Protein AF-0000000075194832 (afdb_homodimer)

Structure (mmCIF, N/CA/C/O backbone):
data_AF-0000000075194832-model_v1
#
loop_
_entity.id
_entity.type
_entity.pdbx_description
1 polymer 'DUF1446-domain-containing protein'
#
loop_
_atom_site.group_PDB
_atom_site.id
_atom_site.type_symbol
_atom_site.label_atom_id
_atom_site.label_alt_id
_atom_site.label_comp_id
_atom_site.label_asym_id
_atom_site.label_entity_id
_atom_site.label_seq_id
_atom_site.pdbx_PDB_ins_code
_atom_site.Cartn_x
_atom_site.Cartn_y
_atom_site.Cartn_z
_atom_site.occupancy
_atom_site.B_iso_or_equiv
_atom_site.auth_seq_id
_atom_site.auth_comp_id
_atom_site.auth_asym_id
_atom_site.auth_atom_id
_atom_site.pdbx_PDB_model_num
ATOM 1 N N . MET A 1 1 ? 3.236 49.812 32.594 1 40.84 1 MET A N 1
ATOM 2 C CA . MET A 1 1 ? 4.535 49.406 32.062 1 40.84 1 MET A CA 1
ATOM 3 C C . MET A 1 1 ? 4.387 48.219 31.109 1 40.84 1 MET A C 1
ATOM 5 O O . MET A 1 1 ? 3.73 47.219 31.453 1 40.84 1 MET A O 1
ATOM 9 N N . THR A 1 2 ? 4.609 48.469 29.812 1 63.66 2 THR A N 1
ATOM 10 C CA . THR A 1 2 ? 4.375 47.5 28.75 1 63.66 2 THR A CA 1
ATOM 11 C C . THR A 1 2 ? 5.211 46.25 28.969 1 63.66 2 THR A C 1
ATOM 13 O O . THR A 1 2 ? 6.414 46.344 29.219 1 63.66 2 THR A O 1
ATOM 16 N N . ARG A 1 3 ? 4.594 45.125 29.297 1 85.94 3 ARG A N 1
ATOM 17 C CA . ARG A 1 3 ? 5.258 43.844 29.531 1 85.94 3 ARG A CA 1
ATOM 18 C C . ARG A 1 3 ? 6.059 43.406 28.312 1 85.94 3 ARG A C 1
ATOM 20 O O . ARG A 1 3 ? 5.719 43.75 27.188 1 85.94 3 ARG A O 1
ATOM 27 N N . ARG A 1 4 ? 7.207 42.906 28.547 1 95.75 4 ARG A N 1
ATOM 28 C CA . ARG A 1 4 ? 7.973 42.312 27.469 1 95.75 4 ARG A CA 1
ATOM 29 C C . ARG A 1 4 ? 7.145 41.281 26.703 1 95.75 4 ARG A C 1
ATOM 31 O O . ARG A 1 4 ? 6.125 40.812 27.219 1 95.75 4 ARG A O 1
ATOM 38 N N . PRO A 1 5 ? 7.512 40.969 25.5 1 98.31 5 PRO A N 1
ATOM 39 C CA . PRO A 1 5 ? 6.785 39.938 24.766 1 98.31 5 PRO A CA 1
ATOM 40 C C . PRO A 1 5 ? 6.746 38.594 25.5 1 98.31 5 PRO A C 1
ATOM 42 O O . PRO A 1 5 ? 7.719 38.25 26.172 1 98.31 5 PRO A O 1
ATOM 45 N N . ILE A 1 6 ? 5.672 37.938 25.422 1 98.75 6 ILE A N 1
ATOM 46 C CA . ILE A 1 6 ? 5.57 36.594 25.938 1 98.75 6 ILE A CA 1
ATOM 47 C C . ILE A 1 6 ? 6.195 35.594 24.953 1 98.75 6 ILE A C 1
ATOM 49 O O . ILE A 1 6 ? 6.016 35.75 23.734 1 98.75 6 ILE A O 1
ATOM 53 N N . ARG A 1 7 ? 6.973 34.656 25.438 1 98.81 7 ARG A N 1
ATOM 54 C CA . ARG A 1 7 ? 7.566 33.594 24.641 1 98.81 7 ARG A CA 1
ATOM 55 C C . ARG A 1 7 ? 6.77 32.312 24.75 1 98.81 7 ARG A C 1
ATOM 57 O O . ARG A 1 7 ? 6.773 31.672 25.812 1 98.81 7 ARG A O 1
ATOM 64 N N . ILE A 1 8 ? 6.156 31.891 23.656 1 98.94 8 ILE A N 1
ATOM 65 C CA . ILE A 1 8 ? 5.312 30.703 23.641 1 98.94 8 ILE A CA 1
ATOM 66 C C . ILE A 1 8 ? 5.887 29.672 22.688 1 98.94 8 ILE A C 1
ATOM 68 O O . ILE A 1 8 ? 6.012 29.938 21.484 1 98.94 8 ILE A O 1
ATOM 72 N N . GLY A 1 9 ? 6.242 28.484 23.172 1 98.81 9 GLY A N 1
ATOM 73 C CA . GLY A 1 9 ? 6.75 27.406 22.344 1 98.81 9 GLY A CA 1
ATOM 74 C C . GLY A 1 9 ? 5.691 26.391 21.969 1 98.81 9 GLY A C 1
ATOM 75 O O . GLY A 1 9 ? 4.832 26.047 22.797 1 98.81 9 GLY A O 1
ATOM 76 N N . ASN A 1 10 ? 5.746 25.859 20.766 1 98.81 10 ASN A N 1
ATOM 77 C CA . ASN A 1 10 ? 4.883 24.766 20.344 1 98.81 10 ASN A CA 1
ATOM 78 C C . ASN A 1 10 ? 5.559 23.406 20.547 1 98.81 10 ASN A C 1
ATOM 80 O O . ASN A 1 10 ? 6.707 23.219 20.141 1 98.81 10 ASN A O 1
ATOM 84 N N . CYS A 1 11 ? 4.848 22.469 21.125 1 98.38 11 CYS A N 1
ATOM 85 C CA . CYS A 1 11 ? 5.484 21.188 21.375 1 98.38 11 CYS A CA 1
ATOM 86 C C . CYS A 1 11 ? 4.898 20.094 20.5 1 98.38 11 CYS A C 1
ATOM 88 O O . CYS A 1 11 ? 5.398 18.969 20.484 1 98.38 11 CYS A O 1
ATOM 90 N N . SER A 1 12 ? 3.816 20.391 19.734 1 97.94 12 SER A N 1
ATOM 91 C CA . SER A 1 12 ? 3.195 19.359 18.891 1 97.94 12 SER A CA 1
ATOM 92 C C . SER A 1 12 ? 2.379 19.984 17.766 1 97.94 12 SER A C 1
ATOM 94 O O . SER A 1 12 ? 1.72 21.016 17.969 1 97.94 12 SER A O 1
ATOM 96 N N . GLY A 1 13 ? 2.467 19.375 16.578 1 97 13 GLY A N 1
ATOM 97 C CA . GLY A 1 13 ? 1.646 19.781 15.445 1 97 13 GLY A CA 1
ATOM 98 C C . GLY A 1 13 ? 0.729 18.672 14.961 1 97 13 GLY A C 1
ATOM 99 O O . GLY A 1 13 ? -0.134 18.906 14.109 1 97 13 GLY A O 1
ATOM 100 N N . ALA A 1 14 ? 0.911 17.516 15.469 1 96.38 14 ALA A N 1
ATOM 101 C CA . ALA A 1 14 ? 0.113 16.344 15.156 1 96.38 14 ALA A CA 1
ATOM 102 C C . ALA A 1 14 ? 0.182 15.312 16.281 1 96.38 14 ALA A C 1
ATOM 104 O O . ALA A 1 14 ? 1.118 15.32 17.078 1 96.38 14 ALA A O 1
ATOM 105 N N . THR A 1 15 ? -0.739 14.461 16.344 1 95.06 15 THR A N 1
ATOM 106 C CA . THR A 1 15 ? -0.734 13.414 17.359 1 95.06 15 THR A CA 1
ATOM 107 C C . THR A 1 15 ? 0.509 12.539 17.219 1 95.06 15 THR A C 1
ATOM 109 O O . THR A 1 15 ? 0.795 12.016 16.141 1 95.06 15 THR A O 1
ATOM 112 N N . GLY A 1 16 ? 1.32 12.5 18.25 1 93.81 16 GLY A N 1
ATOM 113 C CA . GLY A 1 16 ? 2.441 11.578 18.312 1 93.81 16 GLY A CA 1
ATOM 114 C C . GLY A 1 16 ? 3.754 12.203 17.891 1 93.81 16 GLY A C 1
ATOM 115 O O . GLY A 1 16 ? 4.824 11.641 18.125 1 93.81 16 GLY A O 1
ATOM 116 N N . ASP A 1 17 ? 3.699 13.398 17.344 1 95.94 17 ASP A N 1
ATOM 117 C CA . ASP A 1 17 ? 4.945 14 16.875 1 95.94 17 ASP A CA 1
ATOM 118 C C . ASP A 1 17 ? 5.75 14.57 18.031 1 95.94 17 ASP A C 1
ATOM 120 O O . ASP A 1 17 ? 5.195 14.859 19.094 1 95.94 17 ASP A O 1
ATOM 124 N N . GLY A 1 18 ? 7.02 14.641 17.922 1 95.94 18 GLY A N 1
ATOM 125 C CA . GLY A 1 18 ? 7.914 15.32 18.844 1 95.94 18 GLY A CA 1
ATOM 126 C C . GLY A 1 18 ? 7.734 14.883 20.281 1 95.94 18 GLY A C 1
ATOM 127 O O . GLY A 1 18 ? 7.438 15.703 21.156 1 95.94 18 GLY A O 1
ATOM 128 N N . PRO A 1 19 ? 7.926 13.656 20.531 1 96.38 19 PRO A N 1
ATOM 129 C CA . PRO A 1 19 ? 7.699 13.18 21.906 1 96.38 19 PRO A CA 1
ATOM 130 C C . PRO A 1 19 ? 8.594 13.875 22.922 1 96.38 19 PRO A C 1
ATOM 132 O O . PRO A 1 19 ? 8.25 13.945 24.109 1 96.38 19 PRO A O 1
ATOM 135 N N . ASP A 1 20 ? 9.672 14.445 22.531 1 96.81 20 ASP A N 1
ATOM 136 C CA . ASP A 1 20 ? 10.633 15.047 23.453 1 96.81 20 ASP A CA 1
ATOM 137 C C . ASP A 1 20 ? 10.5 16.562 23.469 1 96.81 20 ASP A C 1
ATOM 139 O O . ASP A 1 20 ? 11.258 17.25 24.156 1 96.81 20 ASP A O 1
ATOM 143 N N . GLN A 1 21 ? 9.578 17.078 22.766 1 97.81 21 GLN A N 1
ATOM 144 C CA . GLN A 1 21 ? 9.625 18.5 22.469 1 97.81 21 GLN A CA 1
ATOM 145 C C . GLN A 1 21 ? 9.195 19.328 23.672 1 97.81 21 GLN A C 1
ATOM 147 O O . GLN A 1 21 ? 9.672 20.453 23.859 1 97.81 21 GLN A O 1
ATOM 152 N N . MET A 1 22 ? 8.273 18.875 24.531 1 98.5 22 MET A N 1
ATOM 153 C CA . MET A 1 22 ? 7.945 19.578 25.766 1 98.5 22 MET A CA 1
ATOM 154 C C . MET A 1 22 ? 9.172 19.719 26.656 1 98.5 22 MET A C 1
ATOM 156 O O . MET A 1 22 ? 9.43 20.797 27.219 1 98.5 22 MET A O 1
ATOM 160 N N . TYR A 1 23 ? 9.914 18.641 26.781 1 98.56 23 TYR A N 1
ATOM 161 C CA . TYR A 1 23 ? 11.156 18.625 27.547 1 98.56 23 TYR A CA 1
ATOM 162 C C . TYR A 1 23 ? 12.172 19.594 26.953 1 98.56 23 TYR A C 1
ATOM 164 O O . TYR A 1 23 ? 12.789 20.375 27.688 1 98.56 23 TYR A O 1
ATOM 172 N N . ARG A 1 24 ? 12.328 19.531 25.672 1 98.31 24 ARG A N 1
ATOM 173 C CA . ARG A 1 24 ? 13.328 20.359 25 1 98.31 24 ARG A CA 1
ATOM 174 C C . ARG A 1 24 ? 13 21.844 25.141 1 98.31 24 ARG A C 1
ATOM 176 O O . ARG A 1 24 ? 13.883 22.656 25.422 1 98.31 24 ARG A O 1
ATOM 183 N N . LEU A 1 25 ? 11.75 22.188 24.953 1 98.62 25 LEU A N 1
ATOM 184 C CA . LEU A 1 25 ? 11.336 23.578 25.125 1 98.62 25 LEU A CA 1
ATOM 185 C C . LEU A 1 25 ? 11.586 24.062 26.547 1 98.62 25 LEU A C 1
ATOM 187 O O . LEU A 1 25 ? 11.984 25.203 26.766 1 98.62 25 LEU A O 1
ATOM 191 N N . ALA A 1 26 ? 11.383 23.25 27.516 1 98.44 26 ALA A N 1
ATOM 192 C CA . ALA A 1 26 ? 11.508 23.625 28.922 1 98.44 26 ALA A CA 1
ATOM 193 C C . ALA A 1 26 ? 12.977 23.75 29.328 1 98.44 26 ALA A C 1
ATOM 195 O O . ALA A 1 26 ? 13.289 24.406 30.312 1 98.44 26 ALA A O 1
ATOM 196 N N . THR A 1 27 ? 13.883 23.141 28.5 1 98.06 27 THR A N 1
ATOM 197 C CA . THR A 1 27 ? 15.234 23 29.047 1 98.06 27 THR A CA 1
ATOM 198 C C . THR A 1 27 ? 16.25 23.688 28.141 1 98.06 27 THR A C 1
ATOM 200 O O . THR A 1 27 ? 17.359 24.016 28.578 1 98.06 27 THR A O 1
ATOM 203 N N . GLU A 1 28 ? 15.922 23.953 26.906 1 97.5 28 GLU A N 1
ATOM 204 C CA . GLU A 1 28 ? 16.969 24.312 25.969 1 97.5 28 GLU A CA 1
ATOM 205 C C . GLU A 1 28 ? 17.062 25.828 25.781 1 97.5 28 GLU A C 1
ATOM 207 O O . GLU A 1 28 ? 17.984 26.328 25.141 1 97.5 28 GLU A O 1
ATOM 212 N N . GLY A 1 29 ? 16.172 26.578 26.312 1 96.56 29 GLY A N 1
ATOM 213 C CA . GLY A 1 29 ? 16.172 28.016 26.219 1 96.56 29 GLY A CA 1
ATOM 214 C C . GLY A 1 29 ? 15.023 28.672 26.969 1 96.56 29 GLY A C 1
ATOM 215 O O . GLY A 1 29 ? 14.211 27.969 27.578 1 96.56 29 GLY A O 1
ATOM 216 N N . PRO A 1 30 ? 14.953 29.938 26.953 1 95.62 30 PRO A N 1
ATOM 217 C CA . PRO A 1 30 ? 13.906 30.625 27.703 1 95.62 30 PRO A CA 1
ATOM 218 C C . PRO A 1 30 ? 12.523 30.469 27.078 1 95.62 30 PRO A C 1
ATOM 220 O O . PRO A 1 30 ? 12.375 30.641 25.859 1 95.62 30 PRO A O 1
ATOM 223 N N . ILE A 1 31 ? 11.508 30.203 27.906 1 97.56 31 ILE A N 1
ATOM 224 C CA . ILE A 1 31 ? 10.109 30.109 27.516 1 97.56 31 ILE A CA 1
ATOM 225 C C . ILE A 1 31 ? 9.211 30.516 28.672 1 97.56 31 ILE A C 1
ATOM 227 O O . ILE A 1 31 ? 9.57 30.312 29.844 1 97.56 31 ILE A O 1
ATOM 231 N N . ASP A 1 32 ? 8.164 31.156 28.297 1 98.62 32 ASP A N 1
ATOM 232 C CA . ASP A 1 32 ? 7.172 31.516 29.312 1 98.62 32 ASP A CA 1
ATOM 233 C C . ASP A 1 32 ? 6.023 30.5 29.344 1 98.62 32 ASP A C 1
ATOM 235 O O . ASP A 1 32 ? 5.438 30.25 30.391 1 98.62 32 ASP A O 1
ATOM 239 N N . ALA A 1 33 ? 5.73 29.969 28.203 1 98.94 33 ALA A N 1
ATOM 240 C CA . ALA A 1 33 ? 4.609 29.047 28.062 1 98.94 33 ALA A CA 1
ATOM 241 C C . ALA A 1 33 ? 4.859 28.047 26.922 1 98.94 33 ALA A C 1
ATOM 243 O O . ALA A 1 33 ? 5.645 28.328 26.016 1 98.94 33 ALA A O 1
ATOM 244 N N . ILE A 1 34 ? 4.238 26.875 27.016 1 98.88 34 ILE A N 1
ATOM 245 C CA . ILE A 1 34 ? 4.246 25.844 25.984 1 98.88 34 ILE A CA 1
ATOM 246 C C . ILE A 1 34 ? 2.812 25.5 25.594 1 98.88 34 ILE A C 1
ATOM 248 O O . ILE A 1 34 ? 1.924 25.438 26.453 1 98.88 34 ILE A O 1
ATOM 252 N N . TYR A 1 35 ? 2.547 25.328 24.359 1 98.81 35 TYR A N 1
ATOM 253 C CA . TYR A 1 35 ? 1.244 24.844 23.922 1 98.81 35 TYR A CA 1
ATOM 254 C C . TYR A 1 35 ? 1.394 23.703 22.922 1 98.81 35 TYR A C 1
ATOM 256 O O . TYR A 1 35 ? 2.471 23.516 22.344 1 98.81 35 TYR A O 1
ATOM 264 N N . GLY A 1 36 ? 0.385 22.859 22.734 1 98.19 36 GLY A N 1
ATOM 265 C CA . GLY A 1 36 ? 0.379 21.766 21.797 1 98.19 36 GLY A CA 1
ATOM 266 C C . GLY A 1 36 ? -0.92 21.641 21.016 1 98.19 36 GLY A C 1
ATOM 267 O O . GLY A 1 36 ? -1.999 21.875 21.562 1 98.19 36 GLY A O 1
ATOM 268 N N . ASP A 1 37 ? -0.797 21.375 19.781 1 97.62 37 ASP A N 1
ATOM 269 C CA . ASP A 1 37 ? -1.92 21.031 18.922 1 97.62 37 ASP A CA 1
ATOM 270 C C . ASP A 1 37 ? -1.829 19.578 18.453 1 97.62 37 ASP A C 1
ATOM 272 O O . ASP A 1 37 ? -1.057 19.25 17.547 1 97.62 37 ASP A O 1
ATOM 276 N N . TYR A 1 38 ? -2.664 18.75 19 1 97.25 38 TYR A N 1
ATOM 277 C CA . TYR A 1 38 ? -2.604 17.328 18.734 1 97.25 38 TYR A CA 1
ATOM 278 C C . TYR A 1 38 ? -3.691 16.891 17.766 1 97.25 38 TYR A C 1
ATOM 280 O O . TYR A 1 38 ? -3.771 15.727 17.375 1 97.25 38 TYR A O 1
ATOM 288 N N . LEU A 1 39 ? -4.492 17.875 17.281 1 95.62 39 LEU A N 1
ATOM 289 C CA . LEU A 1 39 ? -5.746 17.438 16.688 1 95.62 39 LEU A CA 1
ATOM 290 C C . LEU A 1 39 ? -5.809 17.812 15.203 1 95.62 39 LEU A C 1
ATOM 292 O O . LEU A 1 39 ? -5.273 18.844 14.797 1 95.62 39 LEU A O 1
ATOM 296 N N . ALA A 1 40 ? -6.375 16.953 14.477 1 92.62 40 ALA A N 1
ATOM 297 C CA . ALA A 1 40 ? -6.828 17.109 13.094 1 92.62 40 ALA A CA 1
ATOM 298 C C . ALA A 1 40 ? -8.188 16.453 12.875 1 92.62 40 ALA A C 1
ATOM 300 O O . ALA A 1 40 ? -8.688 15.758 13.758 1 92.62 40 ALA A O 1
ATOM 301 N N . GLU A 1 41 ? -8.781 16.75 11.781 1 91.75 41 GLU A N 1
ATOM 302 C CA . GLU A 1 41 ? -10.016 16.062 11.422 1 91.75 41 GLU A CA 1
ATOM 303 C C . GLU A 1 41 ? -9.805 14.555 11.32 1 91.75 41 GLU A C 1
ATOM 305 O O . GLU A 1 41 ? -10.719 13.773 11.578 1 91.75 41 GLU A O 1
ATOM 310 N N . MET A 1 42 ? -8.609 14.195 11.094 1 91.12 42 MET A N 1
ATOM 311 C CA . MET A 1 42 ? -8.219 12.805 10.922 1 91.12 42 MET A CA 1
ATOM 312 C C . MET A 1 42 ? -8.32 12.047 12.242 1 91.12 42 MET A C 1
ATOM 314 O O . MET A 1 42 ? -9.07 11.078 12.352 1 91.12 42 MET A O 1
ATOM 318 N N . ASN A 1 43 ? -7.637 12.516 13.281 1 91.62 43 ASN A N 1
ATOM 319 C CA . ASN A 1 43 ? -7.523 11.703 14.492 1 91.62 43 ASN A CA 1
ATOM 320 C C . ASN A 1 43 ? -8.711 11.93 15.43 1 91.62 43 ASN A C 1
ATOM 322 O O . ASN A 1 43 ? -8.984 11.094 16.297 1 91.62 43 ASN A O 1
ATOM 326 N N . ILE A 1 44 ? -9.43 13.055 15.281 1 93 44 ILE A N 1
ATOM 327 C CA . ILE A 1 44 ? -10.664 13.18 16.047 1 93 44 ILE A CA 1
ATOM 328 C C . ILE A 1 44 ? -11.633 12.078 15.641 1 93 44 ILE A C 1
ATOM 330 O O . ILE A 1 44 ? -12.414 11.594 16.453 1 93 44 ILE A O 1
ATOM 334 N N . ALA A 1 45 ? -11.625 11.75 14.359 1 93.06 45 ALA A N 1
ATOM 335 C CA . ALA A 1 45 ? -12.422 10.633 13.852 1 93.06 45 ALA A CA 1
ATOM 336 C C . ALA A 1 45 ? -11.977 9.312 14.477 1 93.06 45 ALA A C 1
ATOM 338 O O . ALA A 1 45 ? -12.812 8.477 14.82 1 93.06 45 ALA A O 1
ATOM 339 N N . TRP A 1 46 ? -10.688 9.141 14.633 1 93.75 46 TRP A N 1
ATOM 340 C CA . TRP A 1 46 ? -10.164 7.941 15.273 1 93.75 46 TRP A CA 1
ATOM 341 C C . TRP A 1 46 ? -10.648 7.832 16.719 1 93.75 46 TRP A C 1
ATOM 343 O O . TRP A 1 46 ? -11.008 6.746 17.172 1 93.75 46 TRP A O 1
ATOM 353 N N . ARG A 1 47 ? -10.633 8.945 17.406 1 95.94 47 ARG A N 1
ATOM 354 C CA . ARG A 1 47 ? -11.062 8.961 18.797 1 95.94 47 ARG A CA 1
ATOM 355 C C . ARG A 1 47 ? -12.555 8.656 18.906 1 95.94 47 ARG A C 1
ATOM 357 O O . ARG A 1 47 ? -12.977 7.984 19.859 1 95.94 47 ARG A O 1
ATOM 364 N N . ALA A 1 48 ? -13.273 9.195 17.969 1 95.94 48 ALA A N 1
ATOM 365 C CA . ALA A 1 48 ? -14.711 8.922 17.969 1 95.94 48 ALA A CA 1
ATOM 366 C C . ALA A 1 48 ? -14.984 7.426 17.859 1 95.94 48 ALA A C 1
ATOM 368 O O . ALA A 1 48 ? -15.828 6.887 18.562 1 95.94 48 ALA A O 1
ATOM 369 N N . LEU A 1 49 ? -14.289 6.715 17.016 1 96.06 49 LEU A N 1
ATOM 370 C CA . LEU A 1 49 ? -14.438 5.273 16.844 1 96.06 49 LEU A CA 1
ATOM 371 C C . LEU A 1 49 ? -13.953 4.523 18.078 1 96.06 49 LEU A C 1
ATOM 373 O O . LEU A 1 49 ? -14.594 3.576 18.531 1 96.06 49 LEU A O 1
ATOM 377 N N . GLU A 1 50 ? -12.805 4.941 18.609 1 95.69 50 GLU A N 1
ATOM 378 C CA . GLU A 1 50 ? -12.211 4.32 19.781 1 95.69 50 GLU A CA 1
ATOM 379 C C . GLU A 1 50 ? -13.172 4.324 20.969 1 95.69 50 GLU A C 1
ATOM 381 O O . GLU A 1 50 ? -13.25 3.348 21.719 1 95.69 50 GLU A O 1
ATOM 386 N N . MET A 1 51 ? -13.914 5.359 21.125 1 95.88 51 MET A N 1
ATOM 387 C CA . MET A 1 51 ? -14.766 5.559 22.297 1 95.88 51 MET A CA 1
ATOM 388 C C . MET A 1 51 ? -15.984 4.645 22.25 1 95.88 51 MET A C 1
ATOM 390 O O . MET A 1 51 ? -16.656 4.445 23.25 1 95.88 51 MET A O 1
ATOM 394 N N . ILE A 1 52 ? -16.266 4.082 21.031 1 93.56 52 ILE A N 1
ATOM 395 C CA . ILE A 1 52 ? -17.359 3.123 20.938 1 93.56 52 ILE A CA 1
ATOM 396 C C . ILE A 1 52 ? -17.094 1.948 21.875 1 93.56 52 ILE A C 1
ATOM 398 O O . ILE A 1 52 ? -17.984 1.543 22.625 1 93.56 52 ILE A O 1
ATOM 402 N N . ASP A 1 53 ? -15.836 1.512 21.906 1 94.31 53 ASP A N 1
ATOM 403 C CA . ASP A 1 53 ? -15.477 0.346 22.703 1 94.31 53 ASP A CA 1
ATOM 404 C C . ASP A 1 53 ? -14.836 0.764 24.031 1 94.31 53 ASP A C 1
ATOM 406 O O . ASP A 1 53 ? -14.914 0.039 25.016 1 94.31 53 ASP A O 1
ATOM 410 N N . HIS A 1 54 ? -14.18 1.974 24 1 95.75 54 HIS A N 1
ATOM 411 C CA . HIS A 1 54 ? -13.445 2.467 25.156 1 95.75 54 HIS A CA 1
ATOM 412 C C . HIS A 1 54 ? -13.836 3.904 25.484 1 95.75 54 HIS A C 1
ATOM 414 O O . HIS A 1 54 ? -13.031 4.824 25.312 1 95.75 54 HIS A O 1
ATOM 420 N N . PRO A 1 55 ? -14.953 4.062 26.062 1 94.06 55 PRO A N 1
ATOM 421 C CA . PRO A 1 55 ? -15.461 5.41 26.328 1 94.06 55 PRO A CA 1
ATOM 422 C C . PRO A 1 55 ? -14.586 6.195 27.297 1 94.06 55 PRO A C 1
ATOM 424 O O . PRO A 1 55 ? -14.688 7.422 27.391 1 94.06 55 PRO A O 1
ATOM 427 N N . GLU A 1 56 ? -13.727 5.484 28.078 1 94.44 56 GLU A N 1
ATOM 428 C CA . GLU A 1 56 ? -12.859 6.141 29.047 1 94.44 56 GLU A CA 1
ATOM 429 C C . GLU A 1 56 ? -11.672 6.809 28.375 1 94.44 56 GLU A C 1
ATOM 431 O O . GLU A 1 56 ? -10.984 7.637 28.969 1 94.44 56 GLU A O 1
ATOM 436 N N . LEU A 1 57 ? -11.422 6.477 27.156 1 96.62 57 LEU A N 1
ATOM 437 C CA . LEU A 1 57 ? -10.344 7.082 26.375 1 96.62 57 LEU A CA 1
ATOM 438 C C . LEU A 1 57 ? -10.844 8.297 25.609 1 96.62 57 LEU A C 1
ATOM 440 O O . LEU A 1 57 ? -11.609 9.109 26.141 1 96.62 57 LEU A O 1
ATOM 444 N N . GLY A 1 58 ? -10.461 8.562 24.5 1 96.5 58 GLY A N 1
ATOM 445 C CA . GLY A 1 58 ? -10.961 9.664 23.688 1 96.5 58 GLY A CA 1
ATOM 446 C C . GLY A 1 58 ? -10.094 10.898 23.766 1 96.5 58 GLY A C 1
ATOM 447 O O . GLY A 1 58 ? -10.398 11.922 23.141 1 96.5 58 GLY A O 1
ATOM 448 N N . TYR A 1 59 ? -9.055 10.828 24.578 1 98 59 TYR A N 1
ATOM 449 C CA . TYR A 1 59 ? -8.07 11.906 24.625 1 98 59 TYR A CA 1
ATOM 450 C C . TYR A 1 59 ? -6.773 11.492 23.953 1 98 59 TYR A C 1
ATOM 452 O O . TYR A 1 59 ? -6.617 10.344 23.547 1 98 59 TYR A O 1
ATOM 460 N N . GLU A 1 60 ? -5.863 12.391 23.734 1 97.75 60 GLU A N 1
ATOM 461 C CA . GLU A 1 60 ? -4.598 12.133 23.047 1 97.75 60 GLU A CA 1
ATOM 462 C C . GLU A 1 60 ? -3.521 11.688 24.031 1 97.75 60 GLU A C 1
ATOM 464 O O . GLU A 1 60 ? -2.889 12.516 24.688 1 97.75 60 GLU A O 1
ATOM 469 N N . VAL A 1 61 ? -3.197 10.469 24 1 96.69 61 VAL A N 1
ATOM 470 C CA . VAL A 1 61 ? -2.207 9.836 24.859 1 96.69 61 VAL A CA 1
ATOM 471 C C . VAL A 1 61 ? -0.843 10.492 24.656 1 96.69 61 VAL A C 1
ATOM 473 O O . VAL A 1 61 ? -0.062 10.633 25.594 1 96.69 61 VAL A O 1
ATOM 476 N N . PRO A 1 62 ? -0.526 10.977 23.484 1 96.5 62 PRO A N 1
ATOM 477 C CA . PRO A 1 62 ? 0.778 11.602 23.25 1 96.5 62 PRO A CA 1
ATOM 478 C C . PRO A 1 62 ? 1.025 12.82 24.125 1 96.5 62 PRO A C 1
ATOM 480 O O . PRO A 1 62 ? 2.176 13.141 24.438 1 96.5 62 PRO A O 1
ATOM 483 N N . ALA A 1 63 ? 0.008 13.516 24.578 1 98 63 ALA A N 1
ATOM 484 C CA . ALA A 1 63 ? 0.202 14.625 25.5 1 98 63 ALA A CA 1
ATOM 485 C C . ALA A 1 63 ? 0.821 14.141 26.812 1 98 63 ALA A C 1
ATOM 487 O O . ALA A 1 63 ? 1.685 14.812 27.375 1 98 63 ALA A O 1
ATOM 488 N N . LEU A 1 64 ? 0.375 13.008 27.281 1 97.81 64 LEU A N 1
ATOM 489 C CA . LEU A 1 64 ? 0.941 12.398 28.484 1 97.81 64 LEU A CA 1
ATOM 490 C C . LEU A 1 64 ? 2.373 11.938 28.234 1 97.81 64 LEU A C 1
ATOM 492 O O . LEU A 1 64 ? 3.236 12.078 29.094 1 97.81 64 LEU A O 1
ATOM 496 N N . THR A 1 65 ? 2.568 11.398 27.047 1 97.38 65 THR A N 1
ATOM 497 C CA . THR A 1 65 ? 3.902 10.938 26.672 1 97.38 65 THR A CA 1
ATOM 498 C C . THR A 1 65 ? 4.91 12.086 26.766 1 97.38 65 THR A C 1
ATOM 500 O O . THR A 1 65 ? 6.016 11.906 27.266 1 97.38 65 THR A O 1
ATOM 503 N N . GLN A 1 66 ? 4.547 13.219 26.281 1 98.19 66 GLN A N 1
ATOM 504 C CA . GLN A 1 66 ? 5.43 14.375 26.312 1 98.19 66 GLN A CA 1
ATOM 505 C C . GLN A 1 66 ? 5.676 14.844 27.734 1 98.19 66 GLN A C 1
ATOM 507 O O . GLN A 1 66 ? 6.809 15.164 28.109 1 98.19 66 GLN A O 1
ATOM 512 N N . LEU A 1 67 ? 4.637 14.852 28.516 1 98.56 67 LEU A N 1
ATOM 513 C CA . LEU A 1 67 ? 4.746 15.305 29.906 1 98.56 67 LEU A CA 1
ATOM 514 C C . LEU A 1 67 ? 5.656 14.375 30.703 1 98.56 67 LEU A C 1
ATOM 516 O O . LEU A 1 67 ? 6.383 14.828 31.594 1 98.56 67 LEU A O 1
ATOM 520 N N . LYS A 1 68 ? 5.652 13.109 30.359 1 98.31 68 LYS A N 1
ATOM 521 C CA . LYS A 1 68 ? 6.395 12.086 31.094 1 98.31 68 LYS A CA 1
ATOM 522 C C . LYS A 1 68 ? 7.816 11.953 30.547 1 98.31 68 LYS A C 1
ATOM 524 O O . LYS A 1 68 ? 8.633 11.227 31.125 1 98.31 68 LYS A O 1
ATOM 529 N N . TRP A 1 69 ? 8.102 12.641 29.516 1 98.12 69 TRP A N 1
ATOM 530 C CA . TRP A 1 69 ? 9.406 12.477 28.875 1 98.12 69 TRP A CA 1
ATOM 531 C C . TRP A 1 69 ? 10.508 13.055 29.75 1 98.12 69 TRP A C 1
ATOM 533 O O . TRP A 1 69 ? 10.523 14.25 30.031 1 98.12 69 TRP A O 1
ATOM 543 N N . LYS A 1 70 ? 11.43 12.164 30.188 1 98 70 LYS A N 1
ATOM 544 C CA . LYS A 1 70 ? 12.531 12.547 31.062 1 98 70 LYS A CA 1
ATOM 545 C C . LYS A 1 70 ? 12.031 13.352 32.25 1 98 70 LYS A C 1
ATOM 547 O O . LYS A 1 70 ? 11.188 12.875 33.031 1 98 70 LYS A O 1
ATOM 552 N N . THR A 1 71 ? 12.438 14.703 32.375 1 98.31 71 THR A N 1
ATOM 553 C CA . THR A 1 71 ? 12.062 15.5 33.531 1 98.31 71 THR A CA 1
ATOM 554 C C . THR A 1 71 ? 11.148 16.656 33.125 1 98.31 71 THR A C 1
ATOM 556 O O . THR A 1 71 ? 11.164 17.719 33.75 1 98.31 71 THR A O 1
ATOM 559 N N . ALA A 1 72 ? 10.383 16.5 32.062 1 98.62 72 ALA A N 1
ATOM 560 C CA . ALA A 1 72 ? 9.555 17.594 31.547 1 98.62 72 ALA A CA 1
ATOM 561 C C . ALA A 1 72 ? 8.602 18.109 32.625 1 98.62 72 ALA A C 1
ATOM 563 O O . ALA A 1 72 ? 8.508 19.328 32.844 1 98.62 72 ALA A O 1
ATOM 564 N N . ALA A 1 73 ? 7.93 17.219 33.281 1 98.62 73 ALA A N 1
ATOM 565 C CA . ALA A 1 73 ? 6.953 17.609 34.281 1 98.62 73 ALA A CA 1
ATOM 566 C C . ALA A 1 73 ? 7.621 18.391 35.406 1 98.62 73 ALA A C 1
ATOM 568 O O . ALA A 1 73 ? 7.09 19.406 35.875 1 98.62 73 ALA A O 1
ATOM 569 N N . GLN A 1 74 ? 8.734 17.953 35.844 1 98.38 74 GLN A N 1
ATOM 570 C CA . GLN A 1 74 ? 9.469 18.594 36.938 1 98.38 74 GLN A CA 1
ATOM 571 C C . GLN A 1 74 ? 9.953 19.984 36.5 1 98.38 74 GLN A C 1
ATOM 573 O O . GLN A 1 74 ? 9.883 20.938 37.281 1 98.38 74 GLN A O 1
ATOM 578 N N . GLU A 1 75 ? 10.453 20.031 35.25 1 98.31 75 GLU A N 1
ATOM 579 C CA . GLU A 1 75 ? 10.93 21.328 34.75 1 98.31 75 GLU A CA 1
ATOM 580 C C . GLU A 1 75 ? 9.789 22.344 34.656 1 98.31 75 GLU A C 1
ATOM 582 O O . GLU A 1 75 ? 9.953 23.484 35.062 1 98.31 75 GLU A O 1
ATOM 587 N N . ILE A 1 76 ? 8.68 21.922 34.125 1 98.12 76 ILE A N 1
ATOM 588 C CA . ILE A 1 76 ? 7.508 22.781 33.969 1 98.12 76 ILE A CA 1
ATOM 589 C C . ILE A 1 76 ? 7.031 23.281 35.312 1 98.12 76 ILE A C 1
ATOM 591 O O . ILE A 1 76 ? 6.77 24.469 35.5 1 98.12 76 ILE A O 1
ATOM 595 N N . ALA A 1 77 ? 6.922 22.438 36.25 1 98.06 77 ALA A N 1
ATOM 596 C CA . ALA A 1 77 ? 6.441 22.766 37.594 1 98.06 77 ALA A CA 1
ATOM 597 C C . ALA A 1 77 ? 7.375 23.75 38.281 1 98.06 77 ALA A C 1
ATOM 599 O O . ALA A 1 77 ? 6.926 24.766 38.812 1 98.06 77 ALA A O 1
ATOM 600 N N . SER A 1 78 ? 8.617 23.484 38.312 1 97.38 78 SER A N 1
ATOM 601 C CA . SER A 1 78 ? 9.586 24.266 39.062 1 97.38 78 SER A CA 1
ATOM 602 C C . SER A 1 78 ? 9.781 25.656 38.438 1 97.38 78 SER A C 1
ATOM 604 O O . SER A 1 78 ? 9.984 26.625 39.188 1 97.38 78 SER A O 1
ATOM 606 N N . LYS A 1 79 ? 9.68 25.766 37.156 1 97.69 79 LYS A N 1
ATOM 607 C CA . LYS A 1 79 ? 9.945 27.016 36.469 1 97.69 79 LYS A CA 1
ATOM 608 C C . LYS A 1 79 ? 8.664 27.844 36.312 1 97.69 79 LYS A C 1
ATOM 610 O O . LYS A 1 79 ? 8.711 29 35.875 1 97.69 79 LYS A O 1
ATOM 615 N N . GLY A 1 80 ? 7.586 27.234 36.625 1 97.62 80 GLY A N 1
ATOM 616 C CA . GLY A 1 80 ? 6.312 27.938 36.531 1 97.62 80 GLY A CA 1
ATOM 617 C C . GLY A 1 80 ? 5.852 28.156 35.094 1 97.62 80 GLY A C 1
ATOM 618 O O . GLY A 1 80 ? 5.184 29.156 34.812 1 97.62 80 GLY A O 1
ATOM 619 N N . ILE A 1 81 ? 6.281 27.328 34.156 1 98.56 81 ILE A N 1
ATOM 620 C CA . ILE A 1 81 ? 5.902 27.422 32.75 1 98.56 81 ILE A CA 1
ATOM 621 C C . ILE A 1 81 ? 4.426 27.078 32.594 1 98.56 81 ILE A C 1
ATOM 623 O O . ILE A 1 81 ? 3.965 26.062 33.125 1 98.56 81 ILE A O 1
ATOM 627 N N . ARG A 1 82 ? 3.674 27.906 31.922 1 98.81 82 ARG A N 1
ATOM 628 C CA . ARG A 1 82 ? 2.283 27.578 31.625 1 98.81 82 ARG A CA 1
ATOM 629 C C . ARG A 1 82 ? 2.188 26.609 30.453 1 98.81 82 ARG A C 1
ATOM 631 O O . ARG A 1 82 ? 2.951 26.719 29.5 1 98.81 82 ARG A O 1
ATOM 638 N N . VAL A 1 83 ? 1.286 25.625 30.531 1 98.88 83 VAL A N 1
ATOM 639 C CA . VAL A 1 83 ? 1.063 24.688 29.438 1 98.88 83 VAL A CA 1
ATOM 640 C C . VAL A 1 83 ? -0.416 24.672 29.047 1 98.88 83 VAL A C 1
ATOM 642 O O . VAL A 1 83 ? -1.28 24.469 29.906 1 98.88 83 VAL A O 1
ATOM 645 N N . VAL A 1 84 ? -0.761 24.938 27.812 1 98.88 84 VAL A N 1
ATOM 646 C CA . VAL A 1 84 ? -2.125 24.891 27.297 1 98.88 84 VAL A CA 1
ATOM 647 C C . VAL A 1 84 ? -2.176 24.031 26.031 1 98.88 84 VAL A C 1
ATOM 649 O O . VAL A 1 84 ? -1.397 24.234 25.094 1 98.88 84 VAL A O 1
ATOM 652 N N . HIS A 1 85 ? -3.047 23.031 25.953 1 98.5 85 HIS A N 1
ATOM 653 C CA . HIS A 1 85 ? -3.102 22.219 24.75 1 98.5 85 HIS A CA 1
ATOM 654 C C . HIS A 1 85 ? -4.488 21.609 24.547 1 98.5 85 HIS A C 1
ATOM 656 O O . HIS A 1 85 ? -5.309 21.625 25.469 1 98.5 85 HIS A O 1
ATOM 662 N N . ASP A 1 86 ? -4.707 21.094 23.375 1 98.31 86 ASP A N 1
ATOM 663 C CA . ASP A 1 86 ? -6.008 20.531 23.031 1 98.31 86 ASP A CA 1
ATOM 664 C C . ASP A 1 86 ? -5.988 19.016 23.078 1 98.31 86 ASP A C 1
ATOM 666 O O . ASP A 1 86 ? -6.824 18.344 22.469 1 98.31 86 ASP A O 1
ATOM 670 N N . GLY A 1 87 ? -5.082 18.406 23.844 1 98.25 87 GLY A N 1
ATOM 671 C CA . GLY A 1 87 ? -4.918 16.953 23.953 1 98.25 87 GLY A CA 1
ATOM 672 C C . GLY A 1 87 ? -6.121 16.266 24.562 1 98.25 87 GLY A C 1
ATOM 673 O O . GLY A 1 87 ? -6.246 15.039 24.484 1 98.25 87 GLY A O 1
ATOM 674 N N . GLY A 1 88 ? -7.062 17.062 25.109 1 98.25 88 GLY A N 1
ATOM 675 C CA . GLY A 1 88 ? -8.281 16.484 25.641 1 98.25 88 GLY A CA 1
ATOM 676 C C . GLY A 1 88 ? -9.164 15.852 24.578 1 98.25 88 GLY A C 1
ATOM 677 O O . GLY A 1 88 ? -9.93 14.93 24.859 1 98.25 88 GLY A O 1
ATOM 678 N N . ALA A 1 89 ? -9.086 16.453 23.406 1 97.94 89 ALA A N 1
ATOM 679 C CA . ALA A 1 89 ? -9.828 15.93 22.266 1 97.94 89 ALA A CA 1
ATOM 680 C C . ALA A 1 89 ? -11.305 15.75 22.594 1 97.94 89 ALA A C 1
ATOM 682 O O . ALA A 1 89 ? -11.992 16.719 22.922 1 97.94 89 ALA A O 1
ATOM 683 N N . LEU A 1 90 ? -11.789 14.5 22.719 1 98 90 LEU A N 1
ATOM 684 C CA . LEU A 1 90 ? -13.195 14.25 22.984 1 98 90 LEU A CA 1
ATOM 685 C C . LEU A 1 90 ? -13.438 13.984 24.469 1 98 90 LEU A C 1
ATOM 687 O O . LEU A 1 90 ? -14.586 13.891 24.906 1 98 90 LEU A O 1
ATOM 691 N N . ASN A 1 91 ? -12.383 13.922 25.25 1 97.94 91 ASN A N 1
ATOM 692 C CA . ASN A 1 91 ? -12.469 13.617 26.672 1 97.94 91 ASN A CA 1
ATOM 693 C C . ASN A 1 91 ? -11.461 14.422 27.484 1 97.94 91 ASN A C 1
ATOM 695 O O . ASN A 1 91 ? -10.586 13.852 28.125 1 97.94 91 ASN A O 1
ATOM 699 N N . PRO A 1 92 ? -11.672 15.711 27.578 1 98 92 PRO A N 1
ATOM 700 C CA . PRO A 1 92 ? -10.719 16.547 28.312 1 98 92 PRO A CA 1
ATOM 701 C C . PRO A 1 92 ? -10.664 16.219 29.797 1 98 92 PRO A C 1
ATOM 703 O O . PRO A 1 92 ? -9.586 16.281 30.406 1 98 92 PRO A O 1
ATOM 706 N N . ARG A 1 93 ? -11.75 15.836 30.391 1 97.69 93 ARG A N 1
ATOM 707 C CA . ARG A 1 93 ? -11.758 15.461 31.797 1 97.69 93 ARG A CA 1
ATOM 708 C C . ARG A 1 93 ? -10.883 14.234 32.031 1 97.69 93 ARG A C 1
ATOM 710 O O . ARG A 1 93 ? -10.156 14.172 33.031 1 97.69 93 ARG A O 1
ATOM 717 N N . GLY A 1 94 ? -11.078 13.266 31.125 1 97.69 94 GLY A N 1
ATOM 718 C CA . GLY A 1 94 ? -10.266 12.07 31.266 1 97.69 94 GLY A CA 1
ATOM 719 C C . GLY A 1 94 ? -8.773 12.359 31.297 1 97.69 94 GLY A C 1
ATOM 720 O O . GLY A 1 94 ? -8.047 11.812 32.125 1 97.69 94 GLY A O 1
ATOM 721 N N . LEU A 1 95 ? -8.281 13.172 30.406 1 98.06 95 LEU A N 1
ATOM 722 C CA . LEU A 1 95 ? -6.863 13.508 30.359 1 98.06 95 LEU A CA 1
ATOM 723 C C . LEU A 1 95 ? -6.457 14.32 31.594 1 98.06 95 LEU A C 1
ATOM 725 O O . LEU A 1 95 ? -5.371 14.125 32.125 1 98.06 95 LEU A O 1
ATOM 729 N N . TYR A 1 96 ? -7.332 15.219 31.984 1 98 96 TYR A N 1
ATOM 730 C CA . TYR A 1 96 ? -7.113 16.016 33.188 1 98 96 TYR A CA 1
ATOM 731 C C . TYR A 1 96 ? -6.84 15.109 34.375 1 98 96 TYR A C 1
ATOM 733 O O . TYR A 1 96 ? -5.879 15.32 35.125 1 98 96 TYR A O 1
ATOM 741 N N . LEU A 1 97 ? -7.645 14.102 34.562 1 97.75 97 LEU A N 1
ATOM 742 C CA . LEU A 1 97 ? -7.512 13.188 35.688 1 97.75 97 LEU A CA 1
ATOM 743 C C . LEU A 1 97 ? -6.195 12.422 35.594 1 97.75 97 LEU A C 1
ATOM 745 O O . LEU A 1 97 ? -5.539 12.211 36.625 1 97.75 97 LEU A O 1
ATOM 749 N N . GLU A 1 98 ? -5.789 12.055 34.406 1 98.12 98 GLU A N 1
ATOM 750 C CA . GLU A 1 98 ? -4.527 11.336 34.25 1 98.12 98 GLU A CA 1
ATOM 751 C C . GLU A 1 98 ? -3.334 12.234 34.562 1 98.12 98 GLU A C 1
ATOM 753 O O . GLU A 1 98 ? -2.344 11.773 35.125 1 98.12 98 GLU A O 1
ATOM 758 N N . ILE A 1 99 ? -3.412 13.453 34.188 1 98.19 99 ILE A N 1
ATOM 759 C CA . ILE A 1 99 ? -2.34 14.406 34.438 1 98.19 99 ILE A CA 1
ATOM 760 C C . ILE A 1 99 ? -2.238 14.664 35.938 1 98.19 99 ILE A C 1
ATOM 762 O O . ILE A 1 99 ? -1.14 14.664 36.5 1 98.19 99 ILE A O 1
ATOM 766 N N . LYS A 1 100 ? -3.357 14.844 36.594 1 97.38 100 LYS A N 1
ATOM 767 C CA . LYS A 1 100 ? -3.381 15.047 38.031 1 97.38 100 LYS A CA 1
ATOM 768 C C . LYS A 1 100 ? -2.773 13.859 38.75 1 97.38 100 LYS A C 1
ATOM 770 O O . LYS A 1 100 ? -1.993 14.031 39.688 1 97.38 100 LYS A O 1
ATOM 775 N N . LYS A 1 101 ? -3.209 12.727 38.312 1 97.75 101 LYS A N 1
ATOM 776 C CA . LYS A 1 101 ? -2.684 11.492 38.906 1 97.75 101 LYS A CA 1
ATOM 777 C C . LYS A 1 101 ? -1.164 11.43 38.781 1 97.75 101 LYS A C 1
ATOM 779 O O . LYS A 1 101 ? -0.469 11.055 39.719 1 97.75 101 LYS A O 1
ATOM 784 N N . TYR A 1 102 ? -0.663 11.766 37.656 1 98.19 102 TYR A N 1
ATOM 785 C CA . TYR A 1 102 ? 0.772 11.695 37.406 1 98.19 102 TYR A CA 1
ATOM 786 C C . TYR A 1 102 ? 1.53 12.672 38.312 1 98.19 102 TYR A C 1
ATOM 788 O O . TYR A 1 102 ? 2.562 12.328 38.875 1 98.19 102 TYR A O 1
ATOM 796 N N . PHE A 1 103 ? 1.09 13.891 38.438 1 97.81 103 PHE A N 1
ATOM 797 C CA . PHE A 1 103 ? 1.753 14.875 39.281 1 97.81 103 PHE A CA 1
ATOM 798 C C . PHE A 1 103 ? 1.714 14.445 40.75 1 97.81 103 PHE A C 1
ATOM 800 O O . PHE A 1 103 ? 2.656 14.695 41.5 1 97.81 103 PHE A O 1
ATOM 807 N N . ALA A 1 104 ? 0.625 13.836 41.156 1 97.5 104 ALA A N 1
ATOM 808 C CA . ALA A 1 104 ? 0.539 13.305 42.5 1 97.5 104 ALA A CA 1
ATOM 809 C C . ALA A 1 104 ? 1.6 12.234 42.75 1 97.5 104 ALA A C 1
ATOM 811 O O . ALA A 1 104 ? 2.209 12.18 43.812 1 97.5 104 ALA A O 1
ATOM 812 N N . GLU A 1 105 ? 1.728 11.438 41.781 1 97.94 105 GLU A N 1
ATOM 813 C CA . GLU A 1 105 ? 2.748 10.398 41.875 1 97.94 105 GLU A CA 1
ATOM 814 C C . GLU A 1 105 ? 4.141 11 42.031 1 97.94 105 GLU A C 1
ATOM 816 O O . GLU A 1 105 ? 5.008 10.406 42.688 1 97.94 105 GLU A O 1
ATOM 821 N N . LEU A 1 106 ? 4.359 12.172 41.469 1 97.88 106 LEU A N 1
ATOM 822 C CA . LEU A 1 106 ? 5.648 12.852 41.531 1 97.88 106 LEU A CA 1
ATOM 823 C C . LEU A 1 106 ? 5.746 13.711 42.781 1 97.88 106 LEU A C 1
ATOM 825 O O . LEU A 1 106 ? 6.781 14.336 43.031 1 97.88 106 LEU A O 1
ATOM 829 N N . ASP A 1 107 ? 4.688 13.828 43.531 1 97.38 107 ASP A N 1
ATOM 830 C CA . ASP A 1 107 ? 4.594 14.68 44.719 1 97.38 107 ASP A CA 1
ATOM 831 C C . ASP A 1 107 ? 4.797 16.141 44.344 1 97.38 107 ASP A C 1
ATOM 833 O O . ASP A 1 107 ? 5.57 16.844 45 1 97.38 107 ASP A O 1
ATOM 837 N N . LEU A 1 108 ? 4.258 16.484 43.25 1 97.5 108 LEU A N 1
ATOM 838 C CA . LEU A 1 108 ? 4.277 17.875 42.781 1 97.5 108 LEU A CA 1
ATOM 839 C C . LEU A 1 108 ? 2.879 18.469 42.844 1 97.5 108 LEU A C 1
ATOM 841 O O . LEU A 1 108 ? 1.909 17.828 42.438 1 97.5 108 LEU A O 1
ATOM 845 N N . ASN A 1 109 ? 2.82 19.641 43.375 1 94.25 109 ASN A N 1
ATOM 846 C CA . ASN A 1 109 ? 1.547 20.344 43.438 1 94.25 109 ASN A CA 1
ATOM 847 C C . ASN A 1 109 ? 1.418 21.344 42.281 1 94.25 109 ASN A C 1
ATOM 849 O O . ASN A 1 109 ? 1.921 22.469 42.375 1 94.25 109 ASN A O 1
ATOM 853 N N . VAL A 1 110 ? 0.79 21 41.281 1 97.19 110 VAL A N 1
ATOM 854 C CA . VAL A 1 110 ? 0.552 21.812 40.094 1 97.19 110 VAL A CA 1
ATOM 855 C C . VAL A 1 110 ? -0.95 22 39.875 1 97.19 110 VAL A C 1
ATOM 857 O O . VAL A 1 110 ? -1.715 21.031 39.938 1 97.19 110 VAL A O 1
ATOM 860 N N . LYS A 1 111 ? -1.422 23.234 39.688 1 98.12 111 LYS A N 1
ATOM 861 C CA . LYS A 1 111 ? -2.83 23.531 39.438 1 98.12 111 LYS A CA 1
ATOM 862 C C . LYS A 1 111 ? -3.199 23.234 37.969 1 98.12 111 LYS A C 1
ATOM 864 O O . LYS A 1 111 ? -2.82 23.969 37.062 1 98.12 111 LYS A O 1
ATOM 869 N N . VAL A 1 112 ? -4.023 22.188 37.812 1 98.19 112 VAL A N 1
ATOM 870 C CA . VAL A 1 112 ? -4.434 21.75 36.5 1 98.19 112 VAL A CA 1
ATOM 871 C C . VAL A 1 112 ? -5.91 22.062 36.281 1 98.19 112 VAL A C 1
ATOM 873 O O . VAL A 1 112 ? -6.723 21.922 37.188 1 98.19 112 VAL A O 1
ATOM 876 N N . ALA A 1 113 ? -6.25 22.531 35.094 1 98.75 113 ALA A N 1
ATOM 877 C CA . ALA A 1 113 ? -7.625 22.828 34.719 1 98.75 113 ALA A CA 1
ATOM 878 C C . ALA A 1 113 ? -8.016 22.109 33.438 1 98.75 113 ALA A C 1
ATOM 880 O O . ALA A 1 113 ? -7.145 21.641 32.688 1 98.75 113 ALA A O 1
ATOM 881 N N . TRP A 1 114 ? -9.273 21.984 33.156 1 98.56 114 TRP A N 1
ATOM 882 C CA . TRP A 1 114 ? -9.781 21.562 31.859 1 98.56 114 TRP A CA 1
ATOM 883 C C . TRP A 1 114 ? -10.992 22.391 31.438 1 98.56 114 TRP A C 1
ATOM 885 O O . TRP A 1 114 ? -11.664 22.984 32.281 1 98.56 114 TRP A O 1
ATOM 895 N N . VAL A 1 115 ? -11.18 22.5 30.188 1 98.62 115 VAL A N 1
ATOM 896 C CA . VAL A 1 115 ? -12.242 23.328 29.625 1 98.62 115 VAL A CA 1
ATOM 897 C C . VAL A 1 115 ? -13.266 22.438 28.922 1 98.62 115 VAL A C 1
ATOM 899 O O . VAL A 1 115 ? -12.898 21.531 28.188 1 98.62 115 VAL A O 1
ATOM 902 N N . GLU A 1 116 ? -14.508 22.578 29.156 1 96.56 116 GLU A N 1
ATOM 903 C CA . GLU A 1 116 ? -15.586 21.891 28.469 1 96.56 116 GLU A CA 1
ATOM 904 C C . GLU A 1 116 ? -16.484 22.859 27.703 1 96.56 116 GLU A C 1
ATOM 906 O O . GLU A 1 116 ? -16.281 24.078 27.781 1 96.56 116 GLU A O 1
ATOM 911 N N . GLY A 1 117 ? -17.391 22.344 26.938 1 97.12 117 GLY A N 1
ATOM 912 C CA . GLY A 1 117 ? -18.375 23.141 26.219 1 97.12 117 GLY A CA 1
ATOM 913 C C . GLY A 1 117 ? -18.375 22.891 24.719 1 97.12 117 GLY A C 1
ATOM 914 O O . GLY A 1 117 ? -19.328 23.25 24.031 1 97.12 117 GLY A O 1
ATOM 915 N N . ASP A 1 118 ? -17.359 22.25 24.281 1 97.69 118 ASP A N 1
ATOM 916 C CA . ASP A 1 118 ? -17.266 21.969 22.859 1 97.69 118 ASP A CA 1
ATOM 917 C C . ASP A 1 118 ? -18.188 20.812 22.453 1 97.69 118 ASP A C 1
ATOM 919 O O . ASP A 1 118 ? -18.641 20.75 21.312 1 97.69 118 ASP A O 1
ATOM 923 N N . ASN A 1 119 ? -18.438 19.859 23.359 1 97.94 119 ASN A N 1
ATOM 924 C CA . ASN A 1 119 ? -19.219 18.672 23.062 1 97.94 119 ASN A CA 1
ATOM 925 C C . ASN A 1 119 ? -20.719 18.953 23.109 1 97.94 119 ASN A C 1
ATOM 927 O O . ASN A 1 119 ? -21.281 19.172 24.188 1 97.94 119 ASN A O 1
ATOM 931 N N . ILE A 1 120 ? -21.375 18.875 22 1 97.94 120 ILE A N 1
ATOM 932 C CA . ILE A 1 120 ? -22.812 19.094 21.953 1 97.94 120 ILE A CA 1
ATOM 933 C C . ILE A 1 120 ? -23.484 17.938 21.234 1 97.94 120 ILE A C 1
ATOM 935 O O . ILE A 1 120 ? -24.453 18.141 20.484 1 97.94 120 ILE A O 1
ATOM 939 N N . THR A 1 121 ? -22.969 16.828 21.312 1 96.88 121 THR A N 1
ATOM 940 C CA . THR A 1 121 ? -23.422 15.625 20.641 1 96.88 121 THR A CA 1
ATOM 941 C C . THR A 1 121 ? -24.906 15.375 20.906 1 96.88 121 THR A C 1
ATOM 943 O O . THR A 1 121 ? -25.672 15.102 19.984 1 96.88 121 THR A O 1
ATOM 946 N N . ASP A 1 122 ? -25.328 15.477 22.172 1 96.31 122 ASP A N 1
ATOM 947 C CA . ASP A 1 122 ? -26.719 15.203 22.531 1 96.31 122 ASP A CA 1
ATOM 948 C C . ASP A 1 122 ? -27.672 16.203 21.875 1 96.31 122 ASP A C 1
ATOM 950 O O . ASP A 1 122 ? -28.75 15.844 21.422 1 96.31 122 ASP A O 1
ATOM 954 N N . ARG A 1 123 ? -27.219 17.375 21.828 1 96.06 123 ARG A N 1
ATOM 955 C CA . ARG A 1 123 ? -28.031 18.422 21.203 1 96.06 123 ARG A CA 1
ATOM 956 C C . ARG A 1 123 ? -28.188 18.141 19.703 1 96.06 123 ARG A C 1
ATOM 958 O O . ARG A 1 123 ? -29.281 18.312 19.156 1 96.06 123 ARG A O 1
ATOM 965 N N . VAL A 1 124 ? -27.141 17.812 19.047 1 96.19 124 VAL A N 1
ATOM 966 C CA . VAL A 1 124 ? -27.141 17.547 17.609 1 96.19 124 VAL A CA 1
ATOM 967 C C . VAL A 1 124 ? -28.031 16.328 17.328 1 96.19 124 VAL A C 1
ATOM 969 O O . VAL A 1 124 ? -28.797 16.344 16.359 1 96.19 124 VAL A O 1
ATOM 972 N N . LYS A 1 125 ? -27.906 15.312 18.156 1 94.31 125 LYS A N 1
ATOM 973 C CA . LYS A 1 125 ? -28.719 14.109 17.969 1 94.31 125 LYS A CA 1
ATOM 974 C C . LYS A 1 125 ? -30.203 14.422 18.141 1 94.31 125 LYS A C 1
ATOM 976 O O . LYS A 1 125 ? -31.047 13.797 17.484 1 94.31 125 LYS A O 1
ATOM 981 N N . ALA A 1 126 ? -30.484 15.328 18.953 1 94.38 126 ALA A N 1
ATOM 982 C CA . ALA A 1 126 ? -31.875 15.688 19.234 1 94.38 126 ALA A CA 1
ATOM 983 C C . ALA A 1 126 ? -32.531 16.328 18.031 1 94.38 126 ALA A C 1
ATOM 985 O O . ALA A 1 126 ? -33.719 16.125 17.766 1 94.38 126 ALA A O 1
ATOM 986 N N . ASP A 1 127 ? -31.781 17.172 17.25 1 93.56 127 ASP A N 1
ATOM 987 C CA . ASP A 1 127 ? -32.312 17.812 16.062 1 93.56 127 ASP A CA 1
ATOM 988 C C . ASP A 1 127 ? -31.219 18.109 15.047 1 93.56 127 ASP A C 1
ATOM 990 O O . ASP A 1 127 ? -30.641 19.203 15.047 1 93.56 127 ASP A O 1
ATOM 994 N N . THR A 1 128 ? -31.094 17.281 14.133 1 89.75 128 THR A N 1
ATOM 995 C CA . THR A 1 128 ? -30.016 17.375 13.148 1 89.75 128 THR A CA 1
ATOM 996 C C . THR A 1 128 ? -30.312 18.453 12.117 1 89.75 128 THR A C 1
ATOM 998 O O . THR A 1 128 ? -29.422 18.859 11.359 1 89.75 128 THR A O 1
ATOM 1001 N N . THR A 1 129 ? -31.469 19 12.016 1 88.06 129 THR A N 1
ATOM 1002 C CA . THR A 1 129 ? -31.875 19.938 10.977 1 88.06 129 THR A CA 1
ATOM 1003 C C . THR A 1 129 ? -31.375 21.344 11.289 1 88.06 129 THR A C 1
ATOM 1005 O O . THR A 1 129 ? -31.375 22.219 10.414 1 88.06 129 THR A O 1
ATOM 1008 N N . LEU A 1 130 ? -30.906 21.578 12.414 1 88.75 130 LEU A N 1
ATOM 1009 C CA . LEU A 1 130 ? -30.562 22.906 12.906 1 88.75 130 LEU A CA 1
ATOM 1010 C C . LEU A 1 130 ? -29.141 23.281 12.492 1 88.75 130 LEU A C 1
ATOM 1012 O O . LEU A 1 130 ? -28.719 24.422 12.695 1 88.75 130 LEU A O 1
ATOM 1016 N N . PHE A 1 131 ? -28.438 22.469 11.781 1 93.75 131 PHE A N 1
ATOM 1017 C CA . PHE A 1 131 ? -27.016 22.672 11.586 1 93.75 131 PHE A CA 1
ATOM 1018 C C . PHE A 1 131 ? -26.656 22.672 10.102 1 93.75 131 PHE A C 1
ATOM 1020 O O . PHE A 1 131 ? -26.516 21.609 9.492 1 93.75 131 PHE A O 1
ATOM 1027 N N . PRO A 1 132 ? -26.438 23.812 9.562 1 93.69 132 PRO A N 1
ATOM 1028 C CA . PRO A 1 132 ? -26.078 23.906 8.148 1 93.69 132 PRO A CA 1
ATOM 1029 C C . PRO A 1 132 ? -24.625 23.531 7.891 1 93.69 132 PRO A C 1
ATOM 1031 O O . PRO A 1 132 ? -23.781 23.672 8.781 1 93.69 132 PRO A O 1
ATOM 1034 N N . HIS A 1 133 ? -24.375 23.094 6.68 1 93.56 133 HIS A N 1
ATOM 1035 C CA . HIS A 1 133 ? -23 22.812 6.273 1 93.56 133 HIS A CA 1
ATOM 1036 C C . HIS A 1 133 ? -22.172 24.094 6.207 1 93.56 133 HIS A C 1
ATOM 1038 O O . HIS A 1 133 ? -22.688 25.141 5.797 1 93.56 133 HIS A O 1
ATOM 1044 N N . LEU A 1 134 ? -20.922 24.031 6.484 1 92.44 134 LEU A N 1
ATOM 1045 C CA . LEU A 1 134 ? -20 25.156 6.562 1 92.44 134 LEU A CA 1
ATOM 1046 C C . LEU A 1 134 ? -19.781 25.781 5.184 1 92.44 134 LEU A C 1
ATOM 1048 O O . LEU A 1 134 ? -19.734 27 5.047 1 92.44 134 LEU A O 1
ATOM 1052 N N . ASP A 1 135 ? -19.625 24.953 4.082 1 87.69 135 ASP A N 1
ATOM 1053 C CA . ASP A 1 135 ? -19.172 25.422 2.779 1 87.69 135 ASP A CA 1
ATOM 1054 C C . ASP A 1 135 ? -20.297 25.344 1.748 1 87.69 135 ASP A C 1
ATOM 1056 O O . ASP A 1 135 ? -20.25 26.031 0.721 1 87.69 135 ASP A O 1
ATOM 1060 N N . ILE A 1 136 ? -21.172 24.438 1.92 1 85.88 136 ILE A N 1
ATOM 1061 C CA . ILE A 1 136 ? -22.172 24.141 0.898 1 85.88 136 ILE A CA 1
ATOM 1062 C C . ILE A 1 136 ? -23.516 24.734 1.306 1 85.88 136 ILE A C 1
ATOM 1064 O O . ILE A 1 136 ? -24.172 24.219 2.211 1 85.88 136 ILE A O 1
ATOM 1068 N N . PRO A 1 137 ? -23.922 25.625 0.496 1 83.06 137 PRO A N 1
ATOM 1069 C CA . PRO A 1 137 ? -25.203 26.25 0.832 1 83.06 137 PRO A CA 1
ATOM 1070 C C . PRO A 1 137 ? -26.375 25.266 0.792 1 83.06 137 PRO A C 1
ATOM 1072 O O . PRO A 1 137 ? -26.391 24.359 -0.042 1 83.06 137 PRO A O 1
ATOM 1075 N N . ASP A 1 138 ? -27.297 25.281 1.623 1 84.19 138 ASP A N 1
ATOM 1076 C CA . ASP A 1 138 ? -28.562 24.562 1.652 1 84.19 138 ASP A CA 1
ATOM 1077 C C . ASP A 1 138 ? -28.359 23.109 2.115 1 84.19 138 ASP A C 1
ATOM 1079 O O . ASP A 1 138 ? -29.328 22.375 2.26 1 84.19 138 ASP A O 1
ATOM 1083 N N . LYS A 1 139 ? -27.078 22.688 2.148 1 86.81 139 LYS A N 1
ATOM 1084 C CA . LYS A 1 139 ? -26.828 21.359 2.705 1 86.81 139 LYS A CA 1
ATOM 1085 C C . LYS A 1 139 ? -26.906 21.375 4.23 1 86.81 139 LYS A C 1
ATOM 1087 O O . LYS A 1 139 ? -26.359 22.281 4.867 1 86.81 139 LYS A O 1
ATOM 1092 N N . ARG A 1 140 ? -27.625 20.266 4.758 1 88.5 140 ARG A N 1
ATOM 1093 C CA . ARG A 1 140 ? -27.797 20.172 6.207 1 88.5 140 ARG A CA 1
ATOM 1094 C C . ARG A 1 140 ? -27.453 18.781 6.707 1 88.5 140 ARG A C 1
ATOM 1096 O O . ARG A 1 140 ? -27.5 17.812 5.945 1 88.5 140 ARG A O 1
ATOM 1103 N N . LEU A 1 141 ? -27.094 18.719 7.961 1 85.75 141 LEU A N 1
ATOM 1104 C CA . LEU A 1 141 ? -26.75 17.438 8.594 1 85.75 141 LEU A CA 1
ATOM 1105 C C . LEU A 1 141 ? -27.906 16.453 8.508 1 85.75 141 LEU A C 1
ATOM 1107 O O . LEU A 1 141 ? -27.688 15.25 8.352 1 85.75 141 LEU A O 1
ATOM 1111 N N . GLY A 1 142 ? -29.078 16.875 8.625 1 79.88 142 GLY A N 1
ATOM 1112 C CA . GLY A 1 142 ? -30.266 16.031 8.586 1 79.88 142 GLY A CA 1
ATOM 1113 C C . GLY A 1 142 ? -30.438 15.312 7.262 1 79.88 142 GLY A C 1
ATOM 1114 O O . GLY A 1 142 ? -31.188 14.336 7.172 1 79.88 142 GLY A O 1
ATOM 1115 N N . ASP A 1 143 ? -29.766 15.633 6.34 1 75.69 143 ASP A N 1
ATOM 1116 C CA . ASP A 1 143 ? -29.844 15.039 5.012 1 75.69 143 ASP A CA 1
ATOM 1117 C C . ASP A 1 143 ? -29.078 13.727 4.945 1 75.69 143 ASP A C 1
ATOM 1119 O O . ASP A 1 143 ? -29.219 12.961 3.986 1 75.69 143 ASP A O 1
ATOM 1123 N N . VAL A 1 144 ? -28.391 13.5 6.113 1 70.75 144 VAL A N 1
ATOM 1124 C CA . VAL A 1 144 ? -27.547 12.305 6.09 1 70.75 144 VAL A CA 1
ATOM 1125 C C . VAL A 1 144 ? -28.016 11.32 7.156 1 70.75 144 VAL A C 1
ATOM 1127 O O . VAL A 1 144 ? -28.344 11.711 8.273 1 70.75 144 VAL A O 1
ATOM 1130 N N . LYS A 1 145 ? -28.031 10.133 6.984 1 77.88 145 LYS A N 1
ATOM 1131 C CA . LYS A 1 145 ? -28.703 9.109 7.785 1 77.88 145 LYS A CA 1
ATOM 1132 C C . LYS A 1 145 ? -27.703 8.336 8.641 1 77.88 145 LYS A C 1
ATOM 1134 O O . LYS A 1 145 ? -28.094 7.539 9.492 1 77.88 145 LYS A O 1
ATOM 1139 N N . ASN A 1 146 ? -26.578 8.641 8.688 1 86.56 146 ASN A N 1
ATOM 1140 C CA . ASN A 1 146 ? -25.578 7.867 9.43 1 86.56 146 ASN A CA 1
ATOM 1141 C C . ASN A 1 146 ? -25.656 8.148 10.93 1 86.56 146 ASN A C 1
ATOM 1143 O O . ASN A 1 146 ? -26.109 9.219 11.344 1 86.56 146 ASN A O 1
ATOM 1147 N N . GLU A 1 147 ? -25.297 7.184 11.68 1 91.88 147 GLU A N 1
ATOM 1148 C CA . GLU A 1 147 ? -25.234 7.352 13.125 1 91.88 147 GLU A CA 1
ATOM 1149 C C . GLU A 1 147 ? -24.219 8.43 13.516 1 91.88 147 GLU A C 1
ATOM 1151 O O . GLU A 1 147 ? -23.078 8.406 13.047 1 91.88 147 GLU A O 1
ATOM 1156 N N . ILE A 1 148 ? -24.656 9.375 14.359 1 95.69 148 ILE A N 1
ATOM 1157 C CA . ILE A 1 148 ? -23.766 10.414 14.867 1 95.69 148 ILE A CA 1
ATOM 1158 C C . ILE A 1 148 ? -22.938 9.867 16.031 1 95.69 148 ILE A C 1
ATOM 1160 O O . ILE A 1 148 ? -23.5 9.406 17.031 1 95.69 148 ILE A O 1
ATOM 1164 N N . LEU A 1 149 ? -21.641 9.953 15.883 1 96.31 149 LEU A N 1
ATOM 1165 C CA . LEU A 1 149 ? -20.75 9.484 16.938 1 96.31 149 LEU A CA 1
ATOM 1166 C C . LEU A 1 149 ? -20.406 10.617 17.906 1 96.31 149 LEU A C 1
ATOM 1168 O O . LEU A 1 149 ? -20.547 10.461 19.125 1 96.31 149 LEU A O 1
ATOM 1172 N N . THR A 1 150 ? -19.984 11.719 17.391 1 96.88 150 THR A N 1
ATOM 1173 C CA . THR A 1 150 ? -19.641 12.883 18.203 1 96.88 150 THR A CA 1
ATOM 1174 C C . THR A 1 150 ? -19.938 14.18 17.438 1 96.88 150 THR A C 1
ATOM 1176 O O . THR A 1 150 ? -20.047 14.172 16.219 1 96.88 150 THR A O 1
ATOM 1179 N N . ALA A 1 151 ? -20.109 15.219 18.109 1 97.44 151 ALA A N 1
ATOM 1180 C CA . ALA A 1 151 ? -20.266 16.578 17.594 1 97.44 151 ALA A CA 1
ATOM 1181 C C . ALA A 1 151 ? -19.594 17.594 18.516 1 97.44 151 ALA A C 1
ATOM 1183 O O . ALA A 1 151 ? -20 17.75 19.672 1 97.44 151 ALA A O 1
ATOM 1184 N N . ASN A 1 152 ? -18.578 18.219 18 1 98.06 152 ASN A N 1
ATOM 1185 C CA . ASN A 1 152 ? -17.781 19.109 18.844 1 98.06 152 ASN A CA 1
ATOM 1186 C C . ASN A 1 152 ? -17.547 20.453 18.156 1 98.06 152 ASN A C 1
ATOM 1188 O O . ASN A 1 152 ? -17 20.516 17.062 1 98.06 152 ASN A O 1
ATOM 1192 N N . ALA A 1 153 ? -17.906 21.5 18.797 1 97.94 153 ALA A N 1
ATOM 1193 C CA . ALA A 1 153 ? -17.719 22.859 18.297 1 97.94 153 ALA A CA 1
ATOM 1194 C C . ALA A 1 153 ? -16.281 23.328 18.516 1 97.94 153 ALA A C 1
ATOM 1196 O O . ALA A 1 153 ? -15.672 23.016 19.547 1 97.94 153 ALA A O 1
ATOM 1197 N N . TYR A 1 154 ? -15.781 24.031 17.578 1 97.69 154 TYR A N 1
ATOM 1198 C CA . TYR A 1 154 ? -14.508 24.719 17.781 1 97.69 154 TYR A CA 1
ATOM 1199 C C . TYR A 1 154 ? -14.664 25.922 18.703 1 97.69 154 TYR A C 1
ATOM 1201 O O . TYR A 1 154 ? -15.117 26.984 18.266 1 97.69 154 TYR A O 1
ATOM 1209 N N . ILE A 1 155 ? -14.203 25.766 19.906 1 97.12 155 ILE A N 1
ATOM 1210 C CA . ILE A 1 155 ? -14.414 26.859 20.859 1 97.12 155 ILE A CA 1
ATOM 1211 C C . ILE A 1 155 ? -13.195 27.766 20.891 1 97.12 155 ILE A C 1
ATOM 1213 O O . ILE A 1 155 ? -12.109 27.391 20.438 1 97.12 155 ILE A O 1
ATOM 1217 N N . GLY A 1 156 ? -13.336 28.984 21.359 1 97.62 156 GLY A N 1
ATOM 1218 C CA . GLY A 1 156 ? -12.305 30 21.359 1 97.62 156 GLY A CA 1
ATOM 1219 C C . GLY A 1 156 ? -11.469 30 22.625 1 97.62 156 GLY A C 1
ATOM 1220 O O . GLY A 1 156 ? -11.305 28.969 23.281 1 97.62 156 GLY A O 1
ATOM 1221 N N . MET A 1 157 ? -10.938 31.188 22.953 1 98.06 157 MET A N 1
ATOM 1222 C CA . MET A 1 157 ? -9.875 31.312 23.953 1 98.06 157 MET A CA 1
ATOM 1223 C C . MET A 1 157 ? -10.453 31.609 25.328 1 98.06 157 MET A C 1
ATOM 1225 O O . MET A 1 157 ? -9.75 31.516 26.344 1 98.06 157 MET A O 1
ATOM 1229 N N . LYS A 1 158 ? -11.703 31.875 25.5 1 97.56 158 LYS A N 1
ATOM 1230 C CA . LYS A 1 158 ? -12.234 32.469 26.719 1 97.56 158 LYS A CA 1
ATOM 1231 C C . LYS A 1 158 ? -12.172 31.5 27.891 1 97.56 158 LYS A C 1
ATOM 1233 O O . LYS A 1 158 ? -11.906 31.891 29.031 1 97.56 158 LYS A O 1
ATOM 1238 N N . GLY A 1 159 ? -12.531 30.234 27.609 1 98.25 159 GLY A N 1
ATOM 1239 C CA . GLY A 1 159 ? -12.391 29.234 28.672 1 98.25 159 GLY A CA 1
ATOM 1240 C C . GLY A 1 159 ? -10.969 29.094 29.172 1 98.25 159 GLY A C 1
ATOM 1241 O O . GLY A 1 159 ? -10.75 28.891 30.375 1 98.25 159 GLY A O 1
ATOM 1242 N N . ILE A 1 160 ? -10.031 29.219 28.344 1 98.75 160 ILE A N 1
ATOM 1243 C CA . ILE A 1 160 ? -8.617 29.141 28.703 1 98.75 160 ILE A CA 1
ATOM 1244 C C . ILE A 1 160 ? -8.227 30.344 29.562 1 98.75 160 ILE A C 1
ATOM 1246 O O . ILE A 1 160 ? -7.551 30.188 30.578 1 98.75 160 ILE A O 1
ATOM 1250 N N . ILE A 1 161 ? -8.648 31.516 29.156 1 98.44 161 ILE A N 1
ATOM 1251 C CA . ILE A 1 161 ? -8.352 32.719 29.906 1 98.44 161 ILE A CA 1
ATOM 1252 C C . ILE A 1 161 ? -8.922 32.625 31.312 1 98.44 161 ILE A C 1
ATOM 1254 O O . ILE A 1 161 ? -8.273 33 32.281 1 98.44 161 ILE A O 1
ATOM 1258 N N . ALA A 1 162 ? -10.164 32.125 31.422 1 98.31 162 ALA A N 1
ATOM 1259 C CA . ALA A 1 162 ? -10.781 31.938 32.719 1 98.31 162 ALA A CA 1
ATOM 1260 C C . ALA A 1 162 ? -9.914 31.047 33.625 1 98.31 162 ALA A C 1
ATOM 1262 O O . ALA A 1 162 ? -9.734 31.344 34.812 1 98.31 162 ALA A O 1
ATOM 1263 N N . ALA A 1 163 ? -9.414 29.969 33.062 1 98.75 163 ALA A N 1
ATOM 1264 C CA . ALA A 1 163 ? -8.555 29.062 33.812 1 98.75 163 ALA A CA 1
ATOM 1265 C C . ALA A 1 163 ? -7.254 29.734 34.219 1 98.75 163 ALA A C 1
ATOM 1267 O O . ALA A 1 163 ? -6.801 29.594 35.375 1 98.75 163 ALA A O 1
ATOM 1268 N N . LEU A 1 164 ? -6.602 30.453 33.312 1 98.69 164 LEU A N 1
ATOM 1269 C CA . LEU A 1 164 ? -5.344 31.141 33.562 1 98.69 164 LEU A CA 1
ATOM 1270 C C . LEU A 1 164 ? -5.535 32.219 34.625 1 98.69 164 LEU A C 1
ATOM 1272 O O . LEU A 1 164 ? -4.676 32.406 35.5 1 98.69 164 LEU A O 1
ATOM 1276 N N . ASN A 1 165 ? -6.617 32.938 34.562 1 98.06 165 ASN A N 1
ATOM 1277 C CA . ASN A 1 165 ? -6.914 33.969 35.562 1 98.06 165 ASN A CA 1
ATOM 1278 C C . ASN A 1 165 ? -7.074 33.375 36.969 1 98.06 165 ASN A C 1
ATOM 1280 O O . ASN A 1 165 ? -6.879 34.094 37.938 1 98.06 165 ASN A O 1
ATOM 1284 N N . ASP A 1 166 ? -7.488 32.219 36.969 1 98.19 166 ASP A N 1
ATOM 1285 C CA . ASP A 1 166 ? -7.598 31.516 38.25 1 98.19 166 ASP A CA 1
ATOM 1286 C C . ASP A 1 166 ? -6.312 30.766 38.594 1 98.19 166 ASP A C 1
ATOM 1288 O O . ASP A 1 166 ? -6.336 29.781 39.344 1 98.19 166 ASP A O 1
ATOM 1292 N N . ASP A 1 167 ? -5.254 31.031 37.938 1 97.62 167 ASP A N 1
ATOM 1293 C CA . ASP A 1 167 ? -3.871 30.656 38.219 1 97.62 167 ASP A CA 1
ATOM 1294 C C . ASP A 1 167 ? -3.588 29.219 37.844 1 97.62 167 ASP A C 1
ATOM 1296 O O . ASP A 1 167 ? -2.729 28.562 38.438 1 97.62 167 ASP A O 1
ATOM 1300 N N . ALA A 1 168 ? -4.359 28.656 36.969 1 98.5 168 ALA A N 1
ATOM 1301 C CA . ALA A 1 168 ? -4.02 27.344 36.438 1 98.5 168 ALA A CA 1
ATOM 1302 C C . ALA A 1 168 ? -2.664 27.359 35.75 1 98.5 168 ALA A C 1
ATOM 1304 O O . ALA A 1 168 ? -2.355 28.312 35 1 98.5 168 ALA A O 1
ATOM 1305 N N . GLN A 1 169 ? -1.851 26.375 35.969 1 98.44 169 GLN A N 1
ATOM 1306 C CA . GLN A 1 169 ? -0.566 26.25 35.281 1 98.44 169 GLN A CA 1
ATOM 1307 C C . GLN A 1 169 ? -0.693 25.391 34.031 1 98.44 169 GLN A C 1
ATOM 1309 O O . GLN A 1 169 ? 0.01 25.609 33.062 1 98.44 169 GLN A O 1
ATOM 1314 N N . ILE A 1 170 ? -1.519 24.375 34.125 1 98.69 170 ILE A N 1
ATOM 1315 C CA . ILE A 1 170 ? -1.797 23.516 32.969 1 98.69 170 ILE A CA 1
ATOM 1316 C C . ILE A 1 170 ? -3.287 23.562 32.625 1 98.69 170 ILE A C 1
ATOM 1318 O O . ILE A 1 170 ? -4.129 23.375 33.531 1 98.69 170 ILE A O 1
ATOM 1322 N N . VAL A 1 171 ? -3.607 23.797 31.391 1 98.88 171 VAL A N 1
ATOM 1323 C CA . VAL A 1 171 ? -4.992 23.844 30.938 1 98.88 171 VAL A CA 1
ATOM 1324 C C . VAL A 1 171 ? -5.199 22.828 29.812 1 98.88 171 VAL A C 1
ATOM 1326 O O . VAL A 1 171 ? -4.559 22.906 28.766 1 98.88 171 VAL A O 1
ATOM 1329 N N . VAL A 1 172 ? -6.113 21.844 30 1 98.75 172 VAL A N 1
ATOM 1330 C CA . VAL A 1 172 ? -6.453 20.797 29.031 1 98.75 172 VAL A CA 1
ATOM 1331 C C . VAL A 1 172 ? -7.766 21.172 28.328 1 98.75 172 VAL A C 1
ATOM 1333 O O . VAL A 1 172 ? -8.805 21.297 28.984 1 98.75 172 VAL A O 1
ATOM 1336 N N . CYS A 1 173 ? -7.699 21.328 27.047 1 98.5 173 CYS A N 1
ATOM 1337 C CA . CYS A 1 173 ? -8.898 21.641 26.266 1 98.5 173 CYS A CA 1
ATOM 1338 C C . CYS A 1 173 ? -9.336 20.438 25.438 1 98.5 173 CYS A C 1
ATOM 1340 O O . CYS A 1 173 ? -8.562 19.5 25.234 1 98.5 173 CYS A O 1
ATOM 1342 N N . GLY A 1 174 ? -10.602 20.359 25.109 1 97.31 174 GLY A N 1
ATOM 1343 C CA . GLY A 1 174 ? -11.086 19.5 24.047 1 97.31 174 GLY A CA 1
ATOM 1344 C C . GLY A 1 174 ? -10.867 20.078 22.656 1 97.31 174 GLY A C 1
ATOM 1345 O O . GLY A 1 174 ? -9.75 20.469 22.312 1 97.31 174 GLY A O 1
ATOM 1346 N N . ARG A 1 175 ? -12.039 20.109 21.969 1 95.62 175 ARG A N 1
ATOM 1347 C CA . ARG A 1 175 ? -11.938 20.75 20.656 1 95.62 175 ARG A CA 1
ATOM 1348 C C . ARG A 1 175 ? -11.961 22.266 20.781 1 95.62 175 ARG A C 1
ATOM 1350 O O . ARG A 1 175 ? -12.984 22.859 21.141 1 95.62 175 ARG A O 1
ATOM 1357 N N . CYS A 1 176 ? -10.844 22.875 20.688 1 95.81 176 CYS A N 1
ATOM 1358 C CA . CYS A 1 176 ? -10.703 24.312 20.5 1 95.81 176 CYS A CA 1
ATOM 1359 C C . CYS A 1 176 ? -9.953 24.625 19.219 1 95.81 176 CYS A C 1
ATOM 1361 O O . CYS A 1 176 ? -9.438 23.734 18.562 1 95.81 176 CYS A O 1
ATOM 1363 N N . CYS A 1 177 ? -10.062 25.812 18.828 1 97.19 177 CYS A N 1
ATOM 1364 C CA . CYS A 1 177 ? -9.297 26.188 17.641 1 97.19 177 CYS A CA 1
ATOM 1365 C C . CYS A 1 177 ? -7.801 26.062 17.891 1 97.19 177 CYS A C 1
ATOM 1367 O O . CYS A 1 177 ? -7.336 26.328 19 1 97.19 177 CYS A O 1
ATOM 1369 N N . ASP A 1 178 ? -7.082 25.719 16.953 1 96.44 178 ASP A N 1
ATOM 1370 C CA . ASP A 1 178 ? -5.672 25.344 17.062 1 96.44 178 ASP A CA 1
ATOM 1371 C C . ASP A 1 178 ? -4.848 26.516 17.625 1 96.44 178 ASP A C 1
ATOM 1373 O O . ASP A 1 178 ? -3.93 26.297 18.406 1 96.44 178 ASP A O 1
ATOM 1377 N N . ALA A 1 179 ? -5.203 27.672 17.25 1 97.94 179 ALA A N 1
ATOM 1378 C CA . ALA A 1 179 ? -4.422 28.844 17.625 1 97.94 179 ALA A CA 1
ATOM 1379 C C . ALA A 1 179 ? -4.934 29.438 18.938 1 97.94 179 ALA A C 1
ATOM 1381 O O . ALA A 1 179 ? -4.281 30.297 19.547 1 97.94 179 ALA A O 1
ATOM 1382 N N . SER A 1 180 ? -6.066 29.016 19.469 1 98.5 180 SER A N 1
ATOM 1383 C CA . SER A 1 180 ? -6.715 29.625 20.625 1 98.5 180 SER A CA 1
ATOM 1384 C C . SER A 1 180 ? -5.828 29.547 21.859 1 98.5 180 SER A C 1
ATOM 1386 O O . SER A 1 180 ? -5.809 30.484 22.672 1 98.5 180 SER A O 1
ATOM 1388 N N . PRO A 1 181 ? -5.09 28.453 22.047 1 98.81 181 PRO A N 1
ATOM 1389 C CA . PRO A 1 181 ? -4.164 28.438 23.188 1 98.81 181 PRO A CA 1
ATOM 1390 C C . PRO A 1 181 ? -3.176 29.609 23.156 1 98.81 181 PRO A C 1
ATOM 1392 O O . PRO A 1 181 ? -2.938 30.25 24.172 1 98.81 181 PRO A O 1
ATOM 1395 N N . VAL A 1 182 ? -2.623 29.922 22 1 98.88 182 VAL A N 1
ATOM 1396 C CA . VAL A 1 182 ? -1.666 31 21.844 1 98.88 182 VAL A CA 1
ATOM 1397 C C . VAL A 1 182 ? -2.363 32.344 22.094 1 98.88 182 VAL A C 1
ATOM 1399 O O . VAL A 1 182 ? -1.835 33.219 22.781 1 98.88 182 VAL A O 1
ATOM 1402 N N . MET A 1 183 ? -3.521 32.5 21.516 1 98.88 183 MET A N 1
ATOM 1403 C CA . MET A 1 183 ? -4.301 33.75 21.703 1 98.88 183 MET A CA 1
ATOM 1404 C C . MET A 1 183 ? -4.598 34 23.172 1 98.88 183 MET A C 1
ATOM 1406 O O . MET A 1 183 ? -4.445 35.125 23.656 1 98.88 183 MET A O 1
ATOM 1410 N N . ALA A 1 184 ? -5.02 32.969 23.859 1 98.88 184 ALA A N 1
ATOM 1411 C CA . ALA A 1 184 ? -5.367 33.094 25.281 1 98.88 184 ALA A CA 1
ATOM 1412 C C . ALA A 1 184 ? -4.156 33.5 26.109 1 98.88 184 ALA A C 1
ATOM 1414 O O . ALA A 1 184 ? -4.254 34.375 26.969 1 98.88 184 ALA A O 1
ATOM 1415 N N . LEU A 1 185 ? -3.043 32.844 25.875 1 98.88 185 LEU A N 1
ATOM 1416 C CA . LEU A 1 185 ? -1.819 33.125 26.609 1 98.88 185 LEU A CA 1
ATOM 1417 C C . LEU A 1 185 ? -1.373 34.562 26.406 1 98.88 185 LEU A C 1
ATOM 1419 O O . LEU A 1 185 ? -0.989 35.25 27.344 1 98.88 185 LEU A O 1
ATOM 1423 N N . ALA A 1 186 ? -1.41 35 25.188 1 98.81 186 ALA A N 1
ATOM 1424 C CA . ALA A 1 186 ? -1.014 36.344 24.875 1 98.81 186 ALA A CA 1
ATOM 1425 C C . ALA A 1 186 ? -1.964 37.375 25.516 1 98.81 186 ALA A C 1
ATOM 1427 O O . ALA A 1 186 ? -1.522 38.344 26.125 1 98.81 186 ALA A O 1
ATOM 1428 N N . ALA A 1 187 ? -3.234 37.156 25.328 1 98.56 187 ALA A N 1
ATOM 1429 C CA . ALA A 1 187 ? -4.23 38.062 25.891 1 98.56 187 ALA A CA 1
ATOM 1430 C C . ALA A 1 187 ? -4.117 38.125 27.406 1 98.56 187 ALA A C 1
ATOM 1432 O O . ALA A 1 187 ? -4.238 39.188 28.016 1 98.56 187 ALA A O 1
ATOM 1433 N N . TRP A 1 188 ? -3.992 37 28.062 1 98.44 188 TRP A N 1
ATOM 1434 C CA . TRP A 1 188 ? -3.812 36.906 29.5 1 98.44 188 TRP A CA 1
ATOM 1435 C C . TRP A 1 188 ? -2.561 37.656 29.938 1 98.44 188 TRP A C 1
ATOM 1437 O O . TRP A 1 188 ? -2.596 38.438 30.906 1 98.44 188 TRP A O 1
ATOM 1447 N N . TRP A 1 189 ? -1.432 37.438 29.266 1 98.44 189 TRP A N 1
ATOM 1448 C CA . TRP A 1 189 ? -0.134 38.031 29.594 1 98.44 189 TRP A CA 1
ATOM 1449 C C . TRP A 1 189 ? -0.176 39.562 29.484 1 98.44 189 TRP A C 1
ATOM 1451 O O . TRP A 1 189 ? 0.349 40.25 30.344 1 98.44 189 TRP A O 1
ATOM 1461 N N . HIS A 1 190 ? -0.838 40.094 28.422 1 98.38 190 HIS A N 1
ATOM 1462 C CA . HIS A 1 190 ? -0.8 41.531 28.125 1 98.38 190 HIS A CA 1
ATOM 1463 C C . HIS A 1 190 ? -2.049 42.25 28.641 1 98.38 190 HIS A C 1
ATOM 1465 O O . HIS A 1 190 ? -2.119 43.469 28.641 1 98.38 190 HIS A O 1
ATOM 1471 N N . GLY A 1 191 ? -3.021 41.469 29.047 1 97.75 191 GLY A N 1
ATOM 1472 C CA . GLY A 1 191 ? -4.246 42.062 29.562 1 97.75 191 GLY A CA 1
ATOM 1473 C C . GLY A 1 191 ? -5.125 42.656 28.484 1 97.75 191 GLY A C 1
ATOM 1474 O O . GLY A 1 191 ? -5.656 43.781 28.641 1 97.75 191 GLY A O 1
ATOM 1475 N N . TRP A 1 192 ? -5.285 42 27.375 1 97.75 192 TRP A N 1
ATOM 1476 C CA . TRP A 1 192 ? -6.066 42.5 26.25 1 97.75 192 TRP A CA 1
ATOM 1477 C C . TRP A 1 192 ? -7.562 42.375 26.516 1 97.75 192 TRP A C 1
ATOM 1479 O O . TRP A 1 192 ? -7.988 41.469 27.25 1 97.75 192 TRP A O 1
ATOM 1489 N N . SER A 1 193 ? -8.273 43.25 25.922 1 95.75 193 SER A N 1
ATOM 1490 C CA . SER A 1 193 ? -9.727 43.125 25.891 1 95.75 193 SER A CA 1
ATOM 1491 C C . SER A 1 193 ? -10.18 42.219 24.75 1 95.75 193 SER A C 1
ATOM 1493 O O . SER A 1 193 ? -9.438 41.969 23.797 1 95.75 193 SER A O 1
ATOM 1495 N N . ASP A 1 194 ? -11.453 41.844 24.781 1 94.44 194 ASP A N 1
ATOM 1496 C CA . ASP A 1 194 ? -12.031 40.969 23.781 1 94.44 194 ASP A CA 1
ATOM 1497 C C . ASP A 1 194 ? -12.312 41.719 22.484 1 94.44 194 ASP A C 1
ATOM 1499 O O . ASP A 1 194 ? -12.688 41.125 21.469 1 94.44 194 ASP A O 1
ATOM 1503 N N . THR A 1 195 ? -12.023 43.031 22.484 1 96.56 195 THR A N 1
ATOM 1504 C CA . THR A 1 195 ? -12.297 43.812 21.266 1 96.56 195 THR A CA 1
ATOM 1505 C C . THR A 1 195 ? -11.016 44.406 20.719 1 96.56 195 THR A C 1
ATOM 1507 O O . THR A 1 195 ? -11.062 45.281 19.844 1 96.56 195 THR A O 1
ATOM 1510 N N . ASP A 1 196 ? -9.914 44.094 21.328 1 97.75 196 ASP A N 1
ATOM 1511 C CA . ASP A 1 196 ? -8.641 44.5 20.75 1 97.75 196 ASP A CA 1
ATOM 1512 C C . ASP A 1 196 ? -8.32 43.688 19.5 1 97.75 196 ASP A C 1
ATOM 1514 O O . ASP A 1 196 ? -7.32 42.969 19.453 1 97.75 196 ASP A O 1
ATOM 1518 N N . TYR A 1 197 ? -9.078 43.906 18.516 1 98.38 197 TYR A N 1
ATOM 1519 C CA . TYR A 1 197 ? -9.148 43 17.375 1 98.38 197 TYR A CA 1
ATOM 1520 C C . TYR A 1 197 ? -7.812 42.938 16.641 1 98.38 197 TYR A C 1
ATOM 1522 O O . TYR A 1 197 ? -7.406 41.844 16.188 1 98.38 197 TYR A O 1
ATOM 1530 N N . ASP A 1 198 ? -7.074 44 16.469 1 98.44 198 ASP A N 1
ATOM 1531 C CA . ASP A 1 198 ? -5.781 43.969 15.781 1 98.44 198 ASP A CA 1
ATOM 1532 C C . ASP A 1 198 ? -4.781 43.125 16.562 1 98.44 198 ASP A C 1
ATOM 1534 O O . ASP A 1 198 ? -4.031 42.344 15.969 1 98.44 198 ASP A O 1
ATOM 1538 N N . LYS A 1 199 ? -4.781 43.312 17.922 1 98.5 199 LYS A N 1
ATOM 1539 C CA . LYS A 1 199 ? -3.891 42.531 18.781 1 98.5 199 LYS A CA 1
ATOM 1540 C C . LYS A 1 199 ? -4.246 41.062 18.75 1 98.5 199 LYS A C 1
ATOM 1542 O O . LYS A 1 199 ? -3.363 40.188 18.609 1 98.5 199 LYS A O 1
ATOM 1547 N N . LEU A 1 200 ? -5.531 40.75 18.797 1 98.69 200 LEU A N 1
ATOM 1548 C CA . LEU A 1 200 ? -6.012 39.375 18.766 1 98.69 200 LEU A CA 1
ATOM 1549 C C . LEU A 1 200 ? -5.715 38.75 17.422 1 98.69 200 LEU A C 1
ATOM 1551 O O . LEU A 1 200 ? -5.355 37.562 17.359 1 98.69 200 LEU A O 1
ATOM 1555 N N . ALA A 1 201 ? -5.867 39.5 16.344 1 98.75 201 ALA A N 1
ATOM 1556 C CA . ALA A 1 201 ? -5.531 38.969 15.016 1 98.75 201 ALA A CA 1
ATOM 1557 C C . ALA A 1 201 ? -4.047 38.625 14.922 1 98.75 201 ALA A C 1
ATOM 1559 O O . ALA A 1 201 ? -3.678 37.625 14.281 1 98.75 201 ALA A O 1
ATOM 1560 N N . GLY A 1 202 ? -3.234 39.469 15.5 1 98.69 202 GLY A N 1
ATOM 1561 C CA . GLY A 1 202 ? -1.812 39.188 15.555 1 98.69 202 GLY A CA 1
ATOM 1562 C C . GLY A 1 202 ? -1.501 37.875 16.266 1 98.69 202 GLY A C 1
ATOM 1563 O O . GLY A 1 202 ? -0.708 37.062 15.766 1 98.69 202 GLY A O 1
ATOM 1564 N N . ALA A 1 203 ? -2.127 37.625 17.406 1 98.75 203 ALA A N 1
ATOM 1565 C CA . ALA A 1 203 ? -1.916 36.406 18.156 1 98.75 203 ALA A CA 1
ATOM 1566 C C . ALA A 1 203 ? -2.469 35.188 17.422 1 98.75 203 ALA A C 1
ATOM 1568 O O . ALA A 1 203 ? -1.896 34.125 17.484 1 98.75 203 ALA A O 1
ATOM 1569 N N . LEU A 1 204 ? -3.611 35.375 16.734 1 98.75 204 LEU A N 1
ATOM 1570 C CA . LEU A 1 204 ? -4.188 34.312 15.906 1 98.75 204 LEU A CA 1
ATOM 1571 C C . LEU A 1 204 ? -3.199 33.875 14.836 1 98.75 204 LEU A C 1
ATOM 1573 O O . LEU A 1 204 ? -2.977 32.656 14.656 1 98.75 204 LEU A O 1
ATOM 1577 N N . MET A 1 205 ? -2.586 34.781 14.172 1 98.75 205 MET A N 1
ATOM 1578 C CA . MET A 1 205 ? -1.679 34.406 13.086 1 98.75 205 MET A CA 1
ATOM 1579 C C . MET A 1 205 ? -0.36 33.875 13.625 1 98.75 205 MET A C 1
ATOM 1581 O O . MET A 1 205 ? 0.255 33 13.016 1 98.75 205 MET A O 1
ATOM 1585 N N . ALA A 1 206 ? 0.091 34.406 14.828 1 98.88 206 ALA A N 1
ATOM 1586 C CA . ALA A 1 206 ? 1.253 33.781 15.477 1 98.88 206 ALA A CA 1
ATOM 1587 C C . ALA A 1 206 ? 0.995 32.312 15.812 1 98.88 206 ALA A C 1
ATOM 1589 O O . ALA A 1 206 ? 1.86 31.469 15.602 1 98.88 206 ALA A O 1
ATOM 1590 N N . GLY A 1 207 ? -0.199 32.062 16.344 1 98.75 207 GLY A N 1
ATOM 1591 C CA . GLY A 1 207 ? -0.594 30.672 16.578 1 98.75 207 GLY A CA 1
ATOM 1592 C C . GLY A 1 207 ? -0.669 29.844 15.32 1 98.75 207 GLY A C 1
ATOM 1593 O O . GLY A 1 207 ? -0.179 28.703 15.289 1 98.75 207 GLY A O 1
ATOM 1594 N N . HIS A 1 208 ? -1.222 30.406 14.266 1 98.56 208 HIS A N 1
ATOM 1595 C CA . HIS A 1 208 ? -1.371 29.719 12.992 1 98.56 208 HIS A CA 1
ATOM 1596 C C . HIS A 1 208 ? -0.014 29.344 12.406 1 98.56 208 HIS A C 1
ATOM 1598 O O . HIS A 1 208 ? 0.168 28.219 11.93 1 98.56 208 HIS A O 1
ATOM 1604 N N . VAL A 1 209 ? 0.948 30.188 12.516 1 98.5 209 VAL A N 1
ATOM 1605 C CA . VAL A 1 209 ? 2.229 29.953 11.859 1 98.5 209 VAL A CA 1
ATOM 1606 C C . VAL A 1 209 ? 3.082 29.016 12.711 1 98.5 209 VAL A C 1
ATOM 1608 O O . VAL A 1 209 ? 4.074 28.469 12.227 1 98.5 209 VAL A O 1
ATOM 1611 N N . THR A 1 210 ? 2.65 28.719 13.953 1 98.69 210 THR A N 1
ATOM 1612 C CA . THR A 1 210 ? 3.5 27.875 14.789 1 98.69 210 THR A CA 1
ATOM 1613 C C . THR A 1 210 ? 2.762 26.609 15.211 1 98.69 210 THR A C 1
ATOM 1615 O O . THR A 1 210 ? 3.357 25.703 15.789 1 98.69 210 THR A O 1
ATOM 1618 N N . GLU A 1 211 ? 1.547 26.453 14.898 1 97.94 211 GLU A N 1
ATOM 1619 C CA . GLU A 1 211 ? 0.7 25.406 15.477 1 97.94 211 GLU A CA 1
ATOM 1620 C C . GLU A 1 211 ? 1.041 24.031 14.891 1 97.94 211 GLU A C 1
ATOM 1622 O O . GLU A 1 211 ? 0.758 23.016 15.508 1 97.94 211 GLU A O 1
ATOM 1627 N N . CYS A 1 212 ? 1.653 23.922 13.742 1 97.56 212 CYS A N 1
ATOM 1628 C CA . CYS A 1 212 ? 1.972 22.656 13.109 1 97.56 212 CYS A CA 1
ATOM 1629 C C . CYS A 1 212 ? 3.418 22.25 13.383 1 97.56 212 CYS A C 1
ATOM 1631 O O . CYS A 1 212 ? 4.062 21.625 12.539 1 97.56 212 CYS A O 1
ATOM 1633 N N . GLY A 1 213 ? 3.91 22.672 14.453 1 97 213 GLY A N 1
ATOM 1634 C CA . GLY A 1 213 ? 5.219 22.234 14.898 1 97 213 GLY A CA 1
ATOM 1635 C C . GLY A 1 213 ? 6.344 22.641 13.961 1 97 213 GLY A C 1
ATOM 1636 O O . GLY A 1 213 ? 6.48 23.812 13.625 1 97 213 GLY A O 1
ATOM 1637 N N . PRO A 1 214 ? 7.078 21.625 13.492 1 97.88 214 PRO A N 1
ATOM 1638 C CA . PRO A 1 214 ? 8.297 21.938 12.742 1 97.88 214 PRO A CA 1
ATOM 1639 C C . PRO A 1 214 ? 8.016 22.406 11.32 1 97.88 214 PRO A C 1
ATOM 1641 O O . PRO A 1 214 ? 8.945 22.641 10.547 1 97.88 214 PRO A O 1
ATOM 1644 N N . TYR A 1 215 ? 6.789 22.578 10.898 1 98.19 215 TYR A N 1
ATOM 1645 C CA . TYR A 1 215 ? 6.5 23.094 9.562 1 98.19 215 TYR A CA 1
ATOM 1646 C C . TYR A 1 215 ? 7.133 24.469 9.359 1 98.19 215 TYR A C 1
ATOM 1648 O O . TYR A 1 215 ? 7.57 24.797 8.25 1 98.19 215 TYR A O 1
ATOM 1656 N N . THR A 1 216 ? 7.203 25.234 10.414 1 98.12 216 THR A N 1
ATOM 1657 C CA . THR A 1 216 ? 7.75 26.578 10.344 1 98.12 216 THR A CA 1
ATOM 1658 C C . THR A 1 216 ? 9.266 26.562 10.5 1 98.12 216 THR A C 1
ATOM 1660 O O . THR A 1 216 ? 9.945 27.547 10.195 1 98.12 216 THR A O 1
ATOM 1663 N N . THR A 1 217 ? 9.836 25.406 10.883 1 98.38 217 THR A N 1
ATOM 1664 C CA . THR A 1 217 ? 11.281 25.297 11.039 1 98.38 217 THR A CA 1
ATOM 1665 C C . THR A 1 217 ? 11.875 24.391 9.961 1 98.38 217 THR A C 1
ATOM 1667 O O . THR A 1 217 ? 13.016 23.938 10.086 1 98.38 217 THR A O 1
ATOM 1670 N N . GLY A 1 218 ? 11.086 24.078 8.977 1 98 218 GLY A N 1
ATOM 1671 C CA . GLY A 1 218 ? 11.672 23.422 7.816 1 98 218 GLY A CA 1
ATOM 1672 C C . GLY A 1 218 ? 10.945 22.156 7.422 1 98 218 GLY A C 1
ATOM 1673 O O . GLY A 1 218 ? 11.156 21.625 6.328 1 98 218 GLY A O 1
ATOM 1674 N N . GLY A 1 219 ? 10.086 21.594 8.242 1 98.19 219 GLY A N 1
ATOM 1675 C CA . GLY A 1 219 ? 9.312 20.406 7.91 1 98.19 219 GLY A CA 1
ATOM 1676 C C . GLY A 1 219 ? 8.266 20.656 6.844 1 98.19 219 GLY A C 1
ATOM 1677 O O . GLY A 1 219 ? 7.68 21.75 6.785 1 98.19 219 GLY A O 1
ATOM 1678 N N . ASN A 1 220 ? 8.023 19.641 5.941 1 98.06 220 ASN A N 1
ATOM 1679 C CA . ASN A 1 220 ? 7.027 19.703 4.879 1 98.06 220 ASN A CA 1
ATOM 1680 C C . ASN A 1 220 ? 7.23 20.922 3.992 1 98.06 220 ASN A C 1
ATOM 1682 O O . ASN A 1 220 ? 6.262 21.531 3.523 1 98.06 220 ASN A O 1
ATOM 1686 N N . PHE A 1 221 ? 8.469 21.375 3.838 1 98.38 221 PHE A N 1
ATOM 1687 C CA . PHE A 1 221 ? 8.828 22.562 3.078 1 98.38 221 PHE A CA 1
ATOM 1688 C C . PHE A 1 221 ? 9.359 22.188 1.699 1 98.38 221 PHE A C 1
ATOM 1690 O O . PHE A 1 221 ? 10.266 21.359 1.58 1 98.38 221 PHE A O 1
ATOM 1697 N N . CYS A 1 222 ? 8.82 22.781 0.663 1 98 222 CYS A N 1
ATOM 1698 C CA . CYS A 1 222 ? 9.195 22.406 -0.696 1 98 222 CYS A CA 1
ATOM 1699 C C . CYS A 1 222 ? 10.641 22.797 -0.989 1 98 222 CYS A C 1
ATOM 1701 O O . CYS A 1 222 ? 11.234 22.297 -1.95 1 98 222 CYS A O 1
ATOM 1703 N N . GLY A 1 223 ? 11.266 23.688 -0.198 1 97.88 223 GLY A N 1
ATOM 1704 C CA . GLY A 1 223 ? 12.68 24.016 -0.305 1 97.88 223 GLY A CA 1
ATOM 1705 C C . GLY A 1 223 ? 13.547 23.234 0.657 1 97.88 223 GLY A C 1
ATOM 1706 O O . GLY A 1 223 ? 14.625 23.688 1.052 1 97.88 223 GLY A O 1
ATOM 1707 N N . PHE A 1 224 ? 13.18 22.078 1.027 1 97.88 224 PHE A N 1
ATOM 1708 C CA . PHE A 1 224 ? 13.773 21.297 2.104 1 97.88 224 PHE A CA 1
ATOM 1709 C C . PHE A 1 224 ? 15.242 21.016 1.815 1 97.88 224 PHE A C 1
ATOM 1711 O O . PHE A 1 224 ? 16.031 20.812 2.738 1 97.88 224 PHE A O 1
ATOM 1718 N N . LYS A 1 225 ? 15.672 21.016 0.539 1 96.75 225 LYS A N 1
ATOM 1719 C CA . LYS A 1 225 ? 17.047 20.703 0.162 1 96.75 225 LYS A CA 1
ATOM 1720 C C . LYS A 1 225 ? 18.016 21.75 0.702 1 96.75 225 LYS A C 1
ATOM 1722 O O . LYS A 1 225 ? 19.188 21.453 0.935 1 96.75 225 LYS A O 1
ATOM 1727 N N . ALA A 1 226 ? 17.422 22.922 0.965 1 96.81 226 ALA A N 1
ATOM 1728 C CA . ALA A 1 226 ? 18.266 24.031 1.404 1 96.81 226 ALA A CA 1
ATOM 1729 C C . ALA A 1 226 ? 18.344 24.094 2.928 1 96.81 226 ALA A C 1
ATOM 1731 O O . ALA A 1 226 ? 19.188 24.797 3.486 1 96.81 226 ALA A O 1
ATOM 1732 N N . ILE A 1 227 ? 17.469 23.406 3.654 1 97.81 227 ILE A N 1
ATOM 1733 C CA . ILE A 1 227 ? 17.484 23.406 5.113 1 97.81 227 ILE A CA 1
ATOM 1734 C C . ILE A 1 227 ? 18.734 22.688 5.613 1 97.81 227 ILE A C 1
ATOM 1736 O O . ILE A 1 227 ? 19 21.547 5.211 1 97.81 227 ILE A O 1
ATOM 1740 N N . PRO A 1 228 ? 19.516 23.234 6.492 1 96.12 228 PRO A N 1
ATOM 1741 C CA . PRO A 1 228 ? 20.781 22.641 6.902 1 96.12 228 PRO A CA 1
ATOM 1742 C C . PRO A 1 228 ? 20.625 21.219 7.43 1 96.12 228 PRO A C 1
ATOM 1744 O O . PRO A 1 228 ? 21.469 20.359 7.148 1 96.12 228 PRO A O 1
ATOM 1747 N N . SER A 1 229 ? 19.609 21 8.242 1 96.81 229 SER A N 1
ATOM 1748 C CA . SER A 1 229 ? 19.344 19.672 8.75 1 96.81 229 SER A CA 1
ATOM 1749 C C . SER A 1 229 ? 17.875 19.516 9.148 1 96.81 229 SER A C 1
ATOM 1751 O O . SER A 1 229 ? 17.281 20.438 9.711 1 96.81 229 SER A O 1
ATOM 1753 N N . LEU A 1 230 ? 17.344 18.438 8.812 1 97.62 230 LEU A N 1
ATOM 1754 C CA . LEU A 1 230 ? 15.984 18.109 9.234 1 97.62 230 LEU A CA 1
ATOM 1755 C C . LEU A 1 230 ? 15.977 16.875 10.133 1 97.62 230 LEU A C 1
ATOM 1757 O O . LEU A 1 230 ? 15 16.125 10.156 1 97.62 230 LEU A O 1
ATOM 1761 N N . ILE A 1 231 ? 17.078 16.672 10.812 1 96.12 231 ILE A N 1
ATOM 1762 C CA . ILE A 1 231 ? 17.234 15.672 11.859 1 96.12 231 ILE A CA 1
ATOM 1763 C C . ILE A 1 231 ? 17.188 16.344 13.227 1 96.12 231 ILE A C 1
ATOM 1765 O O . ILE A 1 231 ? 17.922 17.312 13.477 1 96.12 231 ILE A O 1
ATOM 1769 N N . ASN A 1 232 ? 16.312 15.906 14.102 1 93.31 232 ASN A N 1
ATOM 1770 C CA . ASN A 1 232 ? 16.156 16.453 15.445 1 93.31 232 ASN A CA 1
ATOM 1771 C C . ASN A 1 232 ? 15.836 17.938 15.414 1 93.31 232 ASN A C 1
ATOM 1773 O O . ASN A 1 232 ? 16.531 18.75 16.047 1 93.31 232 ASN A O 1
ATOM 1777 N N . VAL A 1 233 ? 14.867 18.281 14.688 1 96.69 233 VAL A N 1
ATOM 1778 C CA . VAL A 1 233 ? 14.5 19.672 14.383 1 96.69 233 VAL A CA 1
ATOM 1779 C C . VAL A 1 233 ? 13.961 20.344 15.633 1 96.69 233 VAL A C 1
ATOM 1781 O O . VAL A 1 233 ? 13.234 19.734 16.422 1 96.69 233 VAL A O 1
ATOM 1784 N N . GLY A 1 234 ? 14.328 21.594 15.875 1 97.31 234 GLY A N 1
ATOM 1785 C CA . GLY A 1 234 ? 13.703 22.406 16.906 1 97.31 234 GLY A CA 1
ATOM 1786 C C . GLY A 1 234 ? 12.328 22.891 16.531 1 97.31 234 GLY A C 1
ATOM 1787 O O . GLY A 1 234 ? 12.086 23.25 15.367 1 97.31 234 GLY A O 1
ATOM 1788 N N . TYR A 1 235 ? 11.445 22.875 17.5 1 98.38 235 TYR A N 1
ATOM 1789 C CA . TYR A 1 235 ? 10.086 23.359 17.234 1 98.38 235 TYR A CA 1
ATOM 1790 C C . TYR A 1 235 ? 9.992 24.859 17.422 1 98.38 235 TYR A C 1
ATOM 1792 O O . TYR A 1 235 ? 10.867 25.484 18.031 1 98.38 235 TYR A O 1
ATOM 1800 N N . PRO A 1 236 ? 9.016 25.5 16.891 1 98.75 236 PRO A N 1
ATOM 1801 C CA . PRO A 1 236 ? 8.992 26.953 16.797 1 98.75 236 PRO A CA 1
ATOM 1802 C C . PRO A 1 236 ? 8.562 27.625 18.094 1 98.75 236 PRO A C 1
ATOM 1804 O O . PRO A 1 236 ? 7.902 27 18.922 1 98.75 236 PRO A O 1
ATOM 1807 N N . ILE A 1 237 ? 8.953 28.906 18.234 1 98.88 237 ILE A N 1
ATOM 1808 C CA . ILE A 1 237 ? 8.602 29.812 19.312 1 98.88 237 ILE A CA 1
ATOM 1809 C C . ILE A 1 237 ? 8.086 31.141 18.734 1 98.88 237 ILE A C 1
ATOM 1811 O O . ILE A 1 237 ? 8.641 31.656 17.766 1 98.88 237 ILE A O 1
ATOM 1815 N N . CYS A 1 238 ? 7.012 31.625 19.234 1 98.81 238 CYS A N 1
ATOM 1816 C CA . CYS A 1 238 ? 6.574 32.969 18.906 1 98.81 238 CYS A CA 1
ATOM 1817 C C . CYS A 1 238 ? 6.719 33.906 20.109 1 98.81 238 CYS A C 1
ATOM 1819 O O . CYS A 1 238 ? 6.344 33.531 21.219 1 98.81 238 CYS A O 1
ATOM 1821 N N . GLU A 1 239 ? 7.34 35 19.922 1 98.81 239 GLU A N 1
ATOM 1822 C CA . GLU A 1 239 ? 7.434 36.094 20.891 1 98.81 239 GLU A CA 1
ATOM 1823 C C . GLU A 1 239 ? 6.434 37.188 20.578 1 98.81 239 GLU A C 1
ATOM 1825 O O . GLU A 1 239 ? 6.684 38.031 19.703 1 98.81 239 GLU A O 1
ATOM 1830 N N . ILE A 1 240 ? 5.383 37.219 21.312 1 98.81 240 ILE A N 1
ATOM 1831 C CA . ILE A 1 240 ? 4.27 38.094 20.953 1 98.81 240 ILE A CA 1
ATOM 1832 C C . ILE A 1 240 ? 4.324 39.375 21.797 1 98.81 240 ILE A C 1
ATOM 1834 O O . ILE A 1 240 ? 4.297 39.312 23.031 1 98.81 240 ILE A O 1
ATOM 1838 N N . SER A 1 241 ? 4.312 40.5 21.172 1 98.44 241 SER A N 1
ATOM 1839 C CA . SER A 1 241 ? 4.34 41.812 21.812 1 98.44 241 SER A CA 1
ATOM 1840 C C . SER A 1 241 ? 2.932 42.312 22.125 1 98.44 241 SER A C 1
ATOM 1842 O O . SER A 1 241 ? 1.946 41.719 21.672 1 98.44 241 SER A O 1
ATOM 1844 N N . ASP A 1 242 ? 2.885 43.344 22.859 1 98.06 242 ASP A N 1
ATOM 1845 C CA . ASP A 1 242 ? 1.613 43.906 23.328 1 98.06 242 ASP A CA 1
ATOM 1846 C C . ASP A 1 242 ? 0.762 44.375 22.156 1 98.06 242 ASP A C 1
ATOM 1848 O O . ASP A 1 242 ? -0.468 44.375 22.234 1 98.06 242 ASP A O 1
ATOM 1852 N N . ASP A 1 243 ? 1.386 44.781 21.094 1 97.06 243 ASP A N 1
ATOM 1853 C CA . ASP A 1 243 ? 0.631 45.312 19.969 1 97.06 243 ASP A CA 1
ATOM 1854 C C . ASP A 1 243 ? 0.168 44.156 19.047 1 97.06 243 ASP A C 1
ATOM 1856 O O . ASP A 1 243 ? -0.4 44.438 17.984 1 97.06 243 ASP A O 1
ATOM 1860 N N . GLY A 1 244 ? 0.509 42.938 19.391 1 97.25 244 GLY A N 1
ATOM 1861 C CA . GLY A 1 244 ? 0.06 41.812 18.609 1 97.25 244 GLY A CA 1
ATOM 1862 C C . GLY A 1 244 ? 1.084 41.312 17.609 1 97.25 244 GLY A C 1
ATOM 1863 O O . GLY A 1 244 ? 0.973 40.219 17.078 1 97.25 244 GLY A O 1
ATOM 1864 N N . SER A 1 245 ? 2.125 42.094 17.297 1 97.75 245 SER A N 1
ATOM 1865 C CA . SER A 1 245 ? 3.207 41.625 16.438 1 97.75 245 SER A CA 1
ATOM 1866 C C . SER A 1 245 ? 4.043 40.531 17.125 1 97.75 245 SER A C 1
ATOM 1868 O O . SER A 1 245 ? 3.977 40.375 18.344 1 97.75 245 SER A O 1
ATOM 1870 N N . SER A 1 246 ? 4.73 39.844 16.281 1 98.44 246 SER A N 1
ATOM 1871 C CA . SER A 1 246 ? 5.484 38.75 16.891 1 98.44 246 SER A CA 1
ATOM 1872 C C . SER A 1 246 ? 6.781 38.469 16.141 1 98.44 246 SER A C 1
ATOM 1874 O O . SER A 1 246 ? 6.898 38.781 14.961 1 98.44 246 SER A O 1
ATOM 1876 N N . ILE A 1 247 ? 7.77 37.969 16.844 1 98.75 247 ILE A N 1
ATOM 1877 C CA . ILE A 1 247 ? 8.961 37.344 16.281 1 98.75 247 ILE A CA 1
ATOM 1878 C C . ILE A 1 247 ? 8.805 35.844 16.328 1 98.75 247 ILE A C 1
ATOM 1880 O O . ILE A 1 247 ? 8.562 35.25 17.391 1 98.75 247 ILE A O 1
ATOM 1884 N N . ILE A 1 248 ? 8.867 35.219 15.164 1 98.88 248 ILE A N 1
ATOM 1885 C CA . ILE A 1 248 ? 8.875 33.781 15.062 1 98.88 248 ILE A CA 1
ATOM 1886 C C . ILE A 1 248 ? 10.32 33.281 15.07 1 98.88 248 ILE A C 1
ATOM 1888 O O . ILE A 1 248 ? 11.156 33.75 14.297 1 98.88 248 ILE A O 1
ATOM 1892 N N . THR A 1 249 ? 10.602 32.312 15.906 1 98.75 249 THR A N 1
ATOM 1893 C CA . THR A 1 249 ? 11.977 31.844 16.078 1 98.75 249 THR A CA 1
ATOM 1894 C C . THR A 1 249 ? 12 30.406 16.562 1 98.75 249 THR A C 1
ATOM 1896 O O . THR A 1 249 ? 11.008 29.672 16.438 1 98.75 249 THR A O 1
ATOM 1899 N N . LYS A 1 250 ? 13.141 29.891 16.906 1 98.56 250 LYS A N 1
ATOM 1900 C CA . LYS A 1 250 ? 13.438 28.625 17.562 1 98.56 250 LYS A CA 1
ATOM 1901 C C . LYS A 1 250 ? 14.57 28.781 18.578 1 98.56 250 LYS A C 1
ATOM 1903 O O . LYS A 1 250 ? 15.258 29.797 18.594 1 98.56 250 LYS A O 1
ATOM 1908 N N . HIS A 1 251 ? 14.758 27.828 19.469 1 98.06 251 HIS A N 1
ATOM 1909 C CA . HIS A 1 251 ? 15.891 27.906 20.375 1 98.06 251 HIS A CA 1
ATOM 1910 C C . HIS A 1 251 ? 17.219 27.859 19.625 1 98.06 251 HIS A C 1
ATOM 1912 O O . HIS A 1 251 ? 17.359 27.109 18.656 1 98.06 251 HIS A O 1
ATOM 1918 N N . ASP A 1 252 ? 18.156 28.578 20.141 1 95.75 252 ASP A N 1
ATOM 1919 C CA . ASP A 1 252 ? 19.5 28.547 19.578 1 95.75 252 ASP A CA 1
ATOM 1920 C C . ASP A 1 252 ? 20.109 27.156 19.688 1 95.75 252 ASP A C 1
ATOM 1922 O O . ASP A 1 252 ? 19.906 26.453 20.672 1 95.75 252 ASP A O 1
ATOM 1926 N N . GLY A 1 253 ? 20.766 26.766 18.625 1 94.56 253 GLY A N 1
ATOM 1927 C CA . GLY A 1 253 ? 21.484 25.5 18.672 1 94.56 253 GLY A CA 1
ATOM 1928 C C . GLY A 1 253 ? 20.656 24.344 18.125 1 94.56 253 GLY A C 1
ATOM 1929 O O . GLY A 1 253 ? 21.203 23.266 17.844 1 94.56 253 GLY A O 1
ATOM 1930 N N . THR A 1 254 ? 19.391 24.484 18.031 1 96.56 254 THR A N 1
ATOM 1931 C CA . THR A 1 254 ? 18.562 23.406 17.484 1 96.56 254 THR A CA 1
ATOM 1932 C C . THR A 1 254 ? 18.641 23.422 15.953 1 96.56 254 THR A C 1
ATOM 1934 O O . THR A 1 254 ? 18.953 24.438 15.344 1 96.56 254 THR A O 1
ATOM 1937 N N . THR A 1 255 ? 18.422 22.266 15.32 1 97.06 255 THR A N 1
ATOM 1938 C CA . THR A 1 255 ? 18.484 22.156 13.867 1 97.06 255 THR A CA 1
ATOM 1939 C C . THR A 1 255 ? 17.219 22.688 13.219 1 97.06 255 THR A C 1
ATOM 1941 O O . THR A 1 255 ? 16.297 23.141 13.906 1 97.06 255 THR A O 1
ATOM 1944 N N . GLY A 1 256 ? 17.156 22.75 11.883 1 97.69 256 GLY A N 1
ATOM 1945 C CA . GLY A 1 256 ? 16.094 23.406 11.117 1 97.69 256 GLY A CA 1
ATOM 1946 C C . GLY A 1 256 ? 16.438 24.844 10.742 1 97.69 256 GLY A C 1
ATOM 1947 O O . GLY A 1 256 ? 17.609 25.219 10.734 1 97.69 256 GLY A O 1
ATOM 1948 N N . ALA A 1 257 ? 15.391 25.547 10.383 1 98.19 257 ALA A N 1
ATOM 1949 C CA . ALA A 1 257 ? 15.57 26.953 10.016 1 98.19 257 ALA A CA 1
ATOM 1950 C C . ALA A 1 257 ? 14.234 27.688 10.047 1 98.19 257 ALA A C 1
ATOM 1952 O O . ALA A 1 257 ? 13.203 27.156 9.633 1 98.19 257 ALA A O 1
ATOM 1953 N N . VAL A 1 258 ? 14.297 28.844 10.586 1 98.44 258 VAL A N 1
ATOM 1954 C CA . VAL A 1 258 ? 13.18 29.781 10.492 1 98.44 258 VAL A CA 1
ATOM 1955 C C . VAL A 1 258 ? 13.523 30.906 9.516 1 98.44 258 VAL A C 1
ATOM 1957 O O . VAL A 1 258 ? 14.391 31.734 9.789 1 98.44 258 VAL A O 1
ATOM 1960 N N . THR A 1 259 ? 12.836 30.844 8.406 1 98 259 THR A N 1
ATOM 1961 C CA . THR A 1 259 ? 13.094 31.797 7.328 1 98 259 THR A CA 1
ATOM 1962 C C . THR A 1 259 ? 11.789 32.469 6.867 1 98 259 THR A C 1
ATOM 1964 O O . THR A 1 259 ? 10.703 32.062 7.285 1 98 259 THR A O 1
ATOM 1967 N N . VAL A 1 260 ? 11.938 33.469 6.039 1 98.06 260 VAL A N 1
ATOM 1968 C CA . VAL A 1 260 ? 10.766 34.125 5.453 1 98.06 260 VAL A CA 1
ATOM 1969 C C . VAL A 1 260 ? 9.922 33.094 4.715 1 98.06 260 VAL A C 1
ATOM 1971 O O . VAL A 1 260 ? 8.688 33.062 4.84 1 98.06 260 VAL A O 1
ATOM 1974 N N . ASP A 1 261 ? 10.57 32.156 4.023 1 98.19 261 ASP A N 1
ATOM 1975 C CA . ASP A 1 261 ? 9.859 31.156 3.211 1 98.19 261 ASP A CA 1
ATOM 1976 C C . ASP A 1 261 ? 9.172 30.125 4.09 1 98.19 261 ASP A C 1
ATOM 1978 O O . ASP A 1 261 ? 8.031 29.734 3.814 1 98.19 261 ASP A O 1
ATOM 1982 N N . THR A 1 262 ? 9.828 29.625 5.133 1 98.38 262 THR A N 1
ATOM 1983 C CA . THR A 1 262 ? 9.195 28.609 5.973 1 98.38 262 THR A CA 1
ATOM 1984 C C . THR A 1 262 ? 7.996 29.203 6.715 1 98.38 262 THR A C 1
ATOM 1986 O O . THR A 1 262 ? 6.977 28.531 6.891 1 98.38 262 THR A O 1
ATOM 1989 N N . VAL A 1 263 ? 8.07 30.453 7.145 1 98.69 263 VAL A N 1
ATOM 1990 C CA . VAL A 1 263 ? 6.957 31.125 7.812 1 98.69 263 VAL A CA 1
ATOM 1991 C C . VAL A 1 263 ? 5.84 31.391 6.805 1 98.69 263 VAL A C 1
ATOM 1993 O O . VAL A 1 263 ? 4.66 31.203 7.113 1 98.69 263 VAL A O 1
ATOM 1996 N N . THR A 1 264 ? 6.215 31.812 5.586 1 98.69 264 THR A N 1
ATOM 1997 C CA . THR A 1 264 ? 5.227 32.031 4.531 1 98.69 264 THR A CA 1
ATOM 1998 C C . THR A 1 264 ? 4.492 30.719 4.219 1 98.69 264 THR A C 1
ATOM 2000 O O . THR A 1 264 ? 3.27 30.719 4.059 1 98.69 264 THR A O 1
ATOM 2003 N N . ALA A 1 265 ? 5.258 29.641 4.113 1 98.62 265 ALA A N 1
ATOM 2004 C CA . ALA A 1 265 ? 4.668 28.344 3.818 1 98.62 265 ALA A CA 1
ATOM 2005 C C . ALA A 1 265 ? 3.568 28 4.82 1 98.62 265 ALA A C 1
ATOM 2007 O O . ALA A 1 265 ? 2.479 27.562 4.43 1 98.62 265 ALA A O 1
ATOM 2008 N N . GLN A 1 266 ? 3.834 28.203 6.062 1 98.56 266 GLN A N 1
ATOM 2009 C CA . GLN A 1 266 ? 2.828 27.859 7.062 1 98.56 266 GLN A CA 1
ATOM 2010 C C . GLN A 1 266 ? 1.683 28.875 7.055 1 98.56 266 GLN A C 1
ATOM 2012 O O . GLN A 1 266 ? 0.531 28.516 7.312 1 98.56 266 GLN A O 1
ATOM 2017 N N . LEU A 1 267 ? 1.962 30.109 6.785 1 98.69 267 LEU A N 1
ATOM 2018 C CA . LEU A 1 267 ? 0.917 31.125 6.754 1 98.69 267 LEU A CA 1
ATOM 2019 C C . LEU A 1 267 ? -0.134 30.797 5.699 1 98.69 267 LEU A C 1
ATOM 2021 O O . LEU A 1 267 ? -1.334 30.938 5.945 1 98.69 267 LEU A O 1
ATOM 2025 N N . VAL A 1 268 ? 0.288 30.344 4.543 1 98.62 268 VAL A N 1
ATOM 2026 C CA . VAL A 1 268 ? -0.646 30.141 3.439 1 98.62 268 VAL A CA 1
ATOM 2027 C C . VAL A 1 268 ? -1.287 28.766 3.555 1 98.62 268 VAL A C 1
ATOM 2029 O O . VAL A 1 268 ? -2.17 28.406 2.766 1 98.62 268 VAL A O 1
ATOM 2032 N N . TYR A 1 269 ? -0.851 27.984 4.512 1 98.25 269 TYR A N 1
ATOM 2033 C CA . TYR A 1 269 ? -1.319 26.625 4.734 1 98.25 269 TYR A CA 1
ATOM 2034 C C . TYR A 1 269 ? -2.711 26.609 5.355 1 98.25 269 TYR A C 1
ATOM 2036 O O . TYR A 1 269 ? -2.938 27.25 6.387 1 98.25 269 TYR A O 1
ATOM 2044 N N . GLU A 1 270 ? -3.666 26 4.684 1 97.06 270 GLU A N 1
ATOM 2045 C CA . GLU A 1 270 ? -4.984 25.672 5.215 1 97.06 270 GLU A CA 1
ATOM 2046 C C . GLU A 1 270 ? -5.805 26.922 5.488 1 97.06 270 GLU A C 1
ATOM 2048 O O . GLU A 1 270 ? -6.555 26.984 6.465 1 97.06 270 GLU A O 1
ATOM 2053 N N . ILE A 1 271 ? -5.566 27.938 4.82 1 97.31 271 ILE A N 1
ATOM 2054 C CA . ILE A 1 271 ? -6.457 29.094 4.816 1 97.31 271 ILE A CA 1
ATOM 2055 C C . ILE A 1 271 ? -7.441 28.969 3.652 1 97.31 271 ILE A C 1
ATOM 2057 O O . ILE A 1 271 ? -7.164 28.297 2.662 1 97.31 271 ILE A O 1
ATOM 2061 N N . GLN A 1 272 ? -8.594 29.609 3.771 1 93.88 272 GLN A N 1
ATOM 2062 C CA . GLN A 1 272 ? -9.672 29.375 2.814 1 93.88 272 GLN A CA 1
ATOM 2063 C C . GLN A 1 272 ? -10.047 30.672 2.088 1 93.88 272 GLN A C 1
ATOM 2065 O O . GLN A 1 272 ? -11 30.688 1.306 1 93.88 272 GLN A O 1
ATOM 2070 N N . GLY A 1 273 ? -9.391 31.766 2.27 1 96.62 273 GLY A N 1
ATOM 2071 C CA . GLY A 1 273 ? -9.641 33.062 1.691 1 96.62 273 GLY A CA 1
ATOM 2072 C C . GLY A 1 273 ? -8.945 34.188 2.434 1 96.62 273 GLY A C 1
ATOM 2073 O O . GLY A 1 273 ? -8.117 33.938 3.318 1 96.62 273 GLY A O 1
ATOM 2074 N N . PRO A 1 274 ? -9.266 35.406 2.049 1 97.88 274 PRO A N 1
ATOM 2075 C CA . PRO A 1 274 ? -8.555 36.531 2.646 1 97.88 274 PRO A CA 1
ATOM 2076 C C . PRO A 1 274 ? -8.945 36.781 4.102 1 97.88 274 PRO A C 1
ATOM 2078 O O . PRO A 1 274 ? -8.281 37.531 4.809 1 97.88 274 PRO A O 1
ATOM 2081 N N . LYS A 1 275 ? -10.031 36.156 4.562 1 97.81 275 LYS A N 1
ATOM 2082 C CA . LYS A 1 275 ? -10.453 36.25 5.957 1 97.81 275 LYS A CA 1
ATOM 2083 C C . LYS A 1 275 ? -10.203 34.938 6.691 1 97.81 275 LYS A C 1
ATOM 2085 O O . LYS A 1 275 ? -10.75 33.906 6.312 1 97.81 275 LYS A O 1
ATOM 2090 N N . TYR A 1 276 ? -9.383 35 7.641 1 97.94 276 TYR A N 1
ATOM 2091 C CA . TYR A 1 276 ? -9.148 33.844 8.492 1 97.94 276 TYR A CA 1
ATOM 2092 C C . TYR A 1 276 ? -9.992 33.906 9.758 1 97.94 276 TYR A C 1
ATOM 2094 O O . TYR A 1 276 ? -9.781 34.781 10.609 1 97.94 276 TYR A O 1
ATOM 2102 N N . LEU A 1 277 ? -10.898 33.031 9.906 1 97.44 277 LEU A N 1
ATOM 2103 C CA . LEU A 1 277 ? -11.93 33.125 10.938 1 97.44 277 LEU A CA 1
ATOM 2104 C C . LEU A 1 277 ? -11.5 32.375 12.203 1 97.44 277 LEU A C 1
ATOM 2106 O O . LEU A 1 277 ? -10.82 31.359 12.133 1 97.44 277 LEU A O 1
ATOM 2110 N N . ASN A 1 278 ? -11.859 32.875 13.273 1 98 278 ASN A N 1
ATOM 2111 C CA . ASN A 1 278 ? -11.75 32.344 14.625 1 98 278 ASN A CA 1
ATOM 2112 C C . ASN A 1 278 ? -12.922 32.781 15.5 1 98 278 ASN A C 1
ATOM 2114 O O . ASN A 1 278 ? -13.547 33.812 15.242 1 98 278 ASN A O 1
ATOM 2118 N N . PRO A 1 279 ? -13.25 32 16.516 1 97.69 279 PRO A N 1
ATOM 2119 C CA . PRO A 1 279 ? -14.391 32.375 17.375 1 97.69 279 PRO A CA 1
ATOM 2120 C C . PRO A 1 279 ? -14.195 33.719 18.078 1 97.69 279 PRO A C 1
ATOM 2122 O O . PRO A 1 279 ? -15.156 34.312 18.562 1 97.69 279 PRO A O 1
ATOM 2125 N N . ASP A 1 280 ? -13.023 34.219 18.125 1 98.25 280 ASP A N 1
ATOM 2126 C CA . ASP A 1 280 ? -12.75 35.406 18.938 1 98.25 280 ASP A CA 1
ATOM 2127 C C . ASP A 1 280 ? -12.352 36.594 18.062 1 98.25 280 ASP A C 1
ATOM 2129 O O . ASP A 1 280 ? -12.344 37.719 18.516 1 98.25 280 ASP A O 1
ATOM 2133 N N . VAL A 1 281 ? -12.016 36.375 16.828 1 98.56 281 VAL A N 1
ATOM 2134 C CA . VAL A 1 281 ? -11.578 37.469 15.945 1 98.56 281 VAL A CA 1
ATOM 2135 C C . VAL A 1 281 ? -11.508 36.969 14.508 1 98.56 281 VAL A C 1
ATOM 2137 O O . VAL A 1 281 ? -11.406 35.75 14.273 1 98.56 281 VAL A O 1
ATOM 2140 N N . VAL A 1 282 ? -11.656 37.781 13.516 1 98.31 282 VAL A N 1
ATOM 2141 C CA . VAL A 1 282 ? -11.312 37.531 12.125 1 98.31 282 VAL A CA 1
ATOM 2142 C C . VAL A 1 282 ? -10.008 38.219 11.773 1 98.31 282 VAL A C 1
ATOM 2144 O O . VAL A 1 282 ? -9.859 39.438 12.023 1 98.31 282 VAL A O 1
ATOM 2147 N N . ALA A 1 283 ? -9.062 37.562 11.266 1 98.62 283 ALA A N 1
ATOM 2148 C CA . ALA A 1 283 ? -7.824 38.156 10.789 1 98.62 283 ALA A CA 1
ATOM 2149 C C . ALA A 1 283 ? -7.883 38.406 9.281 1 98.62 283 ALA A C 1
ATOM 2151 O O . ALA A 1 283 ? -8.266 37.531 8.516 1 98.62 283 ALA A O 1
ATOM 2152 N N . HIS A 1 284 ? -7.523 39.594 8.836 1 98.31 284 HIS A N 1
ATOM 2153 C CA . HIS A 1 284 ? -7.426 39.938 7.422 1 98.31 284 HIS A CA 1
ATOM 2154 C C . HIS A 1 284 ? -6.023 39.656 6.887 1 98.31 284 HIS A C 1
ATOM 2156 O O . HIS A 1 284 ? -5.043 40.219 7.359 1 98.31 284 HIS A O 1
ATOM 2162 N N . LEU A 1 285 ? -5.914 38.875 5.836 1 98.44 285 LEU A N 1
ATOM 2163 C CA . LEU A 1 285 ? -4.645 38.25 5.5 1 98.44 285 LEU A CA 1
ATOM 2164 C C . LEU A 1 285 ? -3.895 39.062 4.445 1 98.44 285 LEU A C 1
ATOM 2166 O O . LEU A 1 285 ? -2.678 38.938 4.301 1 98.44 285 LEU A O 1
ATOM 2170 N N . GLU A 1 286 ? -4.477 39.875 3.697 1 97.5 286 GLU A N 1
ATOM 2171 C CA . GLU A 1 286 ? -3.936 40.469 2.475 1 97.5 286 GLU A CA 1
ATOM 2172 C C . GLU A 1 286 ? -2.775 41.406 2.781 1 97.5 286 GLU A C 1
ATOM 2174 O O . GLU A 1 286 ? -1.866 41.562 1.965 1 97.5 286 GLU A O 1
ATOM 2179 N N . ASP A 1 287 ? -2.732 41.969 3.998 1 96.31 287 ASP A N 1
ATOM 2180 C CA . ASP A 1 287 ? -1.745 43.031 4.281 1 96.31 287 ASP A CA 1
ATOM 2181 C C . ASP A 1 287 ? -0.651 42.5 5.211 1 96.31 287 ASP A C 1
ATOM 2183 O O . ASP A 1 287 ? 0.196 43.25 5.672 1 96.31 287 ASP A O 1
ATOM 2187 N N . ILE A 1 288 ? -0.648 41.312 5.535 1 98.06 288 ILE A N 1
ATOM 2188 C CA . ILE A 1 288 ? 0.322 40.719 6.441 1 98.06 288 ILE A CA 1
ATOM 2189 C C . ILE A 1 288 ? 1.72 40.781 5.836 1 98.06 288 ILE A C 1
ATOM 2191 O O . ILE A 1 288 ? 1.891 40.625 4.625 1 98.06 288 ILE A O 1
ATOM 2195 N N . LYS A 1 289 ? 2.713 41.062 6.672 1 98.44 289 LYS A N 1
ATOM 2196 C CA . LYS A 1 289 ? 4.117 41.125 6.281 1 98.44 289 LYS A CA 1
ATOM 2197 C C . LYS A 1 289 ? 4.961 40.094 7.027 1 98.44 289 LYS A C 1
ATOM 2199 O O . LYS A 1 289 ? 4.738 39.844 8.219 1 98.44 289 LYS A O 1
ATOM 2204 N N . ILE A 1 290 ? 5.871 39.5 6.359 1 98.62 290 ILE A N 1
ATOM 2205 C CA . ILE A 1 290 ? 6.855 38.562 6.891 1 98.62 290 ILE A CA 1
ATOM 2206 C C . ILE A 1 290 ? 8.258 39 6.504 1 98.62 290 ILE A C 1
ATOM 2208 O O . ILE A 1 290 ? 8.641 38.938 5.332 1 98.62 290 ILE A O 1
ATOM 2212 N N . GLU A 1 291 ? 9.047 39.438 7.52 1 98.06 291 GLU A N 1
ATOM 2213 C CA . GLU A 1 291 ? 10.328 40.062 7.215 1 98.06 291 GLU A CA 1
ATOM 2214 C C . GLU A 1 291 ? 11.438 39.531 8.117 1 98.06 291 GLU A C 1
ATOM 2216 O O . GLU A 1 291 ? 11.203 39.219 9.289 1 98.06 291 GLU A O 1
ATOM 2221 N N . LYS A 1 292 ? 12.602 39.469 7.547 1 97.38 292 LYS A N 1
ATOM 2222 C CA . LYS A 1 292 ? 13.758 39.031 8.32 1 97.38 292 LYS A CA 1
ATOM 2223 C C . LYS A 1 292 ? 14.133 40.062 9.383 1 97.38 292 LYS A C 1
ATOM 2225 O O . LYS A 1 292 ? 14.25 41.25 9.094 1 97.38 292 LYS A O 1
ATOM 2230 N N . ALA A 1 293 ? 14.273 39.594 10.594 1 98 293 ALA A N 1
ATOM 2231 C CA . ALA A 1 293 ? 14.703 40.438 11.719 1 98 293 ALA A CA 1
ATOM 2232 C C . ALA A 1 293 ? 16.094 40 12.203 1 98 293 ALA A C 1
ATOM 2234 O O . ALA A 1 293 ? 16.766 40.781 12.891 1 98 293 ALA A O 1
ATOM 2235 N N . GLY A 1 294 ? 16.547 38.844 11.898 1 96.94 294 GLY A N 1
ATOM 2236 C CA . GLY A 1 294 ? 17.812 38.219 12.242 1 96.94 294 GLY A CA 1
ATOM 2237 C C . GLY A 1 294 ? 17.906 36.781 11.828 1 96.94 294 GLY A C 1
ATOM 2238 O O . GLY A 1 294 ? 17.016 36.25 11.148 1 96.94 294 GLY A O 1
ATOM 2239 N N . ASP A 1 295 ? 19 36.156 12.195 1 95.69 295 ASP A N 1
ATOM 2240 C CA . ASP A 1 295 ? 19.125 34.75 11.891 1 95.69 295 ASP A CA 1
ATOM 2241 C C . ASP A 1 295 ? 18.094 33.906 12.664 1 95.69 295 ASP A C 1
ATOM 2243 O O . ASP A 1 295 ? 18.078 33.938 13.898 1 95.69 295 ASP A O 1
ATOM 2247 N N . ASN A 1 296 ? 17.25 33.219 11.938 1 97.81 296 ASN A N 1
ATOM 2248 C CA . ASN A 1 296 ? 16.172 32.406 12.523 1 97.81 296 ASN A CA 1
ATOM 2249 C C . ASN A 1 296 ? 15.211 33.281 13.312 1 97.81 296 ASN A C 1
ATOM 2251 O O . ASN A 1 296 ? 14.664 32.844 14.328 1 97.81 296 ASN A O 1
ATOM 2255 N N . ARG A 1 297 ? 15.109 34.5 12.977 1 98.38 297 ARG A N 1
ATOM 2256 C CA . ARG A 1 297 ? 14.18 35.438 13.594 1 98.38 297 ARG A CA 1
ATOM 2257 C C . ARG A 1 297 ? 13.398 36.219 12.539 1 98.38 297 ARG A C 1
ATOM 2259 O O . ARG A 1 297 ? 13.977 37 11.781 1 98.38 297 ARG A O 1
ATOM 2266 N N . ILE A 1 298 ? 12.172 35.938 12.492 1 98.69 298 ILE A N 1
ATOM 2267 C CA . ILE A 1 298 ? 11.312 36.531 11.469 1 98.69 298 ILE A CA 1
ATOM 2268 C C . ILE A 1 298 ? 10.234 37.375 12.125 1 98.69 298 ILE A C 1
ATOM 2270 O O . ILE A 1 298 ? 9.539 36.906 13.031 1 98.69 298 ILE A O 1
ATOM 2274 N N . ASN A 1 299 ? 10.094 38.562 11.625 1 98.75 299 ASN A N 1
ATOM 2275 C CA . ASN A 1 299 ? 9.055 39.469 12.102 1 98.75 299 ASN A CA 1
ATOM 2276 C C . ASN A 1 299 ? 7.734 39.25 11.367 1 98.75 299 ASN A C 1
ATOM 2278 O O . ASN A 1 299 ? 7.691 39.281 10.141 1 98.75 299 ASN A O 1
ATOM 2282 N N . LEU A 1 300 ? 6.73 39 12.031 1 98.69 300 LEU A N 1
ATOM 2283 C CA . LEU A 1 300 ? 5.359 38.906 11.547 1 98.69 300 LEU A CA 1
ATOM 2284 C C . LEU A 1 300 ? 4.539 40.125 11.969 1 98.69 300 LEU A C 1
ATOM 2286 O O . LEU A 1 300 ? 4.352 40.344 13.164 1 98.69 300 LEU A O 1
ATOM 2290 N N . SER A 1 301 ? 4.047 40.844 10.992 1 98 301 SER A N 1
ATOM 2291 C CA . SER A 1 301 ? 3.377 42.094 11.312 1 98 301 SER A CA 1
ATOM 2292 C C . SER A 1 301 ? 2.332 42.469 10.258 1 98 301 SER A C 1
ATOM 2294 O O . SER A 1 301 ? 2.127 41.688 9.305 1 98 301 SER A O 1
ATOM 2296 N N . GLY A 1 302 ? 1.562 43.562 10.516 1 96.81 302 GLY A N 1
ATOM 2297 C CA . GLY A 1 302 ? 0.598 44.062 9.562 1 96.81 302 GLY A CA 1
ATOM 2298 C C . GLY A 1 302 ? -0.795 43.5 9.742 1 96.81 302 GLY A C 1
ATOM 2299 O O . GLY A 1 302 ? -1.666 43.688 8.891 1 96.81 302 GLY A O 1
ATOM 2300 N N . MET A 1 303 ? -1.08 42.938 10.852 1 94.88 303 MET A N 1
ATOM 2301 C CA . MET A 1 303 ? -2.355 42.25 11.062 1 94.88 303 MET A CA 1
ATOM 2302 C C . MET A 1 303 ? -3.461 43.25 11.383 1 94.88 303 MET A C 1
ATOM 2304 O O . MET A 1 303 ? -3.242 44.219 12.125 1 94.88 303 MET A O 1
ATOM 2308 N N . LYS A 1 304 ? -4.484 43.062 10.766 1 97.88 304 LYS A N 1
ATOM 2309 C CA . LYS A 1 304 ? -5.738 43.75 11.086 1 97.88 304 LYS A CA 1
ATOM 2310 C C . LYS A 1 304 ? -6.832 42.719 11.43 1 97.88 304 LYS A C 1
ATOM 2312 O O . LYS A 1 304 ? -6.879 41.656 10.852 1 97.88 304 LYS A O 1
ATOM 2317 N N . GLY A 1 305 ? -7.645 43.125 12.461 1 98.25 305 GLY A N 1
ATOM 2318 C CA . GLY A 1 305 ? -8.711 42.219 12.898 1 98.25 305 GLY A CA 1
ATOM 2319 C C . GLY A 1 305 ? -10.078 42.875 12.891 1 98.25 305 GLY A C 1
ATOM 2320 O O . GLY A 1 305 ? -10.18 44.125 12.859 1 98.25 305 GLY A O 1
ATOM 2321 N N . SER A 1 306 ? -11.094 42.188 12.836 1 98.31 306 SER A N 1
ATOM 2322 C CA . SER A 1 306 ? -12.484 42.594 12.977 1 98.31 306 SER A CA 1
ATOM 2323 C C . SER A 1 306 ? -13.258 41.625 13.867 1 98.31 306 SER A C 1
ATOM 2325 O O . SER A 1 306 ? -12.727 40.594 14.273 1 98.31 306 SER A O 1
ATOM 2327 N N . PRO A 1 307 ? -14.484 42 14.289 1 98.31 307 PRO A N 1
ATOM 2328 C CA . PRO A 1 307 ? -15.273 41.125 15.133 1 98.31 307 PRO A CA 1
ATOM 2329 C C . PRO A 1 307 ? -15.484 39.75 14.508 1 98.31 307 PRO A C 1
ATOM 2331 O O . PRO A 1 307 ? -15.617 39.625 13.281 1 98.31 307 PRO A O 1
ATOM 2334 N N . PRO A 1 308 ? -15.5 38.688 15.312 1 98.31 308 PRO A N 1
ATOM 2335 C CA . PRO A 1 308 ? -15.727 37.344 14.805 1 98.31 308 PRO A CA 1
ATOM 2336 C C . PRO A 1 308 ? -17.156 37.125 14.305 1 98.31 308 PRO A C 1
ATOM 2338 O O . PRO A 1 308 ? -18.031 37.938 14.57 1 98.31 308 PRO A O 1
ATOM 2341 N N . PRO A 1 309 ? -17.375 36.094 13.531 1 97.31 309 PRO A N 1
ATOM 2342 C CA . PRO A 1 309 ? -18.75 35.75 13.156 1 97.31 309 PRO A CA 1
ATOM 2343 C C . PRO A 1 309 ? -19.578 35.25 14.344 1 97.31 309 PRO A C 1
ATOM 2345 O O . PRO A 1 309 ? -19.016 34.812 15.352 1 97.31 309 PRO A O 1
ATOM 2348 N N . PRO A 1 310 ? -20.922 35.281 14.242 1 97.25 310 PRO A N 1
ATOM 2349 C CA . PRO A 1 310 ? -21.766 34.781 15.328 1 97.25 310 PRO A CA 1
ATOM 2350 C C . PRO A 1 310 ? -21.766 33.281 15.414 1 97.25 310 PRO A C 1
ATOM 2352 O O . PRO A 1 310 ? -22.266 32.688 16.391 1 97.25 310 PRO A O 1
ATOM 2355 N N . THR A 1 311 ? -21.25 32.594 14.406 1 96.56 311 THR A N 1
ATOM 2356 C CA . THR A 1 311 ? -21.203 31.125 14.375 1 96.56 311 THR A CA 1
ATOM 2357 C C . THR A 1 311 ? -19.766 30.625 14.453 1 96.56 311 THR A C 1
ATOM 2359 O O . THR A 1 311 ? -18.828 31.391 14.258 1 96.56 311 THR A O 1
ATOM 2362 N N . THR A 1 312 ? -19.609 29.406 14.812 1 97.19 312 THR A N 1
ATOM 2363 C CA . THR A 1 312 ? -18.328 28.719 14.766 1 97.19 312 THR A CA 1
ATOM 2364 C C . THR A 1 312 ? -18.469 27.359 14.094 1 97.19 312 THR A C 1
ATOM 2366 O O . THR A 1 312 ? -19.578 26.891 13.844 1 97.19 312 THR A O 1
ATOM 2369 N N . LYS A 1 313 ? -17.375 26.766 13.68 1 96.75 313 LYS A N 1
ATOM 2370 C CA . LYS A 1 313 ? -17.328 25.453 13.047 1 96.75 313 LYS A CA 1
ATOM 2371 C C . LYS A 1 313 ? -17.719 24.359 14.023 1 96.75 313 LYS A C 1
ATOM 2373 O O . LYS A 1 313 ? -17.312 24.391 15.195 1 96.75 313 LYS A O 1
ATOM 2378 N N . LEU A 1 314 ? -18.562 23.484 13.594 1 97.06 314 LEU A N 1
ATOM 2379 C CA . LEU A 1 314 ? -18.969 22.281 14.32 1 97.06 314 LEU A CA 1
ATOM 2380 C C . LEU A 1 314 ? -18.516 21.031 13.594 1 97.06 314 LEU A C 1
ATOM 2382 O O . LEU A 1 314 ? -18.922 20.797 12.453 1 97.06 314 LEU A O 1
ATOM 2386 N N . ALA A 1 315 ? -17.625 20.281 14.203 1 96.56 315 ALA A N 1
ATOM 2387 C CA . ALA A 1 315 ? -17.156 19.016 13.641 1 96.56 315 ALA A CA 1
ATOM 2388 C C . ALA A 1 315 ? -18.094 17.875 14.008 1 96.56 315 ALA A C 1
ATOM 2390 O O . ALA A 1 315 ? -18.172 17.469 15.172 1 96.56 315 ALA A O 1
ATOM 2391 N N . VAL A 1 316 ? -18.781 17.297 13.07 1 96.31 316 VAL A N 1
ATOM 2392 C CA . VAL A 1 316 ? -19.672 16.172 13.32 1 96.31 316 VAL A CA 1
ATOM 2393 C C . VAL A 1 316 ? -19.078 14.906 12.711 1 96.31 316 VAL A C 1
ATOM 2395 O O . VAL A 1 316 ? -18.828 14.844 11.5 1 96.31 316 VAL A O 1
ATOM 2398 N N . CYS A 1 317 ? -18.812 13.945 13.547 1 96.06 317 CYS A N 1
ATOM 2399 C CA . CYS A 1 317 ? -18.312 12.641 13.125 1 96.06 317 CYS A CA 1
ATOM 2400 C C . CYS A 1 317 ? -19.453 11.617 13.062 1 96.06 317 CYS A C 1
ATOM 2402 O O . CYS A 1 317 ? -20.125 11.375 14.055 1 96.06 317 CYS A O 1
ATOM 2404 N N . ARG A 1 318 ? -19.641 11.039 11.953 1 95.75 318 ARG A N 1
ATOM 2405 C CA . ARG A 1 318 ? -20.672 10.023 11.758 1 95.75 318 ARG A CA 1
ATOM 2406 C C . ARG A 1 318 ? -20.062 8.695 11.32 1 95.75 318 ARG A C 1
ATOM 2408 O O . ARG A 1 318 ? -19.016 8.68 10.664 1 95.75 318 ARG A O 1
ATOM 2415 N N . LEU A 1 319 ? -20.672 7.648 11.719 1 96.12 319 LEU A N 1
ATOM 2416 C CA . LEU A 1 319 ? -20.234 6.359 11.211 1 96.12 319 LEU A CA 1
ATOM 2417 C C . LEU A 1 319 ? -20.516 6.23 9.719 1 96.12 319 LEU A C 1
ATOM 2419 O O . LEU A 1 319 ? -21.688 6.203 9.312 1 96.12 319 LEU A O 1
ATOM 2423 N N . GLY A 1 320 ? -19.516 6.121 8.938 1 95.31 320 GLY A N 1
ATOM 2424 C CA . GLY A 1 320 ? -19.672 6.098 7.492 1 95.31 320 GLY A CA 1
ATOM 2425 C C . GLY A 1 320 ? -19.969 4.711 6.949 1 95.31 320 GLY A C 1
ATOM 2426 O O . GLY A 1 320 ? -20.625 4.566 5.918 1 95.31 320 GLY A O 1
ATOM 2427 N N . GLY A 1 321 ? -19.562 3.713 7.621 1 96.94 321 GLY A N 1
ATOM 2428 C CA . GLY A 1 321 ? -19.578 2.324 7.191 1 96.94 321 GLY A CA 1
ATOM 2429 C C . GLY A 1 321 ? -18.25 1.625 7.375 1 96.94 321 GLY A C 1
ATOM 2430 O O . GLY A 1 321 ? -17.625 1.718 8.438 1 96.94 321 GLY A O 1
ATOM 2431 N N . TYR A 1 322 ? -17.938 0.896 6.32 1 98.12 322 TYR A N 1
ATOM 2432 C CA . TYR A 1 322 ? -16.703 0.121 6.375 1 98.12 322 TYR A CA 1
ATOM 2433 C C . TYR A 1 322 ? -15.906 0.282 5.09 1 98.12 322 TYR A C 1
ATOM 2435 O O . TYR A 1 322 ? -16.469 0.597 4.035 1 98.12 322 TYR A O 1
ATOM 2443 N N . GLN A 1 323 ? -14.602 0.122 5.203 1 98.44 323 GLN A N 1
ATOM 2444 C CA . GLN A 1 323 ? -13.758 0.294 4.023 1 98.44 323 GLN A CA 1
ATOM 2445 C C . GLN A 1 323 ? -12.617 -0.72 4.008 1 98.44 323 GLN A C 1
ATOM 2447 O O . GLN A 1 323 ? -12.312 -1.331 5.035 1 98.44 323 GLN A O 1
ATOM 2452 N N . ALA A 1 324 ? -11.992 -0.949 2.875 1 98.44 324 ALA A N 1
ATOM 2453 C CA . ALA A 1 324 ? -10.836 -1.811 2.646 1 98.44 324 ALA A CA 1
ATOM 2454 C C . ALA A 1 324 ? -10.055 -1.362 1.414 1 98.44 324 ALA A C 1
ATOM 2456 O O . ALA A 1 324 ? -10.578 -0.626 0.574 1 98.44 324 ALA A O 1
ATOM 2457 N N . GLU A 1 325 ? -8.781 -1.753 1.379 1 97.69 325 GLU A N 1
ATOM 2458 C CA . GLU A 1 325 ? -7.977 -1.43 0.205 1 97.69 325 GLU A CA 1
ATOM 2459 C C . GLU A 1 325 ? -6.914 -2.496 -0.046 1 97.69 325 GLU A C 1
ATOM 2461 O O . GLU A 1 325 ? -6.582 -3.271 0.852 1 97.69 325 GLU A O 1
ATOM 2466 N N . LEU A 1 326 ? -6.457 -2.543 -1.215 1 95 326 LEU A N 1
ATOM 2467 C CA . LEU A 1 326 ? -5.383 -3.434 -1.643 1 95 326 LEU A CA 1
ATOM 2468 C C . LEU A 1 326 ? -4.602 -2.824 -2.803 1 95 326 LEU A C 1
ATOM 2470 O O . LEU A 1 326 ? -5.176 -2.146 -3.656 1 95 326 LEU A O 1
ATOM 2474 N N . TYR A 1 327 ? -3.324 -3.111 -2.83 1 97.19 327 TYR A N 1
ATOM 2475 C CA . TYR A 1 327 ? -2.492 -2.656 -3.939 1 97.19 327 TYR A CA 1
ATOM 2476 C C . TYR A 1 327 ? -2.191 -3.799 -4.902 1 97.19 327 TYR A C 1
ATOM 2478 O O . TYR A 1 327 ? -1.657 -4.832 -4.496 1 97.19 327 TYR A O 1
ATOM 2486 N N . PHE A 1 328 ? -2.531 -3.59 -6.125 1 97.94 328 PHE A N 1
ATOM 2487 C CA . PHE A 1 328 ? -2.043 -4.398 -7.238 1 97.94 328 PHE A CA 1
ATOM 2488 C C . PHE A 1 328 ? -0.802 -3.77 -7.859 1 97.94 328 PHE A C 1
ATOM 2490 O O . PHE A 1 328 ? -0.601 -2.557 -7.77 1 97.94 328 PHE A O 1
ATOM 2497 N N . LEU A 1 329 ? 0.011 -4.613 -8.438 1 98.44 329 LEU A N 1
ATOM 2498 C CA . LEU A 1 329 ? 1.263 -4.137 -9.016 1 98.44 329 LEU A CA 1
ATOM 2499 C C . LEU A 1 329 ? 1.353 -4.5 -10.492 1 98.44 329 LEU A C 1
ATOM 2501 O O . LEU A 1 329 ? 1.139 -5.656 -10.867 1 98.44 329 LEU A O 1
ATOM 2505 N N . ALA A 1 330 ? 1.58 -3.535 -11.312 1 98.44 330 ALA A N 1
ATOM 2506 C CA . ALA A 1 330 ? 1.816 -3.713 -12.742 1 98.44 330 ALA A CA 1
ATOM 2507 C C . ALA A 1 330 ? 3.217 -3.248 -13.133 1 98.44 330 ALA A C 1
ATOM 2509 O O . ALA A 1 330 ? 3.658 -2.174 -12.711 1 98.44 330 ALA A O 1
ATOM 2510 N N . VAL A 1 331 ? 3.92 -3.994 -13.891 1 98.56 331 VAL A N 1
ATOM 2511 C CA . VAL A 1 331 ? 5.312 -3.697 -14.211 1 98.56 331 VAL A CA 1
ATOM 2512 C C . VAL A 1 331 ? 5.492 -3.629 -15.719 1 98.56 331 VAL A C 1
ATOM 2514 O O . VAL A 1 331 ? 4.965 -4.469 -16.453 1 98.56 331 VAL A O 1
ATOM 2517 N N . GLY A 1 332 ? 6.16 -2.592 -16.156 1 97.56 332 GLY A N 1
ATOM 2518 C CA . GLY A 1 332 ? 6.699 -2.602 -17.516 1 97.56 332 GLY A CA 1
ATOM 2519 C C . GLY A 1 332 ? 5.703 -2.123 -18.547 1 97.56 332 GLY A C 1
ATOM 2520 O O . GLY A 1 332 ? 5.168 -1.017 -18.438 1 97.56 332 GLY A O 1
ATOM 2521 N N . LEU A 1 333 ? 5.352 -2.961 -19.438 1 97.56 333 LEU A N 1
ATOM 2522 C CA . LEU A 1 333 ? 4.594 -2.607 -20.641 1 97.56 333 LEU A CA 1
ATOM 2523 C C . LEU A 1 333 ? 3.096 -2.656 -20.375 1 97.56 333 LEU A C 1
ATOM 2525 O O . LEU A 1 333 ? 2.65 -3.338 -19.438 1 97.56 333 LEU A O 1
ATOM 2529 N N . ASP A 1 334 ? 2.279 -1.873 -21.078 1 97.75 334 ASP A N 1
ATOM 2530 C CA . ASP A 1 334 ? 0.83 -1.966 -21.219 1 97.75 334 ASP A CA 1
ATOM 2531 C C . ASP A 1 334 ? 0.135 -1.688 -19.891 1 97.75 334 ASP A C 1
ATOM 2533 O O . ASP A 1 334 ? -0.829 -2.369 -19.531 1 97.75 334 ASP A O 1
ATOM 2537 N N . ILE A 1 335 ? 0.65 -0.769 -19.141 1 97.81 335 ILE A N 1
ATOM 2538 C CA . ILE A 1 335 ? 0.107 -0.462 -17.812 1 97.81 335 ILE A CA 1
ATOM 2539 C C . ILE A 1 335 ? -1.364 -0.071 -17.938 1 97.81 335 ILE A C 1
ATOM 2541 O O . ILE A 1 335 ? -2.199 -0.511 -17.156 1 97.81 335 ILE A O 1
ATOM 2545 N N . LYS A 1 336 ? -1.706 0.783 -18.922 1 97.38 336 LYS A N 1
ATOM 2546 C CA . LYS A 1 336 ? -3.088 1.214 -19.109 1 97.38 336 LYS A CA 1
ATOM 2547 C C . LYS A 1 336 ? -4 0.025 -19.391 1 97.38 336 LYS A C 1
ATOM 2549 O O . LYS A 1 336 ? -5.098 -0.071 -18.828 1 97.38 336 LYS A O 1
ATOM 2554 N N . GLU A 1 337 ? -3.557 -0.892 -20.25 1 98.12 337 GLU A N 1
ATOM 2555 C CA . GLU A 1 337 ? -4.336 -2.072 -20.609 1 98.12 337 GLU A CA 1
ATOM 2556 C C . GLU A 1 337 ? -4.473 -3.027 -19.438 1 98.12 337 GLU A C 1
ATOM 2558 O O . GLU A 1 337 ? -5.52 -3.65 -19.25 1 98.12 337 GLU A O 1
ATOM 2563 N N . LYS A 1 338 ? -3.412 -3.201 -18.656 1 98.44 338 LYS A N 1
ATOM 2564 C CA . LYS A 1 338 ? -3.467 -4.004 -17.438 1 98.44 338 LYS A CA 1
ATOM 2565 C C . LYS A 1 338 ? -4.508 -3.459 -16.453 1 98.44 338 LYS A C 1
ATOM 2567 O O . LYS A 1 338 ? -5.305 -4.219 -15.906 1 98.44 338 LYS A O 1
ATOM 2572 N N . LEU A 1 339 ? -4.523 -2.141 -16.297 1 98.31 339 LEU A N 1
ATOM 2573 C CA . LEU A 1 339 ? -5.488 -1.487 -15.414 1 98.31 339 LEU A CA 1
ATOM 2574 C C . LEU A 1 339 ? -6.91 -1.71 -15.914 1 98.31 339 LEU A C 1
ATOM 2576 O O . LEU A 1 339 ? -7.812 -1.987 -15.117 1 98.31 339 LEU A O 1
ATOM 2580 N N . ASN A 1 340 ? -7.156 -1.528 -17.156 1 98.12 340 ASN A N 1
ATOM 2581 C CA . ASN A 1 340 ? -8.484 -1.706 -17.75 1 98.12 340 ASN A CA 1
ATOM 2582 C C . ASN A 1 340 ? -8.992 -3.131 -17.562 1 98.12 340 ASN A C 1
ATOM 2584 O O . ASN A 1 340 ? -10.172 -3.336 -17.25 1 98.12 340 ASN A O 1
ATOM 2588 N N . LEU A 1 341 ? -8.125 -4.102 -17.766 1 98.19 341 LEU A N 1
ATOM 2589 C CA . LEU A 1 341 ? -8.516 -5.492 -17.562 1 98.19 341 LEU A CA 1
ATOM 2590 C C . LEU A 1 341 ? -8.891 -5.742 -16.094 1 98.19 341 LEU A C 1
ATOM 2592 O O . LEU A 1 341 ? -9.906 -6.379 -15.82 1 98.19 341 LEU A O 1
ATOM 2596 N N . LEU A 1 342 ? -8.047 -5.293 -15.234 1 98 342 LEU A N 1
ATOM 2597 C CA . LEU A 1 342 ? -8.312 -5.469 -13.812 1 98 342 LEU A CA 1
ATOM 2598 C C . LEU A 1 342 ? -9.664 -4.867 -13.43 1 98 342 LEU A C 1
ATOM 2600 O O . LEU A 1 342 ? -10.438 -5.48 -12.695 1 98 342 LEU A O 1
ATOM 2604 N N . ARG A 1 343 ? -9.922 -3.676 -13.898 1 97.69 343 ARG A N 1
ATOM 2605 C CA . ARG A 1 343 ? -11.195 -3.014 -13.633 1 97.69 343 ARG A CA 1
ATOM 2606 C C . ARG A 1 343 ? -12.367 -3.861 -14.117 1 97.69 343 ARG A C 1
ATOM 2608 O O . ARG A 1 343 ? -13.336 -4.066 -13.391 1 97.69 343 ARG A O 1
ATOM 2615 N N . ALA A 1 344 ? -12.273 -4.332 -15.312 1 97.44 344 ALA A N 1
ATOM 2616 C CA . ALA A 1 344 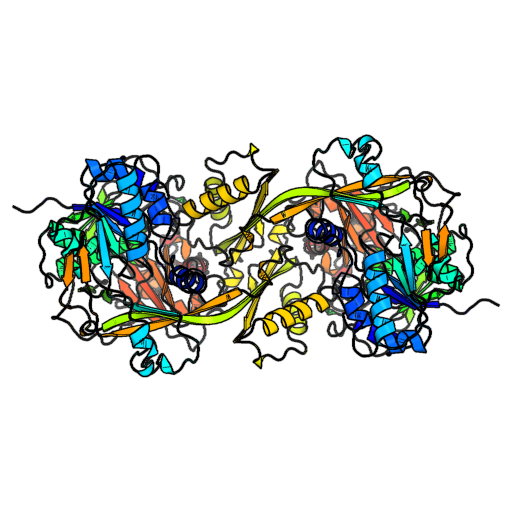? -13.344 -5.145 -15.891 1 97.44 344 ALA A CA 1
ATOM 2617 C C . ALA A 1 344 ? -13.578 -6.406 -15.062 1 97.44 344 ALA A C 1
ATOM 2619 O O . ALA A 1 344 ? -14.719 -6.805 -14.836 1 97.44 344 ALA A O 1
ATOM 2620 N N . GLN A 1 345 ? -12.523 -7.031 -14.656 1 97.44 345 GLN A N 1
ATOM 2621 C CA . GLN A 1 345 ? -12.617 -8.266 -13.891 1 97.44 345 GLN A CA 1
ATOM 2622 C C . GLN A 1 345 ? -13.234 -8.016 -12.516 1 97.44 345 GLN A C 1
ATOM 2624 O O . GLN A 1 345 ? -14.125 -8.742 -12.086 1 97.44 345 GLN A O 1
ATOM 2629 N N . LEU A 1 346 ? -12.781 -6.996 -11.844 1 96.69 346 LEU A N 1
ATOM 2630 C CA . LEU A 1 346 ? -13.25 -6.691 -10.492 1 96.69 346 LEU A CA 1
ATOM 2631 C C . LEU A 1 346 ? -14.719 -6.289 -10.508 1 96.69 346 LEU A C 1
ATOM 2633 O O . LEU A 1 346 ? -15.453 -6.566 -9.555 1 96.69 346 LEU A O 1
ATOM 2637 N N . MET A 1 347 ? -15.141 -5.633 -11.562 1 96.5 347 MET A N 1
ATOM 2638 C CA . MET A 1 347 ? -16.5 -5.094 -11.602 1 96.5 347 MET A CA 1
ATOM 2639 C C . MET A 1 347 ? -17.469 -6.129 -12.141 1 96.5 347 MET A C 1
ATOM 2641 O O . MET A 1 347 ? -18.688 -5.965 -12.023 1 96.5 347 MET A O 1
ATOM 2645 N N . ASP A 1 348 ? -16.938 -7.184 -12.695 1 95.5 348 ASP A N 1
ATOM 2646 C CA . ASP A 1 348 ? -17.812 -8.188 -13.297 1 95.5 348 ASP A CA 1
ATOM 2647 C C . ASP A 1 348 ? -18.719 -8.828 -12.242 1 95.5 348 ASP A C 1
ATOM 2649 O O . ASP A 1 348 ? -18.234 -9.398 -11.258 1 95.5 348 ASP A O 1
ATOM 2653 N N . GLY A 1 349 ? -20.062 -8.664 -12.461 1 93.06 349 GLY A N 1
ATOM 2654 C CA . GLY A 1 349 ? -21.047 -9.328 -11.617 1 93.06 349 GLY A CA 1
ATOM 2655 C C . GLY A 1 349 ? -21.266 -8.633 -10.289 1 93.06 349 GLY A C 1
ATOM 2656 O O . GLY A 1 349 ? -22.016 -9.117 -9.445 1 93.06 349 GLY A O 1
ATOM 2657 N N . ILE A 1 350 ? -20.562 -7.605 -10.023 1 94.62 350 ILE A N 1
ATOM 2658 C CA . ILE A 1 350 ? -20.703 -6.891 -8.758 1 94.62 350 ILE A CA 1
ATOM 2659 C C . ILE A 1 350 ? -21.953 -6.023 -8.781 1 94.62 350 ILE A C 1
ATOM 2661 O O . ILE A 1 350 ? -22.234 -5.348 -9.773 1 94.62 350 ILE A O 1
ATOM 2665 N N . ASP A 1 351 ? -22.781 -6.074 -7.742 1 96.69 351 ASP A N 1
ATOM 2666 C CA . ASP A 1 351 ? -23.875 -5.133 -7.52 1 96.69 351 ASP A CA 1
ATOM 2667 C C . ASP A 1 351 ? -23.344 -3.826 -6.918 1 96.69 351 ASP A C 1
ATOM 2669 O O . ASP A 1 351 ? -23.25 -3.695 -5.699 1 96.69 351 ASP A O 1
ATOM 2673 N N . GLU A 1 352 ? -23.125 -2.91 -7.688 1 95.94 352 GLU A N 1
ATOM 2674 C CA . GLU A 1 352 ? -22.484 -1.656 -7.285 1 95.94 352 GLU A CA 1
ATOM 2675 C C . GLU A 1 352 ? -23.328 -0.924 -6.246 1 95.94 352 GLU A C 1
ATOM 2677 O O . GLU A 1 352 ? -22.812 -0.109 -5.48 1 95.94 352 GLU A O 1
ATOM 2682 N N . SER A 1 353 ? -24.641 -1.157 -6.203 1 97.06 353 SER A N 1
ATOM 2683 C CA . SER A 1 353 ? -25.531 -0.46 -5.281 1 97.06 353 SER A CA 1
ATOM 2684 C C . SER A 1 353 ? -25.219 -0.817 -3.834 1 97.06 353 SER A C 1
ATOM 2686 O O . SER A 1 353 ? -25.625 -0.111 -2.912 1 97.06 353 SER A O 1
ATOM 2688 N N . ARG A 1 354 ? -24.516 -1.901 -3.656 1 97.25 354 ARG A N 1
ATOM 2689 C CA . ARG A 1 354 ? -24.172 -2.348 -2.311 1 97.25 354 ARG A CA 1
ATOM 2690 C C . ARG A 1 354 ? -22.984 -1.56 -1.762 1 97.25 354 ARG A C 1
ATOM 2692 O O . ARG A 1 354 ? -22.641 -1.687 -0.585 1 97.25 354 ARG A O 1
ATOM 2699 N N . TYR A 1 355 ? -22.406 -0.682 -2.582 1 97.81 355 TYR A N 1
ATOM 2700 C CA . TYR A 1 355 ? -21.188 0.005 -2.207 1 97.81 355 TYR A CA 1
ATOM 2701 C C . TYR A 1 355 ? -21.359 1.518 -2.256 1 97.81 355 TYR A C 1
ATOM 2703 O O . TYR A 1 355 ? -22.188 2.025 -3.023 1 97.81 355 TYR A O 1
ATOM 2711 N N . LEU A 1 356 ? -20.688 2.172 -1.36 1 96.88 356 LEU A N 1
ATOM 2712 C CA . LEU A 1 356 ? -20.656 3.629 -1.317 1 96.88 356 LEU A CA 1
ATOM 2713 C C . LEU A 1 356 ? -19.594 4.184 -2.254 1 96.88 356 LEU A C 1
ATOM 2715 O O . LEU A 1 356 ? -19.75 5.27 -2.809 1 96.88 356 LEU A O 1
ATOM 2719 N N . LYS A 1 357 ? -18.469 3.461 -2.352 1 97.56 357 LYS A N 1
ATOM 2720 C CA . LYS A 1 357 ? -17.328 3.842 -3.176 1 97.56 357 LYS A CA 1
ATOM 2721 C C . LYS A 1 357 ? -16.625 2.611 -3.738 1 97.56 357 LYS A C 1
ATOM 2723 O O . LYS A 1 357 ? -16.375 1.641 -3.016 1 97.56 357 LYS A O 1
ATOM 2728 N N . LEU A 1 358 ? -16.375 2.543 -4.953 1 97.44 358 LEU A N 1
ATOM 2729 C CA . LEU A 1 358 ? -15.5 1.609 -5.656 1 97.44 358 LEU A CA 1
ATOM 2730 C C . LEU A 1 358 ? -14.461 2.355 -6.492 1 97.44 358 LEU A C 1
ATOM 2732 O O . LEU A 1 358 ? -14.805 2.979 -7.5 1 97.44 358 LEU A O 1
ATOM 2736 N N . SER A 1 359 ? -13.234 2.316 -6.055 1 97.12 359 SER A N 1
ATOM 2737 C CA . SER A 1 359 ? -12.195 3.064 -6.75 1 97.12 359 SER A CA 1
ATOM 2738 C C . SER A 1 359 ? -11.008 2.168 -7.102 1 97.12 359 SER A C 1
ATOM 2740 O O . SER A 1 359 ? -10.602 1.328 -6.293 1 97.12 359 SER A O 1
ATOM 2742 N N . LEU A 1 360 ? -10.523 2.199 -8.312 1 97.56 360 LEU A N 1
ATOM 2743 C CA . LEU A 1 360 ? -9.297 1.58 -8.805 1 97.56 360 LEU A CA 1
ATOM 2744 C C . LEU A 1 360 ? -8.445 2.586 -9.578 1 97.56 360 LEU A C 1
ATOM 2746 O O . LEU A 1 360 ? -8.828 3.01 -10.672 1 97.56 360 LEU A O 1
ATOM 2750 N N . GLU A 1 361 ? -7.281 2.924 -9.008 1 97.12 361 GLU A N 1
ATOM 2751 C CA . GLU A 1 361 ? -6.48 3.986 -9.602 1 97.12 361 GLU A CA 1
ATOM 2752 C C . GLU A 1 361 ? -5.004 3.602 -9.656 1 97.12 361 GLU A C 1
ATOM 2754 O O . GLU A 1 361 ? -4.496 2.957 -8.734 1 97.12 361 GLU A O 1
ATOM 2759 N N . ALA A 1 362 ? -4.332 4.035 -10.711 1 98.06 362 ALA A N 1
ATOM 2760 C CA . ALA A 1 362 ? -2.895 3.811 -10.867 1 98.06 362 ALA A CA 1
ATOM 2761 C C . ALA A 1 362 ? -2.098 5.027 -10.406 1 98.06 362 ALA A C 1
ATOM 2763 O O . ALA A 1 362 ? -2.504 6.168 -10.641 1 98.06 362 ALA A O 1
ATOM 2764 N N . TYR A 1 363 ? -1.006 4.848 -9.781 1 98.12 363 TYR A N 1
ATOM 2765 C CA . TYR A 1 363 ? -0.132 5.898 -9.266 1 98.12 363 TYR A CA 1
ATOM 2766 C C . TYR A 1 363 ? 1.289 5.727 -9.797 1 98.12 363 TYR A C 1
ATOM 2768 O O . TYR A 1 363 ? 1.871 4.645 -9.688 1 98.12 363 TYR A O 1
ATOM 2776 N N . GLY A 1 364 ? 1.89 6.789 -10.266 1 97.38 364 GLY A N 1
ATOM 2777 C CA . GLY A 1 364 ? 3.205 6.746 -10.891 1 97.38 364 GLY A CA 1
ATOM 2778 C C . GLY A 1 364 ? 3.17 6.27 -12.328 1 97.38 364 GLY A C 1
ATOM 2779 O O . GLY A 1 364 ? 2.094 6.125 -12.914 1 97.38 364 GLY A O 1
ATOM 2780 N N . THR A 1 365 ? 4.387 6.129 -12.922 1 97.56 365 THR A N 1
ATOM 2781 C CA . THR A 1 365 ? 4.547 5.652 -14.297 1 97.56 365 THR A CA 1
ATOM 2782 C C . THR A 1 365 ? 5.801 4.797 -14.43 1 97.56 365 THR A C 1
ATOM 2784 O O . THR A 1 365 ? 6.609 4.723 -13.5 1 97.56 365 THR A O 1
ATOM 2787 N N . CYS A 1 366 ? 5.844 4.043 -15.43 1 97.44 366 CYS A N 1
ATOM 2788 C CA . CYS A 1 366 ? 7.047 3.316 -15.82 1 97.44 366 CYS A CA 1
ATOM 2789 C C . CYS A 1 366 ? 7.852 4.109 -16.844 1 97.44 366 CYS A C 1
ATOM 2791 O O . CYS A 1 366 ? 7.309 4.555 -17.859 1 97.44 366 CYS A O 1
ATOM 2793 N N . PRO A 1 367 ? 9.164 4.355 -16.594 1 96.56 367 PRO A N 1
ATOM 2794 C CA . PRO A 1 367 ? 9.969 5.008 -17.641 1 96.56 367 PRO A CA 1
ATOM 2795 C C . PRO A 1 367 ? 10.102 4.156 -18.891 1 96.56 367 PRO A C 1
ATOM 2797 O O . PRO A 1 367 ? 9.875 2.943 -18.859 1 96.56 367 PRO A O 1
ATOM 2800 N N . ASP A 1 368 ? 10.508 4.766 -19.953 1 96.38 368 ASP A N 1
ATOM 2801 C CA . ASP A 1 368 ? 10.547 4.117 -21.266 1 96.38 368 ASP A CA 1
ATOM 2802 C C . ASP A 1 368 ? 11.562 2.973 -21.281 1 96.38 368 ASP A C 1
ATOM 2804 O O . ASP A 1 368 ? 11.367 1.969 -21.969 1 96.38 368 ASP A O 1
ATOM 2808 N N . ASP A 1 369 ? 12.688 3.041 -20.625 1 97.94 369 ASP A N 1
ATOM 2809 C CA . ASP A 1 369 ? 13.711 2.016 -20.469 1 97.94 369 ASP A CA 1
ATOM 2810 C C . ASP A 1 369 ? 14.141 1.89 -19.016 1 97.94 369 ASP A C 1
ATOM 2812 O O . ASP A 1 369 ? 15.219 2.357 -18.625 1 97.94 369 ASP A O 1
ATOM 2816 N N . PRO A 1 370 ? 13.281 1.289 -18.234 1 98.06 370 PRO A N 1
ATOM 2817 C CA . PRO A 1 370 ? 13.602 1.189 -16.797 1 98.06 370 PRO A CA 1
ATOM 2818 C C . PRO A 1 370 ? 14.883 0.4 -16.531 1 98.06 370 PRO A C 1
ATOM 2820 O O . PRO A 1 370 ? 15.164 -0.582 -17.234 1 98.06 370 PRO A O 1
ATOM 2823 N N . LYS A 1 371 ? 15.617 0.714 -15.469 1 97.69 371 LYS A N 1
ATOM 2824 C CA . LYS A 1 371 ? 16.891 0.078 -15.164 1 97.69 371 LYS A CA 1
ATOM 2825 C C . LYS A 1 371 ? 16.766 -0.896 -14 1 97.69 371 LYS A C 1
ATOM 2827 O O . LYS A 1 371 ? 17.719 -1.588 -13.648 1 97.69 371 LYS A O 1
ATOM 2832 N N . SER A 1 372 ? 15.594 -0.968 -13.367 1 98.25 372 SER A N 1
ATOM 2833 C CA . SER A 1 372 ? 15.258 -1.914 -12.312 1 98.25 372 SER A CA 1
ATOM 2834 C C . SER A 1 372 ? 13.766 -2.256 -12.328 1 98.25 372 SER A C 1
ATOM 2836 O O . SER A 1 372 ? 12.961 -1.509 -12.883 1 98.25 372 SER A O 1
ATOM 2838 N N . GLN A 1 373 ? 13.414 -3.363 -11.766 1 98.44 373 GLN A N 1
ATOM 2839 C CA . GLN A 1 373 ? 12 -3.711 -11.648 1 98.44 373 GLN A CA 1
ATOM 2840 C C . GLN A 1 373 ? 11.25 -2.701 -10.781 1 98.44 373 GLN A C 1
ATOM 2842 O O . GLN A 1 373 ? 10.086 -2.404 -11.039 1 98.44 373 GLN A O 1
ATOM 2847 N N . ARG A 1 374 ? 11.867 -2.191 -9.727 1 97.88 374 ARG A N 1
ATOM 2848 C CA . ARG A 1 374 ? 11.242 -1.213 -8.844 1 97.88 374 ARG A CA 1
ATOM 2849 C C . ARG A 1 374 ? 10.805 0.027 -9.617 1 97.88 374 ARG A C 1
ATOM 2851 O O . ARG A 1 374 ? 9.672 0.485 -9.484 1 97.88 374 ARG A O 1
ATOM 2858 N N . GLU A 1 375 ? 11.664 0.578 -10.438 1 96.75 375 GLU A N 1
ATOM 2859 C CA . GLU A 1 375 ? 11.344 1.783 -11.195 1 96.75 375 GLU A CA 1
ATOM 2860 C C . GLU A 1 375 ? 10.273 1.507 -12.242 1 96.75 375 GLU A C 1
ATOM 2862 O O . GLU A 1 375 ? 9.531 2.412 -12.633 1 96.75 375 GLU A O 1
ATOM 2867 N N . ALA A 1 376 ? 10.172 0.2 -12.641 1 98.25 376 ALA A N 1
ATOM 2868 C CA . ALA A 1 376 ? 9.203 -0.197 -13.656 1 98.25 376 ALA A CA 1
ATOM 2869 C C . ALA A 1 376 ? 7.836 -0.474 -13.039 1 98.25 376 ALA A C 1
ATOM 2871 O O . ALA A 1 376 ? 6.863 -0.722 -13.758 1 98.25 376 ALA A O 1
ATOM 2872 N N . THR A 1 377 ? 7.676 -0.435 -11.758 1 98.62 377 THR A N 1
ATOM 2873 C CA . THR A 1 377 ? 6.484 -0.894 -11.055 1 98.62 377 THR A CA 1
ATOM 2874 C C . THR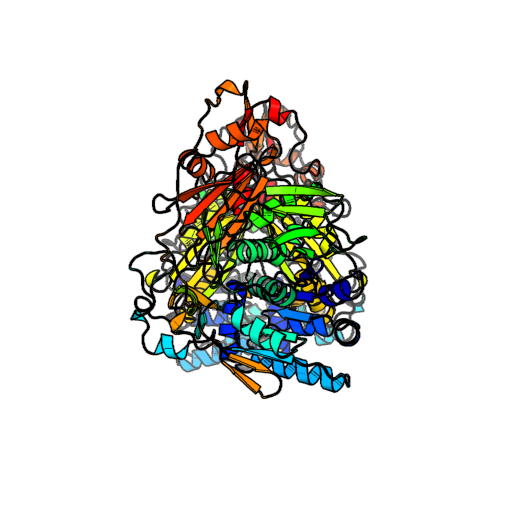 A 1 377 ? 5.512 0.26 -10.836 1 98.62 377 THR A C 1
ATOM 2876 O O . THR A 1 377 ? 5.887 1.3 -10.289 1 98.62 377 THR A O 1
ATOM 2879 N N . VAL A 1 378 ? 4.309 0.113 -11.258 1 98.5 378 VAL A N 1
ATOM 2880 C CA . VAL A 1 378 ? 3.211 1.047 -11.023 1 98.5 378 VAL A CA 1
ATOM 2881 C C . VAL A 1 378 ? 2.217 0.442 -10.039 1 98.5 378 VAL A C 1
ATOM 2883 O O . VAL A 1 378 ? 1.756 -0.687 -10.219 1 98.5 378 VAL A O 1
ATOM 2886 N N . HIS A 1 379 ? 1.896 1.164 -8.992 1 98.56 379 HIS A N 1
ATOM 2887 C CA . HIS A 1 379 ? 0.918 0.731 -8.008 1 98.56 379 HIS A CA 1
ATOM 2888 C C . HIS A 1 379 ? -0.505 1.022 -8.469 1 98.56 379 HIS A C 1
ATOM 2890 O O . HIS A 1 379 ? -0.793 2.123 -8.945 1 98.56 379 HIS A O 1
ATOM 2896 N N . MET A 1 380 ? -1.354 0.073 -8.391 1 98.38 380 MET A N 1
ATOM 2897 C CA . MET A 1 380 ? -2.789 0.241 -8.602 1 98.38 380 MET A CA 1
ATOM 2898 C C . MET A 1 380 ? -3.564 0.003 -7.312 1 98.38 380 MET A C 1
ATOM 2900 O O . MET A 1 380 ? -3.615 -1.122 -6.812 1 98.38 380 MET A O 1
ATOM 2904 N N . ARG A 1 381 ? -4.148 1.007 -6.805 1 98.31 381 ARG A N 1
ATOM 2905 C CA . ARG A 1 381 ? -4.848 0.943 -5.527 1 98.31 381 ARG A CA 1
ATOM 2906 C C . ARG A 1 381 ? -6.332 0.672 -5.727 1 98.31 381 ARG A C 1
ATOM 2908 O O . ARG A 1 381 ? -7.023 1.435 -6.406 1 98.31 381 ARG A O 1
ATOM 2915 N N . GLN A 1 382 ? -6.809 -0.417 -5.23 1 97.75 382 GLN A N 1
ATOM 2916 C CA . GLN A 1 382 ? -8.234 -0.692 -5.094 1 97.75 382 GLN A CA 1
ATOM 2917 C C . GLN A 1 382 ? -8.75 -0.25 -3.727 1 97.75 382 GLN A C 1
ATOM 2919 O O . GLN A 1 382 ? -8.242 -0.688 -2.693 1 97.75 382 GLN A O 1
ATOM 2924 N N . PHE A 1 383 ? -9.703 0.64 -3.711 1 98.19 383 PHE A N 1
ATOM 2925 C CA . PHE A 1 383 ? -10.312 1.178 -2.5 1 98.19 383 PHE A CA 1
ATOM 2926 C C . PHE A 1 383 ? -11.828 1.018 -2.541 1 98.19 383 PHE A C 1
ATOM 2928 O O . PHE A 1 383 ? -12.469 1.42 -3.51 1 98.19 383 PHE A O 1
ATOM 2935 N N . ILE A 1 384 ? -12.43 0.413 -1.458 1 98.38 384 ILE A N 1
ATOM 2936 C CA . ILE A 1 384 ? -13.867 0.182 -1.452 1 98.38 384 ILE A CA 1
ATOM 2937 C C . ILE A 1 384 ? -14.461 0.651 -0.126 1 98.38 384 ILE A C 1
ATOM 2939 O O . ILE A 1 384 ? -13.82 0.542 0.921 1 98.38 384 ILE A O 1
ATOM 2943 N N . GLN A 1 385 ? -15.609 1.153 -0.133 1 98.44 385 GLN A N 1
ATOM 2944 C CA . GLN A 1 385 ? -16.438 1.488 1.023 1 98.44 385 GLN A CA 1
ATOM 2945 C C . GLN A 1 385 ? -17.844 0.919 0.877 1 98.44 385 GLN A C 1
ATOM 2947 O O . GLN A 1 385 ? -18.391 0.884 -0.225 1 98.44 385 GLN A O 1
ATOM 2952 N N . ALA A 1 386 ? -18.391 0.504 1.956 1 98.5 386 ALA A N 1
ATOM 2953 C CA . ALA A 1 386 ? -19.75 -0.026 1.977 1 98.5 386 ALA A CA 1
ATOM 2954 C C . ALA A 1 386 ? -20.406 0.211 3.332 1 98.5 386 ALA A C 1
ATOM 2956 O O . ALA A 1 386 ? -19.719 0.406 4.34 1 98.5 386 ALA A O 1
ATOM 2957 N N . PRO A 1 387 ? -21.781 0.193 3.363 1 96.69 387 PRO A N 1
ATOM 2958 C CA . PRO A 1 387 ? -22.484 0.35 4.641 1 96.69 387 PRO A CA 1
ATOM 2959 C C . PRO A 1 387 ? -22.312 -0.856 5.559 1 96.69 387 PRO A C 1
ATOM 2961 O O . PRO A 1 387 ? -22.453 -0.73 6.781 1 96.69 387 PRO A O 1
ATOM 2964 N N . THR A 1 388 ? -22 -2.039 4.926 1 97.44 388 THR A N 1
ATOM 2965 C CA . THR A 1 388 ? -21.953 -3.254 5.734 1 97.44 388 THR A CA 1
ATOM 2966 C C . THR A 1 388 ? -20.609 -3.961 5.582 1 97.44 388 THR A C 1
ATOM 2968 O O . THR A 1 388 ? -19.969 -3.867 4.535 1 97.44 388 THR A O 1
ATOM 2971 N N . LYS A 1 389 ? -20.203 -4.703 6.621 1 97.94 389 LYS A N 1
ATOM 2972 C CA . LYS A 1 389 ? -19 -5.531 6.578 1 97.94 389 LYS A CA 1
ATOM 2973 C C . LYS A 1 389 ? -19.125 -6.625 5.523 1 97.94 389 LYS A C 1
ATOM 2975 O O . LYS A 1 389 ? -18.141 -6.945 4.844 1 97.94 389 LYS A O 1
ATOM 2980 N N . GLU A 1 390 ? -20.266 -7.207 5.348 1 97.88 390 GLU A N 1
ATOM 2981 C CA . GLU A 1 390 ? -20.531 -8.32 4.449 1 97.88 390 GLU A CA 1
ATOM 2982 C C . GLU A 1 390 ? -20.219 -7.953 3.002 1 97.88 390 GLU A C 1
ATOM 2984 O O . GLU A 1 390 ? -19.656 -8.758 2.254 1 97.88 390 GLU A O 1
ATOM 2989 N N . ALA A 1 391 ? -20.578 -6.777 2.65 1 98 391 ALA A N 1
ATOM 2990 C CA . ALA A 1 391 ? -20.297 -6.324 1.289 1 98 391 ALA A CA 1
ATOM 2991 C C . ALA A 1 391 ? -18.797 -6.293 1.012 1 98 391 ALA A C 1
ATOM 2993 O O . ALA A 1 391 ? -18.359 -6.656 -0.08 1 98 391 ALA A O 1
ATOM 2994 N N . ILE A 1 392 ? -18.016 -5.836 1.971 1 98.19 392 ILE A N 1
ATOM 2995 C CA . ILE A 1 392 ? -16.562 -5.793 1.829 1 98.19 392 ILE A CA 1
ATOM 2996 C C . ILE A 1 392 ? -16.016 -7.211 1.716 1 98.19 392 ILE A C 1
ATOM 2998 O O . ILE A 1 392 ? -15.156 -7.484 0.871 1 98.19 392 ILE A O 1
ATOM 3002 N N . GLU A 1 393 ? -16.484 -8.086 2.529 1 97.31 393 GLU A N 1
ATOM 3003 C CA . GLU A 1 393 ? -16.047 -9.477 2.525 1 97.31 393 GLU A CA 1
ATOM 3004 C C . GLU A 1 393 ? -16.391 -10.156 1.201 1 97.31 393 GLU A C 1
ATOM 3006 O O . GLU A 1 393 ? -15.578 -10.93 0.677 1 97.31 393 GLU A O 1
ATOM 3011 N N . ASP A 1 394 ? -17.547 -9.875 0.717 1 96.5 394 ASP A N 1
ATOM 3012 C CA . ASP A 1 394 ? -17.953 -10.438 -0.569 1 96.5 394 ASP A CA 1
ATOM 3013 C C . ASP A 1 394 ? -17.016 -9.961 -1.688 1 96.5 394 ASP A C 1
ATOM 3015 O O . ASP A 1 394 ? -16.656 -10.742 -2.574 1 96.5 394 ASP A O 1
ATOM 3019 N N . PHE A 1 395 ? -16.703 -8.719 -1.656 1 96.5 395 PHE A N 1
ATOM 3020 C CA . PHE A 1 395 ? -15.797 -8.18 -2.656 1 96.5 395 PHE A CA 1
ATOM 3021 C C . PHE A 1 395 ? -14.43 -8.852 -2.562 1 96.5 395 PHE A C 1
ATOM 3023 O O . PHE A 1 395 ? -13.812 -9.172 -3.582 1 96.5 395 PHE A O 1
ATOM 3030 N N . THR A 1 396 ? -13.977 -9.047 -1.352 1 95 396 THR A N 1
ATOM 3031 C CA . THR A 1 396 ? -12.695 -9.711 -1.116 1 95 396 THR A CA 1
ATOM 3032 C C . THR A 1 396 ? -12.703 -11.125 -1.677 1 95 396 THR A C 1
ATOM 3034 O O . THR A 1 396 ? -11.727 -11.57 -2.283 1 95 396 THR A O 1
ATOM 3037 N N . GLN A 1 397 ? -13.75 -11.836 -1.481 1 93.69 397 GLN A N 1
ATOM 3038 C CA . GLN A 1 397 ? -13.883 -13.18 -2.025 1 93.69 397 GLN A CA 1
ATOM 3039 C C . GLN A 1 397 ? -13.883 -13.164 -3.551 1 93.69 397 GLN A C 1
ATOM 3041 O O . GLN A 1 397 ? -13.305 -14.039 -4.191 1 93.69 397 GLN A O 1
ATOM 3046 N N . HIS A 1 398 ? -14.562 -12.18 -4.055 1 93.69 398 HIS A N 1
ATOM 3047 C CA . HIS A 1 398 ? -14.586 -11.992 -5.504 1 93.69 398 HIS A CA 1
ATOM 3048 C C . HIS A 1 398 ? -13.18 -11.773 -6.055 1 93.69 398 HIS A C 1
ATOM 3050 O O . HIS A 1 398 ? -12.797 -12.398 -7.047 1 93.69 398 HIS A O 1
ATOM 3056 N N . PHE A 1 399 ? -12.414 -11.016 -5.402 1 91.69 399 PHE A N 1
ATOM 3057 C CA . PHE A 1 399 ? -11.031 -10.742 -5.777 1 91.69 399 PHE A CA 1
ATOM 3058 C C . PHE A 1 399 ? -10.203 -12.023 -5.77 1 91.69 399 PHE A C 1
ATOM 3060 O O . PHE A 1 399 ? -9.469 -12.297 -6.723 1 91.69 399 PHE A O 1
ATOM 3067 N N . TRP A 1 400 ? -10.312 -12.797 -4.762 1 91.69 400 TRP A N 1
ATOM 3068 C CA . TRP A 1 400 ? -9.539 -14.031 -4.648 1 91.69 400 TRP A CA 1
ATOM 3069 C C . TRP A 1 400 ? -9.852 -14.977 -5.797 1 91.69 400 TRP A C 1
ATOM 3071 O O . TRP A 1 400 ? -8.961 -15.688 -6.285 1 91.69 400 TRP A O 1
ATOM 3081 N N . GLY A 1 401 ? -11.031 -14.977 -6.191 1 92.75 401 GLY A N 1
ATOM 3082 C CA . GLY A 1 401 ? -11.445 -15.836 -7.289 1 92.75 401 GLY A CA 1
ATOM 3083 C C . GLY A 1 401 ? -10.773 -15.484 -8.602 1 92.75 401 GLY A C 1
ATOM 3084 O O . GLY A 1 401 ? -10.664 -16.344 -9.492 1 92.75 401 GLY A O 1
ATOM 3085 N N . LEU A 1 402 ? -10.195 -14.242 -8.656 1 92.06 402 LEU A N 1
ATOM 3086 C CA . LEU A 1 402 ? -9.703 -13.727 -9.93 1 92.06 402 LEU A CA 1
ATOM 3087 C C . LEU A 1 402 ? -8.18 -13.742 -9.977 1 92.06 402 LEU A C 1
ATOM 3089 O O . LEU A 1 402 ? -7.586 -13.484 -11.023 1 92.06 402 LEU A O 1
ATOM 3093 N N . VAL A 1 403 ? -7.523 -14.094 -8.953 1 91.5 403 VAL A N 1
ATOM 3094 C CA . VAL A 1 403 ? -6.098 -13.82 -8.789 1 91.5 403 VAL A CA 1
ATOM 3095 C C . VAL A 1 403 ? -5.305 -14.523 -9.891 1 91.5 403 VAL A C 1
ATOM 3097 O O . VAL A 1 403 ? -4.262 -14.023 -10.328 1 91.5 403 VAL A O 1
ATOM 3100 N N . MET A 1 404 ? -5.801 -15.617 -10.375 1 96.31 404 MET A N 1
ATOM 3101 C CA . MET A 1 404 ? -5.027 -16.406 -11.328 1 96.31 404 MET A CA 1
ATOM 3102 C C . MET A 1 404 ? -5.395 -16.031 -12.766 1 96.31 404 MET A C 1
ATOM 3104 O O . MET A 1 404 ? -4.777 -16.516 -13.711 1 96.31 404 MET A O 1
ATOM 3108 N N . THR A 1 405 ? -6.375 -15.148 -13 1 97.06 405 THR A N 1
ATOM 3109 C CA . THR A 1 405 ? -6.828 -14.789 -14.336 1 97.06 405 THR A CA 1
ATOM 3110 C C . THR A 1 405 ? -6.262 -13.438 -14.75 1 97.06 405 THR A C 1
ATOM 3112 O O . THR A 1 405 ? -6.566 -12.938 -15.844 1 97.06 405 THR A O 1
ATOM 3115 N N . GLY A 1 406 ? -5.469 -12.852 -13.984 1 96.81 406 GLY A N 1
ATOM 3116 C CA . GLY A 1 406 ? -5.043 -11.469 -14.156 1 96.81 406 GLY A CA 1
ATOM 3117 C C . GLY A 1 406 ? -4.113 -11.273 -15.344 1 96.81 406 GLY A C 1
ATOM 3118 O O . GLY A 1 406 ? -3.836 -12.219 -16.078 1 96.81 406 GLY A O 1
ATOM 3119 N N . TYR A 1 407 ? -3.643 -10.023 -15.57 1 98 407 TYR A N 1
ATOM 3120 C CA . TYR A 1 407 ? -2.734 -9.625 -16.641 1 98 407 TYR A CA 1
ATOM 3121 C C . TYR A 1 407 ? -1.353 -10.234 -16.438 1 98 407 TYR A C 1
ATOM 3123 O O . TYR A 1 407 ? -1.09 -10.867 -15.414 1 98 407 TYR A O 1
ATOM 3131 N N . GLY A 1 408 ? -0.502 -10.117 -17.453 1 97.56 408 GLY A N 1
ATOM 3132 C CA . GLY A 1 408 ? 0.856 -10.625 -17.344 1 97.56 408 GLY A CA 1
ATOM 3133 C C . GLY A 1 408 ? 1.65 -9.984 -16.219 1 97.56 408 GLY A C 1
ATOM 3134 O O . GLY A 1 408 ? 1.758 -8.758 -16.156 1 97.56 408 GLY A O 1
ATOM 3135 N N . GLY A 1 409 ? 2.182 -10.828 -15.32 1 97.88 409 GLY A N 1
ATOM 3136 C CA . GLY A 1 409 ? 2.961 -10.344 -14.195 1 97.88 409 GLY A CA 1
ATOM 3137 C C . GLY A 1 409 ? 2.107 -9.945 -13 1 97.88 409 GLY A C 1
ATOM 3138 O O . GLY A 1 409 ? 2.586 -9.281 -12.078 1 97.88 409 GLY A O 1
ATOM 3139 N N . PHE A 1 410 ? 0.871 -10.352 -12.977 1 97.25 410 PHE A N 1
ATOM 3140 C CA . PHE A 1 410 ? -0.08 -9.977 -11.938 1 97.25 410 PHE A CA 1
ATOM 3141 C C . PHE A 1 410 ? 0.434 -10.391 -10.562 1 97.25 410 PHE A C 1
ATOM 3143 O O . PHE A 1 410 ? 0.767 -11.555 -10.344 1 97.25 410 PHE A O 1
ATOM 3150 N N . HIS A 1 411 ? 0.557 -9.461 -9.68 1 96.44 411 HIS A N 1
ATOM 3151 C CA . HIS A 1 411 ? 0.815 -9.734 -8.273 1 96.44 411 HIS A CA 1
ATOM 3152 C C . HIS A 1 411 ? 0.352 -8.578 -7.391 1 96.44 411 HIS A C 1
ATOM 3154 O O . HIS A 1 411 ? 0.008 -7.508 -7.895 1 96.44 411 HIS A O 1
ATOM 3160 N N . VAL A 1 412 ? 0.236 -8.812 -6.176 1 96.69 412 VAL A N 1
ATOM 3161 C CA . VAL A 1 412 ? -0.302 -7.844 -5.23 1 96.69 412 VAL A CA 1
ATOM 3162 C C . VAL A 1 412 ? 0.652 -7.688 -4.051 1 96.69 412 VAL A C 1
ATOM 3164 O O . VAL A 1 412 ? 1.593 -8.469 -3.896 1 96.69 412 VAL A O 1
ATOM 3167 N N . ASN A 1 413 ? 0.491 -6.598 -3.34 1 96.31 413 ASN A N 1
ATOM 3168 C CA . ASN A 1 413 ? 1.14 -6.543 -2.033 1 96.31 413 ASN A CA 1
ATOM 3169 C C . ASN A 1 413 ? 0.664 -7.676 -1.124 1 96.31 413 ASN A C 1
ATOM 3171 O O . ASN A 1 413 ? -0.537 -7.934 -1.026 1 96.31 413 ASN A O 1
ATOM 3175 N N . MET A 1 414 ? 1.544 -8.289 -0.437 1 94.25 414 MET A N 1
ATOM 3176 C CA . MET A 1 414 ? 1.254 -9.562 0.221 1 94.25 414 MET A CA 1
ATOM 3177 C C . MET A 1 414 ? 0.789 -9.336 1.656 1 94.25 414 MET A C 1
ATOM 3179 O O . MET A 1 414 ? 0.552 -10.297 2.393 1 94.25 414 MET A O 1
ATOM 3183 N N . ASP A 1 415 ? 0.674 -8.133 2.133 1 95.38 415 ASP A N 1
ATOM 3184 C CA . ASP A 1 415 ? 0.061 -7.867 3.432 1 95.38 415 ASP A CA 1
ATOM 3185 C C . ASP A 1 415 ? -1.44 -7.625 3.291 1 95.38 415 ASP A C 1
ATOM 3187 O O . ASP A 1 415 ? -1.864 -6.527 2.928 1 95.38 415 ASP A O 1
ATOM 3191 N N . PHE A 1 416 ? -2.254 -8.531 3.65 1 95.19 416 PHE A N 1
ATOM 3192 C CA . PHE A 1 416 ? -3.682 -8.531 3.346 1 95.19 416 PHE A CA 1
ATOM 3193 C C . PHE A 1 416 ? -4.484 -7.988 4.523 1 95.19 416 PHE A C 1
ATOM 3195 O O . PHE A 1 416 ? -5.715 -8.07 4.531 1 95.19 416 PHE A O 1
ATOM 3202 N N . ARG A 1 417 ? -3.863 -7.457 5.539 1 96.56 417 ARG A N 1
ATOM 3203 C CA . ARG A 1 417 ? -4.578 -6.961 6.711 1 96.56 417 ARG A CA 1
ATOM 3204 C C . ARG A 1 417 ? -5.5 -5.805 6.34 1 96.56 417 ARG A C 1
ATOM 3206 O O . ARG A 1 417 ? -6.547 -5.617 6.961 1 96.56 417 ARG A O 1
ATOM 3213 N N . THR A 1 418 ? -5.191 -5.07 5.293 1 97.69 418 THR A N 1
ATOM 3214 C CA . THR A 1 418 ? -5.977 -3.912 4.879 1 97.69 418 THR A CA 1
ATOM 3215 C C . THR A 1 418 ? -7.184 -4.344 4.051 1 97.69 418 THR A C 1
ATOM 3217 O O . THR A 1 418 ? -8.008 -3.51 3.662 1 97.69 418 THR A O 1
ATOM 3220 N N . LEU A 1 419 ? -7.363 -5.668 3.811 1 96.5 419 LEU A N 1
ATOM 3221 C CA . LEU A 1 419 ? -8.531 -6.191 3.107 1 96.5 419 LEU A CA 1
ATOM 3222 C C . LEU A 1 419 ? -9.688 -6.418 4.07 1 96.5 419 LEU A C 1
ATOM 3224 O O . LEU A 1 419 ? -10.836 -6.559 3.643 1 96.5 419 LEU A O 1
ATOM 3228 N N . ALA A 1 420 ? -9.398 -6.523 5.367 1 96.75 420 ALA A N 1
ATOM 3229 C CA . ALA A 1 420 ? -10.461 -6.688 6.352 1 96.75 420 ALA A CA 1
ATOM 3230 C C . ALA A 1 420 ? -11.305 -5.422 6.461 1 96.75 420 ALA A C 1
ATOM 3232 O O . ALA A 1 420 ? -10.781 -4.309 6.352 1 96.75 420 ALA A O 1
ATOM 3233 N N . PRO A 1 421 ? -12.609 -5.543 6.621 1 97.94 421 PRO A N 1
ATOM 3234 C CA . PRO A 1 421 ? -13.438 -4.348 6.789 1 97.94 421 PRO A CA 1
ATOM 3235 C C . PRO A 1 421 ? -13.031 -3.514 8 1 97.94 421 PRO A C 1
ATOM 3237 O O . PRO A 1 421 ? -12.945 -4.039 9.117 1 97.94 421 PRO A O 1
ATOM 3240 N N . LYS A 1 422 ? -12.773 -2.314 7.867 1 96.94 422 LYS A N 1
ATOM 3241 C CA . LYS A 1 422 ? -12.477 -1.365 8.938 1 96.94 422 LYS A CA 1
ATOM 3242 C C . LYS A 1 422 ? -13.5 -0.229 8.961 1 96.94 422 LYS A C 1
ATOM 3244 O O . LYS A 1 422 ? -13.836 0.332 7.914 1 96.94 422 LYS A O 1
ATOM 3249 N N . PRO A 1 423 ? -14.039 0.104 10.078 1 97.06 423 PRO A N 1
ATOM 3250 C CA . PRO A 1 423 ? -14.961 1.244 10.102 1 97.06 423 PRO A CA 1
ATOM 3251 C C . PRO A 1 423 ? -14.281 2.559 9.727 1 97.06 423 PRO A C 1
ATOM 3253 O O . PRO A 1 423 ? -13.094 2.748 10.008 1 97.06 423 PRO A O 1
ATOM 3256 N N . PHE A 1 424 ? -15.008 3.469 9.086 1 96.81 424 PHE A N 1
ATOM 3257 C CA . PHE A 1 424 ? -14.508 4.816 8.828 1 96.81 424 PHE A CA 1
ATOM 3258 C C . PHE A 1 424 ? -15.539 5.859 9.242 1 96.81 424 PHE A C 1
ATOM 3260 O O . PHE A 1 424 ? -16.703 5.531 9.477 1 96.81 424 PHE A O 1
ATOM 3267 N N . VAL A 1 425 ? -15.07 7.062 9.438 1 96.62 425 VAL A N 1
ATOM 3268 C CA . VAL A 1 425 ? -15.906 8.18 9.875 1 96.62 425 VAL A CA 1
ATOM 3269 C C . VAL A 1 425 ? -16.172 9.117 8.695 1 96.62 425 VAL A C 1
ATOM 3271 O O . VAL A 1 425 ? -15.25 9.453 7.945 1 96.62 425 VAL A O 1
ATOM 3274 N N . SER A 1 426 ? -17.406 9.438 8.516 1 94.12 426 SER A N 1
ATOM 3275 C CA . SER A 1 426 ? -17.781 10.531 7.621 1 94.12 426 SER A CA 1
ATOM 3276 C C . SER A 1 426 ? -17.891 11.852 8.375 1 94.12 426 SER A C 1
ATOM 3278 O O . SER A 1 426 ? -18.75 12.016 9.242 1 94.12 426 SER A O 1
ATOM 3280 N N . TYR A 1 427 ? -17.047 12.773 7.996 1 93.75 427 TYR A N 1
ATOM 3281 C CA . TYR A 1 427 ? -16.938 14.07 8.648 1 93.75 427 TYR A CA 1
ATOM 3282 C C . TYR A 1 427 ? -17.891 15.078 8.008 1 93.75 427 TYR A C 1
ATOM 3284 O O . TYR A 1 427 ? -18 15.141 6.777 1 93.75 427 TYR A O 1
ATOM 3292 N N . PHE A 1 428 ? -18.688 15.766 8.797 1 94.19 428 PHE A N 1
ATOM 3293 C CA . PHE A 1 428 ? -19.578 16.828 8.352 1 94.19 428 PHE A CA 1
ATOM 3294 C C . PHE A 1 428 ? -19.266 18.141 9.078 1 94.19 428 PHE A C 1
ATOM 3296 O O . PHE A 1 428 ? -19.688 18.328 10.219 1 94.19 428 PHE A O 1
ATOM 3303 N N . PRO A 1 429 ? -18.531 19.031 8.383 1 95.38 429 PRO A N 1
ATOM 3304 C CA . PRO A 1 429 ? -18.312 20.359 8.984 1 95.38 429 PRO A CA 1
ATOM 3305 C C . PRO A 1 429 ? -19.562 21.219 8.961 1 95.38 429 PRO A C 1
ATOM 3307 O O . PRO A 1 429 ? -20.047 21.594 7.887 1 95.38 429 PRO A O 1
ATOM 3310 N N . ALA A 1 430 ? -20.078 21.578 10.125 1 96.12 430 ALA A N 1
ATOM 3311 C CA . ALA A 1 430 ? -21.297 22.359 10.273 1 96.12 430 ALA A CA 1
ATOM 3312 C C . ALA A 1 430 ? -21.016 23.688 10.969 1 96.12 430 ALA A C 1
ATOM 3314 O O . ALA A 1 430 ? -19.859 24 11.281 1 96.12 430 ALA A O 1
ATOM 3315 N N . LEU A 1 431 ? -22.062 24.469 11.062 1 96.44 431 LEU A N 1
ATOM 3316 C CA . LEU A 1 431 ? -22.031 25.719 11.812 1 96.44 431 LEU A CA 1
ATOM 3317 C C . LEU A 1 431 ? -22.984 25.672 13.008 1 96.44 431 LEU A C 1
ATOM 3319 O O . LEU A 1 431 ? -24.047 25.062 12.922 1 96.44 431 LEU A O 1
ATOM 3323 N N . VAL A 1 432 ? -22.547 26.281 14.023 1 96.81 432 VAL A N 1
ATOM 3324 C CA . VAL A 1 432 ? -23.391 26.406 15.211 1 96.81 432 VAL A CA 1
ATOM 3325 C C . VAL A 1 432 ? -23.266 27.812 15.789 1 96.81 432 VAL A C 1
ATOM 3327 O O . VAL A 1 432 ? -22.188 28.406 15.781 1 96.81 432 VAL A O 1
ATOM 3330 N N . PRO A 1 433 ? -24.344 28.391 16.297 1 96.69 433 PRO A N 1
ATOM 3331 C CA . PRO A 1 433 ? -24.25 29.703 16.938 1 96.69 433 PRO A CA 1
ATOM 3332 C C . PRO A 1 433 ? -23.406 29.688 18.203 1 96.69 433 PRO A C 1
ATOM 3334 O O . PRO A 1 433 ? -23.625 28.859 19.078 1 96.69 433 PRO A O 1
ATOM 3337 N N . GLN A 1 434 ? -22.484 30.625 18.297 1 96.94 434 GLN A N 1
ATOM 3338 C CA . GLN A 1 434 ? -21.594 30.688 19.453 1 96.94 434 GLN A CA 1
ATOM 3339 C C . GLN A 1 434 ? -22.391 30.938 20.734 1 96.94 434 GLN A C 1
ATOM 3341 O O . GLN A 1 434 ? -22.016 30.438 21.797 1 96.94 434 GLN A O 1
ATOM 3346 N N . SER A 1 435 ? -23.484 31.625 20.641 1 96.25 435 SER A N 1
ATOM 3347 C CA . SER A 1 435 ? -24.281 32 21.797 1 96.25 435 SER A CA 1
ATOM 3348 C C . SER A 1 435 ? -24.922 30.797 22.469 1 96.25 435 SER A C 1
ATOM 3350 O O . SER A 1 435 ? -25.375 30.875 23.609 1 96.25 435 SER A O 1
ATOM 3352 N N . THR A 1 436 ? -24.969 29.734 21.797 1 95.88 436 THR A N 1
ATOM 3353 C CA . THR A 1 436 ? -25.641 28.547 22.328 1 95.88 436 THR A CA 1
ATOM 3354 C C . THR A 1 436 ? -24.641 27.625 23.031 1 95.88 436 THR A C 1
ATOM 3356 O O . THR A 1 436 ? -25.031 26.625 23.625 1 95.88 436 THR A O 1
ATOM 3359 N N . LEU A 1 437 ? -23.391 27.938 23.031 1 97 437 LEU A N 1
ATOM 3360 C CA . LEU A 1 437 ? -22.359 27.094 23.625 1 97 437 LEU A CA 1
ATOM 3361 C C . LEU A 1 437 ? -22.188 27.438 25.109 1 97 437 LEU A C 1
ATOM 3363 O O . LEU A 1 437 ? -22.094 28.609 25.469 1 97 437 LEU A O 1
ATOM 3367 N N . ASN A 1 438 ? -22.234 26.422 25.938 1 97.12 438 ASN A N 1
ATOM 3368 C CA . ASN A 1 438 ? -22.031 26.578 27.375 1 97.12 438 ASN A CA 1
ATOM 3369 C C . ASN A 1 438 ? -20.609 26.219 27.781 1 97.12 438 ASN A C 1
ATOM 3371 O O . ASN A 1 438 ? -20.375 25.172 28.391 1 97.12 438 ASN A O 1
ATOM 3375 N N . VAL A 1 439 ? -19.672 27.156 27.578 1 98.06 439 VAL A N 1
ATOM 3376 C CA . VAL A 1 439 ? -18.266 26.922 27.844 1 98.06 439 VAL A CA 1
ATOM 3377 C C . VAL A 1 439 ? -17.969 27.141 29.328 1 98.06 439 VAL A C 1
ATOM 3379 O O . VAL A 1 439 ? -18.453 28.109 29.922 1 98.06 439 VAL A O 1
ATOM 3382 N N . LYS A 1 440 ? -17.219 26.188 29.969 1 98.31 440 LYS A N 1
ATOM 3383 C CA . LYS A 1 440 ? -16.844 26.25 31.375 1 98.31 440 LYS A CA 1
ATOM 3384 C C . LYS A 1 440 ? -15.383 25.844 31.578 1 98.31 440 LYS A C 1
ATOM 3386 O O . LYS A 1 440 ? -14.898 24.922 30.906 1 98.31 440 LYS A O 1
ATOM 3391 N N . ALA A 1 441 ? -14.719 26.5 32.469 1 98.62 441 ALA A N 1
ATOM 3392 C CA . ALA A 1 441 ? -13.406 26.094 32.938 1 98.62 441 ALA A CA 1
ATOM 3393 C C . ALA A 1 441 ? -13.508 25.438 34.344 1 98.62 441 ALA A C 1
ATOM 3395 O O . ALA A 1 441 ? -14.164 25.984 35.219 1 98.62 441 ALA A O 1
ATOM 3396 N N . HIS A 1 442 ? -12.953 24.281 34.438 1 98.44 442 HIS A N 1
ATOM 3397 C CA . HIS A 1 442 ? -12.859 23.578 35.719 1 98.44 442 HIS A CA 1
ATOM 3398 C C . HIS A 1 442 ? -11.461 23.703 36.312 1 98.44 442 HIS A C 1
ATOM 3400 O O . HIS A 1 442 ? -10.484 23.234 35.719 1 98.44 442 HIS A O 1
ATOM 3406 N N . VAL A 1 443 ? -11.359 24.344 37.438 1 96.88 443 VAL A N 1
ATOM 3407 C CA . VAL A 1 443 ? -10.078 24.562 38.094 1 96.88 443 VAL A CA 1
ATOM 3408 C C . VAL A 1 443 ? -10.133 24.047 39.531 1 96.88 443 VAL A C 1
ATOM 3410 O O . VAL A 1 443 ? -10.727 24.688 40.406 1 96.88 443 VAL A O 1
ATOM 3413 N N . GLU A 1 444 ? -9.461 22.969 39.844 1 89.25 444 GLU A N 1
ATOM 3414 C CA . GLU A 1 444 ? -9.383 22.375 41.188 1 89.25 444 GLU A CA 1
ATOM 3415 C C . GLU A 1 444 ? -10.75 22.328 41.844 1 89.25 444 GLU A C 1
ATOM 3417 O O . GLU A 1 444 ? -10.922 22.828 42.969 1 89.25 444 GLU A O 1
ATOM 3422 N N . GLY A 1 445 ? -11.719 21.859 41.219 1 86.81 445 GLY A N 1
ATOM 3423 C CA . GLY A 1 445 ? -13.055 21.688 41.781 1 86.81 445 GLY A CA 1
ATOM 3424 C C . GLY A 1 445 ? -13.969 22.875 41.531 1 86.81 445 GLY A C 1
ATOM 3425 O O . GLY A 1 445 ? -15.188 22.766 41.688 1 86.81 445 GLY A O 1
ATOM 3426 N N . LYS A 1 446 ? -13.414 24.016 41.219 1 95.94 446 LYS A N 1
ATOM 3427 C CA . LYS A 1 446 ? -14.188 25.203 40.875 1 95.94 446 LYS A CA 1
ATOM 3428 C C . LYS A 1 446 ? -14.609 25.188 39.406 1 95.94 446 LYS A C 1
ATOM 3430 O O . LYS A 1 446 ? -13.805 24.875 38.531 1 95.94 446 LYS A O 1
ATOM 3435 N N . VAL A 1 447 ? -15.914 25.531 39.219 1 98.06 447 VAL A N 1
ATOM 3436 C CA . VAL A 1 447 ? -16.438 25.625 37.875 1 98.06 447 VAL A CA 1
ATOM 3437 C C . VAL A 1 447 ? -16.703 27.094 37.5 1 98.06 447 VAL A C 1
ATOM 3439 O O . VAL A 1 447 ? -17.453 27.781 38.188 1 98.06 447 VAL A O 1
ATOM 3442 N N . ILE A 1 448 ? -16.062 27.578 36.469 1 98.31 448 ILE A N 1
ATOM 3443 C CA . ILE A 1 448 ? -16.188 28.969 36 1 98.31 448 ILE A CA 1
ATOM 3444 C C . ILE A 1 448 ? -16.906 29.016 34.688 1 98.31 448 ILE A C 1
ATOM 3446 O O . ILE A 1 448 ? -16.375 28.562 33.656 1 98.31 448 ILE A O 1
ATOM 3450 N N . SER A 1 449 ? -18.062 29.562 34.656 1 97.5 449 SER A N 1
ATOM 3451 C CA . SER A 1 449 ? -18.812 29.75 33.438 1 97.5 449 SER A CA 1
ATOM 3452 C C . SER A 1 449 ? -18.297 30.953 32.625 1 97.5 449 SER A C 1
ATOM 3454 O O . SER A 1 449 ? -17.984 31.984 33.219 1 97.5 449 SER A O 1
ATOM 3456 N N . VAL A 1 450 ? -18.188 30.781 31.391 1 95.25 450 VAL A N 1
ATOM 3457 C CA . VAL A 1 450 ? -17.672 31.812 30.516 1 95.25 450 VAL A CA 1
ATOM 3458 C C . VAL A 1 450 ? -18.781 32.375 29.641 1 95.25 450 VAL A C 1
ATOM 3460 O O . VAL A 1 450 ? -19.562 31.609 29.047 1 95.25 450 VAL A O 1
ATOM 3463 N N . GLU A 1 451 ? -18.891 33.688 29.547 1 92.81 451 GLU A N 1
ATOM 3464 C CA . GLU A 1 451 ? -19.875 34.281 28.672 1 92.81 451 GLU A CA 1
ATOM 3465 C C . GLU A 1 451 ? -19.438 34.188 27.203 1 92.81 451 GLU A C 1
ATOM 3467 O O . GLU A 1 451 ? -18.266 34.344 26.891 1 92.81 451 GLU A O 1
ATOM 3472 N N . PRO A 1 452 ? -20.391 33.938 26.344 1 91.5 452 PRO A N 1
ATOM 3473 C CA . PRO A 1 452 ? -20.047 33.906 24.922 1 91.5 452 PRO A CA 1
ATOM 3474 C C . PRO A 1 452 ? -19.625 35.281 24.406 1 91.5 452 PRO A C 1
ATOM 3476 O O . PRO A 1 452 ? -19.844 36.312 25.062 1 91.5 452 PRO A O 1
ATOM 3479 N N . VAL A 1 453 ? -18.969 35.219 23.281 1 92.5 453 VAL A N 1
ATOM 3480 C CA . VAL A 1 453 ? -18.609 36.469 22.625 1 92.5 453 VAL A CA 1
ATOM 3481 C C . VAL A 1 453 ? -19.875 37.25 22.281 1 92.5 453 VAL A C 1
ATOM 3483 O O . VAL A 1 453 ? -20.859 36.688 21.797 1 92.5 453 VAL A O 1
ATOM 3486 N N . THR A 1 454 ? -19.875 38.531 22.484 1 90.06 454 THR A N 1
ATOM 3487 C CA . THR A 1 454 ? -21.094 39.312 22.297 1 90.06 454 THR A CA 1
ATOM 3488 C C . THR A 1 454 ? -20.953 40.25 21.094 1 90.06 454 THR A C 1
ATOM 3490 O O . THR A 1 454 ? -21.953 40.594 20.453 1 90.06 454 THR A O 1
ATOM 3493 N N . SER A 1 455 ? -19.828 40.75 20.781 1 95.81 455 SER A N 1
ATOM 3494 C CA . SER A 1 455 ? -19.594 41.594 19.609 1 95.81 455 SER A CA 1
ATOM 3495 C C . SER A 1 455 ? -19.188 40.75 18.406 1 95.81 455 SER A C 1
ATOM 3497 O O . SER A 1 455 ? -18.047 40.312 18.297 1 95.81 455 SER A O 1
ATOM 3499 N N . THR A 1 456 ? -20.125 40.531 17.484 1 97.5 456 THR A N 1
ATOM 3500 C CA . THR A 1 456 ? -19.891 39.719 16.297 1 97.5 456 THR A CA 1
ATOM 3501 C C . THR A 1 456 ? -20.297 40.469 15.031 1 97.5 456 THR A C 1
ATOM 3503 O O . THR A 1 456 ? -20.984 41.5 15.094 1 97.5 456 THR A O 1
ATOM 3506 N N . ALA A 1 457 ? -19.781 40.062 13.953 1 97.5 457 ALA A N 1
ATOM 3507 C CA . ALA A 1 457 ? -20.172 40.562 12.633 1 97.5 457 ALA A CA 1
ATOM 3508 C C . ALA A 1 457 ? -20.484 39.406 11.695 1 97.5 457 ALA A C 1
ATOM 3510 O O . ALA A 1 457 ? -19.781 38.375 11.688 1 97.5 457 ALA A O 1
ATOM 3511 N N . PRO A 1 458 ? -21.578 39.562 10.898 1 95.06 458 PRO A N 1
ATOM 3512 C CA . PRO A 1 458 ? -21.922 38.469 9.969 1 95.06 458 PRO A CA 1
ATOM 3513 C C . PRO A 1 458 ? -20.812 38.219 8.953 1 95.06 458 PRO A C 1
ATOM 3515 O O . PRO A 1 458 ? -20.156 39.156 8.484 1 95.06 458 PRO A O 1
ATOM 3518 N N . PHE A 1 459 ? -20.641 36.969 8.648 1 94 459 PHE A N 1
ATOM 3519 C CA . PHE A 1 459 ? -19.719 36.531 7.609 1 94 459 PHE A CA 1
ATOM 3520 C C . PHE A 1 459 ? -20.453 36.156 6.332 1 94 459 PHE A C 1
ATOM 3522 O O . PHE A 1 459 ? -21.219 35.188 6.305 1 94 459 PHE A O 1
ATOM 3529 N N . ASP A 1 460 ? -20.25 36.875 5.266 1 89.25 460 ASP A N 1
ATOM 3530 C CA . ASP A 1 460 ? -21.016 36.688 4.035 1 89.25 460 ASP A CA 1
ATOM 3531 C C . ASP A 1 460 ? -20.219 35.906 2.994 1 89.25 460 ASP A C 1
ATOM 3533 O O . ASP A 1 460 ? -20.516 35.969 1.799 1 89.25 460 ASP A O 1
ATOM 3537 N N . GLY A 1 461 ? -19.188 35.25 3.375 1 91.69 461 GLY A N 1
ATOM 3538 C CA . GLY A 1 461 ? -18.391 34.469 2.439 1 91.69 461 GLY A CA 1
ATOM 3539 C C . GLY A 1 461 ? -17.031 35.094 2.156 1 91.69 461 GLY A C 1
ATOM 3540 O O . GLY A 1 461 ? -16.734 36.188 2.609 1 91.69 461 GLY A O 1
ATOM 3541 N N . GLN A 1 462 ? -16.203 34.344 1.479 1 95.12 462 GLN A N 1
ATOM 3542 C CA . GLN A 1 462 ? -14.859 34.781 1.104 1 95.12 462 GLN A CA 1
ATOM 3543 C C . GLN A 1 462 ? -14.867 35.531 -0.219 1 95.12 462 GLN A C 1
ATOM 3545 O O . GLN A 1 462 ? -15.648 35.219 -1.119 1 95.12 462 GLN A O 1
ATOM 3550 N N . ASP A 1 463 ? -14.008 36.5 -0.32 1 95.31 463 ASP A N 1
ATOM 3551 C CA . ASP A 1 463 ? -13.797 37.188 -1.598 1 95.31 463 ASP A CA 1
ATOM 3552 C C . ASP A 1 463 ? -12.922 36.344 -2.527 1 95.31 463 ASP A C 1
ATOM 3554 O O . ASP A 1 463 ? -11.945 35.75 -2.086 1 95.31 463 ASP A O 1
ATOM 3558 N N . SER A 1 464 ? -13.312 36.188 -3.699 1 97.56 464 SER A N 1
ATOM 3559 C CA . SER A 1 464 ? -12.547 35.594 -4.793 1 97.56 464 SER A CA 1
ATOM 3560 C C . SER A 1 464 ? -12.453 36.562 -5.977 1 97.56 464 SER A C 1
ATOM 3562 O O . SER A 1 464 ? -13.469 37.125 -6.414 1 97.56 464 SER A O 1
ATOM 3564 N N . TYR A 1 465 ? -11.266 36.844 -6.488 1 97.62 465 TYR A N 1
ATOM 3565 C CA . TYR A 1 465 ? -11.148 37.844 -7.527 1 97.62 465 TYR A CA 1
ATOM 3566 C C . TYR A 1 465 ? -9.977 37.562 -8.453 1 97.62 465 TYR A C 1
ATOM 3568 O O . TYR A 1 465 ? -9.078 36.781 -8.102 1 97.62 465 TYR A O 1
ATOM 3576 N N . ASP A 1 466 ? -9.969 38.156 -9.602 1 97.31 466 ASP A N 1
ATOM 3577 C CA . ASP A 1 466 ? -8.898 38.094 -10.602 1 97.31 466 ASP A CA 1
ATOM 3578 C C . ASP A 1 466 ? -7.695 38.938 -10.164 1 97.31 466 ASP A C 1
ATOM 3580 O O . ASP A 1 466 ? -7.777 39.688 -9.203 1 97.31 466 ASP A O 1
ATOM 3584 N N . PRO A 1 467 ? -6.594 38.781 -10.938 1 97.81 467 PRO A N 1
ATOM 3585 C CA . PRO A 1 467 ? -5.426 39.562 -10.578 1 97.81 467 PRO A CA 1
ATOM 3586 C C . PRO A 1 467 ? -5.734 41.062 -10.508 1 97.81 467 PRO A C 1
ATOM 3588 O O . PRO A 1 467 ? -6.336 41.625 -11.438 1 97.81 467 PRO A O 1
ATOM 3591 N N . LYS A 1 468 ? -5.332 41.656 -9.406 1 96.56 468 LYS A N 1
ATOM 3592 C CA . LYS A 1 468 ? -5.586 43.062 -9.219 1 96.56 468 LYS A CA 1
ATOM 3593 C C . LYS A 1 468 ? -4.789 43.906 -10.219 1 96.56 468 LYS A C 1
ATOM 3595 O O . LYS A 1 468 ? -5.234 45 -10.633 1 96.56 468 LYS A O 1
ATOM 3600 N N . THR A 1 469 ? -3.605 43.5 -10.531 1 95.31 469 THR A N 1
ATOM 3601 C CA . THR A 1 469 ? -2.764 44.094 -11.57 1 95.31 469 THR A CA 1
ATOM 3602 C C . THR A 1 469 ? -2.354 43.062 -12.602 1 95.31 469 THR A C 1
ATOM 3604 O O . THR A 1 469 ? -1.802 42 -12.25 1 95.31 469 THR A O 1
ATOM 3607 N N . VAL A 1 470 ? -2.609 43.375 -13.828 1 95.94 470 VAL A N 1
ATOM 3608 C CA . VAL A 1 470 ? -2.301 42.438 -14.898 1 95.94 470 VAL A CA 1
ATOM 3609 C C . VAL A 1 470 ? -1.212 43.031 -15.797 1 95.94 470 VAL A C 1
ATOM 3611 O O . VAL A 1 470 ? -1.367 44.125 -16.344 1 95.94 470 VAL A O 1
ATOM 3614 N N . ALA A 1 471 ? -0.202 42.344 -15.859 1 95.94 471 ALA A N 1
ATOM 3615 C CA . ALA A 1 471 ? 0.855 42.656 -16.812 1 95.94 471 ALA A CA 1
ATOM 3616 C C . ALA A 1 471 ? 0.862 41.656 -17.984 1 95.94 471 ALA A C 1
ATOM 3618 O O . ALA A 1 471 ? 0.525 40.5 -17.812 1 95.94 471 ALA A O 1
ATOM 3619 N N . ASP A 1 472 ? 1.226 42.156 -19.172 1 96.75 472 ASP A N 1
ATOM 3620 C CA . ASP A 1 472 ? 1.451 41.281 -20.297 1 96.75 472 ASP A CA 1
ATOM 3621 C C . ASP A 1 472 ? 2.65 40.375 -20.047 1 96.75 472 ASP A C 1
ATOM 3623 O O . ASP A 1 472 ? 3.768 40.844 -19.844 1 96.75 472 ASP A O 1
ATOM 3627 N N . LEU A 1 473 ? 2.428 39.125 -20.094 1 97.12 473 LEU A N 1
ATOM 3628 C CA . LEU A 1 473 ? 3.461 38.156 -19.75 1 97.12 473 LEU A CA 1
ATOM 3629 C C . LEU A 1 473 ? 4.656 38.281 -20.688 1 97.12 473 LEU A C 1
ATOM 3631 O O . LEU A 1 473 ? 5.781 37.938 -20.312 1 97.12 473 LEU A O 1
ATOM 3635 N N . SER A 1 474 ? 4.441 38.75 -21.891 1 96.81 474 SER A N 1
ATOM 3636 C CA . SER A 1 474 ? 5.512 38.906 -22.859 1 96.81 474 SER A CA 1
ATOM 3637 C C . SER A 1 474 ? 6.523 39.969 -22.422 1 96.81 474 SER A C 1
ATOM 3639 O O . SER A 1 474 ? 7.672 39.969 -22.875 1 96.81 474 SER A O 1
ATOM 3641 N N . THR A 1 475 ? 6.145 40.844 -21.594 1 97.19 475 THR A N 1
ATOM 3642 C CA . THR A 1 475 ? 7 41.938 -21.172 1 97.19 475 THR A CA 1
ATOM 3643 C C . THR A 1 475 ? 8.125 41.438 -20.266 1 97.19 475 THR A C 1
ATOM 3645 O O . THR A 1 475 ? 9.094 42.156 -20.016 1 97.19 475 THR A O 1
ATOM 3648 N N . PHE A 1 476 ? 8.055 40.25 -19.859 1 97.88 476 PHE A N 1
ATOM 3649 C CA . PHE A 1 476 ? 9.062 39.719 -18.953 1 97.88 476 PHE A CA 1
ATOM 3650 C C . PHE A 1 476 ? 10.195 39.062 -19.719 1 97.88 476 PHE A C 1
ATOM 3652 O O . PHE A 1 476 ? 11.141 38.562 -19.125 1 97.88 476 PHE A O 1
ATOM 3659 N N . GLY A 1 477 ? 10.078 39.031 -21.062 1 97.75 477 GLY A N 1
ATOM 3660 C CA . GLY A 1 477 ? 11.172 38.562 -21.891 1 97.75 477 GLY A CA 1
ATOM 3661 C C . GLY A 1 477 ? 10.977 37.156 -22.391 1 97.75 477 GLY A C 1
ATOM 3662 O O . GLY A 1 477 ? 9.883 36.594 -22.281 1 97.75 477 GLY A O 1
ATOM 3663 N N . PRO A 1 478 ? 12.062 36.562 -22.984 1 98.19 478 PRO A N 1
ATOM 3664 C CA . PRO A 1 478 ? 11.984 35.219 -23.531 1 98.19 478 PRO A CA 1
ATOM 3665 C C . PRO A 1 478 ? 11.75 34.156 -22.438 1 98.19 478 PRO A C 1
ATOM 3667 O O . PRO A 1 478 ? 12.203 34.344 -21.297 1 98.19 478 PRO A O 1
ATOM 3670 N N . THR A 1 479 ? 11.07 33.125 -22.844 1 98.56 479 THR A N 1
ATOM 3671 C CA . THR A 1 479 ? 10.695 32.094 -21.875 1 98.56 479 THR A CA 1
ATOM 3672 C C . THR A 1 479 ? 11.25 30.75 -22.281 1 98.56 479 THR A C 1
ATOM 3674 O O . THR A 1 479 ? 11.641 30.547 -23.438 1 98.56 479 THR A O 1
ATOM 3677 N N . THR A 1 480 ? 11.422 29.875 -21.438 1 98.5 480 THR A N 1
ATOM 3678 C CA . THR A 1 480 ? 11.695 28.453 -21.594 1 98.5 480 THR A CA 1
ATOM 3679 C C . THR A 1 480 ? 10.68 27.609 -20.828 1 98.5 480 THR A C 1
ATOM 3681 O O . THR A 1 480 ? 10.312 27.953 -19.703 1 98.5 480 THR A O 1
ATOM 3684 N N . LYS A 1 481 ? 10.211 26.578 -21.484 1 98.25 481 LYS A N 1
ATOM 3685 C CA . LYS A 1 481 ? 9.328 25.641 -20.781 1 98.25 481 LYS A CA 1
ATOM 3686 C C . LYS A 1 481 ? 10.078 24.891 -19.703 1 98.25 481 LYS A C 1
ATOM 3688 O O . LYS A 1 481 ? 11.07 24.203 -19.969 1 98.25 481 LYS A O 1
ATOM 3693 N N . ALA A 1 482 ? 9.688 25.031 -18.422 1 98.62 482 ALA A N 1
ATOM 3694 C CA . ALA A 1 482 ? 10.352 24.438 -17.266 1 98.62 482 ALA A CA 1
ATOM 3695 C C . ALA A 1 482 ? 9.367 24.188 -16.125 1 98.62 482 ALA A C 1
ATOM 3697 O O . ALA A 1 482 ? 8.211 24.625 -16.188 1 98.62 482 ALA A O 1
ATOM 3698 N N . HIS A 1 483 ? 9.805 23.406 -15.227 1 98.69 483 HIS A N 1
ATOM 3699 C CA . HIS A 1 483 ? 8.961 23.156 -14.062 1 98.69 483 HIS A CA 1
ATOM 3700 C C . HIS A 1 483 ? 8.664 24.438 -13.297 1 98.69 483 HIS A C 1
ATOM 3702 O O . HIS A 1 483 ? 9.586 25.203 -12.977 1 98.69 483 HIS A O 1
ATOM 3708 N N . LEU A 1 484 ? 7.434 24.656 -12.977 1 98.88 484 LEU A N 1
ATOM 3709 C CA . LEU A 1 484 ? 7.012 25.844 -12.242 1 98.88 484 LEU A CA 1
ATOM 3710 C C . LEU A 1 484 ? 7.766 25.953 -10.922 1 98.88 484 LEU A C 1
ATOM 3712 O O . LEU A 1 484 ? 8.086 27.062 -10.477 1 98.88 484 LEU A O 1
ATOM 3716 N N . GLY A 1 485 ? 8.094 24.828 -10.312 1 98.56 485 GLY A N 1
ATOM 3717 C CA . GLY A 1 485 ? 8.68 24.734 -8.984 1 98.56 485 GLY A CA 1
ATOM 3718 C C . GLY A 1 485 ? 10.125 25.203 -8.945 1 98.56 485 GLY A C 1
ATOM 3719 O O . GLY A 1 485 ? 10.711 25.328 -7.863 1 98.56 485 GLY A O 1
ATOM 3720 N N . LYS A 1 486 ? 10.688 25.469 -10.086 1 98.06 486 LYS A N 1
ATOM 3721 C CA . LYS A 1 486 ? 12.031 26.031 -10.086 1 98.06 486 LYS A CA 1
ATOM 3722 C C . LYS A 1 486 ? 12.031 27.453 -9.523 1 98.06 486 LYS A C 1
ATOM 3724 O O . LYS A 1 486 ? 13.016 27.891 -8.914 1 98.06 486 LYS A O 1
ATOM 3729 N N . VAL A 1 487 ? 10.875 28.125 -9.688 1 98.31 487 VAL A N 1
ATOM 3730 C CA . VAL A 1 487 ? 10.82 29.531 -9.328 1 98.31 487 VAL A CA 1
ATOM 3731 C C . VAL A 1 487 ? 9.742 29.75 -8.258 1 98.31 487 VAL A C 1
ATOM 3733 O O . VAL A 1 487 ? 9.883 30.609 -7.391 1 98.31 487 VAL A O 1
ATOM 3736 N N . VAL A 1 488 ? 8.695 28.984 -8.258 1 98.81 488 VAL A N 1
ATOM 3737 C CA . VAL A 1 488 ? 7.516 29.219 -7.434 1 98.81 488 VAL A CA 1
ATOM 3738 C C . VAL A 1 488 ? 7.477 28.203 -6.281 1 98.81 488 VAL A C 1
ATOM 3740 O O . VAL A 1 488 ? 7.621 27 -6.5 1 98.81 488 VAL A O 1
ATOM 3743 N N . LEU A 1 489 ? 7.332 28.656 -5.066 1 98.69 489 LEU A N 1
ATOM 3744 C CA . LEU A 1 489 ? 7.145 27.828 -3.887 1 98.69 489 LEU A CA 1
ATOM 3745 C C . LEU A 1 489 ? 5.664 27.578 -3.633 1 98.69 489 LEU A C 1
ATOM 3747 O O . LEU A 1 489 ? 4.805 28.266 -4.176 1 98.69 489 LEU A O 1
ATOM 3751 N N . ALA A 1 490 ? 5.363 26.562 -2.83 1 98.75 490 ALA A N 1
ATOM 3752 C CA . ALA A 1 490 ? 3.969 26.234 -2.551 1 98.75 490 ALA A CA 1
ATOM 3753 C C . ALA A 1 490 ? 3.828 25.531 -1.203 1 98.75 490 ALA A C 1
ATOM 3755 O O . ALA A 1 490 ? 4.754 24.859 -0.748 1 98.75 490 ALA A O 1
ATOM 3756 N N . ARG A 1 491 ? 2.725 25.703 -0.567 1 98.62 491 ARG A N 1
ATOM 3757 C CA . ARG A 1 491 ? 2.205 24.891 0.529 1 98.62 491 ARG A CA 1
ATOM 3758 C C . ARG A 1 491 ? 0.707 24.656 0.371 1 98.62 491 ARG A C 1
ATOM 3760 O O . ARG A 1 491 ? -0.035 25.562 -0.015 1 98.62 491 ARG A O 1
ATOM 3767 N N . SER A 1 492 ? 0.323 23.375 0.559 1 98.75 492 SER A N 1
ATOM 3768 C CA . SER A 1 492 ? -1.086 23.031 0.405 1 98.75 492 SER A CA 1
ATOM 3769 C C . SER A 1 492 ? -1.571 22.156 1.564 1 98.75 492 SER A C 1
ATOM 3771 O O . SER A 1 492 ? -0.766 21.562 2.275 1 98.75 492 SER A O 1
ATOM 3773 N N . GLY A 1 493 ? -2.846 22.156 1.781 1 98.12 493 GLY A N 1
ATOM 3774 C CA . GLY A 1 493 ? -3.467 21.359 2.826 1 98.12 493 GLY A CA 1
ATOM 3775 C C . GLY A 1 493 ? -4.953 21.141 2.609 1 98.12 493 GLY A C 1
ATOM 3776 O O . GLY A 1 493 ? -5.496 21.531 1.572 1 98.12 493 GLY A O 1
ATOM 3777 N N . ASP A 1 494 ? -5.539 20.469 3.562 1 97.5 494 ASP A N 1
ATOM 3778 C CA . ASP A 1 494 ? -6.953 20.125 3.465 1 97.5 494 ASP A CA 1
ATOM 3779 C C . ASP A 1 494 ? -7.785 20.875 4.496 1 97.5 494 ASP A C 1
ATOM 3781 O O . ASP A 1 494 ? -7.273 21.266 5.551 1 97.5 494 ASP A O 1
ATOM 3785 N N . LYS A 1 495 ? -9.016 21.156 4.227 1 96.12 495 LYS A N 1
ATOM 3786 C CA . LYS A 1 495 ? -10.117 21.531 5.105 1 96.12 495 LYS A CA 1
ATOM 3787 C C . LYS A 1 495 ? -11.422 20.875 4.668 1 96.12 495 LYS A C 1
ATOM 3789 O O . LYS A 1 495 ? -12.078 21.328 3.73 1 96.12 495 LYS A O 1
ATOM 3794 N N . GLY A 1 496 ? -11.812 19.859 5.445 1 94.38 496 GLY A N 1
ATOM 3795 C CA . GLY A 1 496 ? -12.93 19.062 4.965 1 94.38 496 GLY A CA 1
ATOM 3796 C C . GLY A 1 496 ? -12.68 18.438 3.607 1 94.38 496 GLY A C 1
ATOM 3797 O O . GLY A 1 496 ? -11.656 17.781 3.404 1 94.38 496 GLY A O 1
ATOM 3798 N N . GLY A 1 497 ? -13.602 18.688 2.717 1 95.62 497 GLY A N 1
ATOM 3799 C CA . GLY A 1 497 ? -13.492 18.125 1.377 1 95.62 497 GLY A CA 1
ATOM 3800 C C . GLY A 1 497 ? -12.727 19.031 0.421 1 95.62 497 GLY A C 1
ATOM 3801 O O . GLY A 1 497 ? -12.602 18.703 -0.765 1 95.62 497 GLY A O 1
ATOM 3802 N N . ASN A 1 498 ? -12.094 20.125 0.918 1 97.44 498 ASN A N 1
ATOM 3803 C CA . ASN A 1 498 ? -11.43 21.109 0.068 1 97.44 498 ASN A CA 1
ATOM 3804 C C . ASN A 1 498 ? -9.914 20.969 0.121 1 97.44 498 ASN A C 1
ATOM 3806 O O . ASN A 1 498 ? -9.367 20.5 1.117 1 97.44 498 ASN A O 1
ATOM 3810 N N . ALA A 1 499 ? -9.266 21.328 -0.961 1 98.5 499 ALA A N 1
ATOM 3811 C CA . ALA A 1 499 ? -7.82 21.531 -0.987 1 98.5 499 ALA A CA 1
ATOM 3812 C C . ALA A 1 499 ? -7.469 23 -1.211 1 98.5 499 ALA A C 1
ATOM 3814 O O . ALA A 1 499 ? -8.125 23.688 -1.996 1 98.5 499 ALA A O 1
ATOM 3815 N N . ASN A 1 500 ? -6.523 23.5 -0.528 1 98.56 500 ASN A N 1
ATOM 3816 C CA . ASN A 1 500 ? -6.027 24.859 -0.71 1 98.56 500 ASN A CA 1
ATOM 3817 C C . ASN A 1 500 ? -4.523 24.875 -0.969 1 98.56 500 ASN A C 1
ATOM 3819 O O . ASN A 1 500 ? -3.809 23.953 -0.558 1 98.56 500 ASN A O 1
ATOM 3823 N N . VAL A 1 501 ? -4.062 25.875 -1.672 1 98.88 501 VAL A N 1
ATOM 3824 C CA . VAL A 1 501 ? -2.637 25.953 -1.971 1 98.88 501 VAL A CA 1
ATOM 3825 C C . VAL A 1 501 ? -2.23 27.422 -2.104 1 98.88 501 VAL A C 1
ATOM 3827 O O . VAL A 1 501 ? -2.92 28.219 -2.76 1 98.88 501 VAL A O 1
ATOM 3830 N N . GLY A 1 502 ? -1.249 27.812 -1.356 1 98.88 502 GLY A N 1
ATOM 3831 C CA . GLY A 1 502 ? -0.571 29.094 -1.562 1 98.88 502 GLY A CA 1
ATOM 3832 C C . GLY A 1 502 ? 0.684 28.969 -2.404 1 98.88 502 GLY A C 1
ATOM 3833 O O . GLY A 1 502 ? 1.496 28.062 -2.189 1 98.88 502 GLY A O 1
ATOM 3834 N N . LEU A 1 503 ? 0.839 29.797 -3.402 1 98.94 503 LEU A N 1
ATOM 3835 C CA . LEU A 1 503 ? 1.991 29.859 -4.293 1 98.94 503 LEU A CA 1
ATOM 3836 C C . LEU A 1 503 ? 2.67 31.219 -4.207 1 98.94 503 LEU A C 1
ATOM 3838 O O . LEU A 1 503 ? 2.002 32.25 -4.246 1 98.94 503 LEU A O 1
ATOM 3842 N N . TRP A 1 504 ? 4.008 31.234 -4.062 1 98.81 504 TRP A N 1
ATOM 3843 C CA . TRP A 1 504 ? 4.664 32.531 -3.916 1 98.81 504 TRP A CA 1
ATOM 3844 C C . TRP A 1 504 ? 6.051 32.5 -4.551 1 98.81 504 TRP A C 1
ATOM 3846 O O . TRP A 1 504 ? 6.559 31.453 -4.922 1 98.81 504 TRP A O 1
ATOM 3856 N N . VAL A 1 505 ? 6.641 33.688 -4.746 1 98.56 505 VAL A N 1
ATOM 3857 C CA . VAL A 1 505 ? 7.977 33.875 -5.316 1 98.56 505 VAL A CA 1
ATOM 3858 C C . VAL A 1 505 ? 8.875 34.594 -4.316 1 98.56 505 VAL A C 1
ATOM 3860 O O . VAL A 1 505 ? 8.391 35.125 -3.326 1 98.56 505 VAL A O 1
ATOM 3863 N N . ARG A 1 506 ? 10.133 34.562 -4.566 1 96.81 506 ARG A N 1
ATOM 3864 C CA . ARG A 1 506 ? 11.117 35 -3.586 1 96.81 506 ARG A CA 1
ATOM 3865 C C . ARG A 1 506 ? 11.562 36.438 -3.867 1 96.81 506 ARG A C 1
ATOM 3867 O O . ARG A 1 506 ? 11.984 37.156 -2.955 1 96.81 506 ARG A O 1
ATOM 3874 N N . ASN A 1 507 ? 11.398 36.906 -5.078 1 96.62 507 ASN A N 1
ATOM 3875 C CA . ASN A 1 507 ? 11.945 38.188 -5.469 1 96.62 507 ASN A CA 1
ATOM 3876 C C . ASN A 1 507 ? 10.852 39.156 -5.934 1 96.62 507 ASN A C 1
ATOM 3878 O O . ASN A 1 507 ? 9.875 38.719 -6.551 1 96.62 507 ASN A O 1
ATOM 3882 N N . ASP A 1 508 ? 11.109 40.469 -5.742 1 97 508 ASP A N 1
ATOM 3883 C CA . ASP A 1 508 ? 10.109 41.5 -6.016 1 97 508 ASP A CA 1
ATOM 3884 C C . ASP A 1 508 ? 9.758 41.531 -7.5 1 97 508 ASP A C 1
ATOM 3886 O O . ASP A 1 508 ? 8.602 41.75 -7.863 1 97 508 ASP A O 1
ATOM 3890 N N . ASP A 1 509 ? 10.719 41.375 -8.32 1 97.31 509 ASP A N 1
ATOM 3891 C CA . ASP A 1 509 ? 10.469 41.531 -9.75 1 97.31 509 ASP A CA 1
ATOM 3892 C C . ASP A 1 509 ? 9.75 40.312 -10.32 1 97.31 509 ASP A C 1
ATOM 3894 O O . ASP A 1 509 ? 9.281 40.344 -11.461 1 97.31 509 ASP A O 1
ATOM 3898 N N . GLU A 1 510 ? 9.641 39.25 -9.57 1 98.12 510 GLU A N 1
ATOM 3899 C CA . GLU A 1 510 ? 8.906 38.062 -9.977 1 98.12 510 GLU A CA 1
ATOM 3900 C C . GLU A 1 510 ? 7.414 38.219 -9.688 1 98.12 510 GLU A C 1
ATOM 3902 O O . GLU A 1 510 ? 6.59 37.531 -10.289 1 98.12 510 GLU A O 1
ATOM 3907 N N . TRP A 1 511 ? 7.027 39.062 -8.797 1 98.19 511 TRP A N 1
ATOM 3908 C CA . TRP A 1 511 ? 5.668 39.156 -8.273 1 98.19 511 TRP A CA 1
ATOM 3909 C C . TRP A 1 511 ? 4.691 39.594 -9.359 1 98.19 511 TRP A C 1
ATOM 3911 O O . TRP A 1 511 ? 3.658 38.938 -9.562 1 98.19 511 TRP A O 1
ATOM 3921 N N . PRO A 1 512 ? 4.996 40.625 -10.133 1 98.31 512 PRO A N 1
ATOM 3922 C CA . PRO A 1 512 ? 4.035 41 -11.172 1 98.31 512 PRO A CA 1
ATOM 3923 C C . PRO A 1 512 ? 3.787 39.875 -12.172 1 98.31 512 PRO A C 1
ATOM 3925 O O . PRO A 1 512 ? 2.676 39.719 -12.695 1 98.31 512 PRO A O 1
ATOM 3928 N N . TRP A 1 513 ? 4.805 39.125 -12.414 1 98.62 513 TRP A N 1
ATOM 3929 C CA . TRP A 1 513 ? 4.66 37.969 -13.297 1 98.62 513 TRP A CA 1
ATOM 3930 C C . TRP A 1 513 ? 3.738 36.938 -12.68 1 98.62 513 TRP A C 1
ATOM 3932 O O . TRP A 1 513 ? 2.771 36.5 -13.305 1 98.62 513 TRP A O 1
ATOM 3942 N N . LEU A 1 514 ? 4.027 36.5 -11.461 1 98.75 514 LEU A N 1
ATOM 3943 C CA . LEU A 1 514 ? 3.227 35.469 -10.805 1 98.75 514 LEU A CA 1
ATOM 3944 C C . LEU A 1 514 ? 1.767 35.906 -10.703 1 98.75 514 LEU A C 1
ATOM 3946 O O . LEU A 1 514 ? 0.86 35.125 -10.961 1 98.75 514 LEU A O 1
ATOM 3950 N N . GLN A 1 515 ? 1.63 37.156 -10.266 1 98.38 515 GLN A N 1
ATOM 3951 C CA . GLN A 1 515 ? 0.307 37.75 -10.094 1 98.38 515 GLN A CA 1
ATOM 3952 C C . GLN A 1 515 ? -0.503 37.688 -11.383 1 98.38 515 GLN A C 1
ATOM 3954 O O . GLN A 1 515 ? -1.68 37.312 -11.359 1 98.38 515 GLN A O 1
ATOM 3959 N N . SER A 1 516 ? 0.08 37.969 -12.461 1 98.56 516 SER A N 1
ATOM 3960 C CA . SER A 1 516 ? -0.583 37.969 -13.766 1 98.56 516 SER A CA 1
ATOM 3961 C C . SER A 1 516 ? -0.73 36.562 -14.328 1 98.56 516 SER A C 1
ATOM 3963 O O . SER A 1 516 ? -1.687 36.281 -15.055 1 98.56 516 SER A O 1
ATOM 3965 N N . PHE A 1 517 ? 0.165 35.75 -14.062 1 98.62 517 PHE A N 1
ATOM 3966 C CA . PHE A 1 517 ? 0.253 34.406 -14.602 1 98.62 517 PHE A CA 1
ATOM 3967 C C . PHE A 1 517 ? -0.795 33.5 -13.961 1 98.62 517 PHE A C 1
ATOM 3969 O O . PHE A 1 517 ? -1.462 32.75 -14.656 1 98.62 517 PHE A O 1
ATOM 3976 N N . LEU A 1 518 ? -0.985 33.562 -12.641 1 98.75 518 LEU A N 1
ATOM 3977 C CA . LEU A 1 518 ? -1.818 32.625 -11.891 1 98.75 518 LEU A CA 1
ATOM 3978 C C . LEU A 1 518 ? -3.26 33.125 -11.82 1 98.75 518 LEU A C 1
ATOM 3980 O O . LEU A 1 518 ? -3.744 33.469 -10.742 1 98.75 518 LEU A O 1
ATOM 3984 N N . THR A 1 519 ? -3.924 33 -12.867 1 98.69 519 THR A N 1
ATOM 3985 C CA . THR A 1 519 ? -5.371 33.156 -12.93 1 98.69 519 THR A CA 1
ATOM 3986 C C . THR A 1 519 ? -6.086 31.859 -12.594 1 98.69 519 THR A C 1
ATOM 3988 O O . THR A 1 519 ? -5.449 30.797 -12.477 1 98.69 519 THR A O 1
ATOM 3991 N N . ILE A 1 520 ? -7.359 31.906 -12.414 1 98.5 520 ILE A N 1
ATOM 3992 C CA . ILE A 1 520 ? -8.133 30.703 -12.18 1 98.5 520 ILE A CA 1
ATOM 3993 C C . ILE A 1 520 ? -8.016 29.781 -13.391 1 98.5 520 ILE A C 1
ATOM 3995 O O . ILE A 1 520 ? -7.855 28.562 -13.242 1 98.5 520 ILE A O 1
ATOM 3999 N N . ASP A 1 521 ? -8.078 30.312 -14.648 1 98.25 521 ASP A N 1
ATOM 4000 C CA . ASP A 1 521 ? -7.949 29.5 -15.859 1 98.25 521 ASP A CA 1
ATOM 4001 C C . ASP A 1 521 ? -6.602 28.781 -15.906 1 98.25 521 ASP A C 1
ATOM 4003 O O . ASP A 1 521 ? -6.531 27.609 -16.281 1 98.25 521 ASP A O 1
ATOM 4007 N N . MET A 1 522 ? -5.57 29.547 -15.633 1 98.56 522 MET A N 1
ATOM 4008 C CA . MET A 1 522 ? -4.25 28.922 -15.602 1 98.56 522 MET A CA 1
ATOM 4009 C C . MET A 1 522 ? -4.188 27.828 -14.539 1 98.56 522 MET A C 1
ATOM 4011 O O . MET A 1 522 ? -3.59 26.781 -14.766 1 98.56 522 MET A O 1
ATOM 4015 N N . PHE A 1 523 ? -4.75 28.094 -13.383 1 98.81 523 PHE A N 1
ATOM 4016 C CA . PHE A 1 523 ? -4.758 27.094 -12.32 1 98.81 523 PHE A CA 1
ATOM 4017 C C . PHE A 1 523 ? -5.496 25.844 -12.75 1 98.81 523 PHE A C 1
ATOM 4019 O O . PHE A 1 523 ? -5.062 24.719 -12.461 1 98.81 523 PHE A O 1
ATOM 4026 N N . ILE A 1 524 ? -6.629 25.984 -13.414 1 98.69 524 ILE A N 1
ATOM 4027 C CA . ILE A 1 524 ? -7.371 24.859 -13.969 1 98.69 524 ILE A CA 1
ATOM 4028 C C . ILE A 1 524 ? -6.477 24.078 -14.93 1 98.69 524 ILE A C 1
ATOM 4030 O O . ILE A 1 524 ? -6.449 22.844 -14.898 1 98.69 524 ILE A O 1
ATOM 4034 N N . TYR A 1 525 ? -5.742 24.781 -15.766 1 98.56 525 TYR A N 1
ATOM 4035 C CA . TYR A 1 525 ? -4.785 24.141 -16.672 1 98.56 525 TYR A CA 1
ATOM 4036 C C . TYR A 1 525 ? -3.752 23.344 -15.883 1 98.56 525 TYR A C 1
ATOM 4038 O O . TYR A 1 525 ? -3.414 22.219 -16.266 1 98.56 525 TYR A O 1
ATOM 4046 N N . LEU A 1 526 ? -3.256 23.875 -14.82 1 98.75 526 LEU A N 1
ATOM 4047 C CA . LEU A 1 526 ? -2.234 23.219 -14.008 1 98.75 526 LEU A CA 1
ATOM 4048 C C . LEU A 1 526 ? -2.797 21.984 -13.312 1 98.75 526 LEU A C 1
ATOM 4050 O O . LEU A 1 526 ? -2.074 21.016 -13.078 1 98.75 526 LEU A O 1
ATOM 4054 N N . LEU A 1 527 ? -4.094 22 -12.945 1 98.69 527 LEU A N 1
ATOM 4055 C CA . LEU A 1 527 ? -4.727 20.844 -12.32 1 98.69 527 LEU A CA 1
ATOM 4056 C C . LEU A 1 527 ? -4.797 19.672 -13.289 1 98.69 527 LEU A C 1
ATOM 4058 O O . LEU A 1 527 ? -4.883 18.516 -12.867 1 98.69 527 LEU A O 1
ATOM 4062 N N . GLY A 1 528 ? -4.812 20 -14.586 1 98.25 528 GLY A N 1
ATOM 4063 C CA . GLY A 1 528 ? -4.82 18.953 -15.602 1 98.25 528 GLY A CA 1
ATOM 4064 C C . GLY A 1 528 ? -6 18.016 -15.484 1 98.25 528 GLY A C 1
ATOM 4065 O O . GLY A 1 528 ? -7.152 18.453 -15.414 1 98.25 528 GLY A O 1
ATOM 4066 N N . ASP A 1 529 ? -5.75 16.703 -15.375 1 97.88 529 ASP A N 1
ATOM 4067 C CA . ASP A 1 529 ? -6.773 15.672 -15.383 1 97.88 529 ASP A CA 1
ATOM 4068 C C . ASP A 1 529 ? -7.5 15.602 -14.047 1 97.88 529 ASP A C 1
ATOM 4070 O O . ASP A 1 529 ? -8.539 14.945 -13.922 1 97.88 529 ASP A O 1
ATOM 4074 N N . ASP A 1 530 ? -7.031 16.328 -13.062 1 98.06 530 ASP A N 1
ATOM 4075 C CA . ASP A 1 530 ? -7.664 16.281 -11.742 1 98.06 530 ASP A CA 1
ATOM 4076 C C . ASP A 1 530 ? -8.828 17.266 -11.664 1 98.06 530 ASP A C 1
ATOM 4078 O O . ASP A 1 530 ? -9.633 17.219 -10.734 1 98.06 530 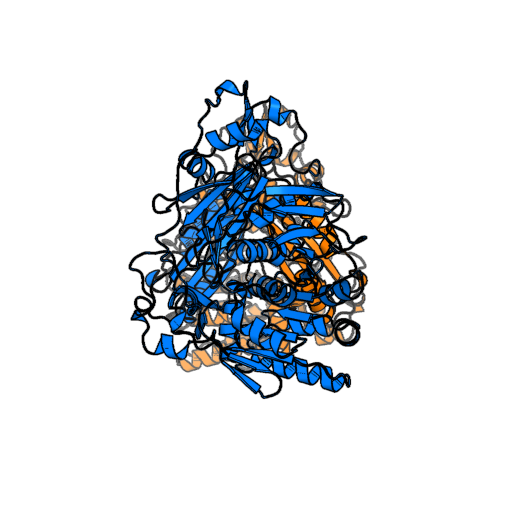ASP A O 1
ATOM 4082 N N . TYR A 1 531 ? -8.922 18.156 -12.602 1 98.19 531 TYR A N 1
ATOM 4083 C CA . TYR A 1 531 ? -9.984 19.156 -12.578 1 98.19 531 TYR A CA 1
ATOM 4084 C C . TYR A 1 531 ? -11.297 18.578 -13.062 1 98.19 531 TYR A C 1
ATOM 4086 O O . TYR A 1 531 ? -11.32 17.734 -13.969 1 98.19 531 TYR A O 1
ATOM 4094 N N . LYS A 1 532 ? -12.344 18.969 -12.43 1 97.44 532 LYS A N 1
ATOM 4095 C CA . LYS A 1 532 ? -13.711 18.734 -12.883 1 97.44 532 LYS A CA 1
ATOM 4096 C C . LYS A 1 532 ? -14.508 20.047 -12.906 1 97.44 532 LYS A C 1
ATOM 4098 O O . LYS A 1 532 ? -14.336 20.891 -12.031 1 97.44 532 LYS A O 1
ATOM 4103 N N . PRO A 1 533 ? -15.461 20.156 -13.766 1 96.69 533 PRO A N 1
ATOM 4104 C CA . PRO A 1 533 ? -16.234 21.391 -13.898 1 96.69 533 PRO A CA 1
ATOM 4105 C C . PRO A 1 533 ? -17.062 21.719 -12.656 1 96.69 533 PRO A C 1
ATOM 4107 O O . PRO A 1 533 ? -17.359 22.875 -12.391 1 96.69 533 PRO A O 1
ATOM 4110 N N . GLU A 1 534 ? -17.328 20.766 -11.914 1 95.38 534 GLU A N 1
ATOM 4111 C CA . GLU A 1 534 ? -18.172 20.969 -10.734 1 95.38 534 GLU A CA 1
ATOM 4112 C C . GLU A 1 534 ? -17.391 21.594 -9.594 1 95.38 534 GLU A C 1
ATOM 4114 O O . GLU A 1 534 ? -17.969 22.062 -8.609 1 95.38 534 GLU A O 1
ATOM 4119 N N . TYR A 1 535 ? -16.094 21.641 -9.742 1 96.94 535 TYR A N 1
ATOM 4120 C CA . TYR A 1 535 ? -15.281 22.234 -8.688 1 96.94 535 TYR A CA 1
ATOM 4121 C C . TYR A 1 535 ? -15.344 23.75 -8.734 1 96.94 535 TYR A C 1
ATOM 4123 O O . TYR A 1 535 ? -15.008 24.359 -9.758 1 96.94 535 TYR A O 1
ATOM 4131 N N . ARG A 1 536 ? -15.773 24.312 -7.668 1 96.25 536 ARG A N 1
ATOM 4132 C CA . ARG A 1 536 ? -15.594 25.75 -7.484 1 96.25 536 ARG A CA 1
ATOM 4133 C C . ARG A 1 536 ? -14.164 26.078 -7.078 1 96.25 536 ARG A C 1
ATOM 4135 O O . ARG A 1 536 ? -13.594 25.422 -6.203 1 96.25 536 ARG A O 1
ATOM 4142 N N . ILE A 1 537 ? -13.562 27.047 -7.715 1 98.19 537 ILE A N 1
ATOM 4143 C CA . ILE A 1 537 ? -12.211 27.484 -7.395 1 98.19 537 ILE A CA 1
ATOM 4144 C C . ILE A 1 537 ? -12.219 28.969 -7.016 1 98.19 537 ILE A C 1
ATOM 4146 O O . ILE A 1 537 ? -12.742 29.797 -7.762 1 98.19 537 ILE A O 1
ATOM 4150 N N . ASP A 1 538 ? -11.727 29.266 -5.844 1 98.31 538 ASP A N 1
ATOM 4151 C CA . ASP A 1 538 ? -11.547 30.641 -5.383 1 98.31 538 ASP A CA 1
ATOM 4152 C C . ASP A 1 538 ? -10.086 31.062 -5.453 1 98.31 538 ASP A C 1
ATOM 4154 O O . ASP A 1 538 ? -9.188 30.219 -5.383 1 98.31 538 ASP A O 1
ATOM 4158 N N . ARG A 1 539 ? -9.828 32.375 -5.617 1 98.69 539 ARG A N 1
ATOM 4159 C CA . ARG A 1 539 ? -8.492 32.938 -5.77 1 98.69 539 ARG A CA 1
ATOM 4160 C C . ARG A 1 539 ? -8.367 34.25 -5.008 1 98.69 539 ARG A C 1
ATOM 4162 O O . ARG A 1 539 ? -9.281 35.062 -5.039 1 98.69 539 ARG A O 1
ATOM 4169 N N . PHE A 1 540 ? -7.27 34.5 -4.359 1 98.69 540 PHE A N 1
ATOM 4170 C CA . PHE A 1 540 ? -6.973 35.812 -3.812 1 98.69 540 PHE A CA 1
ATOM 4171 C C . PHE A 1 540 ? -5.469 36.031 -3.707 1 98.69 540 PHE A C 1
ATOM 4173 O O . PHE A 1 540 ? -4.684 35.156 -4.059 1 98.69 540 PHE A O 1
ATOM 4180 N N . GLU A 1 541 ? -5.035 37.281 -3.285 1 98.69 541 GLU A N 1
ATOM 4181 C CA . GLU A 1 541 ? -3.623 37.656 -3.307 1 98.69 541 GLU A CA 1
ATOM 4182 C C . GLU A 1 541 ? -3.166 38.156 -1.946 1 98.69 541 GLU A C 1
ATOM 4184 O O . GLU A 1 541 ? -3.973 38.688 -1.173 1 98.69 541 GLU A O 1
ATOM 4189 N N . MET A 1 542 ? -1.982 37.938 -1.656 1 98.56 542 MET A N 1
ATOM 4190 C CA . MET A 1 542 ? -1.247 38.531 -0.556 1 98.56 542 MET A CA 1
ATOM 4191 C C . MET A 1 542 ? 0.017 39.219 -1.062 1 98.56 542 MET A C 1
ATOM 4193 O O . MET A 1 542 ? 1.116 38.688 -0.933 1 98.56 542 MET A O 1
ATOM 4197 N N . PRO A 1 543 ? -0.068 40.438 -1.436 1 97.88 543 PRO A N 1
ATOM 4198 C CA . PRO A 1 543 ? 0.991 41.094 -2.207 1 97.88 543 PRO A CA 1
ATOM 4199 C C . PRO A 1 543 ? 2.256 41.344 -1.387 1 97.88 543 PRO A C 1
ATOM 4201 O O . PRO A 1 543 ? 3.361 41.344 -1.935 1 97.88 543 PRO A O 1
ATOM 4204 N N . TYR A 1 544 ? 2.158 41.562 -0.08 1 97.88 544 TYR A N 1
ATOM 4205 C CA . TYR A 1 544 ? 3.32 41.906 0.725 1 97.88 544 TYR A CA 1
ATOM 4206 C C . TYR A 1 544 ? 4.199 40.719 0.995 1 97.88 544 TYR A C 1
ATOM 4208 O O . TYR A 1 544 ? 5.344 40.844 1.431 1 97.88 544 TYR A O 1
ATOM 4216 N N . ILE A 1 545 ? 3.652 39.531 0.694 1 98.12 545 ILE A N 1
ATOM 4217 C CA . ILE A 1 545 ? 4.465 38.312 0.784 1 98.12 545 ILE A CA 1
ATOM 4218 C C . ILE A 1 545 ? 4.543 37.625 -0.585 1 98.12 545 ILE A C 1
ATOM 4220 O O . ILE A 1 545 ? 4.941 36.469 -0.691 1 98.12 545 ILE A O 1
ATOM 4224 N N . ARG A 1 546 ? 4.074 38.281 -1.634 1 98.44 546 ARG A N 1
ATOM 4225 C CA . ARG A 1 546 ? 4.156 37.906 -3.037 1 98.44 546 ARG A CA 1
ATOM 4226 C C . ARG A 1 546 ? 3.502 36.531 -3.266 1 98.44 546 ARG A C 1
ATOM 4228 O O . ARG A 1 546 ? 4.102 35.656 -3.869 1 98.44 546 ARG A O 1
ATOM 4235 N N . ALA A 1 547 ? 2.25 36.344 -2.791 1 98.81 547 ALA A N 1
ATOM 4236 C CA . ALA A 1 547 ? 1.593 35.062 -2.863 1 98.81 547 ALA A CA 1
ATOM 4237 C C . ALA A 1 547 ? 0.231 35.156 -3.543 1 98.81 547 ALA A C 1
ATOM 4239 O O . ALA A 1 547 ? -0.47 36.156 -3.385 1 98.81 547 ALA A O 1
ATOM 4240 N N . VAL A 1 548 ? -0.099 34.188 -4.297 1 98.88 548 VAL A N 1
ATOM 4241 C CA . VAL A 1 548 ? -1.442 33.906 -4.801 1 98.88 548 VAL A CA 1
ATOM 4242 C C . VAL A 1 548 ? -1.974 32.625 -4.18 1 98.88 548 VAL A C 1
ATOM 4244 O O . VAL A 1 548 ? -1.231 31.641 -4.023 1 98.88 548 VAL A O 1
ATOM 4247 N N . HIS A 1 549 ? -3.221 32.625 -3.799 1 98.88 549 HIS A N 1
ATOM 4248 C CA . HIS A 1 549 ? -3.812 31.5 -3.088 1 98.88 549 HIS A CA 1
ATOM 4249 C C . HIS A 1 549 ? -5.062 31 -3.801 1 98.88 549 HIS A C 1
ATOM 4251 O O . HIS A 1 549 ? -5.844 31.797 -4.328 1 98.88 549 HIS A O 1
ATOM 4257 N N . PHE A 1 550 ? -5.227 29.672 -3.807 1 98.88 550 PHE A N 1
ATOM 4258 C CA . PHE A 1 550 ? -6.391 29.031 -4.418 1 98.88 550 PHE A CA 1
ATOM 4259 C C . PHE A 1 550 ? -7.047 28.062 -3.449 1 98.88 550 PHE A C 1
ATOM 4261 O O . PHE A 1 550 ? -6.363 27.422 -2.652 1 98.88 550 PHE A O 1
ATOM 4268 N N . VAL A 1 551 ? -8.367 27.938 -3.49 1 98.62 551 VAL A N 1
ATOM 4269 C CA . VAL A 1 551 ? -9.141 26.891 -2.828 1 98.62 551 VAL A CA 1
ATOM 4270 C C . VAL A 1 551 ? -9.969 26.125 -3.859 1 98.62 551 VAL A C 1
ATOM 4272 O O . VAL A 1 551 ? -10.703 26.734 -4.648 1 98.62 551 VAL A O 1
ATOM 4275 N N . THR A 1 552 ? -9.789 24.859 -3.908 1 98.56 552 THR A N 1
ATOM 4276 C CA . THR A 1 552 ? -10.617 23.969 -4.723 1 98.56 552 THR A CA 1
ATOM 4277 C C . THR A 1 552 ? -11.609 23.203 -3.854 1 98.56 552 THR A C 1
ATOM 4279 O O . THR A 1 552 ? -11.219 22.297 -3.109 1 98.56 552 THR A O 1
ATOM 4282 N N . TYR A 1 553 ? -12.891 23.531 -3.994 1 96.88 553 TYR A N 1
ATOM 4283 C CA . TYR A 1 553 ? -13.922 22.953 -3.141 1 96.88 553 TYR A CA 1
ATOM 4284 C C . TYR A 1 553 ? -14.352 21.578 -3.652 1 96.88 553 TYR A C 1
ATOM 4286 O O . TYR A 1 553 ? -14.625 21.406 -4.844 1 96.88 553 TYR A O 1
ATOM 4294 N N . GLY A 1 554 ? -14.305 20.578 -2.785 1 96 554 GLY A N 1
ATOM 4295 C CA . GLY A 1 554 ? -14.906 19.281 -3.059 1 96 554 GLY A CA 1
ATOM 4296 C C . GLY A 1 554 ? -13.922 18.281 -3.629 1 96 554 GLY A C 1
ATOM 4297 O O . GLY A 1 554 ? -14.25 17.094 -3.781 1 96 554 GLY A O 1
ATOM 4298 N N . ILE A 1 555 ? -12.688 18.656 -3.93 1 97.88 555 ILE A N 1
ATOM 4299 C CA . ILE A 1 555 ? -11.75 17.812 -4.656 1 97.88 555 ILE A CA 1
ATOM 4300 C C . ILE A 1 555 ? -11.328 16.641 -3.781 1 97.88 555 ILE A C 1
ATOM 4302 O O . ILE A 1 555 ? -10.906 15.594 -4.289 1 97.88 555 ILE A O 1
ATOM 4306 N N . LEU A 1 556 ? -11.477 16.766 -2.486 1 97.62 556 LEU A N 1
ATOM 4307 C CA . LEU A 1 556 ? -11.117 15.711 -1.55 1 97.62 556 LEU A CA 1
ATOM 4308 C C . LEU A 1 556 ? -12.352 14.953 -1.073 1 97.62 556 LEU A C 1
ATOM 4310 O O . LEU A 1 556 ? -12.312 14.281 -0.04 1 97.62 556 LEU A O 1
ATOM 4314 N N . GLU A 1 557 ? -13.422 15.109 -1.765 1 95.44 557 GLU A N 1
ATOM 4315 C CA . GLU A 1 557 ? -14.68 14.438 -1.44 1 95.44 557 GLU A CA 1
ATOM 4316 C C . GLU A 1 557 ? -15.188 14.859 -0.066 1 95.44 557 GLU A C 1
ATOM 4318 O O . GLU A 1 557 ? -15.367 16.047 0.198 1 95.44 557 GLU A O 1
ATOM 4323 N N . ASP A 1 558 ? -15.281 13.938 0.918 1 91.94 558 ASP A N 1
ATOM 4324 C CA . ASP A 1 558 ? -15.852 14.305 2.211 1 91.94 558 ASP A CA 1
ATOM 4325 C C . ASP A 1 558 ? -14.758 14.508 3.256 1 91.94 558 ASP A C 1
ATOM 4327 O O . ASP A 1 558 ? -15.039 14.586 4.453 1 91.94 558 ASP A O 1
ATOM 4331 N N . GLY A 1 559 ? -13.508 14.453 2.799 1 95.38 559 GLY A N 1
ATOM 4332 C CA . GLY A 1 559 ? -12.438 14.766 3.729 1 95.38 559 GLY A CA 1
ATOM 4333 C C . GLY A 1 559 ? -11.594 13.562 4.102 1 95.38 559 GLY A C 1
ATOM 4334 O O . GLY A 1 559 ? -11.93 12.43 3.744 1 95.38 559 GLY A O 1
ATOM 4335 N N . ILE A 1 560 ? -10.555 13.734 4.867 1 96.56 560 ILE A N 1
ATOM 4336 C CA . ILE A 1 560 ? -9.438 12.82 5.102 1 96.56 560 ILE A CA 1
ATOM 4337 C C . ILE A 1 560 ? -9.953 11.547 5.777 1 96.56 560 ILE A C 1
ATOM 4339 O O . ILE A 1 560 ? -9.398 10.469 5.566 1 96.56 560 ILE A O 1
ATOM 4343 N N . SER A 1 561 ? -11 11.602 6.52 1 95.62 561 SER A N 1
ATOM 4344 C CA . SER A 1 561 ? -11.461 10.445 7.277 1 95.62 561 SER A CA 1
ATOM 4345 C C . SER A 1 561 ? -12.305 9.516 6.414 1 95.62 561 SER A C 1
ATOM 4347 O O . SER A 1 561 ? -12.664 8.414 6.84 1 95.62 561 SER A O 1
ATOM 4349 N N . SER A 1 562 ? -12.625 9.953 5.141 1 95.06 562 SER A N 1
ATOM 4350 C CA . SER A 1 562 ? -13.516 9.109 4.344 1 95.06 562 SER A CA 1
ATOM 4351 C C . SER A 1 562 ? -13.125 9.133 2.871 1 95.06 562 SER A C 1
ATOM 4353 O O . SER A 1 562 ? -13.578 8.289 2.092 1 95.06 562 SER A O 1
ATOM 4355 N N . THR A 1 563 ? -12.289 10.016 2.445 1 97.12 563 THR A N 1
ATOM 4356 C CA . THR A 1 563 ? -12.016 10.234 1.03 1 97.12 563 THR A CA 1
ATOM 4357 C C . THR A 1 563 ? -11.32 9.023 0.422 1 97.12 563 THR A C 1
ATOM 4359 O O . THR A 1 563 ? -10.539 8.344 1.096 1 97.12 563 THR A O 1
ATOM 4362 N N . SER A 1 564 ? -11.609 8.742 -0.83 1 97.25 564 SER A N 1
ATOM 4363 C CA . SER A 1 564 ? -10.914 7.711 -1.596 1 97.25 564 SER A CA 1
ATOM 4364 C C . SER A 1 564 ? -9.617 8.25 -2.193 1 97.25 564 SER A C 1
ATOM 4366 O O . SER A 1 564 ? -8.82 7.496 -2.746 1 97.25 564 SER A O 1
ATOM 4368 N N . VAL A 1 565 ? -9.383 9.578 -2.105 1 97.5 565 VAL A N 1
ATOM 4369 C CA . VAL A 1 565 ? -8.172 10.195 -2.625 1 97.5 565 VAL A CA 1
ATOM 4370 C C . VAL A 1 565 ? -6.98 9.828 -1.741 1 97.5 565 VAL A C 1
ATOM 4372 O O . VAL A 1 565 ? -7.043 9.969 -0.517 1 97.5 565 VAL A O 1
ATOM 4375 N N . LEU A 1 566 ? -5.941 9.344 -2.355 1 97.5 566 LEU A N 1
ATOM 4376 C CA . LEU A 1 566 ? -4.789 8.875 -1.597 1 97.5 566 LEU A CA 1
ATOM 4377 C C . LEU A 1 566 ? -4.176 10 -0.777 1 97.5 566 LEU A C 1
ATOM 4379 O O . LEU A 1 566 ? -3.863 9.82 0.402 1 97.5 566 LEU A O 1
ATOM 4383 N N . ASP A 1 567 ? -3.971 11.164 -1.392 1 97.81 567 ASP A N 1
ATOM 4384 C CA . ASP A 1 567 ? -3.543 12.359 -0.669 1 97.81 567 ASP A CA 1
ATOM 4385 C C . ASP A 1 567 ? -4.738 13.094 -0.06 1 97.81 567 ASP A C 1
ATOM 4387 O O . ASP A 1 567 ? -5.035 14.227 -0.437 1 97.81 567 ASP A O 1
ATOM 4391 N N . GLY A 1 568 ? -5.32 12.523 0.904 1 97 568 GLY A N 1
ATOM 4392 C CA . GLY A 1 568 ? -6.504 13.102 1.516 1 97 568 GLY A CA 1
ATOM 4393 C C . GLY A 1 568 ? -6.211 14.336 2.342 1 97 568 GLY A C 1
ATOM 4394 O O . GLY A 1 568 ? -7.121 15.102 2.674 1 97 568 GLY A O 1
ATOM 4395 N N . LEU A 1 569 ? -4.938 14.594 2.623 1 97.44 569 LEU A N 1
ATOM 4396 C CA . LEU A 1 569 ? -4.52 15.75 3.408 1 97.44 569 LEU A CA 1
ATOM 4397 C C . LEU A 1 569 ? -4.113 16.906 2.5 1 97.44 569 LEU A C 1
ATOM 4399 O O . LEU A 1 569 ? -3.771 17.984 2.982 1 97.44 569 LEU A O 1
ATOM 4403 N N . ALA A 1 570 ? -4.082 16.625 1.225 1 98.31 570 ALA A N 1
ATOM 4404 C CA . ALA A 1 570 ? -3.662 17.594 0.208 1 98.31 570 ALA A CA 1
ATOM 4405 C C . ALA A 1 570 ? -2.262 18.125 0.498 1 98.31 570 ALA A C 1
ATOM 4407 O O . ALA A 1 570 ? -1.969 19.297 0.234 1 98.31 570 ALA A O 1
ATOM 4408 N N . LYS A 1 571 ? -1.459 17.297 1.077 1 98.06 571 LYS A N 1
ATOM 4409 C CA . LYS A 1 571 ? -0.096 17.719 1.4 1 98.06 571 LYS A CA 1
ATOM 4410 C C . LYS A 1 571 ? 0.737 17.906 0.135 1 98.06 571 LYS A C 1
ATOM 4412 O O . LYS A 1 571 ? 1.657 18.719 0.107 1 98.06 571 LYS A O 1
ATOM 4417 N N . SER A 1 572 ? 0.395 17.172 -0.879 1 98.44 572 SER A N 1
ATOM 4418 C CA . SER A 1 572 ? 1.217 17.172 -2.084 1 98.44 572 SER A CA 1
ATOM 4419 C C . SER A 1 572 ? 0.492 17.859 -3.244 1 98.44 572 SER A C 1
ATOM 4421 O O . SER A 1 572 ? 0.944 17.781 -4.391 1 98.44 572 SER A O 1
ATOM 4423 N N . PHE A 1 573 ? -0.64 18.422 -2.965 1 98.69 573 PHE A N 1
ATOM 4424 C CA . PHE A 1 573 ? -1.389 19.172 -3.973 1 98.69 573 PHE A CA 1
ATOM 4425 C C . PHE A 1 573 ? -0.527 20.266 -4.59 1 98.69 573 PHE A C 1
ATOM 4427 O O . PHE A 1 573 ? -0.46 20.391 -5.812 1 98.69 573 PHE A O 1
ATOM 4434 N N . GLY A 1 574 ? 0.182 20.984 -3.756 1 98.75 574 GLY A N 1
ATOM 4435 C CA . GLY A 1 574 ? 1.103 22.016 -4.215 1 98.75 574 GLY A CA 1
ATOM 4436 C C . GLY A 1 574 ? 2.314 21.453 -4.934 1 98.75 574 GLY A C 1
ATOM 4437 O O . GLY A 1 574 ? 2.803 22.047 -5.895 1 98.75 574 GLY A O 1
ATOM 4438 N N . GLU A 1 575 ? 2.846 20.312 -4.465 1 98.69 575 GLU A N 1
ATOM 4439 C CA . GLU A 1 575 ? 3.99 19.672 -5.105 1 98.69 575 GLU A CA 1
ATOM 4440 C C . GLU A 1 575 ? 3.658 19.25 -6.535 1 98.69 575 GLU A C 1
ATOM 4442 O O . GLU A 1 575 ? 4.508 19.312 -7.422 1 98.69 575 GLU A O 1
ATOM 4447 N N . PHE A 1 576 ? 2.41 18.797 -6.809 1 98.81 576 PHE A N 1
ATOM 4448 C CA . PHE A 1 576 ? 1.97 18.438 -8.148 1 98.81 576 PHE A CA 1
ATOM 4449 C C . PHE A 1 576 ? 1.949 19.656 -9.062 1 98.81 576 PHE A C 1
ATOM 4451 O O . PHE A 1 576 ? 2.484 19.625 -10.172 1 98.81 576 PHE A O 1
ATOM 4458 N N . ILE A 1 577 ? 1.435 20.75 -8.508 1 98.88 577 ILE A N 1
ATOM 4459 C CA . ILE A 1 577 ? 1.368 21.984 -9.281 1 98.88 577 ILE A CA 1
ATOM 4460 C C . ILE A 1 577 ? 2.779 22.438 -9.648 1 98.88 577 ILE A C 1
ATOM 4462 O O . ILE A 1 577 ? 3.031 22.828 -10.789 1 98.88 577 ILE A O 1
ATOM 4466 N N . ARG A 1 578 ? 3.672 22.359 -8.75 1 98.81 578 ARG A N 1
ATOM 4467 C CA . ARG A 1 578 ? 5.059 22.766 -8.953 1 98.81 578 ARG A CA 1
ATOM 4468 C C . ARG A 1 578 ? 5.742 21.891 -9.984 1 98.81 578 ARG A C 1
ATOM 4470 O O . ARG A 1 578 ? 6.695 22.312 -10.648 1 98.81 578 ARG A O 1
ATOM 4477 N N . ALA A 1 579 ? 5.27 20.672 -10.133 1 98.75 579 ALA A N 1
ATOM 4478 C CA . ALA A 1 579 ? 5.891 19.703 -11.039 1 98.75 579 ALA A CA 1
ATOM 4479 C C . ALA A 1 579 ? 5.438 19.938 -12.477 1 98.75 579 ALA A C 1
ATOM 4481 O O . ALA A 1 579 ? 6.023 19.375 -13.414 1 98.75 579 ALA A O 1
ATOM 4482 N N . ARG A 1 580 ? 4.387 20.719 -12.703 1 98.75 580 ARG A N 1
ATOM 4483 C CA . ARG A 1 580 ? 3.912 21.047 -14.039 1 98.75 580 ARG A CA 1
ATOM 4484 C C . ARG A 1 580 ? 4.926 21.906 -14.789 1 98.75 580 ARG A C 1
ATOM 4486 O O . ARG A 1 580 ? 5.648 22.688 -14.188 1 98.75 580 ARG A O 1
ATOM 4493 N N . LYS A 1 581 ? 5.012 21.812 -16.141 1 98.5 581 LYS A N 1
ATOM 4494 C CA . LYS A 1 581 ? 5.879 22.641 -16.969 1 98.5 581 LYS A CA 1
ATOM 4495 C C . LYS A 1 581 ? 5.09 23.766 -17.625 1 98.5 581 LYS A C 1
ATOM 4497 O O . LYS A 1 581 ? 4.004 23.547 -18.156 1 98.5 581 LYS A O 1
ATOM 4502 N N . VAL A 1 582 ? 5.629 24.859 -17.5 1 98.62 582 VAL A N 1
ATOM 4503 C CA . VAL A 1 582 ? 5.043 26.062 -18.094 1 98.62 582 VAL A CA 1
ATOM 4504 C C . VAL A 1 582 ? 6.145 26.938 -18.688 1 98.62 582 VAL A C 1
ATOM 4506 O O . VAL A 1 582 ? 7.332 26.656 -18.516 1 98.62 582 VAL A O 1
ATOM 4509 N N . ASP A 1 583 ? 5.75 27.984 -19.438 1 98.31 583 ASP A N 1
ATOM 4510 C CA . ASP A 1 583 ? 6.703 28.953 -19.953 1 98.31 583 ASP A CA 1
ATOM 4511 C C . ASP A 1 583 ? 7.133 29.938 -18.859 1 98.31 583 ASP A C 1
ATOM 4513 O O . ASP A 1 583 ? 6.312 30.703 -18.359 1 98.31 583 ASP A O 1
ATOM 4517 N N . ILE A 1 584 ? 8.383 29.969 -18.516 1 98.69 584 ILE A N 1
ATOM 4518 C CA . ILE A 1 584 ? 8.914 30.828 -17.453 1 98.69 584 ILE A CA 1
ATOM 4519 C C . ILE A 1 584 ? 9.938 31.797 -18.047 1 98.69 584 ILE A C 1
ATOM 4521 O O . ILE A 1 584 ? 10.789 31.406 -18.844 1 98.69 584 ILE A O 1
ATOM 4525 N N . PRO A 1 585 ? 9.867 33.062 -17.703 1 98.62 585 PRO A N 1
ATOM 4526 C CA . PRO A 1 585 ? 10.891 34 -18.172 1 98.62 585 PRO A CA 1
ATOM 4527 C C . PRO A 1 585 ? 12.312 33.531 -17.859 1 98.62 585 PRO A C 1
ATOM 4529 O O . PRO A 1 585 ? 12.602 33.188 -16.719 1 98.62 585 PRO A O 1
ATOM 4532 N N . ASN A 1 586 ? 13.25 33.625 -18.812 1 98.62 586 ASN A N 1
ATOM 4533 C CA . ASN A 1 586 ? 14.617 33.125 -18.656 1 98.62 586 ASN A CA 1
ATOM 4534 C C . ASN A 1 586 ? 15.352 33.844 -17.531 1 98.62 586 ASN A C 1
ATOM 4536 O O . ASN A 1 586 ? 16.172 33.219 -16.828 1 98.62 586 ASN A O 1
ATOM 4540 N N . LYS A 1 587 ? 15.102 35.094 -17.344 1 98 587 LYS A N 1
ATOM 4541 C CA . LYS A 1 587 ? 15.797 35.875 -16.328 1 98 587 LYS A CA 1
ATOM 4542 C C . LYS A 1 587 ? 15.523 35.312 -14.938 1 98 587 LYS A C 1
ATOM 4544 O O . LYS A 1 587 ? 16.359 35.438 -14.031 1 98 587 LYS A O 1
ATOM 4549 N N . PHE A 1 588 ? 14.375 34.75 -14.742 1 98.38 588 PHE A N 1
ATOM 4550 C CA . PHE A 1 588 ? 14.07 34.125 -13.453 1 98.38 588 PHE A CA 1
ATOM 4551 C C . PHE A 1 588 ? 14.75 32.781 -13.32 1 98.38 588 PHE A C 1
ATOM 4553 O O . PHE A 1 588 ? 15.195 32.406 -12.234 1 98.38 588 PHE A O 1
ATOM 4560 N N . LEU A 1 589 ? 14.867 32.062 -14.391 1 98 589 LEU A N 1
ATOM 4561 C CA . LEU A 1 589 ? 15.469 30.719 -14.406 1 98 589 LEU A CA 1
ATOM 4562 C C . LEU A 1 589 ? 16.984 30.812 -14.211 1 98 589 LEU A C 1
ATOM 4564 O O . LEU A 1 589 ? 17.625 29.812 -13.859 1 98 589 LEU A O 1
ATOM 4568 N N . GLU A 1 590 ? 17.547 31.906 -14.461 1 97.25 590 GLU A N 1
ATOM 4569 C CA . GLU A 1 590 ? 18.984 32.125 -14.32 1 97.25 590 GLU A CA 1
ATOM 4570 C C . GLU A 1 590 ? 19.391 32.219 -12.852 1 97.25 590 GLU A C 1
ATOM 4572 O O . GLU A 1 590 ? 20.562 32.062 -12.516 1 97.25 590 GLU A O 1
ATOM 4577 N N . ARG A 1 591 ? 18.422 32.406 -11.977 1 96.31 591 ARG A N 1
ATOM 4578 C CA . ARG A 1 591 ? 18.672 32.438 -10.539 1 96.31 591 ARG A CA 1
ATOM 4579 C C . ARG A 1 591 ? 18.688 31.031 -9.953 1 96.31 591 ARG A C 1
ATOM 4581 O O . ARG A 1 591 ? 18.203 30.078 -10.57 1 96.31 591 ARG A O 1
ATOM 4588 N N . PRO A 1 592 ? 19.297 30.906 -8.766 1 96.19 592 PRO A N 1
ATOM 4589 C CA . PRO A 1 592 ? 19.203 29.594 -8.117 1 96.19 592 PRO A CA 1
ATOM 4590 C C . PRO A 1 592 ? 17.75 29.141 -7.918 1 96.19 592 PRO A C 1
ATOM 4592 O O . PRO A 1 592 ? 16.906 29.922 -7.488 1 96.19 592 PRO A O 1
ATOM 4595 N N . ALA A 1 593 ? 17.5 27.938 -8.266 1 96.56 593 ALA A N 1
ATOM 4596 C CA . ALA A 1 593 ? 16.156 27.375 -8.156 1 96.56 593 ALA A CA 1
ATOM 4597 C C . ALA A 1 593 ? 15.734 27.219 -6.699 1 96.56 593 ALA A C 1
ATOM 4599 O O . ALA A 1 593 ? 16.578 27.25 -5.801 1 96.56 593 ALA A O 1
ATOM 4600 N N . VAL A 1 594 ? 14.461 27.078 -6.465 1 96.06 594 VAL A N 1
ATOM 4601 C CA . VAL A 1 594 ? 13.945 26.766 -5.137 1 96.06 594 VAL A CA 1
ATOM 4602 C C . VAL A 1 594 ? 14.633 25.5 -4.602 1 96.06 594 VAL A C 1
ATOM 4604 O O . VAL A 1 594 ? 14.719 24.5 -5.301 1 96.06 594 VAL A O 1
ATOM 4607 N N . GLY A 1 595 ? 15.141 25.594 -3.33 1 93.56 595 GLY A N 1
ATOM 4608 C CA . GLY A 1 595 ? 15.828 24.453 -2.723 1 93.56 595 GLY A CA 1
ATOM 4609 C C . GLY A 1 595 ? 17.328 24.531 -2.863 1 93.56 595 GLY A C 1
ATOM 4610 O O . GLY A 1 595 ? 18.062 23.781 -2.215 1 93.56 595 GLY A O 1
ATOM 4611 N N . GLU A 1 596 ? 17.812 25.453 -3.65 1 93.88 596 GLU A N 1
ATOM 4612 C CA . GLU A 1 596 ? 19.25 25.562 -3.836 1 93.88 596 GLU A CA 1
ATOM 4613 C C . GLU A 1 596 ? 19.859 26.531 -2.824 1 93.88 596 GLU A C 1
ATOM 4615 O O . GLU A 1 596 ? 21.062 26.531 -2.605 1 93.88 596 GLU A O 1
ATOM 4620 N N . TYR A 1 597 ? 18.984 27.375 -2.211 1 86.31 597 TYR A N 1
ATOM 4621 C CA . TYR A 1 597 ? 19.391 28.266 -1.129 1 86.31 597 TYR A CA 1
ATOM 4622 C C . TYR A 1 597 ? 18.203 28.641 -0.258 1 86.31 597 TYR A C 1
ATOM 4624 O O . TYR A 1 597 ? 17.047 28.422 -0.633 1 86.31 597 TYR A O 1
ATOM 4632 N N . LEU A 1 598 ? 18.547 29.141 0.929 1 82.62 598 LEU A N 1
ATOM 4633 C CA . LEU A 1 598 ? 17.5 29.609 1.833 1 82.62 598 LEU A CA 1
ATOM 4634 C C . LEU A 1 598 ? 17.344 31.125 1.735 1 82.62 598 LEU A C 1
ATOM 4636 O O . LEU A 1 598 ? 18.328 31.859 1.755 1 82.62 598 LEU A O 1
ATOM 4640 N N . HIS A 1 599 ? 16.156 31.5 1.479 1 76.12 599 HIS A N 1
ATOM 4641 C CA . HIS A 1 599 ? 15.875 32.938 1.454 1 76.12 599 HIS A CA 1
ATOM 4642 C C . HIS A 1 599 ? 15.555 33.438 2.85 1 76.12 599 HIS A C 1
ATOM 4644 O O . HIS A 1 599 ? 14.859 32.781 3.621 1 76.12 599 HIS A O 1
ATOM 4650 N N . MET B 1 1 ? -6.301 -53.812 -24.875 1 40.84 1 MET B N 1
ATOM 4651 C CA . MET B 1 1 ? -6.984 -52.75 -25.609 1 40.84 1 MET B CA 1
ATOM 4652 C C . MET B 1 1 ? -6.656 -51.375 -25.031 1 40.84 1 MET B C 1
ATOM 4654 O O . MET B 1 1 ? -6.758 -51.156 -23.812 1 40.84 1 MET B O 1
ATOM 4658 N N . THR B 1 2 ? -5.867 -50.594 -25.781 1 63.66 2 THR B N 1
ATOM 4659 C CA . THR B 1 2 ? -5.348 -49.312 -25.328 1 63.66 2 THR B CA 1
ATOM 4660 C C . THR B 1 2 ? -6.484 -48.375 -24.938 1 63.66 2 THR B C 1
ATOM 4662 O O . THR B 1 2 ? -7.434 -48.188 -25.703 1 63.66 2 THR B O 1
ATOM 4665 N N . ARG B 1 3 ? -6.66 -48.031 -23.641 1 85.81 3 ARG B N 1
ATOM 4666 C CA . ARG B 1 3 ? -7.695 -47.156 -23.141 1 85.81 3 ARG B CA 1
ATOM 4667 C C . ARG B 1 3 ? -7.594 -45.75 -23.781 1 85.81 3 ARG B C 1
ATOM 4669 O O . ARG B 1 3 ? -6.512 -45.344 -24.188 1 85.81 3 ARG B O 1
ATOM 4676 N N . ARG B 1 4 ? -8.695 -45.25 -24.109 1 95.69 4 ARG B N 1
ATOM 4677 C CA . ARG B 1 4 ? -8.719 -43.844 -24.562 1 95.69 4 ARG B CA 1
ATOM 4678 C C . ARG B 1 4 ? -8 -42.938 -23.578 1 95.69 4 ARG B C 1
ATOM 4680 O O . ARG B 1 4 ? -7.789 -43.312 -22.422 1 95.69 4 ARG B O 1
ATOM 4687 N N . PRO B 1 5 ? -7.574 -41.781 -24.016 1 98.31 5 PRO B N 1
ATOM 4688 C CA . PRO B 1 5 ? -6.941 -40.844 -23.094 1 98.31 5 PRO B CA 1
ATOM 4689 C C . PRO B 1 5 ? -7.836 -40.5 -21.906 1 98.31 5 PRO B C 1
ATOM 4691 O O . PRO B 1 5 ? -9.055 -40.406 -22.062 1 98.31 5 PRO B O 1
ATOM 4694 N N . ILE B 1 6 ? -7.254 -40.375 -20.797 1 98.75 6 ILE B N 1
ATOM 4695 C CA . ILE B 1 6 ? -7.973 -39.875 -19.625 1 98.75 6 ILE B CA 1
ATOM 4696 C C . ILE B 1 6 ? -8.078 -38.344 -19.688 1 98.75 6 ILE B C 1
ATOM 4698 O O . ILE B 1 6 ? -7.125 -37.656 -20.078 1 98.75 6 ILE B O 1
ATOM 4702 N N . ARG B 1 7 ? -9.25 -37.812 -19.391 1 98.81 7 ARG B N 1
ATOM 4703 C CA . ARG B 1 7 ? -9.484 -36.375 -19.328 1 98.81 7 ARG B CA 1
ATOM 4704 C C . ARG B 1 7 ? -9.445 -35.875 -17.891 1 98.81 7 ARG B C 1
ATOM 4706 O O . ARG B 1 7 ? -10.344 -36.188 -17.094 1 98.81 7 ARG B O 1
ATOM 4713 N N . ILE B 1 8 ? -8.445 -35.062 -17.578 1 98.94 8 ILE B N 1
ATOM 4714 C CA . ILE B 1 8 ? -8.258 -34.562 -16.219 1 98.94 8 ILE B CA 1
ATOM 4715 C C . ILE B 1 8 ? -8.367 -33.031 -16.219 1 98.94 8 ILE B C 1
ATOM 4717 O O . ILE B 1 8 ? -7.586 -32.344 -16.875 1 98.94 8 ILE B O 1
ATOM 4721 N N . GLY B 1 9 ? -9.32 -32.469 -15.469 1 98.81 9 GLY B N 1
ATOM 4722 C CA . GLY B 1 9 ? -9.477 -31.031 -15.344 1 98.81 9 GLY B CA 1
ATOM 4723 C C . GLY B 1 9 ? -8.859 -30.469 -14.086 1 98.81 9 GLY B C 1
ATOM 4724 O O . GLY B 1 9 ? -8.914 -31.094 -13.023 1 98.81 9 GLY B O 1
ATOM 4725 N N . ASN B 1 10 ? -8.281 -29.281 -14.164 1 98.81 10 ASN B N 1
ATOM 4726 C CA . ASN B 1 10 ? -7.777 -28.562 -13 1 98.81 10 ASN B CA 1
ATOM 4727 C C . ASN B 1 10 ? -8.82 -27.594 -12.445 1 98.81 10 ASN B C 1
ATOM 4729 O O . ASN B 1 10 ? -9.406 -26.812 -13.203 1 98.81 10 ASN B O 1
ATOM 4733 N N . CYS B 1 11 ? -9.016 -27.609 -11.156 1 98.38 11 CYS B N 1
ATOM 4734 C CA . CYS B 1 11 ? -10.047 -26.734 -10.602 1 98.38 11 CYS B CA 1
ATOM 4735 C C . CYS B 1 11 ? -9.43 -25.609 -9.773 1 98.38 11 CYS B C 1
ATOM 4737 O O . CYS B 1 11 ? -10.133 -24.703 -9.336 1 98.38 11 CYS B O 1
ATOM 4739 N N . SER B 1 12 ? -8.094 -25.641 -9.531 1 97.94 12 SER B N 1
ATOM 4740 C CA . SER B 1 12 ? -7.461 -24.609 -8.711 1 97.94 12 SER B CA 1
ATOM 4741 C C . SER B 1 12 ? -5.965 -24.531 -8.992 1 97.94 12 SER B C 1
ATOM 4743 O O . SER B 1 12 ? -5.309 -25.547 -9.195 1 97.94 12 SER B O 1
ATOM 4745 N N . GLY B 1 13 ? -5.453 -23.297 -9.031 1 97 13 GLY B N 1
ATOM 4746 C CA . GLY B 1 13 ? -4.023 -23.047 -9.148 1 97 13 GLY B CA 1
ATOM 4747 C C . GLY B 1 13 ? -3.445 -22.297 -7.961 1 97 13 GLY B C 1
ATOM 4748 O O . GLY B 1 13 ? -2.227 -22.172 -7.84 1 97 13 GLY B O 1
ATOM 4749 N N . ALA B 1 14 ? -4.285 -21.844 -7.125 1 96.44 14 ALA B N 1
ATOM 4750 C CA . ALA B 1 14 ? -3.922 -21.125 -5.91 1 96.44 14 ALA B CA 1
ATOM 4751 C C . ALA B 1 14 ? -5.043 -21.188 -4.875 1 96.44 14 ALA B C 1
ATOM 4753 O O . ALA B 1 14 ? -6.203 -21.422 -5.219 1 96.44 14 ALA B O 1
ATOM 4754 N N . THR B 1 15 ? -4.723 -20.984 -3.676 1 95.12 15 THR B N 1
ATOM 4755 C CA . THR B 1 15 ? -5.734 -20.984 -2.623 1 95.12 15 THR B CA 1
ATOM 4756 C C . THR B 1 15 ? -6.785 -19.922 -2.879 1 95.12 15 THR B C 1
ATOM 4758 O O . THR B 1 15 ? -6.453 -18.75 -3.066 1 95.12 15 THR B O 1
ATOM 4761 N N . GLY B 1 16 ? -8.031 -20.328 -3.033 1 93.94 16 GLY B N 1
ATOM 4762 C CA . GLY B 1 16 ? -9.141 -19.391 -3.113 1 93.94 16 GLY B CA 1
ATOM 4763 C C . GLY B 1 16 ? -9.547 -19.062 -4.539 1 93.94 16 GLY B C 1
ATOM 4764 O O . GLY B 1 16 ? -10.617 -18.5 -4.77 1 93.94 16 GLY B O 1
ATOM 4765 N N . ASP B 1 17 ? -8.766 -19.5 -5.504 1 96 17 ASP B N 1
ATOM 4766 C CA . ASP B 1 17 ? -9.117 -19.156 -6.879 1 96 17 ASP B CA 1
ATOM 4767 C C . ASP B 1 17 ? -10.234 -20.062 -7.398 1 96 17 ASP B C 1
ATOM 4769 O O . ASP B 1 17 ? -10.453 -21.156 -6.875 1 96 17 ASP B O 1
ATOM 4773 N N . GLY B 1 18 ? -11.008 -19.594 -8.305 1 95.94 18 GLY B N 1
ATOM 4774 C CA . GLY B 1 18 ? -11.992 -20.375 -9.039 1 95.94 18 GLY B CA 1
ATOM 4775 C C . GLY B 1 18 ? -12.953 -21.125 -8.133 1 95.94 18 GLY B C 1
ATOM 4776 O O . GLY B 1 18 ? -13.039 -22.359 -8.203 1 95.94 18 GLY B O 1
ATOM 4777 N N . PRO B 1 19 ? -13.648 -20.438 -7.355 1 96.38 19 PRO B N 1
ATOM 4778 C CA . PRO B 1 19 ? -14.539 -21.125 -6.418 1 96.38 19 PRO B CA 1
ATOM 4779 C C . PRO B 1 19 ? -15.586 -21.984 -7.125 1 96.38 19 PRO B C 1
ATOM 4781 O O . PRO B 1 19 ? -16.094 -22.938 -6.547 1 96.38 19 PRO B O 1
ATOM 4784 N N . ASP B 1 20 ? -15.875 -21.719 -8.344 1 96.81 20 ASP B N 1
ATOM 4785 C CA . ASP B 1 20 ? -16.938 -22.438 -9.062 1 96.81 20 ASP B CA 1
ATOM 4786 C C . ASP B 1 20 ? -16.359 -23.469 -10.008 1 96.81 20 ASP B C 1
ATOM 4788 O O . ASP B 1 20 ? -17.094 -24.141 -10.734 1 96.81 20 ASP B O 1
ATOM 4792 N N . GLN B 1 21 ? -15.102 -23.641 -9.992 1 97.81 21 GLN B N 1
ATOM 4793 C CA . GLN B 1 21 ? -14.469 -24.344 -11.102 1 97.81 21 GLN B CA 1
ATOM 4794 C C . GLN B 1 21 ? -14.688 -25.859 -10.977 1 97.81 21 GLN B C 1
ATOM 4796 O O . GLN B 1 21 ? -14.781 -26.562 -11.984 1 97.81 21 GLN B O 1
ATOM 4801 N N . MET B 1 22 ? -14.781 -26.438 -9.773 1 98.5 22 MET B N 1
ATOM 4802 C CA . MET B 1 22 ? -15.117 -27.859 -9.633 1 98.5 22 MET B CA 1
ATOM 4803 C C . MET B 1 22 ? -16.484 -28.141 -10.227 1 98.5 22 MET B C 1
ATOM 4805 O O . MET B 1 22 ? -16.672 -29.141 -10.938 1 98.5 22 MET B O 1
ATOM 4809 N N . TYR B 1 23 ? -17.438 -27.266 -9.93 1 98.56 23 TYR B N 1
ATOM 4810 C CA . TYR B 1 23 ? -18.781 -27.375 -10.469 1 98.56 23 TYR B CA 1
ATOM 4811 C C . TYR B 1 23 ? -18.781 -27.266 -11.984 1 98.56 23 TYR B C 1
ATOM 4813 O O . TYR B 1 23 ? -19.406 -28.062 -12.68 1 98.56 23 TYR B O 1
ATOM 4821 N N . ARG B 1 24 ? -18.078 -26.312 -12.477 1 98.31 24 ARG B N 1
ATOM 4822 C CA . ARG B 1 24 ? -18.047 -26.062 -13.914 1 98.31 24 ARG B CA 1
ATOM 4823 C C . ARG B 1 24 ? -17.422 -27.234 -14.664 1 98.31 24 ARG B C 1
ATOM 4825 O O . ARG B 1 24 ? -17.953 -27.672 -15.695 1 98.31 24 ARG B O 1
ATOM 4832 N N . LEU B 1 25 ? -16.328 -27.75 -14.156 1 98.62 25 LEU B N 1
ATOM 4833 C CA . LEU B 1 25 ? -15.695 -28.906 -14.789 1 98.62 25 LEU B CA 1
ATOM 4834 C C . LEU B 1 25 ? -16.641 -30.109 -14.789 1 98.62 25 LEU B C 1
ATOM 4836 O O . LEU B 1 25 ? -16.672 -30.859 -15.766 1 98.62 25 LEU B O 1
ATOM 4840 N N . ALA B 1 26 ? -17.391 -30.297 -13.781 1 98.44 26 ALA B N 1
ATOM 4841 C CA . ALA B 1 26 ? -18.266 -31.453 -13.641 1 98.44 26 ALA B CA 1
ATOM 4842 C C . ALA B 1 26 ? -19.5 -31.344 -14.547 1 98.44 26 ALA B C 1
ATOM 4844 O O . ALA B 1 26 ? -20.141 -32.344 -14.867 1 98.44 26 ALA B O 1
ATOM 4845 N N . THR B 1 27 ? -19.781 -30.062 -14.984 1 98.06 27 THR B N 1
ATOM 4846 C CA . THR B 1 27 ? -21.109 -29.906 -15.594 1 98.06 27 THR B CA 1
ATOM 4847 C C . THR B 1 27 ? -20.984 -29.406 -17.031 1 98.06 27 THR B C 1
ATOM 4849 O O . THR B 1 27 ? -21.922 -29.547 -17.828 1 98.06 27 THR B O 1
ATOM 4852 N N . GLU B 1 28 ? -19.859 -28.859 -17.406 1 97.44 28 GLU B N 1
ATOM 4853 C CA . GLU B 1 28 ? -19.844 -28.094 -18.656 1 97.44 28 GLU B CA 1
ATOM 4854 C C . GLU B 1 28 ? -19.297 -28.938 -19.812 1 97.44 28 GLU B C 1
ATOM 4856 O O . GLU B 1 28 ? -19.328 -28.516 -20.969 1 97.44 28 GLU B O 1
ATOM 4861 N N . GLY B 1 29 ? -18.797 -30.062 -19.547 1 96.56 29 GLY B N 1
ATOM 4862 C CA . GLY B 1 29 ? -18.25 -30.953 -20.562 1 96.56 29 GLY B CA 1
ATOM 4863 C C . GLY B 1 29 ? -17.734 -32.25 -20.016 1 96.56 29 GLY B C 1
ATOM 4864 O O . GLY B 1 29 ? -17.797 -32.5 -18.797 1 96.56 29 GLY B O 1
ATOM 4865 N N . PRO B 1 30 ? -17.25 -33.094 -20.828 1 95.62 30 PRO B N 1
ATOM 4866 C CA . PRO B 1 30 ? -16.797 -34.406 -20.375 1 95.62 30 PRO B CA 1
ATOM 4867 C C . PRO B 1 30 ? -15.492 -34.344 -19.594 1 95.62 30 PRO B C 1
ATOM 4869 O O . PRO B 1 30 ? -14.539 -33.656 -20.016 1 95.62 30 PRO B O 1
ATOM 4872 N N . ILE B 1 31 ? -15.414 -35.062 -18.469 1 97.56 31 ILE B N 1
ATOM 4873 C CA . ILE B 1 31 ? -14.227 -35.219 -17.641 1 97.56 31 ILE B CA 1
ATOM 4874 C C . ILE B 1 31 ? -14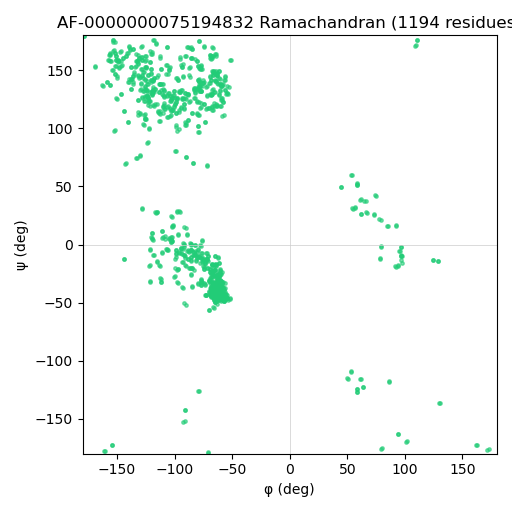.242 -36.562 -16.938 1 97.56 31 ILE B C 1
ATOM 4876 O O . ILE B 1 31 ? -15.312 -37.125 -16.656 1 97.56 31 ILE B O 1
ATOM 4880 N N . ASP B 1 32 ? -13.078 -37.062 -16.812 1 98.62 32 ASP B N 1
ATOM 4881 C CA . ASP B 1 32 ? -12.945 -38.312 -16.078 1 98.62 32 ASP B CA 1
ATOM 4882 C C . ASP B 1 32 ? -12.516 -38.062 -14.633 1 98.62 32 ASP B C 1
ATOM 4884 O O . ASP B 1 32 ? -12.883 -38.812 -13.727 1 98.62 32 ASP B O 1
ATOM 4888 N N . ALA B 1 33 ? -11.75 -37.031 -14.453 1 98.94 33 ALA B N 1
ATOM 4889 C CA . ALA B 1 33 ? -11.195 -36.688 -13.141 1 98.94 33 ALA B CA 1
ATOM 4890 C C . ALA B 1 33 ? -10.953 -35.188 -13.016 1 98.94 33 ALA B C 1
ATOM 4892 O O . ALA B 1 33 ? -10.82 -34.5 -14.016 1 98.94 33 ALA B O 1
ATOM 4893 N N . ILE B 1 34 ? -10.977 -34.688 -11.781 1 98.88 34 ILE B N 1
ATOM 4894 C CA . ILE B 1 34 ? -10.656 -33.312 -11.422 1 98.88 34 ILE B CA 1
ATOM 4895 C C . ILE B 1 34 ? -9.531 -33.312 -10.391 1 98.88 34 ILE B C 1
ATOM 4897 O O . ILE B 1 34 ? -9.5 -34.156 -9.484 1 98.88 34 ILE B O 1
ATOM 4901 N N . TYR B 1 35 ? -8.602 -32.438 -10.516 1 98.81 35 TYR B N 1
ATOM 4902 C CA . TYR B 1 35 ? -7.59 -32.25 -9.484 1 98.81 35 TYR B CA 1
ATOM 4903 C C . TYR B 1 35 ? -7.41 -30.781 -9.148 1 98.81 35 TYR B C 1
ATOM 4905 O O . TYR B 1 35 ? -7.836 -29.906 -9.906 1 98.81 35 TYR B O 1
ATOM 4913 N N . GLY B 1 36 ? -6.883 -30.438 -7.98 1 98.19 36 GLY B N 1
ATOM 4914 C CA . GLY B 1 36 ? -6.625 -29.078 -7.547 1 98.19 36 GLY B CA 1
ATOM 4915 C C . GLY B 1 36 ? -5.27 -28.906 -6.887 1 98.19 36 GLY B C 1
ATOM 4916 O O . GLY B 1 36 ? -4.812 -29.797 -6.156 1 98.19 36 GLY B O 1
ATOM 4917 N N . ASP B 1 37 ? -4.641 -27.844 -7.191 1 97.62 37 ASP B N 1
ATOM 4918 C CA . ASP B 1 37 ? -3.424 -27.406 -6.516 1 97.62 37 ASP B CA 1
ATOM 4919 C C . ASP B 1 37 ? -3.666 -26.109 -5.738 1 97.62 37 ASP B C 1
ATOM 4921 O O . ASP B 1 37 ? -3.705 -25.031 -6.324 1 97.62 37 ASP B O 1
ATOM 4925 N N . TYR B 1 38 ? -3.721 -26.234 -4.453 1 97.25 38 TYR B N 1
ATOM 4926 C CA . TYR B 1 38 ? -4.066 -25.094 -3.604 1 97.25 38 TYR B CA 1
ATOM 4927 C C . TYR B 1 38 ? -2.826 -24.516 -2.938 1 97.25 38 TYR B C 1
ATOM 4929 O O . TYR B 1 38 ? -2.91 -23.516 -2.209 1 97.25 38 TYR B O 1
ATOM 4937 N N . LEU B 1 39 ? -1.641 -25.094 -3.248 1 95.75 39 LEU B N 1
ATOM 4938 C CA . LEU B 1 39 ? -0.54 -24.812 -2.332 1 95.75 39 LEU B CA 1
ATOM 4939 C C . LEU B 1 39 ? 0.587 -24.078 -3.045 1 95.75 39 LEU B C 1
ATOM 4941 O O . LEU B 1 39 ? 0.835 -24.297 -4.23 1 95.75 39 LEU B O 1
ATOM 4945 N N . ALA B 1 40 ? 1.17 -23.203 -2.336 1 92.81 40 ALA B N 1
ATOM 4946 C CA . ALA B 1 40 ? 2.43 -22.516 -2.619 1 92.81 40 ALA B CA 1
ATOM 4947 C C . ALA B 1 40 ? 3.281 -22.391 -1.359 1 92.81 40 ALA B C 1
ATOM 4949 O O . ALA B 1 40 ? 2.822 -22.703 -0.258 1 92.81 40 ALA B O 1
ATOM 4950 N N . GLU B 1 41 ? 4.492 -22.016 -1.542 1 92.06 41 GLU B N 1
ATOM 4951 C CA . GLU B 1 41 ? 5.348 -21.734 -0.392 1 92.06 41 GLU B CA 1
ATOM 4952 C C . GLU B 1 41 ? 4.77 -20.609 0.457 1 92.06 41 GLU B C 1
ATOM 4954 O O . GLU B 1 41 ? 4.984 -20.562 1.671 1 92.06 41 GLU B O 1
ATOM 4959 N N . MET B 1 42 ? 3.975 -19.844 -0.153 1 91.38 42 MET B N 1
ATOM 4960 C CA . MET B 1 42 ? 3.348 -18.688 0.48 1 91.38 42 MET B CA 1
ATOM 4961 C C . MET B 1 42 ? 2.311 -19.125 1.509 1 91.38 42 MET B C 1
ATOM 4963 O O . MET B 1 42 ? 2.443 -18.812 2.697 1 91.38 42 MET B O 1
ATOM 4967 N N . ASN B 1 43 ? 1.336 -19.906 1.106 1 91.75 43 ASN B N 1
ATOM 4968 C CA . ASN B 1 43 ? 0.206 -20.156 1.993 1 91.75 43 ASN B CA 1
ATOM 4969 C C . ASN B 1 43 ? 0.479 -21.344 2.924 1 91.75 43 ASN B C 1
ATOM 4971 O O . ASN B 1 43 ? -0.175 -21.484 3.959 1 91.75 43 ASN B O 1
ATOM 4975 N N . ILE B 1 44 ? 1.438 -22.219 2.576 1 93.06 44 ILE B N 1
ATOM 4976 C CA . ILE B 1 44 ? 1.819 -23.219 3.553 1 93.06 44 ILE B CA 1
ATOM 4977 C C . ILE B 1 44 ? 2.391 -22.547 4.801 1 93.06 44 ILE B C 1
ATOM 4979 O O . ILE B 1 44 ? 2.205 -23.031 5.918 1 93.06 44 ILE B O 1
ATOM 4983 N N . ALA B 1 45 ? 3.1 -21.469 4.582 1 93.19 45 ALA B N 1
ATOM 4984 C CA . ALA B 1 45 ? 3.604 -20.656 5.688 1 93.19 45 ALA B CA 1
ATOM 4985 C C . ALA B 1 45 ? 2.457 -20.078 6.508 1 93.19 45 ALA B C 1
ATOM 4987 O O . ALA B 1 45 ? 2.523 -20.031 7.742 1 93.19 45 ALA B O 1
ATOM 4988 N N . TRP B 1 46 ? 1.42 -19.641 5.832 1 94 46 TRP B N 1
ATOM 4989 C CA . TRP B 1 46 ? 0.25 -19.125 6.527 1 94 46 TRP B CA 1
ATOM 4990 C C . TRP B 1 46 ? -0.392 -20.188 7.402 1 94 46 TRP B C 1
ATOM 4992 O O . TRP B 1 46 ? -0.807 -19.922 8.531 1 94 46 TRP B O 1
ATOM 5002 N N . ARG B 1 47 ? -0.475 -21.375 6.867 1 96.12 47 ARG B N 1
ATOM 5003 C CA . ARG B 1 47 ? -1.081 -22.484 7.605 1 96.12 47 ARG B CA 1
ATOM 5004 C C . ARG B 1 47 ? -0.241 -22.859 8.82 1 96.12 47 ARG B C 1
ATOM 5006 O O . ARG B 1 47 ? -0.781 -23.203 9.875 1 96.12 47 ARG B O 1
ATOM 5013 N N . ALA B 1 48 ? 1.049 -22.812 8.609 1 96.12 48 ALA B N 1
ATOM 5014 C CA . ALA B 1 48 ? 1.94 -23.094 9.727 1 96.12 48 ALA B CA 1
ATOM 5015 C C . ALA B 1 48 ? 1.7 -22.141 10.883 1 96.12 48 ALA B C 1
ATOM 5017 O O . ALA B 1 48 ? 1.632 -22.547 12.047 1 96.12 48 ALA B O 1
ATOM 5018 N N . LEU B 1 49 ? 1.533 -20.859 10.641 1 96.19 49 LEU B N 1
ATOM 5019 C CA . LEU B 1 49 ? 1.269 -19.859 11.656 1 96.19 49 LEU B CA 1
ATOM 5020 C C . LEU B 1 49 ? -0.118 -20.047 12.266 1 96.19 49 LEU B C 1
ATOM 5022 O O . LEU B 1 49 ? -0.285 -19.953 13.484 1 96.19 49 LEU B O 1
ATOM 5026 N N . GLU B 1 50 ? -1.097 -20.312 11.414 1 95.88 50 GLU B N 1
ATOM 5027 C CA . GLU B 1 50 ? -2.479 -20.5 11.836 1 95.88 50 GLU B CA 1
ATOM 5028 C C . GLU B 1 50 ? -2.586 -21.625 12.867 1 95.88 50 GLU B C 1
ATOM 5030 O O . GLU B 1 50 ? -3.342 -21.516 13.836 1 95.88 50 GLU B O 1
ATOM 5035 N N . MET B 1 51 ? -1.843 -22.656 12.703 1 96.06 51 MET B N 1
ATOM 5036 C CA . MET B 1 51 ? -1.953 -23.859 13.516 1 96.06 51 MET B CA 1
ATOM 5037 C C . MET B 1 51 ? -1.392 -23.625 14.914 1 96.06 51 MET B C 1
ATOM 5039 O O . MET B 1 51 ? -1.648 -24.422 15.828 1 96.06 51 MET B O 1
ATOM 5043 N N . ILE B 1 52 ? -0.597 -22.531 15.062 1 93.69 52 ILE B N 1
ATOM 5044 C CA . ILE B 1 52 ? -0.101 -22.203 16.391 1 93.69 52 ILE B CA 1
ATOM 5045 C C . ILE B 1 52 ? -1.276 -22 17.344 1 93.69 52 ILE B C 1
ATOM 5047 O O . ILE B 1 52 ? -1.294 -22.547 18.453 1 93.69 52 ILE B O 1
ATOM 5051 N N . ASP B 1 53 ? -2.305 -21.297 16.828 1 94.38 53 ASP B N 1
ATOM 5052 C CA . ASP B 1 53 ? -3.457 -20.969 17.672 1 94.38 53 ASP B CA 1
ATOM 5053 C C . ASP B 1 53 ? -4.617 -21.938 17.406 1 94.38 53 ASP B C 1
ATOM 5055 O O . ASP B 1 53 ? -5.445 -22.156 18.281 1 94.38 53 ASP B O 1
ATOM 5059 N N . HIS B 1 54 ? -4.648 -22.484 16.156 1 95.75 54 HIS B N 1
ATOM 5060 C CA . HIS B 1 54 ? -5.738 -23.359 15.734 1 95.75 54 HIS B CA 1
ATOM 5061 C C . HIS B 1 54 ? -5.211 -24.656 15.117 1 95.75 54 HIS B C 1
ATOM 5063 O O . HIS B 1 54 ? -5.332 -24.859 13.906 1 95.75 54 HIS B O 1
ATOM 5069 N N . PRO B 1 55 ? -4.777 -25.531 15.93 1 94.06 55 PRO B N 1
ATOM 5070 C CA . PRO B 1 55 ? -4.148 -26.75 15.422 1 94.06 55 PRO B CA 1
ATOM 5071 C C . PRO B 1 55 ? -5.121 -27.641 14.648 1 94.06 55 PRO B C 1
ATOM 5073 O O . PRO B 1 55 ? -4.695 -28.531 13.914 1 94.06 55 PRO B O 1
ATOM 5076 N N . GLU B 1 56 ? -6.441 -27.406 14.828 1 94.44 56 GLU B N 1
ATOM 5077 C CA . GLU B 1 56 ? -7.453 -28.219 14.148 1 94.44 56 GLU B CA 1
ATOM 5078 C C . GLU B 1 56 ? -7.594 -27.797 12.688 1 94.44 56 GLU B C 1
ATOM 5080 O O . GLU B 1 56 ? -8.188 -28.516 11.883 1 94.44 56 GLU B O 1
ATOM 5085 N N . LEU B 1 57 ? -7.09 -26.656 12.344 1 96.69 57 LEU B N 1
ATOM 5086 C CA . LEU B 1 57 ? -7.125 -26.172 10.969 1 96.69 57 LEU B CA 1
ATOM 5087 C C . LEU B 1 57 ? -5.875 -26.609 10.203 1 96.69 57 LEU B C 1
ATOM 5089 O O . LEU B 1 57 ? -5.441 -27.75 10.32 1 96.69 57 LEU B O 1
ATOM 5093 N N . GLY B 1 58 ? -5.336 -25.906 9.406 1 96.62 58 GLY B N 1
ATOM 5094 C CA . GLY B 1 58 ? -4.102 -26.234 8.711 1 96.62 58 GLY B CA 1
ATOM 5095 C C . GLY B 1 58 ? -4.336 -26.812 7.328 1 96.62 58 GLY B C 1
ATOM 5096 O O . GLY B 1 58 ? -3.385 -27.156 6.629 1 96.62 58 GLY B O 1
ATOM 5097 N N . TYR B 1 59 ? -5.609 -26.969 6.973 1 98 59 TYR B N 1
ATOM 5098 C CA . TYR B 1 59 ? -5.949 -27.375 5.617 1 98 59 TYR B CA 1
ATOM 5099 C C . TYR B 1 59 ? -6.535 -26.219 4.824 1 98 59 TYR B C 1
ATOM 5101 O O . TYR B 1 59 ? -6.766 -25.141 5.375 1 98 59 TYR B O 1
ATOM 5109 N N . GLU B 1 60 ? -6.711 -26.359 3.547 1 97.81 60 GLU B N 1
ATOM 5110 C CA . GLU B 1 60 ? -7.215 -25.297 2.672 1 97.81 60 GLU B CA 1
ATOM 5111 C C . GLU B 1 60 ? -8.742 -25.312 2.609 1 97.81 60 GLU B C 1
ATOM 5113 O O . GLU B 1 60 ? -9.328 -26.094 1.848 1 97.81 60 GLU B O 1
ATOM 5118 N N . VAL B 1 61 ? -9.344 -24.391 3.219 1 96.75 61 VAL B N 1
ATOM 5119 C CA . VAL B 1 61 ? -10.797 -24.25 3.299 1 96.75 61 VAL B CA 1
ATOM 5120 C C . VAL B 1 61 ? -11.375 -24.078 1.896 1 96.75 61 VAL B C 1
ATOM 5122 O O . VAL B 1 61 ? -12.477 -24.547 1.614 1 96.75 61 VAL B O 1
ATOM 5125 N N . PRO B 1 62 ? -10.672 -23.5 0.963 1 96.5 62 PRO B N 1
ATOM 5126 C CA . PRO B 1 62 ? -11.211 -23.312 -0.387 1 96.5 62 PRO B CA 1
ATOM 5127 C C . PRO B 1 62 ? -11.547 -24.625 -1.079 1 96.5 62 PRO B C 1
ATOM 5129 O O . PRO B 1 62 ? -12.438 -24.656 -1.937 1 96.5 62 PRO B O 1
ATOM 5132 N N . ALA B 1 63 ? -10.914 -25.703 -0.743 1 98 63 ALA B N 1
ATOM 5133 C CA . ALA B 1 63 ? -11.281 -27 -1.313 1 98 63 ALA B CA 1
ATOM 5134 C C . ALA B 1 63 ? -12.711 -27.375 -0.945 1 98 63 ALA B C 1
ATOM 5136 O O . ALA B 1 63 ? -13.453 -27.906 -1.771 1 98 63 ALA B O 1
ATOM 5137 N N . LEU B 1 64 ? -13.094 -27.094 0.282 1 97.88 64 LEU B N 1
ATOM 5138 C CA . LEU B 1 64 ? -14.461 -27.328 0.734 1 97.88 64 LEU B CA 1
ATOM 5139 C C . LEU B 1 64 ? -15.43 -26.391 0.034 1 97.88 64 LEU B C 1
ATOM 5141 O O . LEU B 1 64 ? -16.531 -26.797 -0.328 1 97.88 64 LEU B O 1
ATOM 5145 N N . THR B 1 65 ? -14.977 -25.172 -0.127 1 97.38 65 THR B N 1
ATOM 5146 C CA . THR B 1 65 ? -15.805 -24.172 -0.809 1 97.38 65 THR B CA 1
ATOM 5147 C C . THR B 1 65 ? -16.172 -24.641 -2.213 1 97.38 65 THR B C 1
ATOM 5149 O O . THR B 1 65 ? -17.312 -24.516 -2.639 1 97.38 65 THR B O 1
ATOM 5152 N N . GLN B 1 66 ? -15.234 -25.188 -2.908 1 98.19 66 GLN B N 1
ATOM 5153 C CA . GLN B 1 66 ? -15.477 -25.672 -4.266 1 98.19 66 GLN B CA 1
ATOM 5154 C C . GLN B 1 66 ? -16.422 -26.859 -4.262 1 98.19 66 GLN B C 1
ATOM 5156 O O . GLN B 1 66 ? -17.328 -26.953 -5.09 1 98.19 66 GLN B O 1
ATOM 5161 N N . LEU B 1 67 ? -16.203 -27.75 -3.332 1 98.56 67 LEU B N 1
ATOM 5162 C CA . LEU B 1 67 ? -17.031 -28.953 -3.242 1 98.56 67 LEU B CA 1
ATOM 5163 C C . LEU B 1 67 ? -18.484 -28.578 -2.936 1 98.56 67 LEU B C 1
ATOM 5165 O O . LEU B 1 67 ? -19.406 -29.25 -3.418 1 98.56 67 LEU B O 1
ATOM 5169 N N . LYS B 1 68 ? -18.672 -27.516 -2.189 1 98.31 68 LYS B N 1
ATOM 5170 C CA . LYS B 1 68 ? -20 -27.109 -1.732 1 98.31 68 LYS B CA 1
ATOM 5171 C C . LYS B 1 68 ? -20.656 -26.188 -2.744 1 98.31 68 LYS B C 1
ATOM 5173 O O . LYS B 1 68 ? -21.828 -25.828 -2.588 1 98.31 68 LYS B O 1
ATOM 5178 N N . TRP B 1 69 ? -19.953 -25.828 -3.74 1 98.12 69 TRP B N 1
ATOM 5179 C CA . TRP B 1 69 ? -20.484 -24.859 -4.691 1 98.12 69 TRP B CA 1
ATOM 5180 C C . TRP B 1 69 ? -21.609 -25.469 -5.512 1 98.12 69 TRP B C 1
ATOM 5182 O O . TRP B 1 69 ? -21.406 -26.438 -6.25 1 98.12 69 TRP B O 1
ATOM 5192 N N . LYS B 1 70 ? -22.828 -24.875 -5.348 1 98 70 LYS B N 1
ATOM 5193 C CA . LYS B 1 70 ? -24.016 -25.344 -6.039 1 98 70 LYS B CA 1
ATOM 5194 C C . LYS B 1 70 ? -24.188 -26.859 -5.863 1 98 70 LYS B C 1
ATOM 5196 O O . LYS B 1 70 ? -24.281 -27.359 -4.738 1 98 70 LYS B O 1
ATOM 5201 N N . THR B 1 71 ? -24.094 -27.672 -7.012 1 98.31 71 THR B N 1
ATOM 5202 C CA . THR B 1 71 ? -24.328 -29.109 -6.926 1 98.31 71 THR B CA 1
ATOM 5203 C C . THR B 1 71 ? -23.062 -29.891 -7.254 1 98.31 71 THR B C 1
ATOM 5205 O O . THR B 1 71 ? -23.125 -31.016 -7.766 1 98.31 71 THR B O 1
ATOM 5208 N N . ALA B 1 72 ? -21.906 -29.344 -7.012 1 98.62 72 ALA B N 1
ATOM 5209 C CA . ALA B 1 72 ? -20.641 -29.969 -7.383 1 98.62 72 ALA B CA 1
ATOM 5210 C C . ALA B 1 72 ? -20.5 -31.359 -6.762 1 98.62 72 ALA B C 1
ATOM 5212 O O . ALA B 1 72 ? -20.188 -32.312 -7.453 1 98.62 72 ALA B O 1
ATOM 5213 N N . ALA B 1 73 ? -20.766 -31.438 -5.488 1 98.62 73 ALA B N 1
ATOM 5214 C CA . ALA B 1 73 ? -20.625 -32.719 -4.777 1 98.62 73 ALA B CA 1
ATOM 5215 C C . ALA B 1 73 ? -21.547 -33.75 -5.371 1 98.62 73 ALA B C 1
ATOM 5217 O O . ALA B 1 73 ? -21.141 -34.906 -5.562 1 98.62 73 ALA B O 1
ATOM 5218 N N . GLN B 1 74 ? -22.75 -33.406 -5.656 1 98.38 74 GLN B N 1
ATOM 5219 C CA . GLN B 1 74 ? -23.734 -34.312 -6.207 1 98.38 74 GLN B CA 1
ATOM 5220 C C . GLN B 1 74 ? -23.344 -34.781 -7.605 1 98.38 74 GLN B C 1
ATOM 5222 O O . GLN B 1 74 ? -23.484 -35.969 -7.938 1 98.38 74 GLN B O 1
ATOM 5227 N N . GLU B 1 75 ? -22.859 -33.812 -8.383 1 98.25 75 GLU B N 1
ATOM 5228 C CA . GLU B 1 75 ? -22.422 -34.125 -9.734 1 98.25 75 GLU B CA 1
ATOM 5229 C C . GLU B 1 75 ? -21.25 -35.125 -9.719 1 98.25 75 GLU B C 1
ATOM 5231 O O . GLU B 1 75 ? -21.25 -36.094 -10.469 1 98.25 75 GLU B O 1
ATOM 5236 N N . ILE B 1 76 ? -20.266 -34.844 -8.891 1 98.12 76 ILE B N 1
ATOM 5237 C CA . ILE B 1 76 ? -19.078 -35.688 -8.773 1 98.12 76 ILE B CA 1
ATOM 5238 C C . ILE B 1 76 ? -19.469 -37.094 -8.344 1 98.12 76 ILE B C 1
ATOM 5240 O O . ILE B 1 76 ? -19.016 -38.062 -8.922 1 98.12 76 ILE B O 1
ATOM 5244 N N . ALA B 1 77 ? -20.297 -37.188 -7.379 1 98.06 77 ALA B N 1
ATOM 5245 C CA . ALA B 1 77 ? -20.719 -38.5 -6.844 1 98.06 77 ALA B CA 1
ATOM 5246 C C . ALA B 1 77 ? -21.484 -39.281 -7.891 1 98.06 77 ALA B C 1
ATOM 5248 O O . ALA B 1 77 ? -21.188 -40.469 -8.117 1 98.06 77 ALA B O 1
ATOM 5249 N N . SER B 1 78 ? -22.438 -38.719 -8.508 1 97.31 78 SER B N 1
ATOM 5250 C CA . SER B 1 78 ? -23.328 -39.438 -9.414 1 97.31 78 SER B CA 1
ATOM 5251 C C . SER B 1 78 ? -22.609 -39.844 -10.688 1 97.31 78 SER B C 1
ATOM 5253 O O . SER B 1 78 ? -22.891 -40.906 -11.242 1 97.31 78 SER B O 1
ATOM 5255 N N . LYS B 1 79 ? -21.672 -39.094 -11.133 1 97.69 79 LYS B N 1
ATOM 5256 C CA . LYS B 1 79 ? -20.984 -39.344 -12.398 1 97.69 79 LYS B CA 1
ATOM 5257 C C . LYS B 1 79 ? -19.75 -40.219 -12.18 1 97.69 79 LYS B C 1
ATOM 5259 O O . LYS B 1 79 ? -19.109 -40.625 -13.141 1 97.69 79 LYS B O 1
ATOM 5264 N N . GLY B 1 80 ? -19.406 -40.375 -10.953 1 97.62 80 GLY B N 1
ATOM 5265 C CA . GLY B 1 80 ? -18.234 -41.188 -10.633 1 97.62 80 GLY B CA 1
ATOM 5266 C C . GLY B 1 80 ? -16.922 -40.531 -10.969 1 97.62 80 GLY B C 1
ATOM 5267 O O . GLY B 1 80 ? -15.945 -41.188 -11.312 1 97.62 80 GLY B O 1
ATOM 5268 N N . ILE B 1 81 ? -16.875 -39.188 -11 1 98.56 81 ILE B N 1
ATOM 5269 C CA . ILE B 1 81 ? -15.672 -38.406 -11.289 1 98.56 81 ILE B CA 1
ATOM 5270 C C . ILE B 1 81 ? -14.672 -38.562 -10.148 1 98.56 81 ILE B C 1
ATOM 5272 O O . ILE B 1 81 ? -15.031 -38.406 -8.977 1 98.56 81 ILE B O 1
ATOM 5276 N N . ARG B 1 82 ? -13.453 -38.906 -10.445 1 98.81 82 ARG B N 1
ATOM 5277 C CA . ARG B 1 82 ? -12.414 -38.938 -9.422 1 98.81 82 ARG B CA 1
ATOM 5278 C C . ARG B 1 82 ? -11.898 -37.531 -9.102 1 98.81 82 ARG B C 1
ATOM 5280 O O . ARG B 1 82 ? -11.758 -36.719 -9.992 1 98.81 82 ARG B O 1
ATOM 5287 N N . VAL B 1 83 ? -11.648 -37.25 -7.82 1 98.88 83 VAL B N 1
ATOM 5288 C CA . VAL B 1 83 ? -11.102 -35.969 -7.406 1 98.88 83 VAL B CA 1
ATOM 5289 C C . VAL B 1 83 ? -9.844 -36.188 -6.562 1 98.88 83 VAL B C 1
ATOM 5291 O O . VAL B 1 83 ? -9.875 -36.938 -5.578 1 98.88 83 VAL B O 1
ATOM 5294 N N . VAL B 1 84 ? -8.711 -35.625 -6.934 1 98.88 84 VAL B N 1
ATOM 5295 C CA . VAL B 1 84 ? -7.453 -35.688 -6.195 1 98.88 84 VAL B CA 1
ATOM 5296 C C . VAL B 1 84 ? -6.887 -34.312 -6 1 98.88 84 VAL B C 1
ATOM 5298 O O . VAL B 1 84 ? -6.738 -33.531 -6.961 1 98.88 84 VAL B O 1
ATOM 5301 N N . HIS B 1 85 ? -6.57 -33.875 -4.777 1 98.56 85 HIS B N 1
ATOM 5302 C CA . HIS B 1 85 ? -6.016 -32.562 -4.594 1 98.56 85 HIS B CA 1
ATOM 5303 C C . HIS B 1 85 ? -5.137 -32.469 -3.348 1 98.56 85 HIS B C 1
ATOM 5305 O O . HIS B 1 85 ? -5.168 -33.406 -2.514 1 98.56 85 HIS B O 1
ATOM 5311 N N . ASP B 1 86 ? -4.402 -31.422 -3.246 1 98.31 86 ASP B N 1
ATOM 5312 C CA . ASP B 1 86 ? -3.465 -31.25 -2.141 1 98.31 86 ASP B CA 1
ATOM 5313 C C . ASP B 1 86 ? -4.02 -30.281 -1.092 1 98.31 86 ASP B C 1
ATOM 5315 O O . ASP B 1 86 ? -3.266 -29.719 -0.303 1 98.31 86 ASP B O 1
ATOM 5319 N N . GLY B 1 87 ? -5.332 -30.109 -1.006 1 98.25 87 GLY B N 1
ATOM 5320 C CA . GLY B 1 87 ? -5.992 -29.188 -0.096 1 98.25 87 GLY B CA 1
ATOM 5321 C C . GLY B 1 87 ? -5.801 -29.547 1.364 1 98.25 87 GLY B C 1
ATOM 5322 O O . GLY B 1 87 ? -6.078 -28.734 2.252 1 98.25 87 GLY B O 1
ATOM 5323 N N . GLY B 1 88 ? -5.25 -30.734 1.614 1 98.31 88 GLY B N 1
ATOM 5324 C CA . GLY B 1 88 ? -4.961 -31.125 2.986 1 98.31 88 GLY B CA 1
ATOM 5325 C C . GLY B 1 88 ? -3.873 -30.281 3.629 1 98.31 88 GLY B C 1
ATOM 5326 O O . GLY B 1 88 ? -3.844 -30.125 4.852 1 98.31 88 GLY B O 1
ATOM 5327 N N . ALA B 1 89 ? -2.965 -29.859 2.77 1 98 89 ALA B N 1
ATOM 5328 C CA . ALA B 1 89 ? -1.888 -28.984 3.221 1 98 89 ALA B CA 1
ATOM 5329 C C . ALA B 1 89 ? -1.152 -29.594 4.414 1 98 89 ALA B C 1
ATOM 5331 O O . ALA B 1 89 ? -0.56 -30.672 4.305 1 98 89 ALA B O 1
ATOM 5332 N N . LEU B 1 90 ? -1.31 -29.016 5.621 1 98.06 90 LEU B N 1
ATOM 5333 C CA . LEU B 1 90 ? -0.599 -29.5 6.801 1 98.06 90 LEU B CA 1
ATOM 5334 C C . LEU B 1 90 ? -1.491 -30.406 7.637 1 98.06 90 LEU B C 1
ATOM 5336 O O . LEU B 1 90 ? -1.026 -31.031 8.594 1 98.06 90 LEU B O 1
ATOM 5340 N N . ASN B 1 91 ? -2.742 -30.547 7.254 1 98 91 ASN B N 1
ATOM 5341 C CA . ASN B 1 91 ? -3.711 -31.344 7.996 1 98 91 ASN B CA 1
ATOM 5342 C C . ASN B 1 91 ? -4.66 -32.094 7.062 1 98 91 ASN B C 1
ATOM 5344 O O . ASN B 1 91 ? -5.871 -31.875 7.098 1 98 91 ASN B O 1
ATOM 5348 N N . PRO B 1 92 ? -4.156 -33.094 6.363 1 98 92 PRO B N 1
ATOM 5349 C CA . PRO B 1 92 ? -5.004 -33.812 5.418 1 98 92 PRO B CA 1
ATOM 5350 C C . PRO B 1 92 ? -6.125 -34.594 6.105 1 98 92 PRO B C 1
ATOM 5352 O O . PRO B 1 92 ? -7.234 -34.688 5.574 1 98 92 PRO B O 1
ATOM 5355 N N . ARG B 1 93 ? -5.887 -35.094 7.273 1 97.69 93 ARG B N 1
ATOM 5356 C CA . ARG B 1 93 ? -6.922 -35.812 8.016 1 97.69 93 ARG B CA 1
ATOM 5357 C C . ARG B 1 93 ? -8.086 -34.875 8.359 1 97.69 93 ARG B C 1
ATOM 5359 O O . ARG B 1 93 ? -9.25 -35.281 8.258 1 97.69 93 ARG B O 1
ATOM 5366 N N . GLY B 1 94 ? -7.676 -33.688 8.836 1 97.69 94 GLY B N 1
ATOM 5367 C CA . GLY B 1 94 ? -8.719 -32.75 9.172 1 97.69 94 GLY B CA 1
ATOM 5368 C C . GLY B 1 94 ? -9.656 -32.438 8.016 1 97.69 94 GLY B C 1
ATOM 5369 O O . GLY B 1 94 ? -10.883 -32.438 8.188 1 97.69 94 GLY B O 1
ATOM 5370 N N . LEU B 1 95 ? -9.148 -32.219 6.844 1 98.06 95 LEU B N 1
ATOM 5371 C CA . LEU B 1 95 ? -9.977 -31.938 5.676 1 98.06 95 LEU B CA 1
ATOM 5372 C C . LEU B 1 95 ? -10.781 -33.156 5.273 1 98.06 95 LEU B C 1
ATOM 5374 O O . LEU B 1 95 ? -11.945 -33.031 4.883 1 98.06 95 LEU B O 1
ATOM 5378 N N . TYR B 1 96 ? -10.141 -34.312 5.359 1 97.94 96 TYR B N 1
ATOM 5379 C CA . TYR B 1 96 ? -10.82 -35.562 5.086 1 97.94 96 TYR B CA 1
ATOM 5380 C C . TYR B 1 96 ? -12.078 -35.719 5.93 1 97.94 96 TYR B C 1
ATOM 5382 O O . TYR B 1 96 ? -13.148 -36.031 5.41 1 97.94 96 TYR B O 1
ATOM 5390 N N . LEU B 1 97 ? -11.969 -35.438 7.195 1 97.75 97 LEU B N 1
ATOM 5391 C CA . LEU B 1 97 ? -13.102 -35.562 8.109 1 97.75 97 LEU B CA 1
ATOM 5392 C C . LEU B 1 97 ? -14.203 -34.562 7.754 1 97.75 97 LEU B C 1
ATOM 5394 O O . LEU B 1 97 ? -15.391 -34.906 7.816 1 97.75 97 LEU B O 1
ATOM 5398 N N . GLU B 1 98 ? -13.828 -33.375 7.332 1 98.12 98 GLU B N 1
ATOM 5399 C CA . GLU B 1 98 ? -14.82 -32.375 6.949 1 98.12 98 GLU B CA 1
ATOM 5400 C C . GLU B 1 98 ? -15.547 -32.781 5.672 1 98.12 98 GLU B C 1
ATOM 5402 O O . GLU B 1 98 ? -16.75 -32.562 5.535 1 98.12 98 GLU B O 1
ATOM 5407 N N . ILE B 1 99 ? -14.836 -33.344 4.766 1 98.19 99 ILE B N 1
ATOM 5408 C CA . ILE B 1 99 ? -15.43 -33.781 3.506 1 98.19 99 ILE B CA 1
ATOM 5409 C C . ILE B 1 99 ? -16.391 -34.938 3.77 1 98.19 99 ILE B C 1
ATOM 5411 O O . ILE B 1 99 ? -17.5 -34.969 3.248 1 98.19 99 ILE B O 1
ATOM 5415 N N . LYS B 1 100 ? -15.977 -35.875 4.586 1 97.38 100 LYS B N 1
ATOM 5416 C CA . LYS B 1 100 ? -16.828 -37 4.949 1 97.38 100 LYS B CA 1
ATOM 5417 C C . LYS B 1 100 ? -18.109 -36.531 5.617 1 97.38 100 LYS B C 1
ATOM 5419 O O . LYS B 1 100 ? -19.203 -37.031 5.309 1 97.38 100 LYS B O 1
ATOM 5424 N N . LYS B 1 101 ? -17.906 -35.625 6.52 1 97.69 101 LYS B N 1
ATOM 5425 C CA . LYS B 1 101 ? -19.062 -35.062 7.215 1 97.69 101 LYS B CA 1
ATOM 5426 C C . LYS B 1 101 ? -20.031 -34.406 6.227 1 97.69 101 LYS B C 1
ATOM 5428 O O . LYS B 1 101 ? -21.25 -34.594 6.352 1 97.69 101 LYS B O 1
ATOM 5433 N N . TYR B 1 102 ? -19.547 -33.719 5.285 1 98.19 102 TYR B N 1
ATOM 5434 C CA . TYR B 1 102 ? -20.391 -33.031 4.316 1 98.19 102 TYR B CA 1
ATOM 5435 C C . TYR B 1 102 ? -21.172 -34 3.459 1 98.19 102 TYR B C 1
ATOM 5437 O O . TYR B 1 102 ? -22.375 -33.844 3.225 1 98.19 102 TYR B O 1
ATOM 5445 N N . PHE B 1 103 ? -20.547 -35.062 2.973 1 97.81 103 PHE B N 1
ATOM 5446 C CA . PHE B 1 103 ? -21.234 -36.062 2.156 1 97.81 103 PHE B CA 1
ATOM 5447 C C . PHE B 1 103 ? -22.297 -36.781 2.967 1 97.81 103 PHE B C 1
ATOM 5449 O O . PHE B 1 103 ? -23.344 -37.156 2.436 1 97.81 103 PHE B O 1
ATOM 5456 N N . ALA B 1 104 ? -22.016 -37.031 4.219 1 97.44 104 ALA B N 1
ATOM 5457 C CA . ALA B 1 104 ? -23.016 -37.625 5.098 1 97.44 104 ALA B CA 1
ATOM 5458 C C . ALA B 1 104 ? -24.234 -36.719 5.219 1 97.44 104 ALA B C 1
ATOM 5460 O O . ALA B 1 104 ? -25.375 -37.219 5.219 1 97.44 104 ALA B O 1
ATOM 5461 N N . GLU B 1 105 ? -23.969 -35.531 5.348 1 97.94 105 GLU B N 1
ATOM 5462 C CA . GLU B 1 105 ? -25.062 -34.562 5.422 1 97.94 105 GLU B CA 1
ATOM 5463 C C . GLU B 1 105 ? -25.922 -34.594 4.164 1 97.94 105 GLU B C 1
ATOM 5465 O O . GLU B 1 105 ? -27.125 -34.375 4.223 1 97.94 105 GLU B O 1
ATOM 5470 N N . LEU B 1 106 ? -25.312 -34.906 3.029 1 97.88 106 LEU B N 1
ATOM 5471 C CA . LEU B 1 106 ? -26.016 -34.969 1.752 1 97.88 106 LEU B CA 1
ATOM 5472 C C . LEU B 1 106 ? -26.609 -36.344 1.525 1 97.88 106 LEU B C 1
ATOM 5474 O O . LEU B 1 106 ? -27.281 -36.594 0.515 1 97.88 106 LEU B O 1
ATOM 5478 N N . ASP B 1 107 ? -26.344 -37.281 2.391 1 97.38 107 ASP B N 1
ATOM 5479 C CA . ASP B 1 107 ? -26.766 -38.656 2.271 1 97.38 107 ASP B CA 1
ATOM 5480 C C . ASP B 1 107 ? -26.188 -39.312 1.018 1 97.38 107 ASP B C 1
ATOM 5482 O O . ASP B 1 107 ? -26.906 -39.969 0.257 1 97.38 107 ASP B O 1
ATOM 5486 N N . LEU B 1 108 ? -24.984 -38.969 0.758 1 97.44 108 LEU B N 1
ATOM 5487 C CA . LEU B 1 108 ? -24.25 -39.562 -0.348 1 97.44 108 LEU B CA 1
ATOM 5488 C C . LEU B 1 108 ? -23.109 -40.438 0.168 1 97.44 108 LEU B C 1
ATOM 5490 O O . LEU B 1 108 ? -22.406 -40.062 1.101 1 97.44 108 LEU B O 1
ATOM 5494 N N . ASN B 1 109 ? -23.047 -41.594 -0.4 1 94.12 109 ASN B N 1
ATOM 5495 C CA . ASN B 1 109 ? -21.969 -42.5 -0.04 1 94.12 109 ASN B CA 1
ATOM 5496 C C . ASN B 1 109 ? -20.812 -42.406 -1.021 1 94.12 109 ASN B C 1
ATOM 5498 O O . ASN B 1 109 ? -20.828 -43.031 -2.086 1 94.12 109 ASN B O 1
ATOM 5502 N N . VAL B 1 110 ? -19.828 -41.719 -0.714 1 97.12 110 VAL B N 1
ATOM 5503 C CA . VAL B 1 110 ? -18.625 -41.531 -1.518 1 97.12 110 VAL B CA 1
ATOM 5504 C C . VAL B 1 110 ? -17.406 -42 -0.742 1 97.12 110 VAL B C 1
ATOM 5506 O O . VAL B 1 110 ? -17.219 -41.656 0.423 1 97.12 110 VAL B O 1
ATOM 5509 N N . LYS B 1 111 ? -16.547 -42.812 -1.341 1 98.06 111 LYS B N 1
ATOM 5510 C CA . LYS B 1 111 ? -15.32 -43.312 -0.713 1 98.06 111 LYS B CA 1
ATOM 5511 C C . LYS B 1 111 ? -14.227 -42.25 -0.763 1 98.06 111 LYS B C 1
ATOM 5513 O O . LYS B 1 111 ? -13.648 -42 -1.823 1 98.06 111 LYS B O 1
ATOM 5518 N N . VAL B 1 112 ? -13.898 -41.75 0.425 1 98.12 112 VAL B N 1
ATOM 5519 C CA . VAL B 1 112 ? -12.898 -40.688 0.545 1 98.12 112 VAL B CA 1
ATOM 5520 C C . VAL B 1 112 ? -11.648 -41.219 1.221 1 98.12 112 VAL B C 1
ATOM 5522 O O . VAL B 1 112 ? -11.734 -42.031 2.16 1 98.12 112 VAL B O 1
ATOM 5525 N N . ALA B 1 113 ? -10.492 -40.844 0.718 1 98.75 113 ALA B N 1
ATOM 5526 C CA . ALA B 1 113 ? -9.203 -41.25 1.277 1 98.75 113 ALA B CA 1
ATOM 5527 C C . ALA B 1 113 ? -8.344 -40 1.592 1 98.75 113 ALA B C 1
ATOM 5529 O O . ALA B 1 113 ? -8.609 -38.906 1.101 1 98.75 113 ALA B O 1
ATOM 5530 N N . TRP B 1 114 ? -7.344 -40.156 2.41 1 98.56 114 TRP B N 1
ATOM 5531 C CA . TRP B 1 114 ? -6.297 -39.188 2.588 1 98.56 114 TRP B CA 1
ATOM 5532 C C . TRP B 1 114 ? -4.926 -39.844 2.672 1 98.56 114 TRP B C 1
ATOM 5534 O O . TRP B 1 114 ? -4.82 -41.031 2.982 1 98.56 114 TRP B O 1
ATOM 5544 N N . VAL B 1 115 ? -3.941 -39.125 2.295 1 98.62 115 VAL B N 1
ATOM 5545 C CA . VAL B 1 115 ? -2.576 -39.625 2.234 1 98.62 115 VAL B CA 1
ATOM 5546 C C . VAL B 1 115 ? -1.71 -38.906 3.264 1 98.62 115 VAL B C 1
ATOM 5548 O O . VAL B 1 115 ? -1.779 -37.688 3.393 1 98.62 115 VAL B O 1
ATOM 5551 N N . GLU B 1 116 ? -0.961 -39.562 4.051 1 96.62 116 GLU B N 1
ATOM 5552 C CA . GLU B 1 116 ? -0.006 -39 4.992 1 96.62 116 GLU B CA 1
ATOM 5553 C C . GLU B 1 116 ? 1.422 -39.406 4.652 1 96.62 116 GLU B C 1
ATOM 5555 O O . GLU B 1 116 ? 1.645 -40.156 3.709 1 96.62 116 GLU B O 1
ATOM 5560 N N . GLY B 1 117 ? 2.377 -38.844 5.355 1 97.12 117 GLY B N 1
ATOM 5561 C CA . GLY B 1 117 ? 3.779 -39.219 5.211 1 97.12 117 GLY B CA 1
ATOM 5562 C C . GLY B 1 117 ? 4.664 -38.031 4.875 1 97.12 117 GLY B C 1
ATOM 5563 O O . GLY B 1 117 ? 5.891 -38.094 5 1 97.12 117 GLY B O 1
ATOM 5564 N N . ASP B 1 118 ? 4.051 -36.969 4.508 1 97.75 118 ASP B N 1
ATOM 5565 C CA . ASP B 1 118 ? 4.82 -35.781 4.156 1 97.75 118 ASP B CA 1
ATOM 5566 C C . ASP B 1 118 ? 5.324 -35.062 5.406 1 97.75 118 ASP B C 1
ATOM 5568 O O . ASP B 1 118 ? 6.359 -34.406 5.371 1 97.75 118 ASP B O 1
ATOM 5572 N N . ASN B 1 119 ? 4.586 -35.156 6.527 1 98 119 ASN B N 1
ATOM 5573 C CA . ASN B 1 119 ? 4.918 -34.438 7.75 1 98 119 ASN B CA 1
ATOM 5574 C C . ASN B 1 119 ? 6.008 -35.156 8.547 1 98 119 ASN B C 1
ATOM 5576 O O . ASN B 1 119 ? 5.766 -36.219 9.117 1 98 119 ASN B O 1
ATOM 5580 N N . ILE B 1 120 ? 7.156 -34.562 8.633 1 97.94 120 ILE B N 1
ATOM 5581 C CA . ILE B 1 120 ? 8.242 -35.156 9.406 1 97.94 120 ILE B CA 1
ATOM 5582 C C . ILE B 1 120 ? 8.797 -34.125 10.391 1 97.94 120 ILE B C 1
ATOM 5584 O O . ILE B 1 120 ? 10 -34.062 10.633 1 97.94 120 ILE B O 1
ATOM 5588 N N . THR B 1 121 ? 8.016 -33.281 10.836 1 96.94 121 THR B N 1
ATOM 5589 C CA . THR B 1 121 ? 8.367 -32.188 11.727 1 96.94 121 THR B CA 1
ATOM 5590 C C . THR B 1 121 ? 9.125 -32.688 12.945 1 96.94 121 THR B C 1
ATOM 5592 O O . THR B 1 121 ? 10.164 -32.156 13.32 1 96.94 121 THR B O 1
ATOM 5595 N N . ASP B 1 122 ? 8.641 -33.781 13.586 1 96.38 122 ASP B N 1
ATOM 5596 C CA . ASP B 1 122 ? 9.266 -34.281 14.797 1 96.38 122 ASP B CA 1
ATOM 5597 C C . ASP B 1 122 ? 10.672 -34.812 14.5 1 96.38 122 ASP B C 1
ATOM 5599 O O . ASP B 1 122 ? 11.586 -34.625 15.305 1 96.38 122 ASP B O 1
ATOM 5603 N N . ARG B 1 123 ? 10.773 -35.406 13.406 1 96.06 123 ARG B N 1
ATOM 5604 C CA . ARG B 1 123 ? 12.086 -35.906 13.008 1 96.06 123 ARG B CA 1
ATOM 5605 C C . ARG B 1 123 ? 13.078 -34.781 12.797 1 96.06 123 ARG B C 1
ATOM 5607 O O . ARG B 1 123 ? 14.234 -34.844 13.211 1 96.06 123 ARG B O 1
ATOM 5614 N N . VAL B 1 124 ? 12.672 -33.781 12.117 1 96.25 124 VAL B N 1
ATOM 5615 C CA . VAL B 1 124 ? 13.516 -32.625 11.828 1 96.25 124 VAL B CA 1
ATOM 5616 C C . VAL B 1 124 ? 13.906 -31.922 13.125 1 96.25 124 VAL B C 1
ATOM 5618 O O . VAL B 1 124 ? 15.07 -31.531 13.297 1 96.25 124 VAL B O 1
ATOM 5621 N N . LYS B 1 125 ? 12.953 -31.766 14.016 1 94.31 125 LYS B N 1
ATOM 5622 C CA . LYS B 1 125 ? 13.227 -31.141 15.297 1 94.31 125 LYS B CA 1
ATOM 5623 C C . LYS B 1 125 ? 14.242 -31.938 16.109 1 94.31 125 LYS B C 1
ATOM 5625 O O . LYS B 1 125 ? 15.031 -31.359 16.859 1 94.31 125 LYS B O 1
ATOM 5630 N N . ALA B 1 126 ? 14.195 -33.188 15.953 1 94.38 126 ALA B N 1
ATOM 5631 C CA . ALA B 1 126 ? 15.078 -34.062 16.703 1 94.38 126 ALA B CA 1
ATOM 5632 C C . ALA B 1 126 ? 16.531 -33.875 16.281 1 94.38 126 ALA B C 1
ATOM 5634 O O . ALA B 1 126 ? 17.438 -33.969 17.109 1 94.38 126 ALA B O 1
ATOM 5635 N N . ASP B 1 127 ? 16.797 -33.656 14.969 1 93.56 127 ASP B N 1
ATOM 5636 C CA . ASP B 1 127 ? 18.156 -33.438 14.484 1 93.56 127 ASP B CA 1
ATOM 5637 C C . ASP B 1 127 ? 18.156 -32.562 13.219 1 93.56 127 ASP B C 1
ATOM 5639 O O . ASP B 1 127 ? 18.141 -33.094 12.102 1 93.56 127 ASP B O 1
ATOM 5643 N N . THR B 1 128 ? 18.391 -31.375 13.391 1 89.94 128 THR B N 1
ATOM 5644 C CA . THR B 1 128 ? 18.328 -30.406 12.297 1 89.94 128 THR B CA 1
ATOM 5645 C C . THR B 1 128 ? 19.562 -30.5 11.406 1 89.94 128 THR B C 1
ATOM 5647 O O . THR B 1 128 ? 19.578 -29.953 10.305 1 89.94 128 THR B O 1
ATOM 5650 N N . THR B 1 129 ? 20.609 -31.188 11.758 1 88.12 129 THR B N 1
ATOM 5651 C CA . THR B 1 129 ? 21.875 -31.219 11.031 1 88.12 129 THR B CA 1
ATOM 5652 C C . THR B 1 129 ? 21.781 -32.188 9.852 1 88.12 129 THR B C 1
ATOM 5654 O O . THR B 1 129 ? 22.656 -32.188 8.969 1 88.12 129 THR B O 1
ATOM 5657 N N . LEU B 1 130 ? 20.797 -32.938 9.781 1 88.81 130 LEU B N 1
ATOM 5658 C CA . LEU B 1 130 ? 20.672 -34.031 8.812 1 88.81 130 LEU B CA 1
ATOM 5659 C C . LEU B 1 130 ? 20.109 -33.531 7.492 1 88.81 130 LEU B C 1
ATOM 5661 O O . LEU B 1 130 ? 20.047 -34.281 6.512 1 88.81 130 LEU B O 1
ATOM 5665 N N . PHE B 1 131 ? 19.828 -32.281 7.348 1 93.75 131 PHE B N 1
ATOM 5666 C CA . PHE B 1 131 ? 19.047 -31.812 6.211 1 93.75 131 PHE B CA 1
ATOM 5667 C C . PHE B 1 131 ? 19.766 -30.688 5.484 1 93.75 131 PHE B C 1
ATOM 5669 O O . PHE B 1 131 ? 19.719 -29.531 5.906 1 93.75 131 PHE B O 1
ATOM 5676 N N . PRO B 1 132 ? 20.344 -30.984 4.383 1 93.69 132 PRO B N 1
ATOM 5677 C CA . PRO B 1 132 ? 21.047 -29.969 3.596 1 93.69 132 PRO B CA 1
ATOM 5678 C C . PRO B 1 132 ? 20.094 -29.062 2.816 1 93.69 132 PRO B C 1
ATOM 5680 O O . PRO B 1 132 ? 18.969 -29.469 2.479 1 93.69 132 PRO B O 1
ATOM 5683 N N . HIS B 1 133 ? 20.562 -27.875 2.549 1 93.56 133 HIS B N 1
ATOM 5684 C CA . HIS B 1 133 ? 19.797 -26.953 1.707 1 93.56 133 HIS B CA 1
ATOM 5685 C C . HIS B 1 133 ? 19.703 -27.484 0.276 1 93.56 133 HIS B C 1
ATOM 5687 O O . HIS B 1 133 ? 20.656 -28.062 -0.243 1 93.56 133 HIS B O 1
ATOM 5693 N N . LEU B 1 134 ? 18.641 -27.203 -0.402 1 92.44 134 LEU B N 1
ATOM 5694 C CA . LEU B 1 134 ? 18.328 -27.703 -1.742 1 92.44 134 LEU B CA 1
ATOM 5695 C C . LEU B 1 134 ? 19.281 -27.094 -2.77 1 92.44 134 LEU B C 1
ATOM 5697 O O . LEU B 1 134 ? 19.75 -27.781 -3.674 1 92.44 134 LEU B O 1
ATOM 5701 N N . ASP B 1 135 ? 19.625 -25.75 -2.67 1 87.62 135 ASP B N 1
ATOM 5702 C CA . ASP B 1 135 ? 20.328 -25.031 -3.727 1 87.62 135 ASP B CA 1
ATOM 5703 C C . ASP B 1 135 ? 21.734 -24.641 -3.287 1 87.62 135 ASP B C 1
ATOM 5705 O O . ASP B 1 135 ? 22.609 -24.375 -4.121 1 87.62 135 ASP B O 1
ATOM 5709 N N . ILE B 1 136 ? 21.922 -24.453 -2.057 1 85.88 136 ILE B N 1
ATOM 5710 C CA . ILE B 1 136 ? 23.172 -23.891 -1.551 1 85.88 136 ILE B CA 1
ATOM 5711 C C . ILE B 1 136 ? 24.016 -25 -0.94 1 85.88 136 ILE B C 1
ATOM 5713 O O . ILE B 1 136 ? 23.703 -25.516 0.137 1 85.88 136 ILE B O 1
ATOM 5717 N N . PRO B 1 137 ? 25.125 -25.172 -1.549 1 83.06 137 PRO B N 1
ATOM 5718 C CA . PRO B 1 137 ? 25.984 -26.234 -1.029 1 83.06 137 PRO B CA 1
ATOM 5719 C C . PRO B 1 137 ? 26.484 -25.953 0.386 1 83.06 137 PRO B C 1
ATOM 5721 O O . PRO B 1 137 ? 26.734 -24.797 0.734 1 83.06 137 PRO B O 1
ATOM 5724 N N . ASP B 1 138 ? 26.578 -26.812 1.261 1 84.25 138 ASP B N 1
ATOM 5725 C CA . ASP B 1 138 ? 27.188 -26.797 2.586 1 84.25 138 ASP B CA 1
ATOM 5726 C C . ASP B 1 138 ? 26.281 -26.094 3.594 1 84.25 138 ASP B C 1
ATOM 5728 O O . ASP B 1 138 ? 26.594 -26.016 4.781 1 84.25 138 ASP B O 1
ATOM 5732 N N . LYS B 1 139 ? 25.219 -25.406 3.064 1 86.81 139 LYS B N 1
ATOM 5733 C CA . LYS B 1 139 ? 24.266 -24.828 4 1 86.81 139 LYS B CA 1
ATOM 5734 C C . LYS B 1 139 ? 23.328 -25.906 4.551 1 86.81 139 LYS B C 1
ATOM 5736 O O . LYS B 1 139 ? 22.844 -26.75 3.799 1 86.81 139 LYS B O 1
ATOM 5741 N N . ARG B 1 140 ? 23.109 -25.797 5.953 1 88.5 140 ARG B N 1
ATOM 5742 C CA . ARG B 1 140 ? 22.25 -26.766 6.609 1 88.5 140 ARG B CA 1
ATOM 5743 C C . ARG B 1 140 ? 21.234 -26.078 7.504 1 88.5 140 ARG B C 1
ATOM 5745 O O . ARG B 1 140 ? 21.438 -24.953 7.938 1 88.5 140 ARG B O 1
ATOM 5752 N N . LEU B 1 141 ? 20.141 -26.781 7.746 1 85.44 141 LEU B N 1
ATOM 5753 C CA . LEU B 1 141 ? 19.078 -26.266 8.594 1 85.44 141 LEU B CA 1
ATOM 5754 C C . LEU B 1 141 ? 19.594 -25.953 9.992 1 85.44 141 LEU B C 1
ATOM 5756 O O . LEU B 1 141 ? 19.156 -24.984 10.617 1 85.44 141 LEU B O 1
ATOM 5760 N N . GLY B 1 142 ? 20.469 -26.688 10.5 1 79.81 142 GLY B N 1
ATOM 5761 C CA . GLY B 1 142 ? 21.031 -26.5 11.836 1 79.81 142 GLY B CA 1
ATOM 5762 C C . GLY B 1 142 ? 21.766 -25.188 11.992 1 79.81 142 GLY B C 1
ATOM 5763 O O . GLY B 1 142 ? 22.016 -24.734 13.109 1 79.81 142 GLY B O 1
ATOM 5764 N N . ASP B 1 143 ? 22 -24.531 11.016 1 75.62 143 ASP B N 1
ATOM 5765 C CA . ASP B 1 143 ? 22.734 -23.266 11.023 1 75.62 143 ASP B CA 1
ATOM 5766 C C . ASP B 1 143 ? 21.812 -22.109 11.391 1 75.62 143 ASP B C 1
ATOM 5768 O O . ASP B 1 143 ? 22.281 -21 11.68 1 75.62 143 ASP B O 1
ATOM 5772 N N . VAL B 1 144 ? 20.5 -22.547 11.5 1 70.88 144 VAL B N 1
ATOM 5773 C CA . VAL B 1 144 ? 19.547 -21.469 11.758 1 70.88 144 VAL B CA 1
ATOM 5774 C C . VAL B 1 144 ? 18.844 -21.719 13.094 1 70.88 144 VAL B C 1
ATOM 5776 O O . VAL B 1 144 ? 18.469 -22.844 13.398 1 70.88 144 VAL B O 1
ATOM 5779 N N . LYS B 1 145 ? 18.578 -20.828 13.867 1 77.88 145 LYS B N 1
ATOM 5780 C CA . LYS B 1 145 ? 18.188 -20.938 15.266 1 77.88 145 LYS B CA 1
ATOM 5781 C C . LYS B 1 145 ? 16.688 -20.688 15.438 1 77.88 145 LYS B C 1
ATOM 5783 O O . LYS B 1 145 ? 16.141 -20.875 16.516 1 77.88 145 LYS B O 1
ATOM 5788 N N . ASN B 1 146 ? 15.984 -20.531 14.508 1 86.38 146 ASN B N 1
ATOM 5789 C CA . ASN B 1 146 ? 14.57 -20.203 14.641 1 86.38 146 ASN B CA 1
ATOM 5790 C C . ASN B 1 146 ? 13.742 -21.438 15.008 1 86.38 146 ASN B C 1
ATOM 5792 O O . ASN B 1 146 ? 14.133 -22.562 14.719 1 86.38 146 ASN B O 1
ATOM 5796 N N . GLU B 1 147 ? 12.688 -21.188 15.688 1 91.88 147 GLU B N 1
ATOM 5797 C CA . GLU B 1 147 ? 11.75 -22.25 16.016 1 91.88 147 GLU B CA 1
ATOM 5798 C C . GLU B 1 147 ? 11.164 -22.875 14.758 1 91.88 147 GLU B C 1
ATOM 5800 O O . GLU B 1 147 ? 10.68 -22.172 13.867 1 91.88 147 GLU B O 1
ATOM 5805 N N . ILE B 1 148 ? 11.234 -24.234 14.68 1 95.75 148 ILE B N 1
ATOM 5806 C CA . ILE B 1 148 ? 10.641 -24.969 13.562 1 95.75 148 ILE B CA 1
ATOM 5807 C C . ILE B 1 148 ? 9.141 -25.125 13.789 1 95.75 148 ILE B C 1
ATOM 5809 O O . ILE B 1 148 ? 8.711 -25.688 14.805 1 95.75 148 ILE B O 1
ATOM 5813 N N . LEU B 1 149 ? 8.367 -24.641 12.844 1 96.38 149 LEU B N 1
ATOM 5814 C CA . LEU B 1 149 ? 6.918 -24.766 12.93 1 96.38 149 LEU B CA 1
ATOM 5815 C C . LEU B 1 149 ? 6.438 -26.047 12.273 1 96.38 149 LEU B C 1
ATOM 5817 O O . LEU B 1 149 ? 5.684 -26.812 12.875 1 96.38 149 LEU B O 1
ATOM 5821 N N . THR B 1 150 ? 6.832 -26.266 11.062 1 96.94 150 THR B N 1
ATOM 5822 C CA . THR B 1 150 ? 6.457 -27.469 10.32 1 96.94 150 THR B CA 1
ATOM 5823 C C . THR B 1 150 ? 7.578 -27.891 9.375 1 96.94 150 THR B C 1
ATOM 5825 O O . THR B 1 150 ? 8.453 -27.094 9.047 1 96.94 150 THR B O 1
ATOM 5828 N N . ALA B 1 151 ? 7.609 -29.094 9 1 97.5 151 ALA B N 1
ATOM 5829 C CA . ALA B 1 151 ? 8.5 -29.672 8 1 97.5 151 ALA B CA 1
ATOM 5830 C C . ALA B 1 151 ? 7.781 -30.75 7.191 1 97.5 151 ALA B C 1
ATOM 5832 O O . ALA B 1 151 ? 7.367 -31.781 7.734 1 97.5 151 ALA B O 1
ATOM 5833 N N . ASN B 1 152 ? 7.625 -30.469 5.934 1 98.06 152 ASN B N 1
ATOM 5834 C CA . ASN B 1 152 ? 6.836 -31.359 5.094 1 98.06 152 ASN B CA 1
ATOM 5835 C C . ASN B 1 152 ? 7.562 -31.703 3.795 1 98.06 152 ASN B C 1
ATOM 5837 O O . ASN B 1 152 ? 7.922 -30.797 3.031 1 98.06 152 ASN B O 1
ATOM 5841 N N . ALA B 1 153 ? 7.734 -32.938 3.525 1 98 153 ALA B N 1
ATOM 5842 C CA . ALA B 1 153 ? 8.383 -33.438 2.309 1 98 153 ALA B CA 1
ATOM 5843 C C . ALA B 1 153 ? 7.41 -33.406 1.13 1 98 153 ALA B C 1
ATOM 5845 O O . ALA B 1 153 ? 6.219 -33.688 1.292 1 98 153 ALA B O 1
ATOM 5846 N N . TYR B 1 154 ? 7.91 -33.062 0.005 1 97.69 154 TYR B N 1
ATOM 5847 C CA . TYR B 1 154 ? 7.141 -33.219 -1.224 1 97.69 154 TYR B CA 1
ATOM 5848 C C . TYR B 1 154 ? 7.047 -34.688 -1.629 1 97.69 154 TYR B C 1
ATOM 5850 O O . TYR B 1 154 ? 7.984 -35.25 -2.209 1 97.69 154 TYR B O 1
ATOM 5858 N N . ILE B 1 155 ? 5.891 -35.25 -1.422 1 97.19 155 ILE B N 1
ATOM 5859 C CA . ILE B 1 155 ? 5.781 -36.688 -1.704 1 97.19 155 ILE B CA 1
ATOM 5860 C C . ILE B 1 155 ? 5.234 -36.875 -3.115 1 97.19 155 ILE B C 1
ATOM 5862 O O . ILE B 1 155 ? 4.656 -35.969 -3.703 1 97.19 155 ILE B O 1
ATOM 5866 N N . GLY B 1 156 ? 5.418 -38.062 -3.686 1 97.69 156 GLY B N 1
ATOM 5867 C CA . GLY B 1 156 ? 5.051 -38.375 -5.055 1 97.69 156 GLY B CA 1
ATOM 5868 C C . GLY B 1 156 ? 3.658 -38.969 -5.172 1 97.69 156 GLY B C 1
ATOM 5869 O O . GLY B 1 156 ? 2.783 -38.688 -4.352 1 97.69 156 GLY B O 1
ATOM 5870 N N . MET B 1 157 ? 3.463 -39.781 -6.215 1 98.12 157 MET B N 1
ATOM 5871 C CA . MET B 1 157 ? 2.129 -40.188 -6.648 1 98.12 157 MET B CA 1
ATOM 5872 C C . MET B 1 157 ? 1.731 -41.531 -6.02 1 98.12 157 MET B C 1
ATOM 5874 O O . MET B 1 157 ? 0.566 -41.906 -6.078 1 98.12 157 MET B O 1
ATOM 5878 N N . LYS B 1 158 ? 2.564 -42.219 -5.336 1 97.5 158 LYS B N 1
ATOM 5879 C CA . LYS B 1 158 ? 2.338 -43.625 -4.984 1 97.5 158 LYS B CA 1
ATOM 5880 C C . LYS B 1 158 ? 1.207 -43.75 -3.969 1 97.5 158 LYS B C 1
ATOM 5882 O O . LYS B 1 158 ? 0.417 -44.688 -4.035 1 97.5 158 LYS B O 1
ATOM 5887 N N . GLY B 1 159 ? 1.214 -42.875 -2.967 1 98.19 159 GLY B N 1
ATOM 5888 C CA . GLY B 1 159 ? 0.105 -42.875 -2.025 1 98.19 159 GLY B CA 1
ATOM 5889 C C . GLY B 1 159 ? -1.243 -42.656 -2.688 1 98.19 159 GLY B C 1
ATOM 5890 O O . GLY B 1 159 ? -2.24 -43.281 -2.285 1 98.19 159 GLY B O 1
ATOM 5891 N N . ILE B 1 160 ? -1.305 -41.875 -3.658 1 98.75 160 ILE B N 1
ATOM 5892 C CA . ILE B 1 160 ? -2.527 -41.594 -4.402 1 98.75 160 ILE B CA 1
ATOM 5893 C C . ILE B 1 160 ? -2.957 -42.812 -5.18 1 98.75 160 ILE B C 1
ATOM 5895 O O . ILE B 1 160 ? -4.133 -43.188 -5.172 1 98.75 160 ILE B O 1
ATOM 5899 N N . ILE B 1 161 ? -2.021 -43.469 -5.84 1 98.38 161 ILE B N 1
ATOM 5900 C CA . ILE B 1 161 ? -2.312 -44.656 -6.609 1 98.38 161 ILE B CA 1
ATOM 5901 C C . ILE B 1 161 ? -2.873 -45.75 -5.688 1 98.38 161 ILE B C 1
ATOM 5903 O O . ILE B 1 161 ? -3.824 -46.438 -6.051 1 98.38 161 ILE B O 1
ATOM 5907 N N . ALA B 1 162 ? -2.252 -45.906 -4.508 1 98.31 162 ALA B N 1
ATOM 5908 C CA . ALA B 1 162 ? -2.744 -46.875 -3.541 1 98.31 162 ALA B CA 1
ATOM 5909 C C . ALA B 1 162 ? -4.207 -46.625 -3.199 1 98.31 162 ALA B C 1
ATOM 5911 O O . ALA B 1 162 ? -5.004 -47.562 -3.117 1 98.31 162 ALA B O 1
ATOM 5912 N N . ALA B 1 163 ? -4.547 -45.375 -2.979 1 98.75 163 ALA B N 1
ATOM 5913 C CA . ALA B 1 163 ? -5.922 -45 -2.66 1 98.75 163 ALA B CA 1
ATOM 5914 C C . ALA B 1 163 ? -6.855 -45.281 -3.83 1 98.75 163 ALA B C 1
ATOM 5916 O O . ALA B 1 163 ? -7.953 -45.812 -3.639 1 98.75 163 ALA B O 1
ATOM 5917 N N . LEU B 1 164 ? -6.465 -44.906 -5.055 1 98.69 164 LEU B N 1
ATOM 5918 C CA . LEU B 1 164 ? -7.273 -45.125 -6.25 1 98.69 164 LEU B CA 1
ATOM 5919 C C . LEU B 1 164 ? -7.48 -46.625 -6.496 1 98.69 164 LEU B C 1
ATOM 5921 O O . LEU B 1 164 ? -8.57 -47.031 -6.883 1 98.69 164 LEU B O 1
ATOM 5925 N N . ASN B 1 165 ? -6.453 -47.406 -6.309 1 98.06 165 ASN B N 1
ATOM 5926 C CA . ASN B 1 165 ? -6.551 -48.844 -6.484 1 98.06 165 ASN B CA 1
ATOM 5927 C C . ASN B 1 165 ? -7.551 -49.469 -5.512 1 98.06 165 ASN B C 1
ATOM 5929 O O . ASN B 1 165 ? -8.102 -50.531 -5.773 1 98.06 165 ASN B O 1
ATOM 5933 N N . ASP B 1 166 ? -7.684 -48.844 -4.441 1 98.19 166 ASP B N 1
ATOM 5934 C CA . ASP B 1 166 ? -8.672 -49.312 -3.471 1 98.19 166 ASP B CA 1
ATOM 5935 C C . ASP B 1 166 ? -10.016 -48.625 -3.684 1 98.19 166 ASP B C 1
ATOM 5937 O O . ASP B 1 166 ? -10.812 -48.5 -2.75 1 98.19 166 ASP B O 1
ATOM 5941 N N . ASP B 1 167 ? -10.219 -48 -4.766 1 97.56 167 ASP B N 1
ATOM 5942 C CA . ASP B 1 167 ? -11.469 -47.5 -5.324 1 97.56 167 ASP B CA 1
ATOM 5943 C C . ASP B 1 167 ? -11.891 -46.188 -4.648 1 97.56 167 ASP B C 1
ATOM 5945 O O . ASP B 1 167 ? -13.078 -45.906 -4.559 1 97.56 167 ASP B O 1
ATOM 5949 N N . ALA B 1 168 ? -10.977 -45.5 -4.055 1 98.44 168 ALA B N 1
ATOM 5950 C CA . ALA B 1 168 ? -11.305 -44.156 -3.555 1 98.44 168 ALA B CA 1
ATOM 5951 C C . ALA B 1 168 ? -11.766 -43.25 -4.688 1 98.44 168 ALA B C 1
ATOM 5953 O O . ALA B 1 168 ? -11.18 -43.25 -5.773 1 98.44 168 ALA B O 1
ATOM 5954 N N . GLN B 1 169 ? -12.789 -42.5 -4.465 1 98.44 169 GLN B N 1
ATOM 5955 C CA . GLN B 1 169 ? -13.266 -41.531 -5.441 1 98.44 169 GLN B CA 1
ATOM 5956 C C . GLN B 1 169 ? -12.648 -40.156 -5.199 1 98.44 169 GLN B C 1
ATOM 5958 O O . GLN B 1 169 ? -12.414 -39.406 -6.145 1 98.44 169 GLN B O 1
ATOM 5963 N N . ILE B 1 170 ? -12.477 -39.812 -3.941 1 98.69 170 ILE B N 1
ATOM 5964 C CA . ILE B 1 170 ? -11.82 -38.562 -3.564 1 98.69 170 ILE B CA 1
ATOM 5965 C C . ILE B 1 170 ? -10.578 -38.844 -2.734 1 98.69 170 ILE B C 1
ATOM 5967 O O . ILE B 1 170 ? -10.633 -39.625 -1.769 1 98.69 170 ILE B O 1
ATOM 5971 N N . VAL B 1 171 ? -9.461 -38.281 -3.107 1 98.88 171 VAL B N 1
ATOM 5972 C CA . VAL B 1 171 ? -8.203 -38.438 -2.389 1 98.88 171 VAL B CA 1
ATOM 5973 C C . VAL B 1 171 ? -7.672 -37.094 -1.939 1 98.88 171 VAL B C 1
ATOM 5975 O O . VAL B 1 171 ? -7.398 -36.219 -2.77 1 98.88 171 VAL B O 1
ATOM 5978 N N . VAL B 1 172 ? -7.504 -36.875 -0.614 1 98.75 172 VAL B N 1
ATOM 5979 C CA . VAL B 1 172 ? -6.98 -35.656 -0.014 1 98.75 172 VAL B CA 1
ATOM 5980 C C . VAL B 1 172 ? -5.512 -35.844 0.36 1 98.75 172 VAL B C 1
ATOM 5982 O O . VAL B 1 172 ? -5.184 -36.719 1.173 1 98.75 172 VAL B O 1
ATOM 5985 N N . CYS B 1 173 ? -4.66 -35.062 -0.231 1 98.56 173 CYS B N 1
ATOM 5986 C CA . CYS B 1 173 ? -3.234 -35.125 0.076 1 98.56 173 CYS B CA 1
ATOM 5987 C C . CYS B 1 173 ? -2.793 -33.938 0.908 1 98.56 173 CYS B C 1
ATOM 5989 O O . CYS B 1 173 ? -3.494 -32.938 0.973 1 98.56 173 CYS B O 1
ATOM 5991 N N . GLY B 1 174 ? -1.739 -34.062 1.669 1 97.38 174 GLY B N 1
ATOM 5992 C CA . GLY B 1 174 ? -1 -32.938 2.213 1 97.38 174 GLY B CA 1
ATOM 5993 C C . GLY B 1 174 ? -0.056 -32.312 1.21 1 97.38 174 GLY B C 1
ATOM 5994 O O . GLY B 1 174 ? -0.464 -31.969 0.1 1 97.38 174 GLY B O 1
ATOM 5995 N N . ARG B 1 175 ? 1.208 -32.25 1.719 1 95.69 175 ARG B N 1
ATOM 5996 C CA . ARG B 1 175 ? 2.203 -31.734 0.779 1 95.69 175 ARG B CA 1
ATOM 5997 C C . ARG B 1 175 ? 2.637 -32.812 -0.199 1 95.69 175 ARG B C 1
ATOM 5999 O O . ARG B 1 175 ? 3.273 -33.812 0.195 1 95.69 175 ARG B O 1
ATOM 6006 N N . CYS B 1 176 ? 2.139 -32.781 -1.376 1 95.81 176 CYS B N 1
ATOM 6007 C CA . CYS B 1 176 ? 2.639 -33.531 -2.508 1 95.81 176 CYS B CA 1
ATOM 6008 C C . CYS B 1 176 ? 3.068 -32.625 -3.646 1 95.81 176 CYS B C 1
ATOM 6010 O O . CYS B 1 176 ? 2.85 -31.406 -3.592 1 95.81 176 CYS B O 1
ATOM 6012 N N . CYS B 1 177 ? 3.793 -33.188 -4.52 1 97.25 177 CYS B N 1
ATOM 6013 C CA . CYS B 1 177 ? 4.164 -32.344 -5.668 1 97.25 177 CYS B CA 1
ATOM 6014 C C . CYS B 1 177 ? 2.936 -31.953 -6.473 1 97.25 177 CYS B C 1
ATOM 6016 O O . CYS B 1 177 ? 1.984 -32.719 -6.59 1 97.25 177 CYS B O 1
ATOM 6018 N N . ASP B 1 178 ? 2.932 -30.844 -7.027 1 96.44 178 ASP B N 1
ATOM 6019 C CA . ASP B 1 178 ? 1.773 -30.219 -7.656 1 96.44 178 ASP B CA 1
ATOM 6020 C C . ASP B 1 178 ? 1.231 -31.078 -8.789 1 96.44 178 ASP B C 1
ATOM 6022 O O . ASP B 1 178 ? 0.016 -31.172 -8.977 1 96.44 178 ASP B O 1
ATOM 6026 N N . ALA B 1 179 ? 2.1 -31.703 -9.477 1 97.94 179 ALA B N 1
ATOM 6027 C CA . ALA B 1 179 ? 1.7 -32.469 -10.656 1 97.94 179 ALA B CA 1
ATOM 6028 C C . ALA B 1 179 ? 1.396 -33.938 -10.281 1 97.94 179 ALA B C 1
ATOM 6030 O O . ALA B 1 179 ? 0.84 -34.688 -11.086 1 97.94 179 ALA B O 1
ATOM 6031 N N . SER B 1 180 ? 1.69 -34.375 -9.078 1 98.5 180 SER B N 1
ATOM 6032 C CA . SER B 1 180 ? 1.582 -35.781 -8.68 1 98.5 180 SER B CA 1
ATOM 6033 C C . SER B 1 180 ? 0.144 -36.281 -8.789 1 98.5 180 SER B C 1
ATOM 6035 O O . SER B 1 180 ? -0.095 -37.438 -9.156 1 98.5 180 SER B O 1
ATOM 6037 N N . PRO B 1 181 ? -0.846 -35.438 -8.469 1 98.81 181 PRO B N 1
ATOM 6038 C CA . PRO B 1 181 ? -2.221 -35.906 -8.68 1 98.81 181 PRO B CA 1
ATOM 6039 C C . PRO B 1 181 ? -2.49 -36.312 -10.125 1 98.81 181 PRO B C 1
ATOM 6041 O O . PRO B 1 181 ? -3.109 -37.344 -10.375 1 98.81 181 PRO B O 1
ATOM 6044 N N . VAL B 1 182 ? -2.02 -35.531 -11.078 1 98.88 182 VAL B N 1
ATOM 6045 C CA . VAL B 1 182 ? -2.215 -35.844 -12.492 1 98.88 182 VAL B CA 1
ATOM 6046 C C . VAL B 1 182 ? -1.449 -37.094 -12.875 1 98.88 182 VAL B C 1
ATOM 6048 O O . VAL B 1 182 ? -1.979 -37.969 -13.57 1 98.88 182 VAL B O 1
ATOM 6051 N N . MET B 1 183 ? -0.233 -37.219 -12.43 1 98.88 183 MET B N 1
ATOM 6052 C CA . MET B 1 183 ? 0.592 -38.406 -12.695 1 98.88 183 MET B CA 1
ATOM 6053 C C . MET B 1 183 ? -0.08 -39.656 -12.18 1 98.88 183 MET B C 1
ATOM 6055 O O . MET B 1 183 ? -0.127 -40.656 -12.883 1 98.88 183 MET B O 1
ATOM 6059 N N . ALA B 1 184 ? -0.579 -39.594 -10.977 1 98.88 184 ALA B N 1
ATOM 6060 C CA . ALA B 1 184 ? -1.223 -40.75 -10.344 1 98.88 184 ALA B CA 1
ATOM 6061 C C . ALA B 1 184 ? -2.459 -41.188 -11.133 1 98.88 184 ALA B C 1
ATOM 6063 O O . ALA B 1 184 ? -2.664 -42.375 -11.375 1 98.88 184 ALA B O 1
ATOM 6064 N N . LEU B 1 185 ? -3.285 -40.219 -11.484 1 98.88 185 LEU B N 1
ATOM 6065 C CA . LEU B 1 185 ? -4.508 -40.5 -12.227 1 98.88 185 LEU B CA 1
ATOM 6066 C C . LEU B 1 185 ? -4.195 -41.156 -13.57 1 98.88 185 LEU B C 1
ATOM 6068 O O . LEU B 1 185 ? -4.84 -42.125 -13.961 1 98.88 185 LEU B O 1
ATOM 6072 N N . ALA B 1 186 ? -3.238 -40.625 -14.25 1 98.81 186 ALA B N 1
ATOM 6073 C CA . ALA B 1 186 ? -2.854 -41.188 -15.547 1 98.81 186 ALA B CA 1
ATOM 6074 C C . ALA B 1 186 ? -2.293 -42.594 -15.391 1 98.81 186 ALA B C 1
ATOM 6076 O O . ALA B 1 186 ? -2.672 -43.5 -16.141 1 98.81 186 ALA B O 1
ATOM 6077 N N . ALA B 1 187 ? -1.371 -42.75 -14.484 1 98.56 187 ALA B N 1
ATOM 6078 C CA . ALA B 1 187 ? -0.76 -44.062 -14.266 1 98.56 187 ALA B CA 1
ATOM 6079 C C . ALA B 1 187 ? -1.808 -45.094 -13.867 1 98.56 187 ALA B C 1
ATOM 6081 O O . ALA B 1 187 ? -1.76 -46.25 -14.32 1 98.56 187 ALA B O 1
ATOM 6082 N N . TRP B 1 188 ? -2.689 -44.75 -12.969 1 98.44 188 TRP B N 1
ATOM 6083 C CA . TRP B 1 188 ? -3.781 -45.625 -12.547 1 98.44 188 TRP B CA 1
ATOM 6084 C C . TRP B 1 188 ? -4.672 -46 -13.727 1 98.44 188 TRP B C 1
ATOM 6086 O O . TRP B 1 188 ? -5.02 -47.156 -13.906 1 98.44 188 TRP B O 1
ATOM 6096 N N . TRP B 1 189 ? -5.07 -45.031 -14.539 1 98.44 189 TRP B N 1
ATOM 6097 C CA . TRP B 1 189 ? -5.98 -45.188 -15.664 1 98.44 189 TRP B CA 1
ATOM 6098 C C . TRP B 1 189 ? -5.375 -46.125 -16.719 1 98.44 189 TRP B C 1
ATOM 6100 O O . TRP B 1 189 ? -6.062 -47 -17.234 1 98.44 189 TRP B O 1
ATOM 6110 N N . HIS B 1 190 ? -4.051 -46 -17.016 1 98.38 190 HIS B N 1
ATOM 6111 C CA . HIS B 1 190 ? -3.41 -46.688 -18.109 1 98.38 190 HIS B CA 1
ATOM 6112 C C . HIS B 1 190 ? -2.66 -47.938 -17.609 1 98.38 190 HIS B C 1
ATOM 6114 O O . HIS B 1 190 ? -2.199 -48.75 -18.391 1 98.38 190 HIS B O 1
ATOM 6120 N N . GLY B 1 191 ? -2.51 -48.031 -16.328 1 97.75 191 GLY B N 1
ATOM 6121 C CA . GLY B 1 191 ? -1.812 -49.188 -15.758 1 97.75 191 GLY B CA 1
ATOM 6122 C C . GLY B 1 191 ? -0.309 -49.125 -15.953 1 97.75 191 GLY B C 1
ATOM 6123 O O . GLY B 1 191 ? 0.317 -50.125 -16.297 1 97.75 191 GLY B O 1
ATOM 6124 N N . TRP B 1 192 ? 0.304 -47.969 -15.766 1 97.75 192 TRP B N 1
ATOM 6125 C CA . TRP B 1 192 ? 1.735 -47.812 -15.984 1 97.75 192 TRP B CA 1
ATOM 6126 C C . TRP B 1 192 ? 2.539 -48.375 -14.828 1 97.75 192 TRP B C 1
ATOM 6128 O O . TRP B 1 192 ? 2.061 -48.438 -13.695 1 97.75 192 TRP B O 1
ATOM 6138 N N . SER B 1 193 ? 3.709 -48.781 -15.172 1 95.69 193 SER B N 1
ATOM 6139 C CA . SER B 1 193 ? 4.68 -49.188 -14.156 1 95.69 193 SER B CA 1
ATOM 6140 C C . SER B 1 193 ? 5.43 -47.969 -13.617 1 95.69 193 SER B C 1
ATOM 6142 O O . SER B 1 193 ? 5.457 -46.906 -14.266 1 95.69 193 SER B O 1
ATOM 6144 N N . ASP B 1 194 ? 6.148 -48.188 -12.531 1 94.44 194 ASP B N 1
ATOM 6145 C CA . ASP B 1 194 ? 6.902 -47.094 -11.898 1 94.44 194 ASP B CA 1
ATOM 6146 C C . ASP B 1 194 ? 8.188 -46.812 -12.664 1 94.44 194 ASP B C 1
ATOM 6148 O O . ASP B 1 194 ? 8.898 -45.844 -12.352 1 94.44 194 ASP B O 1
ATOM 6152 N N . THR B 1 195 ? 8.43 -47.562 -13.742 1 96.56 195 THR B N 1
ATOM 6153 C CA . THR B 1 195 ? 9.656 -47.312 -14.492 1 96.56 195 THR B CA 1
ATOM 6154 C C . THR B 1 195 ? 9.336 -46.938 -15.93 1 96.56 195 THR B C 1
ATOM 6156 O O . THR B 1 195 ? 10.227 -46.906 -16.797 1 96.56 195 THR B O 1
ATOM 6159 N N . ASP B 1 196 ? 8.086 -46.781 -16.219 1 97.75 196 ASP B N 1
ATOM 6160 C CA . ASP B 1 196 ? 7.73 -46.219 -17.531 1 97.75 196 ASP B CA 1
ATOM 6161 C C . ASP B 1 196 ? 8.055 -44.719 -17.609 1 97.75 196 ASP B C 1
ATOM 6163 O O . ASP B 1 196 ? 7.164 -43.906 -17.781 1 97.75 196 ASP B O 1
ATOM 6167 N N . TYR B 1 197 ? 9.289 -44.469 -17.594 1 98.38 197 TYR B N 1
ATOM 6168 C CA . TYR B 1 197 ? 9.781 -43.125 -17.312 1 98.38 197 TYR B CA 1
ATOM 6169 C C . TYR B 1 197 ? 9.312 -42.125 -18.375 1 98.38 197 TYR B C 1
ATOM 6171 O O . TYR B 1 197 ? 8.969 -41 -18.062 1 98.38 197 TYR B O 1
ATOM 6179 N N . ASP B 1 198 ? 9.281 -42.469 -19.656 1 98.44 198 ASP B N 1
ATOM 6180 C CA . ASP B 1 198 ? 8.828 -41.531 -20.703 1 98.44 198 ASP B CA 1
ATOM 6181 C C . ASP B 1 198 ? 7.355 -41.188 -20.5 1 98.44 198 ASP B C 1
ATOM 6183 O O . ASP B 1 198 ? 6.973 -40.031 -20.656 1 98.44 198 ASP B O 1
ATOM 6187 N N . LYS B 1 199 ? 6.531 -42.25 -20.188 1 98.5 199 LYS B N 1
ATOM 6188 C CA . LYS B 1 199 ? 5.109 -42.031 -19.953 1 98.5 199 LYS B CA 1
ATOM 6189 C C . LYS B 1 199 ? 4.883 -41.156 -18.719 1 98.5 199 LYS B C 1
ATOM 6191 O O . LYS B 1 199 ? 4.098 -40.188 -18.766 1 98.5 199 LYS B O 1
ATOM 6196 N N . LEU B 1 200 ? 5.637 -41.406 -17.672 1 98.69 200 LEU B N 1
ATOM 6197 C CA . LEU B 1 200 ? 5.535 -40.656 -16.422 1 98.69 200 LEU B CA 1
ATOM 6198 C C . LEU B 1 200 ? 5.992 -39.219 -16.625 1 98.69 200 LEU B C 1
ATOM 6200 O O . LEU B 1 200 ? 5.398 -38.281 -16.078 1 98.69 200 LEU B O 1
ATOM 6204 N N . ALA B 1 201 ? 7.039 -39.031 -17.406 1 98.75 201 ALA B N 1
ATOM 6205 C CA . ALA B 1 201 ? 7.508 -37.688 -17.734 1 98.75 201 ALA B CA 1
ATOM 6206 C C . ALA B 1 201 ? 6.438 -36.906 -18.484 1 98.75 201 ALA B C 1
ATOM 6208 O O . ALA B 1 201 ? 6.27 -35.688 -18.266 1 98.75 201 ALA B O 1
ATOM 6209 N N . GLY B 1 202 ? 5.789 -37.562 -19.391 1 98.69 202 GLY B N 1
ATOM 6210 C CA . GLY B 1 202 ? 4.684 -36.938 -20.094 1 98.69 202 GLY B CA 1
ATOM 6211 C C . GLY B 1 202 ? 3.582 -36.469 -19.172 1 98.69 202 GLY B C 1
ATOM 6212 O O . GLY B 1 202 ? 3.1 -35.344 -19.297 1 98.69 202 GLY B O 1
ATOM 6213 N N . ALA B 1 203 ? 3.188 -37.281 -18.219 1 98.81 203 ALA B N 1
ATOM 6214 C CA . ALA B 1 203 ? 2.143 -36.938 -17.266 1 98.81 203 ALA B CA 1
ATOM 6215 C C . ALA B 1 203 ? 2.607 -35.844 -16.328 1 98.81 203 ALA B C 1
ATOM 6217 O O . ALA B 1 203 ? 1.816 -34.969 -15.938 1 98.81 203 ALA B O 1
ATOM 6218 N N . LEU B 1 204 ? 3.896 -35.844 -15.938 1 98.81 204 LEU B N 1
ATOM 6219 C CA . LEU B 1 204 ? 4.48 -34.781 -15.125 1 98.81 204 LEU B CA 1
ATOM 6220 C C . LEU B 1 204 ? 4.348 -33.438 -15.82 1 98.81 204 LEU B C 1
ATOM 6222 O O . LEU B 1 204 ? 3.91 -32.469 -15.203 1 98.81 204 LEU B O 1
ATOM 6226 N N . MET B 1 205 ? 4.652 -33.375 -17.062 1 98.75 205 MET B N 1
ATOM 6227 C CA . MET B 1 205 ? 4.625 -32.125 -17.781 1 98.75 205 MET B CA 1
ATOM 6228 C C . MET B 1 205 ? 3.191 -31.688 -18.078 1 98.75 205 MET B C 1
ATOM 6230 O O . MET B 1 205 ? 2.881 -30.5 -18.094 1 98.75 205 MET B O 1
ATOM 6234 N N . ALA B 1 206 ? 2.273 -32.688 -18.312 1 98.88 206 ALA B N 1
ATOM 6235 C CA . ALA B 1 206 ? 0.856 -32.344 -18.438 1 98.88 206 ALA B CA 1
ATOM 6236 C C . ALA B 1 206 ? 0.331 -31.719 -17.156 1 98.88 206 ALA B C 1
ATOM 6238 O O . ALA B 1 206 ? -0.406 -30.719 -17.203 1 98.88 206 ALA B O 1
ATOM 6239 N N . GLY B 1 207 ? 0.714 -32.281 -16.031 1 98.75 207 GLY B N 1
ATOM 6240 C CA . GLY B 1 207 ? 0.371 -31.688 -14.75 1 98.75 207 GLY B CA 1
ATOM 6241 C C . GLY B 1 207 ? 0.969 -30.297 -14.555 1 98.75 207 GLY B C 1
ATOM 6242 O O . GLY B 1 207 ? 0.281 -29.375 -14.125 1 98.75 207 GLY B O 1
ATOM 6243 N N . HIS B 1 208 ? 2.217 -30.141 -14.938 1 98.56 208 HIS B N 1
ATOM 6244 C CA . HIS B 1 208 ? 2.924 -28.875 -14.797 1 98.56 208 HIS B CA 1
ATOM 6245 C C . HIS B 1 208 ? 2.252 -27.781 -15.617 1 98.56 208 HIS B C 1
ATOM 6247 O O . HIS B 1 208 ? 2.072 -26.656 -15.133 1 98.56 208 HIS B O 1
ATOM 6253 N N . VAL B 1 209 ? 1.801 -28.078 -16.781 1 98.56 209 VAL B N 1
ATOM 6254 C CA . VAL B 1 209 ? 1.278 -27.047 -17.672 1 98.56 209 VAL B CA 1
ATOM 6255 C C . VAL B 1 209 ? -0.171 -26.734 -17.312 1 98.56 209 VAL B C 1
ATOM 6257 O O . VAL B 1 209 ? -0.724 -25.734 -17.75 1 98.56 209 VAL B O 1
ATOM 6260 N N . THR B 1 210 ? -0.781 -27.531 -16.391 1 98.69 210 THR B N 1
ATOM 6261 C CA . THR B 1 210 ? -2.184 -27.266 -16.094 1 98.69 210 THR B CA 1
ATOM 6262 C C . THR B 1 210 ? -2.371 -26.969 -14.609 1 98.69 210 THR B C 1
ATOM 6264 O O . THR B 1 210 ? -3.457 -26.578 -14.18 1 98.69 210 THR B O 1
ATOM 6267 N N . GLU B 1 211 ? -1.393 -27.062 -13.82 1 97.94 211 GLU B N 1
ATOM 6268 C CA . GLU B 1 211 ? -1.532 -27.047 -12.367 1 97.94 211 GLU B CA 1
ATOM 6269 C C . GLU B 1 211 ? -1.834 -25.641 -11.852 1 97.94 211 GLU B C 1
ATOM 6271 O O . GLU B 1 211 ? -2.373 -25.484 -10.758 1 97.94 211 GLU B O 1
ATOM 6276 N N . CYS B 1 212 ? -1.544 -24.594 -12.562 1 97.56 212 CYS B N 1
ATOM 6277 C CA . CYS B 1 212 ? -1.772 -23.219 -12.117 1 97.56 212 CYS B CA 1
ATOM 6278 C C . CYS B 1 212 ? -3.07 -22.672 -12.695 1 97.56 212 CYS B C 1
ATOM 6280 O O . CYS B 1 212 ? -3.17 -21.469 -12.969 1 97.56 212 CYS B O 1
ATOM 6282 N N . GLY B 1 213 ? -3.967 -23.5 -12.93 1 97.06 213 GLY B N 1
ATOM 6283 C CA . GLY B 1 213 ? -5.305 -23.078 -13.328 1 97.06 213 GLY B CA 1
ATOM 6284 C C . GLY B 1 213 ? -5.332 -22.344 -14.648 1 97.06 213 GLY B C 1
ATOM 6285 O O . GLY B 1 213 ? -4.824 -22.844 -15.656 1 97.06 213 GLY B O 1
ATOM 6286 N N . PRO B 1 214 ? -5.848 -21.141 -14.609 1 97.88 214 PRO B N 1
ATOM 6287 C CA . PRO B 1 214 ? -6.098 -20.422 -15.859 1 97.88 214 PRO B CA 1
ATOM 6288 C C . PRO B 1 214 ? -4.82 -19.859 -16.484 1 97.88 214 PRO B C 1
ATOM 6290 O O . PRO B 1 214 ? -4.875 -19.172 -17.5 1 97.88 214 PRO B O 1
ATOM 6293 N N . TYR B 1 215 ? -3.664 -20.078 -15.945 1 98.25 215 TYR B N 1
ATOM 6294 C CA . TYR B 1 215 ? -2.43 -19.594 -16.562 1 98.25 215 TYR B CA 1
ATOM 6295 C C . TYR B 1 215 ? -2.271 -20.156 -17.969 1 98.25 2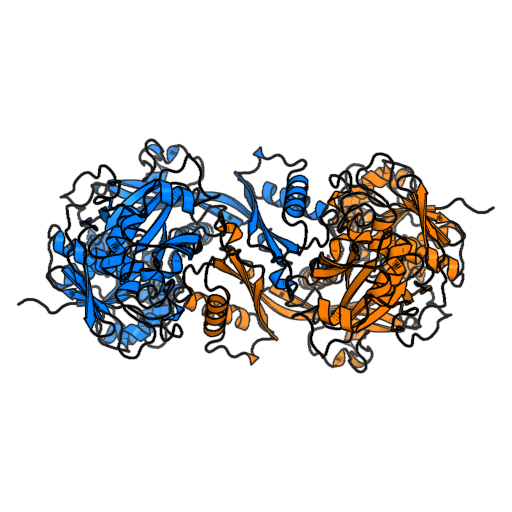15 TYR B C 1
ATOM 6297 O O . TYR B 1 215 ? -1.738 -19.469 -18.844 1 98.25 215 TYR B O 1
ATOM 6305 N N . THR B 1 216 ? -2.752 -21.344 -18.188 1 98.12 216 THR B N 1
ATOM 6306 C CA . THR B 1 216 ? -2.637 -21.984 -19.484 1 98.12 216 THR B CA 1
ATOM 6307 C C . THR B 1 216 ? -3.783 -21.562 -20.406 1 98.12 216 THR B C 1
ATOM 6309 O O . THR B 1 216 ? -3.725 -21.781 -21.609 1 98.12 216 THR B O 1
ATOM 6312 N N . THR B 1 217 ? -4.801 -20.891 -19.844 1 98.38 217 THR B N 1
ATOM 6313 C CA . THR B 1 217 ? -5.926 -20.453 -20.656 1 98.38 217 THR B CA 1
ATOM 6314 C C . THR B 1 217 ? -5.934 -18.922 -20.797 1 98.38 217 THR B C 1
ATOM 6316 O O . THR B 1 217 ? -6.949 -18.344 -21.172 1 98.38 217 THR B O 1
ATOM 6319 N N . GLY B 1 218 ? -4.852 -18.312 -20.391 1 98 218 GLY B N 1
ATOM 6320 C CA . GLY B 1 218 ? -4.715 -16.906 -20.703 1 98 218 GLY B CA 1
ATOM 6321 C C . GLY B 1 218 ? -4.383 -16.047 -19.5 1 98 218 GLY B C 1
ATOM 6322 O O . GLY B 1 218 ? -4.004 -14.883 -19.656 1 98 218 GLY B O 1
ATOM 6323 N N . GLY B 1 219 ? -4.512 -16.531 -18.297 1 98.19 219 GLY B N 1
ATOM 6324 C CA . GLY B 1 219 ? -4.16 -15.781 -17.109 1 98.19 219 GLY B CA 1
ATOM 6325 C C . GLY B 1 219 ? -2.664 -15.57 -16.953 1 98.19 219 GLY B C 1
ATOM 6326 O O . GLY B 1 219 ? -1.868 -16.438 -17.344 1 98.19 219 GLY B O 1
ATOM 6327 N N . ASN B 1 220 ? -2.254 -14.367 -16.391 1 98.12 220 ASN B N 1
ATOM 6328 C CA . ASN B 1 220 ? -0.859 -14.016 -16.156 1 98.12 220 ASN B CA 1
ATOM 6329 C C . ASN B 1 220 ? -0.019 -14.148 -17.422 1 98.12 220 ASN B C 1
ATOM 6331 O O . ASN B 1 220 ? 1.145 -14.547 -17.359 1 98.12 220 ASN B O 1
ATOM 6335 N N . PHE B 1 221 ? -0.613 -13.914 -18.578 1 98.38 221 PHE B N 1
ATOM 6336 C CA . PHE B 1 221 ? 0.028 -14.055 -19.891 1 98.38 221 PHE B CA 1
ATOM 6337 C C . PHE B 1 221 ? 0.44 -12.695 -20.438 1 98.38 221 PHE B C 1
ATOM 6339 O O . PHE B 1 221 ? -0.377 -11.773 -20.5 1 98.38 221 PHE B O 1
ATOM 6346 N N . CYS B 1 222 ? 1.686 -12.562 -20.844 1 98 222 CYS B N 1
ATOM 6347 C CA . CYS B 1 222 ? 2.189 -11.266 -21.281 1 98 222 CYS B CA 1
ATOM 6348 C C . CYS B 1 222 ? 1.513 -10.828 -22.578 1 98 222 CYS B C 1
ATOM 6350 O O . CYS B 1 222 ? 1.576 -9.656 -22.953 1 98 222 CYS B O 1
ATOM 6352 N N . GLY B 1 223 ? 0.861 -11.75 -23.344 1 97.88 223 GLY B N 1
ATOM 6353 C CA . GLY B 1 223 ? 0.071 -11.422 -24.516 1 97.88 223 GLY B CA 1
ATOM 6354 C C . GLY B 1 223 ? -1.41 -11.273 -24.219 1 97.88 223 GLY B C 1
ATOM 6355 O O . GLY B 1 223 ? -2.248 -11.492 -25.094 1 97.88 223 GLY B O 1
ATOM 6356 N N . PHE B 1 224 ? -1.77 -10.898 -23.062 1 97.88 224 PHE B N 1
ATOM 6357 C CA . PHE B 1 224 ? -3.137 -10.922 -22.562 1 97.88 224 PHE B CA 1
ATOM 6358 C C . PHE B 1 224 ? -4.047 -10.055 -23.422 1 97.88 224 PHE B C 1
ATOM 6360 O O . PHE B 1 224 ? -5.258 -10.281 -23.484 1 97.88 224 PHE B O 1
ATOM 6367 N N . LYS B 1 225 ? -3.51 -9.039 -24.125 1 96.75 225 LYS B N 1
ATOM 6368 C CA . LYS B 1 225 ? -4.309 -8.117 -24.922 1 96.75 225 LYS B CA 1
ATOM 6369 C C . LYS B 1 225 ? -4.98 -8.844 -26.094 1 96.75 225 LYS B C 1
ATOM 6371 O O . LYS B 1 225 ? -6.031 -8.422 -26.562 1 96.75 225 LYS B O 1
ATOM 6376 N N . ALA B 1 226 ? -4.363 -9.992 -26.422 1 96.81 226 ALA B N 1
ATOM 6377 C CA . ALA B 1 226 ? -4.859 -10.734 -27.578 1 96.81 226 ALA B CA 1
ATOM 6378 C C . ALA B 1 226 ? -5.879 -11.789 -27.156 1 96.81 226 ALA B C 1
ATOM 6380 O O . ALA B 1 226 ? -6.594 -12.344 -28 1 96.81 226 ALA B O 1
ATOM 6381 N N . ILE B 1 227 ? -5.977 -12.133 -25.891 1 97.81 227 ILE B N 1
ATOM 6382 C CA . ILE B 1 227 ? -6.938 -13.117 -25.406 1 97.81 227 ILE B CA 1
ATOM 6383 C C . ILE B 1 227 ? -8.359 -12.57 -25.547 1 97.81 227 ILE B C 1
ATOM 6385 O O . ILE B 1 227 ? -8.648 -11.469 -25.094 1 97.81 227 ILE B O 1
ATOM 6389 N N . PRO B 1 228 ? -9.281 -13.273 -26.125 1 96.06 228 PRO B N 1
ATOM 6390 C CA . PRO B 1 228 ? -10.617 -12.734 -26.406 1 96.06 228 PRO B CA 1
ATOM 6391 C C . PRO B 1 228 ? -11.32 -12.219 -25.156 1 96.06 228 PRO B C 1
ATOM 6393 O O . PRO B 1 228 ? -12 -11.188 -25.203 1 96.06 228 PRO B O 1
ATOM 6396 N N . SER B 1 229 ? -11.219 -12.977 -24.078 1 96.81 229 SER B N 1
ATOM 6397 C CA . SER B 1 229 ? -11.812 -12.539 -22.812 1 96.81 229 SER B CA 1
ATOM 6398 C C . SER B 1 229 ? -11.117 -13.203 -21.625 1 96.81 229 SER B C 1
ATOM 6400 O O . SER B 1 229 ? -10.773 -14.383 -21.688 1 96.81 229 SER B O 1
ATOM 6402 N N . LEU B 1 230 ? -10.891 -12.453 -20.672 1 97.62 230 LEU B N 1
ATOM 6403 C CA . LEU B 1 230 ? -10.344 -12.977 -19.422 1 97.62 230 LEU B CA 1
ATOM 6404 C C . LEU B 1 230 ? -11.336 -12.773 -18.281 1 97.62 230 LEU B C 1
ATOM 6406 O O . LEU B 1 230 ? -10.93 -12.625 -17.125 1 97.62 230 LEU B O 1
ATOM 6410 N N . ILE B 1 231 ? -12.594 -12.742 -18.609 1 96.19 231 ILE B N 1
ATOM 6411 C CA . ILE B 1 231 ? -13.719 -12.75 -17.672 1 96.19 231 ILE B CA 1
ATOM 6412 C C . ILE B 1 231 ? -14.352 -14.133 -17.641 1 96.19 231 ILE B C 1
ATOM 6414 O O . ILE B 1 231 ? -14.695 -14.688 -18.688 1 96.19 231 ILE B O 1
ATOM 6418 N N . ASN B 1 232 ? -14.461 -14.734 -16.484 1 93.31 232 ASN B N 1
ATOM 6419 C CA . ASN B 1 232 ? -15.047 -16.062 -16.312 1 93.31 232 ASN B CA 1
ATOM 6420 C C . ASN B 1 232 ? -14.312 -17.109 -17.125 1 93.31 232 ASN B C 1
ATOM 6422 O O . ASN B 1 232 ? -14.922 -17.844 -17.906 1 93.31 232 ASN B O 1
ATOM 6426 N N . VAL B 1 233 ? -13.07 -17.172 -16.969 1 96.69 233 VAL B N 1
ATOM 6427 C CA . VAL B 1 233 ? -12.164 -17.984 -17.781 1 96.69 233 VAL B CA 1
ATOM 6428 C C . VAL B 1 233 ? -12.383 -19.469 -17.469 1 96.69 233 VAL B C 1
ATOM 6430 O O . VAL B 1 233 ? -12.602 -19.844 -16.312 1 96.69 233 VAL B O 1
ATOM 6433 N N . GLY B 1 234 ? -12.375 -20.312 -18.469 1 97.31 234 GLY B N 1
ATOM 6434 C CA . GLY B 1 234 ? -12.352 -21.75 -18.281 1 97.31 234 GLY B CA 1
ATOM 6435 C C . GLY B 1 234 ? -10.992 -22.281 -17.859 1 97.31 234 GLY B C 1
ATOM 6436 O O . GLY B 1 234 ? -9.961 -21.812 -18.328 1 97.31 234 GLY B O 1
ATOM 6437 N N . TYR B 1 235 ? -11.031 -23.219 -16.938 1 98.38 235 TYR B N 1
ATOM 6438 C CA . TYR B 1 235 ? -9.781 -23.797 -16.469 1 98.38 235 TYR B CA 1
ATOM 6439 C C . TYR B 1 235 ? -9.336 -24.938 -17.375 1 98.38 235 TYR B C 1
ATOM 6441 O O . TYR B 1 235 ? -10.133 -25.469 -18.156 1 98.38 235 TYR B O 1
ATOM 6449 N N . PRO B 1 236 ? -8.109 -25.312 -17.344 1 98.75 236 PRO B N 1
ATOM 6450 C CA . PRO B 1 236 ? -7.547 -26.219 -18.359 1 98.75 236 PRO B CA 1
ATOM 6451 C C . PRO B 1 236 ? -7.887 -27.672 -18.094 1 98.75 236 PRO B C 1
ATOM 6453 O O . PRO B 1 236 ? -8.188 -28.047 -16.969 1 98.75 236 PRO B O 1
ATOM 6456 N N . ILE B 1 237 ? -7.82 -28.484 -19.188 1 98.88 237 ILE B N 1
ATOM 6457 C CA . ILE B 1 237 ? -7.988 -29.938 -19.219 1 98.88 237 ILE B CA 1
ATOM 6458 C C . ILE B 1 237 ? -6.82 -30.562 -19.969 1 98.88 237 ILE B C 1
ATOM 6460 O O . ILE B 1 237 ? -6.398 -30.062 -21.016 1 98.88 237 ILE B O 1
ATOM 6464 N N . CYS B 1 238 ? -6.25 -31.578 -19.438 1 98.81 238 CYS B N 1
ATOM 6465 C CA . CYS B 1 238 ? -5.289 -32.375 -20.188 1 98.81 238 CYS B CA 1
ATOM 6466 C C . CYS B 1 238 ? -5.859 -33.75 -20.5 1 98.81 238 CYS B C 1
ATOM 6468 O O . CYS B 1 238 ? -6.449 -34.406 -19.641 1 98.81 238 CYS B O 1
ATOM 6470 N N . GLU B 1 239 ? -5.805 -34.156 -21.719 1 98.81 239 GLU B N 1
ATOM 6471 C CA . GLU B 1 239 ? -6.133 -35.5 -22.203 1 98.81 239 GLU B CA 1
ATOM 6472 C C . GLU B 1 239 ? -4.875 -36.344 -22.406 1 98.81 239 GLU B C 1
ATOM 6474 O O . GLU B 1 239 ? -4.203 -36.219 -23.438 1 98.81 239 GLU B O 1
ATOM 6479 N N . ILE B 1 240 ? -4.629 -37.188 -21.484 1 98.81 240 ILE B N 1
ATOM 6480 C CA . ILE B 1 240 ? -3.352 -37.906 -21.484 1 98.81 240 ILE B CA 1
ATOM 6481 C C . ILE B 1 240 ? -3.518 -39.281 -22.094 1 98.81 240 ILE B C 1
ATOM 6483 O O . ILE B 1 240 ? -4.32 -40.094 -21.625 1 98.81 240 ILE B O 1
ATOM 6487 N N . SER B 1 241 ? -2.717 -39.594 -23.078 1 98.44 241 SER B N 1
ATOM 6488 C CA . SER B 1 241 ? -2.721 -40.875 -23.781 1 98.44 241 SER B CA 1
ATOM 6489 C C . SER B 1 241 ? -1.804 -41.875 -23.094 1 98.44 241 SER B C 1
ATOM 6491 O O . SER B 1 241 ? -1.026 -41.5 -22.203 1 98.44 241 SER B O 1
ATOM 6493 N N . ASP B 1 242 ? -1.905 -43.062 -23.531 1 98.06 242 ASP B N 1
ATOM 6494 C CA . ASP B 1 242 ? -1.157 -44.156 -22.906 1 98.06 242 ASP B CA 1
ATOM 6495 C C . ASP B 1 242 ? 0.347 -43.969 -23.094 1 98.06 242 ASP B C 1
ATOM 6497 O O . ASP B 1 242 ? 1.138 -44.438 -22.266 1 98.06 242 ASP B O 1
ATOM 6501 N N . ASP B 1 243 ? 0.735 -43.312 -24.109 1 97.06 243 ASP B N 1
ATOM 6502 C CA . ASP B 1 243 ? 2.162 -43.125 -24.359 1 97.06 243 ASP B CA 1
ATOM 6503 C C . ASP B 1 243 ? 2.707 -41.906 -23.609 1 97.06 243 ASP B C 1
ATOM 6505 O O . ASP B 1 243 ? 3.871 -41.562 -23.766 1 97.06 243 ASP B O 1
ATOM 6509 N N . GLY B 1 244 ? 1.846 -41.25 -22.891 1 97.25 244 GLY B N 1
ATOM 6510 C CA . GLY B 1 244 ? 2.279 -40.125 -22.078 1 97.25 244 GLY B CA 1
ATOM 6511 C C . GLY B 1 244 ? 2.082 -38.781 -22.75 1 97.25 244 GLY B C 1
ATOM 6512 O O . GLY B 1 244 ? 2.137 -37.719 -22.109 1 97.25 244 GLY B O 1
ATOM 6513 N N . SER B 1 245 ? 1.815 -38.719 -24.047 1 97.75 245 SER B N 1
ATOM 6514 C CA . SER B 1 245 ? 1.482 -37.469 -24.719 1 97.75 245 SER B CA 1
ATOM 6515 C C . SER B 1 245 ? 0.11 -36.938 -24.297 1 97.75 245 SER B C 1
ATOM 6517 O O . SER B 1 245 ? -0.691 -37.688 -23.734 1 97.75 245 SER B O 1
ATOM 6519 N N . SER B 1 246 ? -0.046 -35.688 -24.547 1 98.44 246 SER B N 1
ATOM 6520 C CA . SER B 1 246 ? -1.321 -35.156 -24.094 1 98.44 246 SER B CA 1
ATOM 6521 C C . SER B 1 246 ? -1.813 -34.031 -25 1 98.44 246 SER B C 1
ATOM 6523 O O . SER B 1 246 ? -1.019 -33.375 -25.703 1 98.44 246 SER B O 1
ATOM 6525 N N . ILE B 1 247 ? -3.105 -33.844 -25.062 1 98.75 247 ILE B N 1
ATOM 6526 C CA . ILE B 1 247 ? -3.764 -32.656 -25.594 1 98.75 247 ILE B CA 1
ATOM 6527 C C . ILE B 1 247 ? -4.184 -31.75 -24.453 1 98.75 247 ILE B C 1
ATOM 6529 O O . ILE B 1 247 ? -4.902 -32.156 -23.547 1 98.75 247 ILE B O 1
ATOM 6533 N N . ILE B 1 248 ? -3.68 -30.547 -24.469 1 98.88 248 ILE B N 1
ATOM 6534 C CA . ILE B 1 248 ? -4.102 -29.516 -23.516 1 98.88 248 ILE B CA 1
ATOM 6535 C C . ILE B 1 248 ? -5.258 -28.719 -24.109 1 98.88 248 ILE B C 1
ATOM 6537 O O . ILE B 1 248 ? -5.172 -28.219 -25.234 1 98.88 248 ILE B O 1
ATOM 6541 N N . THR B 1 249 ? -6.309 -28.562 -23.359 1 98.75 249 THR B N 1
ATOM 6542 C CA . THR B 1 249 ? -7.512 -27.922 -23.875 1 98.75 249 THR B CA 1
ATOM 6543 C C . THR B 1 249 ? -8.328 -27.297 -22.75 1 98.75 249 THR B C 1
ATOM 6545 O O . THR B 1 249 ? -7.805 -27.078 -21.656 1 98.75 249 THR B O 1
ATOM 6548 N N . LYS B 1 250 ? -9.492 -26.828 -23.031 1 98.56 250 LYS B N 1
ATOM 6549 C CA . LYS B 1 250 ? -10.547 -26.359 -22.141 1 98.56 250 LYS B CA 1
ATOM 6550 C C . LYS B 1 250 ? -11.922 -26.766 -22.641 1 98.56 250 LYS B C 1
ATOM 6552 O O . LYS B 1 250 ? -12.07 -27.219 -23.781 1 98.56 250 LYS B O 1
ATOM 6557 N N . HIS B 1 251 ? -12.945 -26.688 -21.812 1 98.06 251 HIS B N 1
ATOM 6558 C CA . HIS B 1 251 ? -14.289 -26.984 -22.297 1 98.06 251 HIS B CA 1
ATOM 6559 C C . HIS B 1 251 ? -14.727 -26 -23.375 1 98.06 251 HIS B C 1
ATOM 6561 O O . HIS B 1 251 ? -14.438 -24.812 -23.281 1 98.06 251 HIS B O 1
ATOM 6567 N N . ASP B 1 252 ? -15.477 -26.516 -24.297 1 95.75 252 ASP B N 1
ATOM 6568 C CA . ASP B 1 252 ? -16.031 -25.656 -25.344 1 95.75 252 ASP B CA 1
ATOM 6569 C C . ASP B 1 252 ? -16.984 -24.609 -24.75 1 95.75 252 ASP B C 1
ATOM 6571 O O . ASP B 1 252 ? -17.719 -24.906 -23.812 1 95.75 252 ASP B O 1
ATOM 6575 N N . GLY B 1 253 ? -16.875 -23.422 -25.266 1 94.56 253 GLY B N 1
ATOM 6576 C CA . GLY B 1 253 ? -17.797 -22.391 -24.844 1 94.56 253 GLY B CA 1
ATOM 6577 C C . GLY B 1 253 ? -17.281 -21.531 -23.703 1 94.56 253 GLY B C 1
ATOM 6578 O O . GLY B 1 253 ? -17.812 -20.469 -23.422 1 94.56 253 GLY B O 1
ATOM 6579 N N . THR B 1 254 ? -16.297 -21.984 -23.016 1 96.56 254 THR B N 1
ATOM 6580 C CA . THR B 1 254 ? -15.719 -21.188 -21.938 1 96.56 254 THR B CA 1
ATOM 6581 C C . THR B 1 254 ? -14.773 -20.125 -22.5 1 96.56 254 THR B C 1
ATOM 6583 O O . THR B 1 254 ? -14.242 -20.281 -23.594 1 96.56 254 THR B O 1
ATOM 6586 N N . THR B 1 255 ? -14.594 -19.031 -21.781 1 97.06 255 THR B N 1
ATOM 6587 C CA . THR B 1 255 ? -13.742 -17.938 -22.234 1 97.06 255 THR B CA 1
ATOM 6588 C C . THR B 1 255 ? -12.266 -18.266 -22 1 97.06 255 THR B C 1
ATOM 6590 O O . THR B 1 255 ? -11.938 -19.328 -21.484 1 97.06 255 THR B O 1
ATOM 6593 N N . GLY B 1 256 ? -11.336 -17.406 -22.453 1 97.69 256 GLY B N 1
ATOM 6594 C CA . GLY B 1 256 ? -9.906 -17.656 -22.469 1 97.69 256 GLY B CA 1
ATOM 6595 C C . GLY B 1 256 ? -9.422 -18.234 -23.797 1 97.69 256 GLY B C 1
ATOM 6596 O O . GLY B 1 256 ? -10.086 -18.078 -24.828 1 97.69 256 GLY B O 1
ATOM 6597 N N . ALA B 1 257 ? -8.219 -18.797 -23.719 1 98.19 257 ALA B N 1
ATOM 6598 C CA . ALA B 1 257 ? -7.641 -19.406 -24.906 1 98.19 257 ALA B CA 1
ATOM 6599 C C . ALA B 1 257 ? -6.504 -20.344 -24.547 1 98.19 257 ALA B C 1
ATOM 6601 O O . ALA B 1 257 ? -5.711 -20.062 -23.656 1 98.19 257 ALA B O 1
ATOM 6602 N N . VAL B 1 258 ? -6.516 -21.453 -25.188 1 98.44 258 VAL B N 1
ATOM 6603 C CA . VAL B 1 258 ? -5.387 -22.375 -25.141 1 98.44 258 VAL B CA 1
ATOM 6604 C C . VAL B 1 258 ? -4.609 -22.328 -26.453 1 98.44 258 VAL B C 1
ATOM 6606 O O . VAL B 1 258 ? -5.109 -22.766 -27.484 1 98.44 258 VAL B O 1
ATOM 6609 N N . THR B 1 259 ? -3.438 -21.766 -26.344 1 98.06 259 THR B N 1
ATOM 6610 C CA . THR B 1 259 ? -2.602 -21.562 -27.516 1 98.06 259 THR B CA 1
ATOM 6611 C C . THR B 1 259 ? -1.196 -22.109 -27.281 1 98.06 259 THR B C 1
ATOM 6613 O O . THR B 1 259 ? -0.857 -22.5 -26.156 1 98.06 259 THR B O 1
ATOM 6616 N N . VAL B 1 260 ? -0.422 -22.156 -28.328 1 98.12 260 VAL B N 1
ATOM 6617 C CA . VAL B 1 260 ? 0.973 -22.562 -28.219 1 98.12 260 VAL B CA 1
ATOM 6618 C C . VAL B 1 260 ? 1.691 -21.672 -27.203 1 98.12 260 VAL B C 1
ATOM 6620 O O . VAL B 1 260 ? 2.443 -22.156 -26.359 1 98.12 260 VAL B O 1
ATOM 6623 N N . ASP B 1 261 ? 1.39 -20.375 -27.234 1 98.19 261 ASP B N 1
ATOM 6624 C CA . ASP B 1 261 ? 2.08 -19.406 -26.375 1 98.19 261 ASP B CA 1
ATOM 6625 C C . ASP B 1 261 ? 1.64 -19.562 -24.922 1 98.19 261 ASP B C 1
ATOM 6627 O O . ASP B 1 261 ? 2.465 -19.5 -24 1 98.19 261 ASP B O 1
ATOM 6631 N N . THR B 1 262 ? 0.343 -19.734 -24.656 1 98.38 262 THR B N 1
ATOM 6632 C CA . THR B 1 262 ? -0.103 -19.859 -23.281 1 98.38 262 THR B CA 1
ATOM 6633 C C . THR B 1 262 ? 0.428 -21.156 -22.656 1 98.38 262 THR B C 1
ATOM 6635 O O . THR B 1 262 ? 0.797 -21.172 -21.469 1 98.38 262 THR B O 1
ATOM 6638 N N . VAL B 1 263 ? 0.508 -22.234 -23.406 1 98.69 263 VAL B N 1
ATOM 6639 C CA . VAL B 1 263 ? 1.057 -23.484 -22.906 1 98.69 263 VAL B CA 1
ATOM 6640 C C . VAL B 1 263 ? 2.564 -23.359 -22.703 1 98.69 263 VAL B C 1
ATOM 6642 O O . VAL B 1 263 ? 3.107 -23.828 -21.703 1 98.69 263 VAL B O 1
ATOM 6645 N N . THR B 1 264 ? 3.244 -22.672 -23.641 1 98.69 264 THR B N 1
ATOM 6646 C CA . THR B 1 264 ? 4.676 -22.422 -23.5 1 98.69 264 THR B CA 1
ATOM 6647 C C . THR B 1 264 ? 4.953 -21.609 -22.234 1 98.69 264 THR B C 1
ATOM 6649 O O . THR B 1 264 ? 5.887 -21.906 -21.5 1 98.69 264 THR B O 1
ATOM 6652 N N . ALA B 1 265 ? 4.141 -20.578 -22.031 1 98.62 265 ALA B N 1
ATOM 6653 C CA . ALA B 1 265 ? 4.305 -19.719 -20.859 1 98.62 265 ALA B CA 1
ATOM 6654 C C . ALA B 1 265 ? 4.293 -20.547 -19.578 1 98.62 265 ALA B C 1
ATOM 6656 O O . ALA B 1 265 ? 5.152 -20.359 -18.703 1 98.62 265 ALA B O 1
ATOM 6657 N N . GLN B 1 266 ? 3.373 -21.438 -19.469 1 98.56 266 GLN B N 1
ATOM 6658 C CA . GLN B 1 266 ? 3.299 -22.234 -18.25 1 98.56 266 GLN B CA 1
ATOM 6659 C C . GLN B 1 266 ? 4.422 -23.266 -18.188 1 98.56 266 GLN B C 1
ATOM 6661 O O . GLN B 1 266 ? 4.922 -23.578 -17.109 1 98.56 266 GLN B O 1
ATOM 6666 N N . LEU B 1 267 ? 4.809 -23.797 -19.297 1 98.69 267 LEU B N 1
ATOM 6667 C CA . LEU B 1 267 ? 5.879 -24.781 -19.328 1 98.69 267 LEU B CA 1
ATOM 6668 C C . LEU B 1 267 ? 7.172 -24.203 -18.781 1 98.69 267 LEU B C 1
ATOM 6670 O O . LEU B 1 267 ? 7.875 -24.859 -18 1 98.69 267 LEU B O 1
ATOM 6674 N N . VAL B 1 268 ? 7.484 -22.969 -19.141 1 98.62 268 VAL B N 1
ATOM 6675 C CA . VAL B 1 268 ? 8.773 -22.406 -18.766 1 98.62 268 VAL B CA 1
ATOM 6676 C C . VAL B 1 268 ? 8.68 -21.797 -17.359 1 98.62 268 VAL B C 1
ATOM 6678 O O . VAL B 1 268 ? 9.68 -21.312 -16.828 1 98.62 268 VAL B O 1
ATOM 6681 N N . TYR B 1 269 ? 7.512 -21.797 -16.797 1 98.25 269 TYR B N 1
ATOM 6682 C CA . TYR B 1 269 ? 7.238 -21.219 -15.492 1 98.25 269 TYR B CA 1
ATOM 6683 C C . TYR B 1 269 ? 7.781 -22.094 -14.375 1 98.25 269 TYR B C 1
ATOM 6685 O O . TYR B 1 269 ? 7.473 -23.297 -14.312 1 98.25 269 TYR B O 1
ATOM 6693 N N . GLU B 1 270 ? 8.664 -21.547 -13.555 1 97.12 270 GLU B N 1
ATOM 6694 C CA . GLU B 1 270 ? 9.117 -22.141 -12.297 1 97.12 270 GLU B CA 1
ATOM 6695 C C . GLU B 1 270 ? 9.914 -23.422 -12.539 1 97.12 270 GLU B C 1
ATOM 6697 O O . GLU B 1 270 ? 9.805 -24.375 -11.766 1 97.12 270 GLU B O 1
ATOM 6702 N N . ILE B 1 271 ? 10.523 -23.531 -13.594 1 97.25 271 ILE B N 1
ATOM 6703 C CA . ILE B 1 271 ? 11.516 -24.578 -13.812 1 97.25 271 ILE B CA 1
ATOM 6704 C C . ILE B 1 271 ? 12.914 -24.047 -13.484 1 97.25 271 ILE B C 1
ATOM 6706 O O . ILE B 1 271 ? 13.148 -22.828 -13.539 1 97.25 271 ILE B O 1
ATOM 6710 N N . GLN B 1 272 ? 13.828 -24.938 -13.133 1 93.81 272 GLN B N 1
ATOM 6711 C CA . GLN B 1 272 ? 15.109 -24.484 -12.594 1 93.81 272 GLN B CA 1
ATOM 6712 C C . GLN B 1 272 ? 16.266 -24.953 -13.469 1 93.81 272 GLN B C 1
ATOM 6714 O O . GLN B 1 272 ? 17.438 -24.766 -13.125 1 93.81 272 GLN B O 1
ATOM 6719 N N . GLY B 1 273 ? 16.047 -25.562 -14.586 1 96.56 273 GLY B N 1
ATOM 6720 C CA . GLY B 1 273 ? 17.031 -26.109 -15.508 1 96.56 273 GLY B CA 1
ATOM 6721 C C . GLY B 1 273 ? 16.453 -27.125 -16.484 1 96.56 273 GLY B C 1
ATOM 6722 O O . GLY B 1 273 ? 15.227 -27.281 -16.547 1 96.56 273 GLY B O 1
ATOM 6723 N N . PRO B 1 274 ? 17.312 -27.75 -17.219 1 97.88 274 PRO B N 1
ATOM 6724 C CA . PRO B 1 274 ? 16.828 -28.672 -18.266 1 97.88 274 PRO B CA 1
ATOM 6725 C C . PRO B 1 274 ? 16.219 -29.953 -17.672 1 97.88 274 PRO B C 1
ATOM 6727 O O . PRO B 1 274 ? 15.562 -30.703 -18.391 1 97.88 274 PRO B O 1
ATOM 6730 N N . LYS B 1 275 ? 16.453 -30.203 -16.391 1 97.81 275 LYS B N 1
ATOM 6731 C CA . LYS B 1 275 ? 15.867 -31.359 -15.711 1 97.81 275 LYS B CA 1
ATOM 6732 C C . LYS B 1 275 ? 14.789 -30.922 -14.727 1 97.81 275 LYS B C 1
ATOM 6734 O O . LYS B 1 275 ? 15.062 -30.156 -13.797 1 97.81 275 LYS B O 1
ATOM 6739 N N . TYR B 1 276 ? 13.617 -31.344 -14.992 1 97.94 276 TYR B N 1
ATOM 6740 C CA . TYR B 1 276 ? 12.523 -31.078 -14.07 1 97.94 276 TYR B CA 1
ATOM 6741 C C . TYR B 1 276 ? 12.305 -32.281 -13.141 1 97.94 276 TYR B C 1
ATOM 6743 O O . TYR B 1 276 ? 11.898 -33.344 -13.586 1 97.94 276 TYR B O 1
ATOM 6751 N N . LEU B 1 277 ? 12.523 -32.094 -11.891 1 97.44 277 LEU B N 1
ATOM 6752 C CA . LEU B 1 277 ? 12.594 -33.188 -10.93 1 97.44 277 LEU B CA 1
ATOM 6753 C C . LEU B 1 277 ? 11.234 -33.438 -10.289 1 97.44 277 LEU B C 1
ATOM 6755 O O . LEU B 1 277 ? 10.477 -32.5 -10.055 1 97.44 277 LEU B O 1
ATOM 6759 N N . ASN B 1 278 ? 10.953 -34.625 -10.047 1 98.06 278 ASN B N 1
ATOM 6760 C CA . ASN B 1 278 ? 9.828 -35.156 -9.289 1 98.06 278 ASN B CA 1
ATOM 6761 C C . ASN B 1 278 ? 10.203 -36.406 -8.531 1 98.06 278 ASN B C 1
ATOM 6763 O O . ASN B 1 278 ? 11.141 -37.125 -8.922 1 98.06 278 ASN B O 1
ATOM 6767 N N . PRO B 1 279 ? 9.516 -36.719 -7.438 1 97.69 279 PRO B N 1
ATOM 6768 C CA . PRO B 1 279 ? 9.859 -37.906 -6.66 1 97.69 279 PRO B CA 1
ATOM 6769 C C . PRO B 1 279 ? 9.703 -39.188 -7.461 1 97.69 279 PRO B C 1
ATOM 6771 O O . PRO B 1 279 ? 10.25 -40.219 -7.074 1 97.69 279 PRO B O 1
ATOM 6774 N N . ASP B 1 280 ? 9.031 -39.156 -8.555 1 98.31 280 ASP B N 1
ATOM 6775 C CA . ASP B 1 280 ? 8.711 -40.406 -9.266 1 98.31 280 ASP B CA 1
ATOM 6776 C C . ASP B 1 280 ? 9.398 -40.438 -10.625 1 98.31 280 ASP B C 1
ATOM 6778 O O . ASP B 1 280 ? 9.477 -41.5 -11.25 1 98.31 280 ASP B O 1
ATOM 6782 N N . VAL B 1 281 ? 9.898 -39.375 -11.125 1 98.56 281 VAL B N 1
ATOM 6783 C CA . VAL B 1 281 ? 10.523 -39.312 -12.438 1 98.56 281 VAL B CA 1
ATOM 6784 C C . VAL B 1 281 ? 11.242 -38 -12.625 1 98.56 281 VAL B C 1
ATOM 6786 O O . VAL B 1 281 ? 10.93 -37 -11.945 1 98.56 281 VAL B O 1
ATOM 6789 N N . VAL B 1 282 ? 12.273 -37.906 -13.43 1 98.25 282 VAL B N 1
ATOM 6790 C CA . VAL B 1 282 ? 12.859 -36.688 -13.945 1 98.25 282 VAL B CA 1
ATOM 6791 C C . VAL B 1 282 ? 12.43 -36.469 -15.391 1 98.25 282 VAL B C 1
ATOM 6793 O O . VAL B 1 282 ? 12.555 -37.375 -16.219 1 98.25 282 VAL B O 1
ATOM 6796 N N . ALA B 1 283 ? 11.891 -35.375 -15.719 1 98.62 283 ALA B N 1
ATOM 6797 C CA . ALA B 1 283 ? 11.562 -35.031 -17.094 1 98.62 283 ALA B CA 1
ATOM 6798 C C . ALA B 1 283 ? 12.664 -34.188 -17.734 1 98.62 283 ALA B C 1
ATOM 6800 O O . ALA B 1 283 ? 13.133 -33.219 -17.125 1 98.62 283 ALA B O 1
ATOM 6801 N N . HIS B 1 284 ? 13.086 -34.531 -18.922 1 98.31 284 HIS B N 1
ATOM 6802 C CA . HIS B 1 284 ? 14.055 -33.75 -19.688 1 98.31 284 HIS B CA 1
ATOM 6803 C C . HIS B 1 284 ? 13.352 -32.719 -20.594 1 98.31 284 HIS B C 1
ATOM 6805 O O . HIS B 1 284 ? 12.57 -33.094 -21.469 1 98.31 284 HIS B O 1
ATOM 6811 N N . LEU B 1 285 ? 13.711 -31.5 -20.5 1 98.44 285 LEU B N 1
ATOM 6812 C CA . LEU B 1 285 ? 12.852 -30.422 -21.016 1 98.44 285 LEU B CA 1
ATOM 6813 C C . LEU B 1 285 ? 13.289 -30 -22.406 1 98.44 285 LEU B C 1
ATOM 6815 O O . LEU B 1 285 ? 12.508 -29.391 -23.156 1 98.44 285 LEU B O 1
ATOM 6819 N N . GLU B 1 286 ? 14.445 -30.219 -22.844 1 97.5 286 GLU B N 1
ATOM 6820 C CA . GLU B 1 286 ? 15.062 -29.594 -24 1 97.5 286 GLU B CA 1
ATOM 6821 C C . GLU B 1 286 ? 14.383 -30.031 -25.297 1 97.5 286 GLU B C 1
ATOM 6823 O O . GLU B 1 286 ? 14.352 -29.281 -26.266 1 97.5 286 GLU B O 1
ATOM 6828 N N . ASP B 1 287 ? 13.75 -31.219 -25.297 1 96.25 287 ASP B N 1
ATOM 6829 C CA . ASP B 1 287 ? 13.234 -31.75 -26.562 1 96.25 287 ASP B CA 1
ATOM 6830 C C . ASP B 1 287 ? 11.711 -31.688 -26.594 1 96.25 287 ASP B C 1
ATOM 6832 O O . ASP B 1 287 ? 11.078 -32.219 -27.516 1 96.25 287 ASP B O 1
ATOM 6836 N N . ILE B 1 288 ? 11.102 -31.109 -25.688 1 98.06 288 ILE B N 1
ATOM 6837 C CA . ILE B 1 288 ? 9.648 -31.016 -25.594 1 98.06 288 ILE B CA 1
ATOM 6838 C C . ILE B 1 288 ? 9.117 -30.188 -26.766 1 98.06 288 ILE B C 1
ATOM 6840 O O . ILE B 1 288 ? 9.727 -29.188 -27.156 1 98.06 288 ILE B O 1
ATOM 6844 N N . LYS B 1 289 ? 7.977 -30.609 -27.297 1 98.44 289 LYS B N 1
ATOM 6845 C CA . LYS B 1 289 ? 7.301 -29.922 -28.406 1 98.44 289 LYS B CA 1
ATOM 6846 C C . LYS B 1 289 ? 5.898 -29.484 -28 1 98.44 289 LYS B C 1
ATOM 6848 O O . LYS B 1 289 ? 5.195 -30.203 -27.281 1 98.44 289 LYS B O 1
ATOM 6853 N N . ILE B 1 290 ? 5.508 -28.328 -28.406 1 98.62 290 ILE B N 1
ATOM 6854 C CA . ILE B 1 290 ? 4.184 -27.75 -28.234 1 98.62 290 ILE B CA 1
ATOM 6855 C C . ILE B 1 290 ? 3.623 -27.312 -29.578 1 98.62 290 ILE B C 1
ATOM 6857 O O . ILE B 1 290 ? 4.098 -26.344 -30.172 1 98.62 290 ILE B O 1
ATOM 6861 N N . GLU B 1 291 ? 2.559 -28.016 -30.031 1 98.06 291 GLU B N 1
ATOM 6862 C CA . GLU B 1 291 ? 2.09 -27.797 -31.391 1 98.06 291 GLU B CA 1
ATOM 6863 C C . GLU B 1 291 ? 0.569 -27.688 -31.438 1 98.06 291 GLU B C 1
ATOM 6865 O O . GLU B 1 291 ? -0.131 -28.375 -30.688 1 98.06 291 GLU B O 1
ATOM 6870 N N . LYS B 1 292 ? 0.118 -26.891 -32.375 1 97.38 292 LYS B N 1
ATOM 6871 C CA . LYS B 1 292 ? -1.321 -26.734 -32.562 1 97.38 292 LYS B CA 1
ATOM 6872 C C . LYS B 1 292 ? -1.932 -28.016 -33.125 1 97.38 292 LYS B C 1
ATOM 6874 O O . LYS B 1 292 ? -1.43 -28.547 -34.125 1 97.38 292 LYS B O 1
ATOM 6879 N N . ALA B 1 293 ? -2.973 -28.484 -32.5 1 98.06 293 ALA B N 1
ATOM 6880 C CA . ALA B 1 293 ? -3.719 -29.656 -32.969 1 98.06 293 ALA B CA 1
ATOM 6881 C C . ALA B 1 293 ? -5.125 -29.266 -33.406 1 98.06 293 ALA B C 1
ATOM 6883 O O . ALA B 1 293 ? 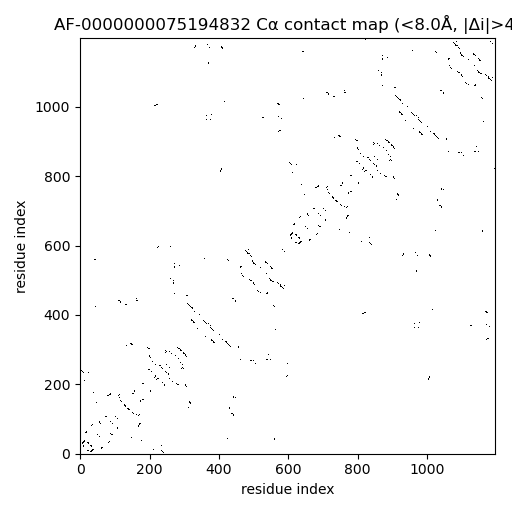-5.785 -30.016 -34.125 1 98.06 293 ALA B O 1
ATOM 6884 N N . GLY B 1 294 ? -5.629 -28.141 -33.031 1 97 294 GLY B N 1
ATOM 6885 C CA . GLY B 1 294 ? -6.93 -27.547 -33.312 1 97 294 GLY B CA 1
ATOM 6886 C C . GLY B 1 294 ? -7.195 -26.281 -32.5 1 97 294 GLY B C 1
ATOM 6887 O O . GLY B 1 294 ? -6.309 -25.781 -31.812 1 97 294 GLY B O 1
ATOM 6888 N N . ASP B 1 295 ? -8.383 -25.766 -32.688 1 95.75 295 ASP B N 1
ATOM 6889 C CA . ASP B 1 295 ? -8.742 -24.594 -31.891 1 95.75 295 ASP B CA 1
ATOM 6890 C C . ASP B 1 295 ? -8.805 -24.906 -30.406 1 95.75 295 ASP B C 1
ATOM 6892 O O . ASP B 1 295 ? -9.586 -25.781 -29.984 1 95.75 295 ASP B O 1
ATOM 6896 N N . ASN B 1 296 ? -7.988 -24.25 -29.625 1 97.81 296 ASN B N 1
ATOM 6897 C CA . ASN B 1 296 ? -7.895 -24.484 -28.188 1 97.81 296 ASN B CA 1
ATOM 6898 C C . ASN B 1 296 ? -7.457 -25.906 -27.891 1 97.81 296 ASN B C 1
ATOM 6900 O O . ASN B 1 296 ? -7.887 -26.5 -26.891 1 97.81 296 ASN B O 1
ATOM 6904 N N . ARG B 1 297 ? -6.766 -26.5 -28.766 1 98.44 297 ARG B N 1
ATOM 6905 C CA . ARG B 1 297 ? -6.219 -27.844 -28.578 1 98.44 297 ARG B CA 1
ATOM 6906 C C . ARG B 1 297 ? -4.742 -27.875 -28.969 1 98.44 297 ARG B C 1
ATOM 6908 O O . ARG B 1 297 ? -4.391 -27.672 -30.125 1 98.44 297 ARG B O 1
ATOM 6915 N N . ILE B 1 298 ? -3.967 -28.094 -28.016 1 98.69 298 ILE B N 1
ATOM 6916 C CA . ILE B 1 298 ? -2.52 -28.062 -28.203 1 98.69 298 ILE B CA 1
ATOM 6917 C C . ILE B 1 298 ? -1.925 -29.422 -27.859 1 98.69 298 ILE B C 1
ATOM 6919 O O . ILE B 1 298 ? -2.195 -29.969 -26.781 1 98.69 298 ILE B O 1
ATOM 6923 N N . ASN B 1 299 ? -1.105 -29.906 -28.734 1 98.75 299 ASN B N 1
ATOM 6924 C CA . ASN B 1 299 ? -0.408 -31.172 -28.531 1 98.75 299 ASN B CA 1
ATOM 6925 C C . ASN B 1 299 ? 0.9 -30.969 -27.766 1 98.75 299 ASN B C 1
ATOM 6927 O O . ASN B 1 299 ? 1.735 -30.156 -28.172 1 98.75 299 ASN B O 1
ATOM 6931 N N . LEU B 1 300 ? 1.073 -31.578 -26.719 1 98.62 300 LEU B N 1
ATOM 6932 C CA . LEU B 1 300 ? 2.293 -31.641 -25.922 1 98.62 300 LEU B CA 1
ATOM 6933 C C . LEU B 1 300 ? 2.975 -33 -26.062 1 98.62 300 LEU B C 1
ATOM 6935 O O . LEU B 1 300 ? 2.404 -34.031 -25.703 1 98.62 300 LEU B O 1
ATOM 6939 N N . SER B 1 301 ? 4.195 -32.969 -26.578 1 98 301 SER B N 1
ATOM 6940 C CA . SER B 1 301 ? 4.863 -34.219 -26.891 1 98 301 SER B CA 1
ATOM 6941 C C . SER B 1 301 ? 6.379 -34.094 -26.812 1 98 301 SER B C 1
ATOM 6943 O O . SER B 1 301 ? 6.891 -33.031 -26.484 1 98 301 SER B O 1
ATOM 6945 N N . GLY B 1 302 ? 7.094 -35.25 -26.969 1 96.75 302 GLY B N 1
ATOM 6946 C CA . GLY B 1 302 ? 8.547 -35.25 -27.016 1 96.75 302 GLY B CA 1
ATOM 6947 C C . GLY B 1 302 ? 9.195 -35.469 -25.672 1 96.75 302 GLY B C 1
ATOM 6948 O O . GLY B 1 302 ? 10.406 -35.312 -25.516 1 96.75 302 GLY B O 1
ATOM 6949 N N . MET B 1 303 ? 8.484 -35.938 -24.703 1 94.88 303 MET B N 1
ATOM 6950 C CA . MET B 1 303 ? 9 -36.062 -23.344 1 94.88 303 MET B CA 1
ATOM 6951 C C . MET B 1 303 ? 9.875 -37.312 -23.203 1 94.88 303 MET B C 1
ATOM 6953 O O . MET B 1 303 ? 9.547 -38.344 -23.734 1 94.88 303 MET B O 1
ATOM 6957 N N . LYS B 1 304 ? 10.922 -37.094 -22.625 1 97.88 304 LYS B N 1
ATOM 6958 C CA . LYS B 1 304 ? 11.789 -38.188 -22.156 1 97.88 304 LYS B CA 1
ATOM 6959 C C . LYS B 1 304 ? 11.977 -38.094 -20.641 1 97.88 304 LYS B C 1
ATOM 6961 O O . LYS B 1 304 ? 12.023 -37.031 -20.062 1 97.88 304 LYS B O 1
ATOM 6966 N N . GLY B 1 305 ? 11.984 -39.344 -20.031 1 98.25 305 GLY B N 1
ATOM 6967 C CA . GLY B 1 305 ? 12.133 -39.406 -18.578 1 98.25 305 GLY B CA 1
ATOM 6968 C C . GLY B 1 305 ? 13.289 -40.281 -18.141 1 98.25 305 GLY B C 1
ATOM 6969 O O . GLY B 1 305 ? 13.797 -41.094 -18.938 1 98.25 305 GLY B O 1
ATOM 6970 N N . SER B 1 306 ? 13.781 -40.125 -17.016 1 98.25 306 SER B N 1
ATOM 6971 C CA . SER B 1 306 ? 14.781 -40.938 -16.344 1 98.25 306 SER B CA 1
ATOM 6972 C C . SER B 1 306 ? 14.406 -41.188 -14.883 1 98.25 306 SER B C 1
ATOM 6974 O O . SER B 1 306 ? 13.438 -40.594 -14.391 1 98.25 306 SER B O 1
ATOM 6976 N N . PRO B 1 307 ? 15.109 -42.125 -14.211 1 98.31 307 PRO B N 1
ATOM 6977 C CA . PRO B 1 307 ? 14.797 -42.375 -12.797 1 98.31 307 PRO B CA 1
ATOM 6978 C C . PRO B 1 307 ? 14.898 -41.125 -11.938 1 98.31 307 PRO B C 1
ATOM 6980 O O . PRO B 1 307 ? 15.75 -40.25 -12.195 1 98.31 307 PRO B O 1
ATOM 6983 N N . PRO B 1 308 ? 14.039 -41 -10.945 1 98.31 308 PRO B N 1
ATOM 6984 C CA . PRO B 1 308 ? 14.078 -39.844 -10.047 1 98.31 308 PRO B CA 1
ATOM 6985 C C . PRO B 1 308 ? 15.312 -39.844 -9.141 1 98.31 308 PRO B C 1
ATOM 6987 O O . PRO B 1 308 ? 16.016 -40.844 -9.047 1 98.31 308 PRO B O 1
ATOM 6990 N N . PRO B 1 309 ? 15.633 -38.719 -8.555 1 97.31 309 PRO B N 1
ATOM 6991 C CA . PRO B 1 309 ? 16.703 -38.688 -7.559 1 97.31 309 PRO B CA 1
ATOM 6992 C C . PRO B 1 309 ? 16.328 -39.438 -6.281 1 97.31 309 PRO B C 1
ATOM 6994 O O . PRO B 1 309 ? 15.141 -39.656 -6.008 1 97.31 309 PRO B O 1
ATOM 6997 N N . PRO B 1 310 ? 17.312 -39.844 -5.465 1 97.25 310 PRO B N 1
ATOM 6998 C CA . PRO B 1 310 ? 17.016 -40.531 -4.203 1 97.25 310 PRO B CA 1
ATOM 6999 C C . PRO B 1 310 ? 16.453 -39.594 -3.139 1 97.25 310 PRO B C 1
ATOM 7001 O O . PRO B 1 310 ? 15.969 -40.031 -2.104 1 97.25 310 PRO B O 1
ATOM 7004 N N . THR B 1 311 ? 16.531 -38.281 -3.352 1 96.62 311 THR B N 1
ATOM 7005 C CA . THR B 1 311 ? 16.047 -37.312 -2.395 1 96.62 311 THR B CA 1
ATOM 7006 C C . THR B 1 311 ? 14.836 -36.562 -2.963 1 96.62 311 THR B C 1
ATOM 7008 O O . THR B 1 311 ? 14.578 -36.594 -4.168 1 96.62 311 THR B O 1
ATOM 7011 N N . THR B 1 312 ? 14.102 -35.938 -2.111 1 97.19 312 THR B N 1
ATOM 7012 C CA . THR B 1 312 ? 13.023 -35.031 -2.496 1 97.19 312 THR B CA 1
ATOM 7013 C C . THR B 1 312 ? 13.109 -33.75 -1.704 1 97.19 312 THR B C 1
ATOM 7015 O O . THR B 1 312 ? 13.875 -33.625 -0.744 1 97.19 312 THR B O 1
ATOM 7018 N N . LYS B 1 313 ? 12.438 -32.719 -2.141 1 96.75 313 LYS B N 1
ATOM 7019 C CA . LYS B 1 313 ? 12.391 -31.406 -1.487 1 96.75 313 LYS B CA 1
ATOM 7020 C C . LYS B 1 313 ? 11.648 -31.484 -0.156 1 96.75 313 LYS B C 1
ATOM 7022 O O . LYS B 1 313 ? 10.633 -32.156 -0.045 1 96.75 313 LYS B O 1
ATOM 7027 N N . LEU B 1 314 ? 12.219 -30.906 0.848 1 97.06 314 LEU B N 1
ATOM 7028 C CA . LEU B 1 314 ? 11.633 -30.75 2.174 1 97.06 314 LEU B CA 1
ATOM 7029 C C . LEU B 1 314 ? 11.383 -29.281 2.496 1 97.06 314 LEU B C 1
ATOM 7031 O O . LEU B 1 314 ? 12.32 -28.484 2.539 1 97.06 314 LEU B O 1
ATOM 7035 N N . ALA B 1 315 ? 10.125 -28.922 2.629 1 96.62 315 ALA B N 1
ATOM 7036 C CA . ALA B 1 315 ? 9.75 -27.562 2.996 1 96.62 315 ALA B CA 1
ATOM 7037 C C . ALA B 1 315 ? 9.773 -27.375 4.508 1 96.62 315 ALA B C 1
ATOM 7039 O O . ALA B 1 315 ? 8.945 -27.922 5.223 1 96.62 315 ALA B O 1
ATOM 7040 N N . VAL B 1 316 ? 10.664 -26.578 5.027 1 96.31 316 VAL B N 1
ATOM 7041 C CA . VAL B 1 316 ? 10.742 -26.312 6.457 1 96.31 316 VAL B CA 1
ATOM 7042 C C . VAL B 1 316 ? 10.312 -24.859 6.734 1 96.31 316 VAL B C 1
ATOM 7044 O O . VAL B 1 316 ? 10.914 -23.922 6.211 1 96.31 316 VAL B O 1
ATOM 7047 N N . CYS B 1 317 ? 9.266 -24.734 7.492 1 96.12 317 CYS B N 1
ATOM 7048 C CA . CYS B 1 317 ? 8.773 -23.422 7.914 1 96.12 317 CYS B CA 1
ATOM 7049 C C . CYS B 1 317 ? 9.25 -23.094 9.32 1 96.12 317 CYS B C 1
ATOM 7051 O O . CYS B 1 317 ? 8.984 -23.828 10.266 1 96.12 317 CYS B O 1
ATOM 7053 N N . ARG B 1 318 ? 9.922 -22.016 9.477 1 95.75 318 ARG B N 1
ATOM 7054 C CA . ARG B 1 318 ? 10.414 -21.562 10.773 1 95.75 318 ARG B CA 1
ATOM 7055 C C . ARG B 1 318 ? 9.844 -20.188 11.125 1 95.75 318 ARG B C 1
ATOM 7057 O O . ARG B 1 318 ? 9.555 -19.391 10.242 1 95.75 318 ARG B O 1
ATOM 7064 N N . LEU B 1 319 ? 9.648 -20 12.375 1 96.12 319 LEU B N 1
ATOM 7065 C CA . LEU B 1 319 ? 9.25 -18.656 12.797 1 96.12 319 LEU B CA 1
ATOM 7066 C C . LEU B 1 319 ? 10.383 -17.656 12.578 1 96.12 319 LEU B C 1
ATOM 7068 O O . LEU B 1 319 ? 11.43 -17.75 13.219 1 96.12 319 LEU B O 1
ATOM 7072 N N . GLY B 1 320 ? 10.172 -16.719 11.734 1 95.31 320 GLY B N 1
ATOM 7073 C CA . GLY B 1 320 ? 11.219 -15.773 11.375 1 95.31 320 GLY B CA 1
ATOM 7074 C C . GLY B 1 320 ? 11.305 -14.594 12.32 1 95.31 320 GLY B C 1
ATOM 7075 O O . GLY B 1 320 ? 12.375 -14.008 12.492 1 95.31 320 GLY B O 1
ATOM 7076 N N . GLY B 1 321 ? 10.25 -14.258 12.961 1 96.94 321 GLY B N 1
ATOM 7077 C CA . GLY B 1 321 ? 10.086 -13.062 13.766 1 96.94 321 GLY B CA 1
ATOM 7078 C C . GLY B 1 321 ? 8.82 -12.289 13.438 1 96.94 321 GLY B C 1
ATOM 7079 O O . GLY B 1 321 ? 7.738 -12.875 13.336 1 96.94 321 GLY B O 1
ATOM 7080 N N . TYR B 1 322 ? 9.062 -11 13.383 1 98.12 322 TYR B N 1
ATOM 7081 C CA . TYR B 1 322 ? 7.922 -10.117 13.125 1 98.12 322 TYR B CA 1
ATOM 7082 C C . TYR B 1 322 ? 8.266 -9.078 12.062 1 98.12 322 TYR B C 1
ATOM 7084 O O . TYR B 1 322 ? 9.438 -8.758 11.859 1 98.12 322 TYR B O 1
ATOM 7092 N N . GLN B 1 323 ? 7.246 -8.617 11.375 1 98.44 323 GLN B N 1
ATOM 7093 C CA . GLN B 1 323 ? 7.492 -7.652 10.312 1 98.44 323 GLN B CA 1
ATOM 7094 C C . GLN B 1 323 ? 6.387 -6.602 10.258 1 98.44 323 GLN B C 1
ATOM 7096 O O . GLN B 1 323 ? 5.309 -6.797 10.82 1 98.44 323 GLN B O 1
ATOM 7101 N N . ALA B 1 324 ? 6.617 -5.477 9.609 1 98.5 324 ALA B N 1
ATOM 7102 C CA . ALA B 1 324 ? 5.691 -4.375 9.367 1 98.5 324 ALA B CA 1
ATOM 7103 C C . ALA B 1 324 ? 6.102 -3.568 8.141 1 98.5 324 ALA B C 1
ATOM 7105 O O . ALA B 1 324 ? 7.25 -3.65 7.695 1 98.5 324 ALA B O 1
ATOM 7106 N N . GLU B 1 325 ? 5.121 -2.865 7.578 1 97.75 325 GLU B N 1
ATOM 7107 C CA . GLU B 1 325 ? 5.441 -2.012 6.438 1 97.75 325 GLU B CA 1
ATOM 7108 C C . GLU B 1 325 ? 4.523 -0.792 6.387 1 97.75 325 GLU B C 1
ATOM 7110 O O . GLU B 1 325 ? 3.455 -0.788 7 1 97.75 325 GLU B O 1
ATOM 7115 N N . LEU B 1 326 ? 4.957 0.188 5.727 1 95.06 326 LEU B N 1
ATOM 7116 C CA . LEU B 1 326 ? 4.211 1.418 5.492 1 95.06 326 LEU B CA 1
ATOM 7117 C C . LEU B 1 326 ? 4.629 2.07 4.18 1 95.06 326 LEU B C 1
ATOM 7119 O O . LEU B 1 326 ? 5.801 2.014 3.801 1 95.06 326 LEU B O 1
ATOM 7123 N N . TYR B 1 327 ? 3.682 2.707 3.539 1 97.19 327 TYR B N 1
ATOM 7124 C CA . TYR B 1 327 ? 3.986 3.443 2.316 1 97.19 327 TYR B CA 1
ATOM 7125 C C . TYR B 1 327 ? 4.031 4.945 2.58 1 97.19 327 TYR B C 1
ATOM 7127 O O . TYR B 1 327 ? 3.061 5.52 3.08 1 97.19 327 TYR B O 1
ATOM 7135 N N . PHE B 1 328 ? 5.121 5.535 2.252 1 97.94 328 PHE B N 1
ATOM 7136 C CA . PHE B 1 328 ? 5.242 6.984 2.113 1 97.94 328 PHE B CA 1
ATOM 7137 C C . PHE B 1 328 ? 5.008 7.41 0.669 1 97.94 328 PHE B C 1
ATOM 7139 O O . PHE B 1 328 ? 5.219 6.625 -0.259 1 97.94 328 PHE B O 1
ATOM 7146 N N . LEU B 1 329 ? 4.547 8.617 0.521 1 98.44 329 LEU B N 1
ATOM 7147 C CA . LEU B 1 329 ? 4.223 9.109 -0.812 1 98.44 329 LEU B CA 1
ATOM 7148 C C . LEU B 1 329 ? 5 10.383 -1.124 1 98.44 329 LEU B C 1
ATOM 7150 O O . LEU B 1 329 ? 5.008 11.328 -0.325 1 98.44 329 LEU B O 1
ATOM 7154 N N . ALA B 1 330 ? 5.695 10.391 -2.203 1 98.5 330 ALA B N 1
ATOM 7155 C CA . ALA B 1 330 ? 6.406 11.555 -2.721 1 98.5 330 A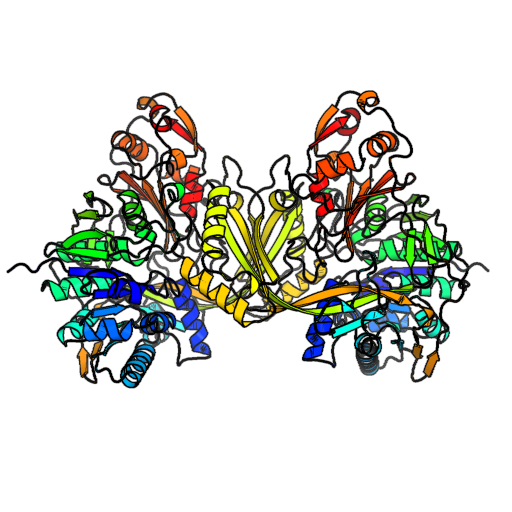LA B CA 1
ATOM 7156 C C . ALA B 1 330 ? 5.852 11.977 -4.078 1 98.5 330 ALA B C 1
ATOM 7158 O O . ALA B 1 330 ? 5.637 11.133 -4.957 1 98.5 330 ALA B O 1
ATOM 7159 N N . VAL B 1 331 ? 5.613 13.211 -4.289 1 98.56 331 VAL B N 1
ATOM 7160 C CA . VAL B 1 331 ? 4.969 13.695 -5.508 1 98.56 331 VAL B CA 1
ATOM 7161 C C . VAL B 1 331 ? 5.852 14.742 -6.18 1 98.56 331 VAL B C 1
ATOM 7163 O O . VAL B 1 331 ? 6.406 15.617 -5.512 1 98.56 331 VAL B O 1
ATOM 7166 N N . GLY B 1 332 ? 6.027 14.578 -7.465 1 97.56 332 GLY B N 1
ATOM 7167 C CA . GLY B 1 332 ? 6.539 15.688 -8.266 1 97.56 332 GLY B CA 1
ATOM 7168 C C . GLY B 1 332 ? 8.055 15.75 -8.289 1 97.56 332 GLY B C 1
ATOM 7169 O O . GLY B 1 332 ? 8.719 14.773 -8.648 1 97.56 332 GLY B O 1
ATOM 7170 N N . LEU B 1 333 ? 8.602 16.797 -7.805 1 97.56 333 LEU B N 1
ATOM 7171 C CA . LEU B 1 333 ? 10.016 17.125 -7.953 1 97.56 333 LEU B CA 1
ATOM 7172 C C . LEU B 1 333 ? 10.844 16.469 -6.852 1 97.56 333 LEU B C 1
ATOM 7174 O O . LEU B 1 333 ? 10.32 16.141 -5.785 1 97.56 333 LEU B O 1
ATOM 7178 N N . ASP B 1 334 ? 12.125 16.188 -7.102 1 97.75 334 ASP B N 1
ATOM 7179 C CA . ASP B 1 334 ? 13.172 15.859 -6.137 1 97.75 334 ASP B CA 1
ATOM 7180 C C . ASP B 1 334 ? 12.875 14.539 -5.426 1 97.75 334 ASP B C 1
ATOM 7182 O O . ASP B 1 334 ? 13.078 14.422 -4.215 1 97.75 334 ASP B O 1
ATOM 7186 N N . ILE B 1 335 ? 12.336 13.594 -6.125 1 97.81 335 ILE B N 1
ATOM 7187 C CA . ILE B 1 335 ? 11.953 12.32 -5.535 1 97.81 335 ILE B CA 1
ATOM 7188 C C . ILE B 1 335 ? 13.172 11.664 -4.891 1 97.81 335 ILE B C 1
ATOM 7190 O O . ILE B 1 335 ? 13.086 11.125 -3.783 1 97.81 335 ILE B O 1
ATOM 7194 N N . LYS B 1 336 ? 14.32 11.648 -5.582 1 97.44 336 LYS B N 1
ATOM 7195 C CA . LYS B 1 336 ? 15.531 11.039 -5.039 1 97.44 336 LYS B CA 1
ATOM 7196 C C . LYS B 1 336 ? 15.945 11.711 -3.732 1 97.44 336 LYS B C 1
ATOM 7198 O O . LYS B 1 336 ? 16.312 11.031 -2.768 1 97.44 336 LYS B O 1
ATOM 7203 N N . GLU B 1 337 ? 15.906 13.047 -3.686 1 98.12 337 GLU B N 1
ATOM 7204 C CA . GLU B 1 337 ? 16.281 13.812 -2.496 1 98.12 337 GLU B CA 1
ATOM 7205 C C . GLU B 1 337 ? 15.289 13.578 -1.359 1 98.12 337 GLU B C 1
ATOM 7207 O O . GLU B 1 337 ? 15.68 13.516 -0.192 1 98.12 337 GLU B O 1
ATOM 7212 N N . LYS B 1 338 ? 13.992 13.508 -1.67 1 98.5 338 LYS B N 1
ATOM 7213 C CA . LYS B 1 338 ? 12.969 13.188 -0.677 1 98.5 338 LYS B CA 1
ATOM 7214 C C . LYS B 1 338 ? 13.227 11.82 -0.045 1 98.5 338 LYS B C 1
ATOM 7216 O O . LYS B 1 338 ? 13.156 11.672 1.176 1 98.5 338 LYS B O 1
ATOM 7221 N N . LEU B 1 339 ? 13.57 10.836 -0.876 1 98.38 339 LEU B N 1
ATOM 7222 C CA . LEU B 1 339 ? 13.883 9.492 -0.398 1 98.38 339 LEU B CA 1
ATOM 7223 C C . LEU B 1 339 ? 15.102 9.508 0.514 1 98.38 339 LEU B C 1
ATOM 7225 O O . LEU B 1 339 ? 15.109 8.844 1.555 1 98.38 339 LEU B O 1
ATOM 7229 N N . ASN B 1 340 ? 16.141 10.156 0.129 1 98.19 340 ASN B N 1
ATOM 7230 C CA . ASN B 1 340 ? 17.375 10.234 0.915 1 98.19 340 ASN B CA 1
ATOM 7231 C C . ASN B 1 340 ? 17.125 10.859 2.281 1 98.19 340 ASN B C 1
ATOM 7233 O O . ASN B 1 340 ? 17.656 10.398 3.289 1 98.19 340 ASN B O 1
ATOM 7237 N N . LEU B 1 341 ? 16.328 11.93 2.305 1 98.19 341 LEU B N 1
ATOM 7238 C CA . LEU B 1 341 ? 16.016 12.57 3.574 1 98.19 341 LEU B CA 1
ATOM 7239 C C . LEU B 1 341 ? 15.234 11.617 4.48 1 98.19 341 LEU B C 1
ATOM 7241 O O . LEU B 1 341 ? 15.531 11.508 5.672 1 98.19 341 LEU B O 1
ATOM 7245 N N . LEU B 1 342 ? 14.242 11.008 3.922 1 98.06 342 LEU B N 1
ATOM 7246 C CA . LEU B 1 342 ? 13.438 10.062 4.691 1 98.06 342 LEU B CA 1
ATOM 7247 C C . LEU B 1 342 ? 14.32 8.961 5.289 1 98.06 342 LEU B C 1
ATOM 7249 O O . LEU B 1 342 ? 14.164 8.609 6.457 1 98.06 342 LEU B O 1
ATOM 7253 N N . ARG B 1 343 ? 15.203 8.422 4.484 1 97.69 343 ARG B N 1
ATOM 7254 C CA . ARG B 1 343 ? 16.125 7.387 4.949 1 97.69 343 ARG B CA 1
ATOM 7255 C C . ARG B 1 343 ? 16.953 7.887 6.129 1 97.69 343 ARG B C 1
ATOM 7257 O O . ARG B 1 343 ? 17.078 7.199 7.145 1 97.69 343 ARG B O 1
ATOM 7264 N N . ALA B 1 344 ? 17.5 9.039 5.98 1 97.5 344 ALA B N 1
ATOM 7265 C CA . ALA B 1 344 ? 18.344 9.609 7.035 1 97.5 344 ALA B CA 1
ATOM 7266 C C . ALA B 1 344 ? 17.547 9.789 8.328 1 97.5 344 ALA B C 1
ATOM 7268 O O . ALA B 1 344 ? 18.047 9.523 9.414 1 97.5 344 ALA B O 1
ATOM 7269 N N . GLN B 1 345 ? 16.344 10.273 8.203 1 97.5 345 GLN B N 1
ATOM 7270 C CA . GLN B 1 345 ? 15.5 10.523 9.359 1 97.5 345 GLN B CA 1
ATOM 7271 C C . GLN B 1 345 ? 15.109 9.219 10.055 1 97.5 345 GLN B C 1
ATOM 7273 O O . GLN B 1 345 ? 15.195 9.109 11.273 1 97.5 345 GLN B O 1
ATOM 7278 N N . LEU B 1 346 ? 14.711 8.242 9.297 1 96.75 346 LEU B N 1
ATOM 7279 C CA . LEU B 1 346 ? 14.25 6.969 9.844 1 96.75 346 LEU B CA 1
ATOM 7280 C C . LEU B 1 346 ? 15.398 6.23 10.523 1 96.75 346 LEU B C 1
ATOM 7282 O O . LEU B 1 346 ? 15.188 5.52 11.516 1 96.75 346 LEU B O 1
ATOM 7286 N N . MET B 1 347 ? 16.594 6.383 10 1 96.56 347 MET B N 1
ATOM 7287 C CA . MET B 1 347 ? 17.719 5.609 10.5 1 96.56 347 MET B CA 1
ATOM 7288 C C . MET B 1 347 ? 18.391 6.328 11.664 1 96.56 347 MET B C 1
ATOM 7290 O O . MET B 1 347 ? 19.188 5.734 12.383 1 96.56 347 MET B O 1
ATOM 7294 N N . ASP B 1 348 ? 18.031 7.574 11.844 1 95.56 348 ASP B N 1
ATOM 7295 C CA . ASP B 1 348 ? 18.688 8.352 12.898 1 95.56 348 ASP B CA 1
ATOM 7296 C C . ASP B 1 348 ? 18.406 7.754 14.273 1 95.56 348 ASP B C 1
ATOM 7298 O O . ASP B 1 348 ? 17.25 7.617 14.672 1 95.56 348 ASP B O 1
ATOM 7302 N N . GLY B 1 349 ? 19.516 7.34 14.969 1 93.19 349 GLY B N 1
ATOM 7303 C CA . GLY B 1 349 ? 19.422 6.875 16.344 1 93.19 349 GLY B CA 1
ATOM 7304 C C . GLY B 1 349 ? 18.938 5.441 16.453 1 93.19 349 GLY B C 1
ATOM 7305 O O . GLY B 1 349 ? 18.75 4.93 17.562 1 93.19 349 GLY B O 1
ATOM 7306 N N . ILE B 1 350 ? 18.641 4.816 15.391 1 94.75 350 ILE B N 1
ATOM 7307 C CA . ILE B 1 350 ? 18.141 3.443 15.414 1 94.75 350 ILE B CA 1
ATOM 7308 C C . ILE B 1 350 ? 19.312 2.48 15.625 1 94.75 350 ILE B C 1
ATOM 7310 O O . ILE B 1 350 ? 20.359 2.623 15 1 94.75 350 ILE B O 1
ATOM 7314 N N . ASP B 1 351 ? 19.188 1.542 16.547 1 96.75 351 ASP B N 1
ATOM 7315 C CA . ASP B 1 351 ? 20.094 0.414 16.688 1 96.75 351 ASP B CA 1
ATOM 7316 C C . ASP B 1 351 ? 19.781 -0.675 15.656 1 96.75 351 ASP B C 1
ATOM 7318 O O . ASP B 1 351 ? 18.969 -1.561 15.914 1 96.75 351 ASP B O 1
ATOM 7322 N N . GLU B 1 352 ? 20.438 -0.679 14.633 1 95.94 352 GLU B N 1
ATOM 7323 C CA . GLU B 1 352 ? 20.156 -1.564 13.508 1 95.94 352 GLU B CA 1
ATOM 7324 C C . GLU B 1 352 ? 20.297 -3.029 13.906 1 95.94 352 GLU B C 1
ATOM 7326 O O . GLU B 1 352 ? 19.719 -3.912 13.266 1 95.94 352 GLU B O 1
ATOM 7331 N N . SER B 1 353 ? 21.094 -3.33 14.922 1 97.12 353 SER B N 1
ATOM 7332 C CA . SER B 1 353 ? 21.328 -4.707 15.336 1 97.12 353 SER B CA 1
ATOM 7333 C C . SER B 1 353 ? 20.062 -5.359 15.867 1 97.12 353 SER B C 1
ATOM 7335 O O . SER B 1 353 ? 19.984 -6.586 15.961 1 97.12 353 SER B O 1
ATOM 7337 N N . ARG B 1 354 ? 19.109 -4.543 16.203 1 97.25 354 ARG B N 1
ATOM 7338 C CA . ARG B 1 354 ? 17.844 -5.055 16.734 1 97.25 354 ARG B CA 1
ATOM 7339 C C . ARG B 1 354 ? 16.953 -5.551 15.609 1 97.25 354 ARG B C 1
ATOM 7341 O O . ARG B 1 354 ? 15.906 -6.16 15.867 1 97.25 354 ARG B O 1
ATOM 7348 N N . TYR B 1 355 ? 17.375 -5.375 14.367 1 97.81 355 TYR B N 1
ATOM 7349 C CA . TYR B 1 355 ? 16.516 -5.672 13.227 1 97.81 355 TYR B CA 1
ATOM 7350 C C . TYR B 1 355 ? 17.172 -6.688 12.297 1 97.81 355 TYR B C 1
ATOM 7352 O O . TYR B 1 355 ? 18.406 -6.766 12.227 1 97.81 355 TYR B O 1
ATOM 7360 N N . LEU B 1 356 ? 16.344 -7.5 11.711 1 96.88 356 LEU B N 1
ATOM 7361 C CA . LEU B 1 356 ? 16.781 -8.469 10.719 1 96.88 356 LEU B CA 1
ATOM 7362 C C . LEU B 1 356 ? 16.844 -7.84 9.328 1 96.88 356 LEU B C 1
ATOM 7364 O O . LEU B 1 356 ? 17.672 -8.227 8.508 1 96.88 356 LEU B O 1
ATOM 7368 N N . LYS B 1 357 ? 15.891 -6.941 9.062 1 97.56 357 LYS B N 1
ATOM 7369 C CA . LYS B 1 357 ? 15.773 -6.25 7.781 1 97.56 357 LYS B CA 1
ATOM 7370 C C . LYS B 1 357 ? 15.25 -4.828 7.973 1 97.56 357 LYS B C 1
ATOM 7372 O O . LYS B 1 357 ? 14.305 -4.605 8.734 1 97.56 357 LYS B O 1
ATOM 7377 N N . LEU B 1 358 ? 15.852 -3.867 7.445 1 97.44 358 LEU B N 1
ATOM 7378 C CA . LEU B 1 358 ? 15.406 -2.488 7.281 1 97.44 358 LEU B CA 1
ATOM 7379 C C . LEU B 1 358 ? 15.484 -2.062 5.816 1 97.44 358 LEU B C 1
ATOM 7381 O O . LEU B 1 358 ? 16.578 -1.893 5.277 1 97.44 358 LEU B O 1
ATOM 7385 N N . SER B 1 359 ? 14.344 -1.934 5.199 1 97.12 359 SER B N 1
ATOM 7386 C CA . SER B 1 359 ? 14.328 -1.599 3.777 1 97.12 359 SER B CA 1
ATOM 7387 C C . SER B 1 359 ? 13.453 -0.382 3.506 1 97.12 359 SER B C 1
ATOM 7389 O O . SER B 1 359 ? 12.375 -0.246 4.086 1 97.12 359 SER B O 1
ATOM 7391 N N . LEU B 1 360 ? 13.922 0.588 2.754 1 97.56 360 LEU B N 1
ATOM 7392 C CA . LEU B 1 360 ? 13.195 1.732 2.215 1 97.56 360 LEU B CA 1
ATOM 7393 C C . LEU B 1 360 ? 13.453 1.884 0.718 1 97.56 360 LEU B C 1
ATOM 7395 O O . LEU B 1 360 ? 14.562 2.229 0.306 1 97.56 360 LEU B O 1
ATOM 7399 N N . GLU B 1 361 ? 12.391 1.66 -0.074 1 97.19 361 GLU B N 1
ATOM 7400 C CA . GLU B 1 361 ? 12.578 1.637 -1.521 1 97.19 361 GLU B CA 1
ATOM 7401 C C . GLU B 1 361 ? 11.477 2.412 -2.236 1 97.19 361 GLU B C 1
ATOM 7403 O O . GLU B 1 361 ? 10.32 2.383 -1.818 1 97.19 361 GLU B O 1
ATOM 7408 N N . ALA B 1 362 ? 11.852 3.07 -3.326 1 98.06 362 ALA B N 1
ATOM 7409 C CA . ALA B 1 362 ? 10.898 3.799 -4.16 1 98.06 362 ALA B CA 1
ATOM 7410 C C . ALA B 1 362 ? 10.461 2.953 -5.352 1 98.06 362 ALA B C 1
ATOM 7412 O O . ALA B 1 362 ? 11.266 2.232 -5.941 1 98.06 362 ALA B O 1
ATOM 7413 N N . TYR B 1 363 ? 9.242 3.012 -5.727 1 98.12 363 TYR B N 1
ATOM 7414 C CA . TYR B 1 363 ? 8.664 2.268 -6.836 1 98.12 363 TYR B CA 1
ATOM 7415 C C . TYR B 1 363 ? 7.98 3.207 -7.824 1 98.12 363 TYR B C 1
ATOM 7417 O O . TYR B 1 363 ? 7.156 4.039 -7.434 1 98.12 363 TYR B O 1
ATOM 7425 N N . GLY B 1 364 ? 8.234 3.025 -9.109 1 97.38 364 GLY B N 1
ATOM 7426 C CA . GLY B 1 364 ? 7.727 3.912 -10.141 1 97.38 364 GLY B CA 1
ATOM 7427 C C . GLY B 1 364 ? 8.531 5.191 -10.281 1 97.38 364 GLY B C 1
ATOM 7428 O O . GLY B 1 364 ? 9.594 5.328 -9.68 1 97.38 364 GLY B O 1
ATOM 7429 N N . THR B 1 365 ? 8.039 6.105 -11.172 1 97.5 365 THR B N 1
ATOM 7430 C CA . THR B 1 365 ? 8.656 7.402 -11.414 1 97.5 365 THR B CA 1
ATOM 7431 C C . THR B 1 365 ? 7.602 8.469 -11.688 1 97.5 365 THR B C 1
ATOM 7433 O O . THR B 1 365 ? 6.422 8.148 -11.859 1 97.5 365 THR B O 1
ATOM 7436 N N . CYS B 1 366 ? 7.961 9.648 -11.531 1 97.44 366 CYS B N 1
ATOM 7437 C CA . CYS B 1 366 ? 7.156 10.789 -11.945 1 97.44 366 CYS B CA 1
ATOM 7438 C C . CYS B 1 366 ? 7.535 11.234 -13.359 1 97.44 366 CYS B C 1
ATOM 7440 O O . CYS B 1 366 ? 8.711 11.453 -13.648 1 97.44 366 CYS B O 1
ATOM 7442 N N . PRO B 1 367 ? 6.574 11.344 -14.289 1 96.56 367 PRO B N 1
ATOM 7443 C CA . PRO B 1 367 ? 6.918 11.891 -15.609 1 96.56 367 PRO B CA 1
ATOM 7444 C C . PRO B 1 367 ? 7.359 13.352 -15.547 1 96.56 367 PRO B C 1
ATOM 7446 O O . PRO B 1 367 ? 7.086 14.039 -14.555 1 96.56 367 PRO B O 1
ATOM 7449 N N . ASP B 1 368 ? 7.98 13.812 -16.578 1 96.31 368 ASP B N 1
ATOM 7450 C CA . ASP B 1 368 ? 8.578 15.141 -16.594 1 96.31 368 ASP B CA 1
ATOM 7451 C C . ASP B 1 368 ? 7.516 16.234 -16.5 1 96.31 368 ASP B C 1
ATOM 7453 O O . ASP B 1 368 ? 7.758 17.297 -15.922 1 96.31 368 ASP B O 1
ATOM 7457 N N . ASP B 1 369 ? 6.344 16.109 -17.047 1 97.94 369 ASP B N 1
ATOM 7458 C CA . ASP B 1 369 ? 5.199 17 -16.969 1 97.94 369 ASP B CA 1
ATOM 7459 C C . ASP B 1 369 ? 3.914 16.234 -16.672 1 97.94 369 ASP B C 1
ATOM 7461 O O . ASP B 1 369 ? 3.084 16.031 -17.562 1 97.94 369 ASP B O 1
ATOM 7465 N N . PRO B 1 370 ? 3.791 15.812 -15.438 1 98.12 370 PRO B N 1
ATOM 7466 C CA . PRO B 1 370 ? 2.613 15.016 -15.094 1 98.12 370 PRO B CA 1
ATOM 7467 C C . PRO B 1 370 ? 1.305 15.773 -15.297 1 98.12 370 PRO B C 1
ATOM 7469 O O . PRO B 1 370 ? 1.241 16.984 -15.047 1 98.12 370 PRO B O 1
ATOM 7472 N N . LYS B 1 371 ? 0.213 15.086 -15.625 1 97.75 371 LYS B N 1
ATOM 7473 C CA . LYS B 1 371 ? -1.069 15.719 -15.922 1 97.75 371 LYS B CA 1
ATOM 7474 C C . LYS B 1 371 ? -2.061 15.516 -14.781 1 97.75 371 LYS B C 1
ATOM 7476 O O . LYS B 1 371 ? -3.172 16.047 -14.812 1 97.75 371 LYS B O 1
ATOM 7481 N N . SER B 1 372 ? -1.691 14.742 -13.758 1 98.31 372 SER B N 1
ATOM 7482 C CA . SER B 1 372 ? -2.463 14.523 -12.539 1 98.31 372 SER B CA 1
ATOM 7483 C C . SER B 1 372 ? -1.552 14.266 -11.352 1 98.31 372 SER B C 1
ATOM 7485 O O . SER B 1 372 ? -0.39 13.891 -11.516 1 98.31 372 SER B O 1
ATOM 7487 N N . GLN B 1 373 ? -2.039 14.5 -10.18 1 98.44 373 GLN B N 1
ATOM 7488 C CA . GLN B 1 373 ? -1.263 14.18 -8.984 1 98.44 373 GLN B CA 1
ATOM 7489 C C . GLN B 1 373 ? -0.978 12.68 -8.891 1 98.44 373 GLN B C 1
ATOM 7491 O O . GLN B 1 373 ? 0.085 12.273 -8.422 1 98.44 373 GLN B O 1
ATOM 7496 N N . ARG B 1 374 ? -1.918 11.836 -9.289 1 97.88 374 ARG B N 1
ATOM 7497 C CA . ARG B 1 374 ? -1.738 10.383 -9.25 1 97.88 374 ARG B CA 1
ATOM 7498 C C . ARG B 1 374 ? -0.529 9.961 -10.07 1 97.88 374 ARG B C 1
ATOM 7500 O O . ARG B 1 374 ? 0.312 9.188 -9.602 1 97.88 374 ARG B O 1
ATOM 7507 N N . GLU B 1 375 ? -0.402 10.453 -11.281 1 96.81 375 GLU B N 1
ATOM 7508 C CA . GLU B 1 375 ? 0.709 10.086 -12.148 1 96.81 375 GLU B CA 1
ATOM 7509 C C . GLU B 1 375 ? 2.035 10.617 -11.609 1 96.81 375 GLU B C 1
ATOM 7511 O O . GLU B 1 375 ? 3.094 10.047 -11.875 1 96.81 375 GLU B O 1
ATOM 7516 N N . ALA B 1 376 ? 1.929 11.695 -10.789 1 98.31 376 ALA B N 1
ATOM 7517 C CA . ALA B 1 376 ? 3.123 12.328 -10.234 1 98.31 376 ALA B CA 1
ATOM 7518 C C . ALA B 1 376 ? 3.562 11.633 -8.945 1 98.31 376 ALA B C 1
ATOM 7520 O O . ALA B 1 376 ? 4.609 11.953 -8.383 1 98.31 376 ALA B O 1
ATOM 7521 N N . THR B 1 377 ? 2.844 10.68 -8.438 1 98.69 377 THR B N 1
ATOM 7522 C CA . THR B 1 377 ? 3.051 10.102 -7.113 1 98.69 377 THR B CA 1
ATOM 7523 C C . THR B 1 377 ? 3.957 8.883 -7.191 1 98.69 377 THR B C 1
ATOM 7525 O O . THR B 1 377 ? 3.691 7.953 -7.961 1 98.69 377 THR B O 1
ATOM 7528 N N . VAL B 1 378 ? 5.004 8.867 -6.445 1 98.5 378 VAL B N 1
ATOM 7529 C CA . VAL B 1 378 ? 5.918 7.734 -6.289 1 98.5 378 VAL B CA 1
ATOM 7530 C C . VAL B 1 378 ? 5.754 7.129 -4.898 1 98.5 378 VAL B C 1
ATOM 7532 O O . VAL B 1 378 ? 5.82 7.84 -3.893 1 98.5 378 VAL B O 1
ATOM 7535 N N . HIS B 1 379 ? 5.527 5.84 -4.828 1 98.56 379 HIS B N 1
ATOM 7536 C CA . HIS B 1 379 ? 5.41 5.125 -3.564 1 98.56 379 HIS B CA 1
ATOM 7537 C C . HIS B 1 379 ? 6.781 4.777 -2.996 1 98.56 379 HIS B C 1
ATOM 7539 O O . HIS B 1 379 ? 7.648 4.285 -3.719 1 98.56 379 HIS B O 1
ATOM 7545 N N . MET B 1 380 ? 7 5.07 -1.772 1 98.38 380 MET B N 1
ATOM 7546 C CA . MET B 1 380 ? 8.18 4.633 -1.028 1 98.38 380 MET B CA 1
ATOM 7547 C C . MET B 1 380 ? 7.793 3.65 0.074 1 98.38 380 MET B C 1
ATOM 7549 O O . MET B 1 380 ? 7.137 4.031 1.046 1 98.38 380 MET B O 1
ATOM 7553 N N . ARG B 1 381 ? 8.188 2.445 -0.062 1 98.31 381 ARG B N 1
ATOM 7554 C CA . ARG B 1 381 ? 7.812 1.384 0.867 1 98.31 381 ARG B CA 1
ATOM 7555 C C . ARG B 1 381 ? 8.867 1.204 1.949 1 98.31 381 ARG B C 1
ATOM 7557 O O . ARG B 1 381 ? 10.039 0.945 1.647 1 98.31 381 ARG B O 1
ATOM 7564 N N . GLN B 1 382 ? 8.508 1.415 3.164 1 97.75 382 GLN B N 1
ATOM 7565 C CA . GLN B 1 382 ? 9.305 1.023 4.324 1 97.75 382 GLN B CA 1
ATOM 7566 C C . GLN B 1 382 ? 8.914 -0.369 4.812 1 97.75 382 GLN B C 1
ATOM 7568 O O . GLN B 1 382 ? 7.75 -0.622 5.117 1 97.75 382 GLN B O 1
ATOM 7573 N N . PHE B 1 383 ? 9.844 -1.272 4.828 1 98.12 383 PHE B N 1
ATOM 7574 C CA . PHE B 1 383 ? 9.656 -2.65 5.266 1 98.12 383 PHE B CA 1
ATOM 7575 C C . PHE B 1 383 ? 10.664 -3.021 6.344 1 98.12 383 PHE B C 1
ATOM 7577 O O . PHE B 1 383 ? 11.875 -2.84 6.16 1 98.12 383 PHE B O 1
ATOM 7584 N N . ILE B 1 384 ? 10.18 -3.555 7.516 1 98.44 384 ILE B N 1
ATOM 7585 C CA . ILE B 1 384 ? 11.086 -3.887 8.609 1 98.44 384 ILE B CA 1
ATOM 7586 C C . ILE B 1 384 ? 10.789 -5.293 9.117 1 98.44 384 ILE B C 1
ATOM 7588 O O . ILE B 1 384 ? 9.633 -5.723 9.125 1 98.44 384 ILE B O 1
ATOM 7592 N N . GLN B 1 385 ? 11.75 -5.996 9.531 1 98.44 385 GLN B N 1
ATOM 7593 C CA . GLN B 1 385 ? 11.672 -7.277 10.227 1 98.44 385 GLN B CA 1
ATOM 7594 C C . GLN B 1 385 ? 12.539 -7.273 11.477 1 98.44 385 GLN B C 1
ATOM 7596 O O . GLN B 1 385 ? 13.625 -6.68 11.484 1 98.44 385 GLN B O 1
ATOM 7601 N N . ALA B 1 386 ? 12.07 -7.91 12.477 1 98.5 386 ALA B N 1
ATOM 7602 C CA . ALA B 1 386 ? 12.812 -8.031 13.727 1 98.5 386 ALA B CA 1
ATOM 7603 C C . ALA B 1 386 ? 12.461 -9.328 14.453 1 98.5 386 ALA B C 1
ATOM 7605 O O . ALA B 1 386 ? 11.406 -9.914 14.211 1 98.5 386 ALA B O 1
ATOM 7606 N N . PRO B 1 387 ? 13.383 -9.797 15.375 1 96.69 387 PRO B N 1
ATOM 7607 C CA . PRO B 1 387 ? 13.086 -11 16.156 1 96.69 387 PRO B CA 1
ATOM 7608 C C . PRO B 1 387 ? 11.969 -10.781 17.172 1 96.69 387 PRO B C 1
ATOM 7610 O O . PRO B 1 387 ? 11.312 -11.742 17.578 1 96.69 387 PRO B O 1
ATOM 7613 N N . THR B 1 388 ? 11.773 -9.477 17.562 1 97.44 388 THR B N 1
ATOM 7614 C CA . THR B 1 388 ? 10.82 -9.227 18.641 1 97.44 388 THR B CA 1
ATOM 7615 C C . THR B 1 388 ? 9.766 -8.211 18.188 1 97.44 388 THR B C 1
ATOM 7617 O O . THR B 1 388 ? 10.039 -7.352 17.359 1 97.44 388 THR B O 1
ATOM 7620 N N . LYS B 1 389 ? 8.562 -8.297 18.781 1 98 389 LYS B N 1
ATOM 7621 C CA . LYS B 1 389 ? 7.488 -7.336 18.547 1 98 389 LYS B CA 1
ATOM 7622 C C . LYS B 1 389 ? 7.895 -5.941 19.016 1 98 389 LYS B C 1
ATOM 7624 O O . LYS B 1 389 ? 7.562 -4.941 18.359 1 98 389 LYS B O 1
ATOM 7629 N N . GLU B 1 390 ? 8.594 -5.809 20.094 1 97.88 390 GLU B N 1
ATOM 7630 C CA . GLU B 1 390 ? 8.984 -4.551 20.719 1 97.88 390 GLU B CA 1
ATOM 7631 C C . GLU B 1 390 ? 9.836 -3.705 19.781 1 97.88 390 GLU B C 1
ATOM 7633 O O . GLU B 1 390 ? 9.672 -2.484 19.719 1 97.88 390 GLU B O 1
ATOM 7638 N N . ALA B 1 391 ? 10.695 -4.359 19.094 1 98.06 391 ALA B N 1
ATOM 7639 C CA . ALA B 1 391 ? 11.547 -3.633 18.156 1 98.06 391 ALA B CA 1
ATOM 7640 C C . ALA B 1 391 ? 10.711 -2.971 17.062 1 98.06 391 ALA B C 1
ATOM 7642 O O . ALA B 1 391 ? 10.992 -1.842 16.656 1 98.06 391 ALA B O 1
ATOM 7643 N N . ILE B 1 392 ? 9.703 -3.668 16.562 1 98.19 392 ILE B N 1
ATOM 7644 C CA . ILE B 1 392 ? 8.82 -3.121 15.539 1 98.19 392 ILE B CA 1
ATOM 7645 C C . ILE B 1 392 ? 8.047 -1.935 16.109 1 98.19 392 ILE B C 1
ATOM 7647 O O . ILE B 1 392 ? 7.914 -0.897 15.461 1 98.19 392 ILE B O 1
ATOM 7651 N N . GLU B 1 393 ? 7.547 -2.072 17.297 1 97.38 393 GLU B N 1
ATOM 7652 C CA . GLU B 1 393 ? 6.785 -1.018 17.953 1 97.38 393 GLU B CA 1
ATOM 7653 C C . GLU B 1 393 ? 7.648 0.22 18.188 1 97.38 393 GLU B C 1
ATOM 7655 O O . GLU B 1 393 ? 7.184 1.349 18.016 1 97.38 393 GLU B O 1
ATOM 7660 N N . ASP B 1 394 ? 8.852 -0.017 18.578 1 96.56 394 ASP B N 1
ATOM 7661 C CA . ASP B 1 394 ? 9.773 1.092 18.797 1 96.56 394 ASP B CA 1
ATOM 7662 C C . ASP B 1 394 ? 10.023 1.853 17.5 1 96.56 394 ASP B C 1
ATOM 7664 O O . ASP B 1 394 ? 10.094 3.084 17.5 1 96.56 394 ASP B O 1
ATOM 7668 N N . PHE B 1 395 ? 10.203 1.125 16.453 1 96.56 395 PHE B N 1
ATOM 7669 C CA . PHE B 1 395 ? 10.406 1.759 15.156 1 96.56 395 PHE B CA 1
ATOM 7670 C C . PHE B 1 395 ? 9.188 2.584 14.758 1 96.56 395 PHE B C 1
ATOM 7672 O O . PHE B 1 395 ? 9.328 3.689 14.234 1 96.56 395 PHE B O 1
ATOM 7679 N N . THR B 1 396 ? 8.031 2.037 15.016 1 95.06 396 THR B N 1
ATOM 7680 C CA . THR B 1 396 ? 6.781 2.729 14.711 1 95.06 396 THR B CA 1
ATOM 7681 C C . THR B 1 396 ? 6.684 4.035 15.492 1 95.06 396 THR B C 1
ATOM 7683 O O . THR B 1 396 ? 6.262 5.059 14.953 1 95.06 396 THR B O 1
ATOM 7686 N N . GLN B 1 397 ? 7.039 4.027 16.719 1 93.75 397 GLN B N 1
ATOM 7687 C CA . GLN B 1 397 ? 7.039 5.234 17.547 1 93.75 397 GLN B CA 1
ATOM 7688 C C . GLN B 1 397 ? 8.039 6.258 17.016 1 93.75 397 GLN B C 1
ATOM 7690 O O . GLN B 1 397 ? 7.766 7.461 17.016 1 93.75 397 GLN B O 1
ATOM 7695 N N . HIS B 1 398 ? 9.156 5.73 16.609 1 93.75 398 HIS B N 1
ATOM 7696 C CA . HIS B 1 398 ? 10.172 6.586 16.016 1 93.75 398 HIS B CA 1
ATOM 7697 C C . HIS B 1 398 ? 9.641 7.285 14.758 1 93.75 398 HIS B C 1
ATOM 7699 O O . HIS B 1 398 ? 9.82 8.492 14.602 1 93.75 398 HIS B O 1
ATOM 7705 N N . PHE B 1 399 ? 8.945 6.602 13.969 1 91.75 399 PHE B N 1
ATOM 7706 C CA . PHE B 1 399 ? 8.328 7.137 12.758 1 91.75 399 PHE B CA 1
ATOM 7707 C C . PHE B 1 399 ? 7.336 8.242 13.102 1 91.75 399 PHE B C 1
ATOM 7709 O O . PHE B 1 399 ? 7.355 9.312 12.484 1 91.75 399 PHE B O 1
ATOM 7716 N N . TRP B 1 400 ? 6.496 8.023 14.039 1 91.81 400 TRP B N 1
ATOM 7717 C CA . TRP B 1 400 ? 5.48 9.008 14.414 1 91.81 400 TRP B CA 1
ATOM 7718 C C . TRP B 1 400 ? 6.125 10.305 14.875 1 91.81 400 TRP B C 1
ATOM 7720 O O . TRP B 1 400 ? 5.605 11.391 14.609 1 91.81 400 TRP B O 1
ATOM 7730 N N . GLY B 1 401 ? 7.191 10.18 15.508 1 93.06 401 GLY B N 1
ATOM 7731 C CA . GLY B 1 401 ? 7.902 11.352 16 1 93.06 401 GLY B CA 1
ATOM 7732 C C . GLY B 1 401 ? 8.414 12.25 14.883 1 93.06 401 GLY B C 1
ATOM 7733 O O . GLY B 1 401 ? 8.625 13.445 15.086 1 93.06 401 GLY B O 1
ATOM 7734 N N . LEU B 1 402 ? 8.469 11.664 13.641 1 92.31 402 LEU B N 1
ATOM 7735 C CA . LEU B 1 402 ? 9.141 12.352 12.539 1 92.31 402 LEU B CA 1
ATOM 7736 C C . LEU B 1 402 ? 8.125 12.891 11.539 1 92.31 402 LEU B C 1
ATOM 7738 O O . LEU B 1 402 ? 8.477 13.641 10.625 1 92.31 402 LEU B O 1
ATOM 7742 N N . VAL B 1 403 ? 6.891 12.641 11.695 1 91.69 403 VAL B N 1
ATOM 7743 C CA . VAL B 1 403 ? 5.902 12.82 10.633 1 91.69 403 VAL B CA 1
ATOM 7744 C C . VAL B 1 403 ? 5.836 14.289 10.227 1 91.69 403 VAL B C 1
ATOM 7746 O O . VAL B 1 403 ? 5.57 14.609 9.062 1 91.69 403 VAL B O 1
ATOM 7749 N N . MET B 1 404 ? 6.121 15.172 11.133 1 96.44 404 MET B N 1
ATOM 7750 C CA . MET B 1 404 ? 5.953 16.594 10.844 1 96.44 404 MET B CA 1
ATOM 7751 C C . MET B 1 404 ? 7.258 17.203 10.359 1 96.44 404 MET B C 1
ATOM 7753 O O . MET B 1 404 ? 7.289 18.375 9.961 1 96.44 404 MET B O 1
ATOM 7757 N N . THR B 1 405 ? 8.375 16.469 10.305 1 97.06 405 THR B N 1
ATOM 7758 C CA . THR B 1 405 ? 9.672 17 9.898 1 97.06 405 THR B CA 1
ATOM 7759 C C . THR B 1 405 ? 10.008 16.578 8.469 1 97.06 405 THR B C 1
ATOM 7761 O O . THR B 1 405 ? 11.086 16.891 7.965 1 97.06 405 THR B O 1
ATOM 7764 N N . GLY B 1 406 ? 9.164 15.938 7.812 1 96.94 406 GLY B N 1
ATOM 7765 C CA . GLY B 1 406 ? 9.438 15.297 6.539 1 96.94 406 GLY B CA 1
ATOM 7766 C C . GLY B 1 406 ? 9.633 16.281 5.402 1 96.94 406 GLY B C 1
ATOM 7767 O O . GLY B 1 406 ? 9.625 17.5 5.617 1 96.94 406 GLY B O 1
ATOM 7768 N N . TYR B 1 407 ? 9.883 15.781 4.176 1 98 407 TYR B N 1
ATOM 7769 C CA . TYR B 1 407 ? 10.086 16.547 2.949 1 98 407 TYR B CA 1
ATOM 7770 C C . TYR B 1 407 ? 8.812 17.266 2.535 1 98 407 TYR B C 1
ATOM 7772 O O . TYR B 1 407 ? 7.754 17.078 3.141 1 98 407 TYR B O 1
ATOM 7780 N N . GLY B 1 408 ? 8.93 18.172 1.567 1 97.62 408 GLY B N 1
ATOM 7781 C CA . GLY B 1 408 ? 7.766 18.875 1.065 1 97.62 408 GLY B CA 1
ATOM 7782 C C . GLY B 1 408 ? 6.703 17.953 0.491 1 97.62 408 GLY B C 1
ATOM 7783 O O . GLY B 1 408 ? 6.988 17.141 -0.392 1 97.62 408 GLY B O 1
ATOM 7784 N N . GLY B 1 409 ? 5.477 18.078 1.017 1 97.88 409 GLY B N 1
ATOM 7785 C CA . GLY B 1 409 ? 4.367 17.25 0.562 1 97.88 409 GLY B CA 1
ATOM 7786 C C . GLY B 1 409 ? 4.312 15.898 1.247 1 97.88 409 GLY B C 1
ATOM 7787 O O . GLY B 1 409 ? 3.607 14.992 0.793 1 97.88 409 GLY B O 1
ATOM 7788 N N . PHE B 1 410 ? 5.008 15.734 2.33 1 97.31 410 PHE B N 1
ATOM 7789 C CA . PHE B 1 410 ? 5.109 14.469 3.047 1 97.31 410 PHE B CA 1
ATOM 7790 C C . PHE B 1 410 ? 3.729 13.969 3.459 1 97.31 410 PHE B C 1
ATOM 7792 O O . PHE B 1 410 ? 2.971 14.688 4.109 1 97.31 410 PHE B O 1
ATOM 7799 N N . HIS B 1 411 ? 3.369 12.805 3.045 1 96.56 411 HIS B N 1
ATOM 7800 C CA . HIS B 1 411 ? 2.189 12.109 3.543 1 96.56 411 HIS B CA 1
ATOM 7801 C C . HIS B 1 411 ? 2.316 10.602 3.35 1 96.56 411 HIS B C 1
ATOM 7803 O O . HIS B 1 411 ? 3.24 10.133 2.682 1 96.56 411 HIS B O 1
ATOM 7809 N N . VAL B 1 412 ? 1.523 9.891 3.996 1 96.75 412 VAL B N 1
ATOM 7810 C CA . VAL B 1 412 ? 1.601 8.43 4 1 96.75 412 VAL B CA 1
ATOM 7811 C C . VAL B 1 412 ? 0.231 7.84 3.672 1 96.75 412 VAL B C 1
ATOM 7813 O O . VAL B 1 412 ? -0.771 8.555 3.646 1 96.75 412 VAL B O 1
ATOM 7816 N N . ASN B 1 413 ? 0.24 6.594 3.271 1 96.38 413 ASN B N 1
ATOM 7817 C CA . ASN B 1 413 ? -1.032 5.879 3.25 1 96.38 413 ASN B CA 1
ATOM 7818 C C . ASN B 1 413 ? -1.674 5.836 4.633 1 96.38 413 ASN B C 1
ATOM 7820 O O . ASN B 1 413 ? -1.006 5.531 5.625 1 96.38 413 ASN B O 1
ATOM 7824 N N . MET B 1 414 ? -2.924 6.07 4.707 1 94.25 414 MET B N 1
ATOM 7825 C CA . MET B 1 414 ? -3.576 6.355 5.984 1 94.25 414 MET B CA 1
ATOM 7826 C C . MET B 1 414 ? -4.117 5.074 6.613 1 94.25 414 MET B C 1
ATOM 7828 O O . MET B 1 414 ? -4.742 5.117 7.676 1 94.25 414 MET B O 1
ATOM 7832 N N . ASP B 1 415 ? -3.961 3.922 6.027 1 95.38 415 ASP B N 1
ATOM 7833 C CA . ASP B 1 415 ? -4.301 2.662 6.684 1 95.38 415 ASP B CA 1
ATOM 7834 C C . ASP B 1 415 ? -3.102 2.098 7.445 1 95.38 415 ASP B C 1
ATOM 7836 O O . ASP B 1 415 ? -2.213 1.486 6.848 1 95.38 415 ASP B O 1
ATOM 7840 N N . PHE B 1 416 ? -3.072 2.184 8.719 1 95.19 416 PHE B N 1
ATOM 7841 C CA . PHE B 1 416 ? -1.898 1.915 9.539 1 95.19 416 PHE B CA 1
ATOM 7842 C C . PHE B 1 416 ? -1.933 0.493 10.086 1 95.19 416 PHE B C 1
ATOM 7844 O O . PHE B 1 416 ? -1.125 0.132 10.945 1 95.19 416 PHE B O 1
ATOM 7851 N N . ARG B 1 417 ? -2.844 -0.344 9.656 1 96.62 417 ARG B N 1
ATOM 7852 C CA . ARG B 1 417 ? -2.955 -1.702 10.18 1 96.62 417 ARG B CA 1
ATOM 7853 C C . ARG B 1 417 ? -1.7 -2.512 9.875 1 96.62 417 ARG B C 1
ATOM 7855 O O . ARG B 1 417 ? -1.324 -3.4 10.641 1 96.62 417 ARG B O 1
ATOM 7862 N N . THR B 1 418 ? -0.981 -2.184 8.812 1 97.69 418 THR B N 1
ATOM 7863 C CA . THR B 1 418 ? 0.207 -2.924 8.398 1 97.69 418 THR B CA 1
ATOM 7864 C C . THR B 1 418 ? 1.427 -2.477 9.203 1 97.69 418 THR B C 1
ATOM 7866 O O . THR B 1 418 ? 2.518 -3.027 9.039 1 97.69 418 THR B O 1
ATOM 7869 N N . LEU B 1 419 ? 1.278 -1.496 10.141 1 96.56 419 LEU B N 1
ATOM 7870 C CA . LEU B 1 419 ? 2.359 -1.062 11.016 1 96.56 419 LEU B CA 1
ATOM 7871 C C . LEU B 1 419 ? 2.451 -1.955 12.25 1 96.56 419 LEU B C 1
ATOM 7873 O O . LEU B 1 419 ? 3.471 -1.958 12.945 1 96.56 419 LEU B O 1
ATOM 7877 N N . ALA B 1 420 ? 1.368 -2.668 12.562 1 96.81 420 ALA B N 1
ATOM 7878 C CA . ALA B 1 420 ? 1.403 -3.586 13.703 1 96.81 420 ALA B CA 1
ATOM 7879 C C . ALA B 1 420 ? 2.328 -4.77 13.422 1 96.81 420 ALA B C 1
ATOM 7881 O O . ALA B 1 420 ? 2.406 -5.25 12.289 1 96.81 420 ALA B O 1
ATOM 7882 N N . PRO B 1 421 ? 3.066 -5.23 14.406 1 97.94 421 PRO B N 1
ATOM 7883 C CA . PRO B 1 421 ? 3.922 -6.398 14.188 1 97.94 421 PRO B CA 1
ATOM 7884 C C . PRO B 1 421 ? 3.135 -7.637 13.766 1 97.94 421 PRO B C 1
ATOM 7886 O O . PRO B 1 421 ? 2.174 -8.023 14.438 1 97.94 421 PRO B O 1
ATOM 7889 N N . LYS B 1 422 ? 3.449 -8.242 12.727 1 96.94 422 LYS B N 1
ATOM 7890 C CA . LYS B 1 422 ? 2.869 -9.492 12.25 1 96.94 422 LYS B CA 1
ATOM 7891 C C . LYS B 1 422 ? 3.928 -10.586 12.148 1 96.94 422 LYS B C 1
ATOM 7893 O O . LYS B 1 422 ? 5.027 -10.352 11.641 1 96.94 422 LYS B O 1
ATOM 7898 N N . PRO B 1 423 ? 3.68 -11.75 12.656 1 97.12 423 PRO B N 1
ATOM 7899 C CA . PRO B 1 423 ? 4.672 -12.812 12.484 1 97.12 423 PRO B CA 1
ATOM 7900 C C . PRO B 1 423 ? 4.887 -13.188 11.023 1 97.12 423 PRO B C 1
ATOM 7902 O O . PRO B 1 423 ? 3.957 -13.109 10.211 1 97.12 423 PRO B O 1
ATOM 7905 N N . PHE B 1 424 ? 6.098 -13.594 10.656 1 96.88 424 PHE B N 1
ATOM 7906 C CA . PHE B 1 424 ? 6.375 -14.133 9.336 1 96.88 424 PHE B CA 1
ATOM 7907 C C . PHE B 1 424 ? 7.152 -15.438 9.43 1 96.88 424 PHE B C 1
ATOM 7909 O O . PHE B 1 424 ? 7.684 -15.773 10.492 1 96.88 424 PHE B O 1
ATOM 7916 N N . VAL B 1 425 ? 7.109 -16.188 8.367 1 96.75 425 VAL B N 1
ATOM 7917 C CA . VAL B 1 425 ? 7.762 -17.484 8.289 1 96.75 425 VAL B CA 1
ATOM 7918 C C . VAL B 1 425 ? 9.016 -17.391 7.426 1 96.75 425 VAL B C 1
ATOM 7920 O O . VAL B 1 425 ? 8.992 -16.797 6.348 1 96.75 425 VAL B O 1
ATOM 7923 N N . SER B 1 426 ? 10.094 -17.891 7.957 1 94.12 426 SER B N 1
ATOM 7924 C CA . SER B 1 426 ? 11.297 -18.109 7.16 1 94.12 426 SER B CA 1
ATOM 7925 C C . SER B 1 426 ? 11.32 -19.531 6.578 1 94.12 426 SER B C 1
ATOM 7927 O O . SER B 1 426 ? 11.414 -20.5 7.32 1 94.12 426 SER B O 1
ATOM 7929 N N . TYR B 1 427 ? 11.281 -19.594 5.27 1 93.81 427 TYR B N 1
ATOM 7930 C CA . TYR B 1 427 ? 11.219 -20.844 4.535 1 93.81 427 TYR B CA 1
ATOM 7931 C C . TYR B 1 427 ? 12.617 -21.391 4.254 1 93.81 427 TYR B C 1
ATOM 7933 O O . TYR B 1 427 ? 13.516 -20.625 3.869 1 93.81 427 TYR B O 1
ATOM 7941 N N . PHE B 1 428 ? 12.875 -22.641 4.566 1 94.19 428 PHE B N 1
ATOM 7942 C CA . PHE B 1 428 ? 14.125 -23.328 4.27 1 94.19 428 PHE B CA 1
ATOM 7943 C C . PHE B 1 428 ? 13.883 -24.578 3.428 1 94.19 428 PHE B C 1
ATOM 7945 O O . PHE B 1 428 ? 13.492 -25.609 3.957 1 94.19 428 PHE B O 1
ATOM 7952 N N . PRO B 1 429 ? 14.117 -24.438 2.098 1 95.38 429 PRO B N 1
ATOM 7953 C CA . PRO B 1 429 ? 14.016 -25.641 1.266 1 95.38 429 PRO B CA 1
ATOM 7954 C C . PRO B 1 429 ? 15.18 -26.609 1.483 1 95.38 429 PRO B C 1
ATOM 7956 O O . PRO B 1 429 ? 16.328 -26.281 1.183 1 95.38 429 PRO B O 1
ATOM 7959 N N . ALA B 1 430 ? 14.883 -27.797 1.957 1 96.19 430 ALA B N 1
ATOM 7960 C CA . ALA B 1 430 ? 15.883 -28.812 2.266 1 96.19 430 ALA B CA 1
ATOM 7961 C C . ALA B 1 430 ? 15.672 -30.062 1.413 1 96.19 430 ALA B C 1
ATOM 7963 O O . ALA B 1 430 ? 14.789 -30.094 0.557 1 96.19 430 ALA B O 1
ATOM 7964 N N . LEU B 1 431 ? 16.609 -30.984 1.598 1 96.44 431 LEU B N 1
ATOM 7965 C CA . LEU B 1 431 ? 16.5 -32.312 0.975 1 96.44 431 LEU B CA 1
ATOM 7966 C C . LEU B 1 431 ? 16.344 -33.375 2.029 1 96.44 431 LEU B C 1
ATOM 7968 O O . LEU B 1 431 ? 16.938 -33.312 3.109 1 96.44 431 LEU B O 1
ATOM 7972 N N . VAL B 1 432 ? 15.602 -34.344 1.666 1 96.88 432 VAL B N 1
ATOM 7973 C CA . VAL B 1 432 ? 15.438 -35.5 2.529 1 96.88 432 VAL B CA 1
ATOM 7974 C C . VAL B 1 432 ? 15.445 -36.781 1.687 1 96.88 432 VAL B C 1
ATOM 7976 O O . VAL B 1 432 ? 14.906 -36.812 0.578 1 96.88 432 VAL B O 1
ATOM 7979 N N . PRO B 1 433 ? 16.031 -37.875 2.158 1 96.69 433 PRO B N 1
ATOM 7980 C CA . PRO B 1 433 ? 15.992 -39.125 1.417 1 96.69 433 PRO B CA 1
ATOM 7981 C C . PRO B 1 433 ? 14.586 -39.688 1.303 1 96.69 433 PRO B C 1
ATOM 7983 O O . PRO B 1 433 ? 13.883 -39.812 2.309 1 96.69 433 PRO B O 1
ATOM 7986 N N . GLN B 1 434 ? 14.211 -40.062 0.099 1 96.88 434 GLN B N 1
ATOM 7987 C CA . GLN B 1 434 ? 12.867 -40.594 -0.131 1 96.88 434 GLN B CA 1
ATOM 7988 C C . GLN B 1 434 ? 12.648 -41.906 0.64 1 96.88 434 GLN B C 1
ATOM 7990 O O . GLN B 1 434 ? 11.539 -42.188 1.093 1 96.88 434 GLN B O 1
ATOM 7995 N N . SER B 1 435 ? 13.68 -42.656 0.855 1 96.25 435 SER B N 1
ATOM 7996 C CA . SER B 1 435 ? 13.602 -43.969 1.502 1 96.25 435 SER B CA 1
ATOM 7997 C C . SER B 1 435 ? 13.211 -43.812 2.969 1 96.25 435 SER B C 1
ATOM 7999 O O . SER B 1 435 ? 12.797 -44.812 3.596 1 96.25 435 SER B O 1
ATOM 8001 N N . THR B 1 436 ? 13.336 -42.688 3.504 1 95.88 436 THR B N 1
ATOM 8002 C CA . THR B 1 436 ? 13.055 -42.5 4.922 1 95.88 436 THR B CA 1
ATOM 8003 C C . THR B 1 436 ? 11.609 -42.062 5.137 1 95.88 436 THR B C 1
ATOM 8005 O O . THR B 1 436 ? 11.156 -41.938 6.277 1 95.88 436 THR B O 1
ATOM 8008 N N . LEU B 1 437 ? 10.859 -41.844 4.113 1 97 437 LEU B N 1
ATOM 8009 C CA . LEU B 1 437 ? 9.484 -41.344 4.227 1 97 437 LEU B CA 1
ATOM 8010 C C . LEU B 1 437 ? 8.516 -42.531 4.371 1 97 437 LEU B C 1
ATOM 8012 O O . LEU B 1 437 ? 8.602 -43.5 3.635 1 97 437 LEU B O 1
ATOM 8016 N N . ASN B 1 438 ? 7.672 -42.438 5.367 1 97.12 438 ASN B N 1
ATOM 8017 C CA . ASN B 1 438 ? 6.645 -43.469 5.613 1 97.12 438 ASN B CA 1
ATOM 8018 C C . ASN B 1 438 ? 5.289 -43.031 5.07 1 97.12 438 ASN B C 1
ATOM 8020 O O . ASN B 1 438 ? 4.391 -42.656 5.836 1 97.12 438 ASN B O 1
ATOM 8024 N N . VAL B 1 439 ? 5.098 -43.188 3.766 1 98.06 439 VAL B N 1
ATOM 8025 C CA . VAL B 1 439 ? 3.875 -42.75 3.098 1 98.06 439 VAL B CA 1
ATOM 8026 C C . VAL B 1 439 ? 2.791 -43.844 3.258 1 98.06 439 VAL B C 1
ATOM 8028 O O . VAL B 1 439 ? 3.059 -45.031 3.109 1 98.06 439 VAL B O 1
ATOM 8031 N N . LYS B 1 440 ? 1.538 -43.375 3.633 1 98.31 440 LYS B N 1
ATOM 8032 C CA . LYS B 1 440 ? 0.387 -44.25 3.814 1 98.31 440 LYS B CA 1
ATOM 8033 C C . LYS B 1 440 ? -0.875 -43.625 3.219 1 98.31 440 LYS B C 1
ATOM 8035 O O . LYS B 1 440 ? -1.077 -42.438 3.301 1 98.31 440 LYS B O 1
ATOM 8040 N N . ALA B 1 441 ? -1.687 -44.469 2.633 1 98.62 441 ALA B N 1
ATOM 8041 C CA . ALA B 1 441 ? -3.037 -44.094 2.225 1 98.62 441 ALA B CA 1
ATOM 8042 C C . ALA B 1 441 ? -4.078 -44.656 3.195 1 98.62 441 ALA B C 1
ATOM 8044 O O . ALA B 1 441 ? -4.035 -45.812 3.561 1 98.62 441 ALA B O 1
ATOM 8045 N N . HIS B 1 442 ? -4.914 -43.781 3.67 1 98.44 442 HIS B N 1
ATOM 8046 C CA . HIS B 1 442 ? -6.043 -44.156 4.516 1 98.44 442 HIS B CA 1
ATOM 8047 C C . HIS B 1 442 ? -7.344 -44.156 3.721 1 98.44 442 HIS B C 1
ATOM 8049 O O . HIS B 1 442 ? -7.785 -43.125 3.213 1 98.44 442 HIS B O 1
ATOM 8055 N N . VAL B 1 443 ? -7.926 -45.312 3.6 1 96.81 443 VAL B N 1
ATOM 8056 C CA . VAL B 1 443 ? -9.156 -45.5 2.832 1 96.81 443 VAL B CA 1
ATOM 8057 C C . VAL B 1 443 ? -10.219 -46.156 3.701 1 96.81 443 VAL B C 1
ATOM 8059 O O . VAL B 1 443 ? -10.164 -47.344 3.949 1 96.81 443 VAL B O 1
ATOM 8062 N N . GLU B 1 444 ? -11.258 -45.438 4.121 1 89.19 444 GLU B N 1
ATOM 8063 C CA . GLU B 1 444 ? -12.367 -45.938 4.918 1 89.19 444 GLU B CA 1
ATOM 8064 C C . GLU B 1 444 ? -11.875 -46.812 6.062 1 89.19 444 GLU B C 1
ATOM 8066 O O . GLU B 1 444 ? -12.32 -47.969 6.215 1 89.19 444 GLU B O 1
ATOM 8071 N N . GLY B 1 445 ? -10.969 -46.406 6.812 1 86.75 445 GLY B N 1
ATOM 8072 C CA . GLY B 1 445 ? -10.461 -47.094 7.988 1 86.75 445 GLY B CA 1
ATOM 8073 C C . GLY B 1 445 ? -9.289 -48 7.691 1 86.75 445 GLY B C 1
ATOM 8074 O O . GLY B 1 445 ? -8.594 -48.469 8.609 1 86.75 445 GLY B O 1
ATOM 8075 N N . LYS B 1 446 ? -9.086 -48.375 6.449 1 95.88 446 LYS B N 1
ATOM 8076 C CA . LYS B 1 446 ? -7.945 -49.188 6.023 1 95.88 446 LYS B CA 1
ATOM 8077 C C . LYS B 1 446 ? -6.711 -48.312 5.812 1 95.88 446 LYS B C 1
ATOM 8079 O O . LYS B 1 446 ? -6.793 -47.219 5.219 1 95.88 446 LYS B O 1
ATOM 8084 N N . VAL B 1 447 ? -5.566 -48.812 6.352 1 98.06 447 VAL B N 1
ATOM 8085 C CA . VAL B 1 447 ? -4.293 -48.125 6.172 1 98.06 447 VAL B CA 1
ATOM 8086 C C . VAL B 1 447 ? -3.404 -48.938 5.223 1 98.06 447 VAL B C 1
ATOM 8088 O O . VAL B 1 447 ? -3.107 -50.094 5.473 1 98.06 447 VAL B O 1
ATOM 8091 N N . ILE B 1 448 ? -3.006 -48.312 4.125 1 98.31 448 ILE B N 1
ATOM 8092 C CA . ILE B 1 448 ? -2.17 -48.969 3.113 1 98.31 448 ILE B CA 1
ATOM 8093 C C . ILE B 1 448 ? -0.787 -48.312 3.102 1 98.31 448 ILE B C 1
ATOM 8095 O O . ILE B 1 448 ? -0.641 -47.156 2.709 1 98.31 448 ILE B O 1
ATOM 8099 N N . SER B 1 449 ? 0.196 -49.062 3.465 1 97.5 449 SER B N 1
ATOM 8100 C CA . SER B 1 449 ? 1.571 -48.594 3.406 1 97.5 449 SER B CA 1
ATOM 8101 C C . SER B 1 449 ? 2.123 -48.656 1.987 1 97.5 449 SER B C 1
ATOM 8103 O O . SER B 1 449 ? 1.884 -49.625 1.273 1 97.5 449 SER B O 1
ATOM 8105 N N . VAL B 1 450 ? 2.809 -47.656 1.618 1 95.25 450 VAL B N 1
ATOM 8106 C CA . VAL B 1 450 ? 3.367 -47.562 0.273 1 95.25 450 VAL B CA 1
ATOM 8107 C C . VAL B 1 450 ? 4.887 -47.719 0.333 1 95.25 450 VAL B C 1
ATOM 8109 O O . VAL B 1 450 ? 5.543 -47.062 1.161 1 95.25 450 VAL B O 1
ATOM 8112 N N . GLU B 1 451 ? 5.441 -48.531 -0.515 1 92.88 451 GLU B N 1
ATOM 8113 C CA . GLU B 1 451 ? 6.895 -48.656 -0.598 1 92.88 451 GLU B CA 1
ATOM 8114 C C . GLU B 1 451 ? 7.516 -47.469 -1.291 1 92.88 451 GLU B C 1
ATOM 8116 O O . GLU B 1 451 ? 6.973 -46.938 -2.277 1 92.88 451 GLU B O 1
ATOM 8121 N N . PRO B 1 452 ? 8.633 -47 -0.788 1 91.56 452 PRO B N 1
ATOM 8122 C CA . PRO B 1 452 ? 9.32 -45.906 -1.478 1 91.56 452 PRO B CA 1
ATOM 8123 C C . PRO B 1 452 ? 9.82 -46.312 -2.863 1 91.56 452 PRO B C 1
ATOM 8125 O O . PRO B 1 452 ? 9.875 -47.5 -3.186 1 91.56 452 PRO B O 1
ATOM 8128 N N . VAL B 1 453 ? 10.086 -45.312 -3.629 1 92.5 453 VAL B N 1
ATOM 8129 C CA . VAL B 1 453 ? 10.688 -45.562 -4.938 1 92.5 453 VAL B CA 1
ATOM 8130 C C . VAL B 1 453 ? 12.031 -46.25 -4.766 1 92.5 453 VAL B C 1
ATOM 8132 O O . VAL B 1 453 ? 12.828 -45.875 -3.908 1 92.5 453 VAL B O 1
ATOM 8135 N N . THR B 1 454 ? 12.312 -47.219 -5.574 1 89.94 454 THR B N 1
ATOM 8136 C CA . THR B 1 454 ? 13.531 -48 -5.383 1 89.94 454 THR B CA 1
ATOM 8137 C C . THR B 1 454 ? 14.523 -47.75 -6.508 1 89.94 454 THR B C 1
ATOM 8139 O O . THR B 1 454 ? 15.734 -47.875 -6.316 1 89.94 454 THR B O 1
ATOM 8142 N N . SER B 1 455 ? 14.125 -47.5 -7.688 1 95.75 455 SER B N 1
ATOM 8143 C CA . SER B 1 455 ? 15 -47.188 -8.812 1 95.75 455 SER B CA 1
ATOM 8144 C C . SER B 1 455 ? 15.242 -45.656 -8.906 1 95.75 455 SER B C 1
ATOM 8146 O O . SER B 1 455 ? 14.383 -44.938 -9.383 1 95.75 455 SER B O 1
ATOM 8148 N N . THR B 1 456 ? 16.406 -45.219 -8.469 1 97.44 456 THR B N 1
ATOM 8149 C CA . THR B 1 456 ? 16.75 -43.781 -8.445 1 97.44 456 THR B CA 1
ATOM 8150 C C . THR B 1 456 ? 18.094 -43.562 -9.133 1 97.44 456 THR B C 1
ATOM 8152 O O . THR B 1 456 ? 18.859 -44.5 -9.352 1 97.44 456 THR B O 1
ATOM 8155 N N . ALA B 1 457 ? 18.312 -42.375 -9.555 1 97.44 457 ALA B N 1
ATOM 8156 C CA . ALA B 1 457 ? 19.609 -41.938 -10.086 1 97.44 457 ALA B CA 1
ATOM 8157 C C . ALA B 1 457 ? 20.047 -40.656 -9.406 1 97.44 457 ALA B C 1
ATOM 8159 O O . ALA B 1 457 ? 19.234 -39.75 -9.18 1 97.44 457 ALA B O 1
ATOM 8160 N N . PRO B 1 458 ? 21.359 -40.562 -9.07 1 95.06 458 PRO B N 1
ATOM 8161 C CA . PRO B 1 458 ? 21.844 -39.344 -8.438 1 95.06 458 PRO B CA 1
ATOM 8162 C C . PRO B 1 458 ? 21.656 -38.125 -9.312 1 95.06 458 PRO B C 1
ATOM 8164 O O . PRO B 1 458 ? 21.828 -38.188 -10.531 1 95.06 458 PRO B O 1
ATOM 8167 N N . PHE B 1 459 ? 21.328 -37.031 -8.672 1 93.88 459 PHE B N 1
ATOM 8168 C CA . PHE B 1 459 ? 21.219 -35.719 -9.32 1 93.88 459 PHE B CA 1
ATOM 8169 C C . PHE B 1 459 ? 22.438 -34.875 -9.023 1 93.88 459 PHE B C 1
ATOM 8171 O O . PHE B 1 459 ? 22.672 -34.5 -7.871 1 93.88 459 PHE B O 1
ATOM 8178 N N . ASP B 1 460 ? 23.219 -34.531 -10 1 89.19 460 ASP B N 1
ATOM 8179 C CA . ASP B 1 460 ? 24.484 -33.844 -9.805 1 89.19 460 ASP B CA 1
ATOM 8180 C C . ASP B 1 460 ? 24.359 -32.344 -10.133 1 89.19 460 ASP B C 1
ATOM 8182 O O . ASP B 1 460 ? 25.359 -31.688 -10.383 1 89.19 460 ASP B O 1
ATOM 8186 N N . GLY B 1 461 ? 23.188 -31.859 -10.227 1 91.69 461 GLY B N 1
ATOM 8187 C CA . GLY B 1 461 ? 22.984 -30.438 -10.523 1 91.69 461 GLY B CA 1
ATOM 8188 C C . GLY B 1 461 ? 22.438 -30.188 -11.914 1 91.69 461 GLY B C 1
ATOM 8189 O O . GLY B 1 461 ? 22.297 -31.125 -12.711 1 91.69 461 GLY B O 1
ATOM 8190 N N . GLN B 1 462 ? 22.078 -28.984 -12.18 1 95.12 462 GLN B N 1
ATOM 8191 C CA . GLN B 1 462 ? 21.547 -28.547 -13.469 1 95.12 462 GLN B CA 1
ATOM 8192 C C . GLN B 1 462 ? 22.656 -28.156 -14.422 1 95.12 462 GLN B C 1
ATOM 8194 O O . GLN B 1 462 ? 23.672 -27.578 -14 1 95.12 462 GLN B O 1
ATOM 8199 N N . ASP B 1 463 ? 22.469 -28.438 -15.68 1 95.38 463 ASP B N 1
ATOM 8200 C CA . ASP B 1 463 ? 23.375 -27.938 -16.703 1 95.38 463 ASP B CA 1
ATOM 8201 C C . ASP B 1 463 ? 23.109 -26.469 -17.016 1 95.38 463 ASP B C 1
ATOM 8203 O O . ASP B 1 463 ? 21.953 -26.047 -17.094 1 95.38 463 ASP B O 1
ATOM 8207 N N . SER B 1 464 ? 24.078 -25.703 -17.062 1 97.56 464 SER B N 1
ATOM 8208 C CA . SER B 1 464 ? 24.078 -24.328 -17.531 1 97.56 464 SER B CA 1
ATOM 8209 C C . SER B 1 464 ? 25.094 -24.109 -18.641 1 97.56 464 SER B C 1
ATOM 8211 O O . SER B 1 464 ? 26.266 -24.5 -18.5 1 97.56 464 SER B O 1
ATOM 8213 N N . TYR B 1 465 ? 24.719 -23.547 -19.766 1 97.69 465 TYR B N 1
ATOM 8214 C CA . TYR B 1 465 ? 25.641 -23.469 -20.891 1 97.69 465 TYR B CA 1
ATOM 8215 C C . TYR B 1 465 ? 25.344 -22.25 -21.75 1 97.69 465 TYR B C 1
ATOM 8217 O O . TYR B 1 465 ? 24.25 -21.688 -21.688 1 97.69 465 TYR B O 1
ATOM 8225 N N . ASP B 1 466 ? 26.281 -21.844 -22.562 1 97.44 466 ASP B N 1
ATOM 8226 C CA . ASP B 1 466 ? 26.188 -20.766 -23.547 1 97.44 466 ASP B CA 1
ATOM 8227 C C . ASP B 1 466 ? 25.359 -21.203 -24.75 1 97.44 466 ASP B C 1
ATOM 8229 O O . ASP B 1 466 ? 25.031 -22.391 -24.891 1 97.44 466 ASP B O 1
ATOM 8233 N N . PRO B 1 467 ? 25.047 -20.219 -25.609 1 97.88 467 PRO B N 1
ATOM 8234 C CA . PRO B 1 467 ? 24.281 -20.594 -26.797 1 97.88 467 PRO B CA 1
ATOM 8235 C C . PRO B 1 467 ? 24.938 -21.719 -27.594 1 97.88 467 PRO B C 1
ATOM 8237 O O . PRO B 1 467 ? 26.141 -21.641 -27.906 1 97.88 467 PRO B O 1
ATOM 8240 N N . LYS B 1 468 ? 24.141 -22.703 -27.891 1 96.62 468 LYS B N 1
ATOM 8241 C CA . LYS B 1 468 ? 24.656 -23.844 -28.641 1 96.62 468 LYS B CA 1
ATOM 8242 C C . LYS B 1 468 ? 25.031 -23.453 -30.062 1 96.62 468 LYS B C 1
ATOM 8244 O O . LYS B 1 468 ? 25.969 -24 -30.641 1 96.62 468 LYS B O 1
ATOM 8249 N N . THR B 1 469 ? 24.297 -22.578 -30.641 1 95.31 469 THR B N 1
ATOM 8250 C CA . THR B 1 469 ? 24.594 -21.984 -31.938 1 95.31 469 THR B CA 1
ATOM 8251 C C . THR B 1 469 ? 24.641 -20.453 -31.844 1 95.31 469 THR B C 1
ATOM 8253 O O . THR B 1 469 ? 23.688 -19.828 -31.344 1 95.31 469 THR B O 1
ATOM 8256 N N . VAL B 1 470 ? 25.719 -19.922 -32.344 1 95.94 470 VAL B N 1
ATOM 8257 C CA . VAL B 1 470 ? 25.906 -18.484 -32.25 1 95.94 470 VAL B CA 1
ATOM 8258 C C . VAL B 1 470 ? 25.938 -17.891 -33.656 1 95.94 470 VAL B C 1
ATOM 8260 O O . VAL B 1 470 ? 26.766 -18.297 -34.5 1 95.94 470 VAL B O 1
ATOM 8263 N N . ALA B 1 471 ? 25.062 -17.047 -33.844 1 95.94 471 ALA B N 1
ATOM 8264 C CA . ALA B 1 471 ? 25.062 -16.266 -35.094 1 95.94 471 ALA B CA 1
ATOM 8265 C C . ALA B 1 471 ? 25.5 -14.82 -34.812 1 95.94 471 ALA B C 1
ATOM 8267 O O . ALA B 1 471 ? 25.234 -14.289 -33.719 1 95.94 471 ALA B O 1
ATOM 8268 N N . ASP B 1 472 ? 26.188 -14.219 -35.781 1 96.75 472 ASP B N 1
ATOM 8269 C CA . ASP B 1 472 ? 26.469 -12.789 -35.719 1 96.75 472 ASP B CA 1
ATOM 8270 C C . ASP B 1 472 ? 25.188 -11.969 -35.781 1 96.75 472 ASP B C 1
ATOM 8272 O O . ASP B 1 472 ? 24.453 -12.047 -36.781 1 96.75 472 ASP B O 1
ATOM 8276 N N . LEU B 1 473 ? 24.953 -11.211 -34.812 1 97.12 473 LEU B N 1
ATOM 8277 C CA . LEU B 1 473 ? 23.703 -10.469 -34.719 1 97.12 473 LEU B CA 1
ATOM 8278 C C . LEU B 1 473 ? 23.547 -9.508 -35.875 1 97.12 473 LEU B C 1
ATOM 8280 O O . LEU B 1 473 ? 22.422 -9.172 -36.281 1 97.12 473 LEU B O 1
ATOM 8284 N N . SER B 1 474 ? 24.641 -9.086 -36.469 1 96.81 474 SER B N 1
ATOM 8285 C CA . SER B 1 474 ? 24.594 -8.156 -37.594 1 96.81 474 SER B CA 1
ATOM 8286 C C . SER B 1 474 ? 23.953 -8.805 -38.812 1 96.81 474 SER B C 1
ATOM 8288 O O . SER B 1 474 ? 23.469 -8.117 -39.719 1 96.81 474 SER B O 1
ATOM 8290 N N . THR B 1 475 ? 23.969 -10.078 -38.875 1 97.12 475 THR B N 1
ATOM 8291 C CA . THR B 1 475 ? 23.469 -10.805 -40.062 1 97.12 475 THR B CA 1
ATOM 8292 C C . THR B 1 475 ? 21.953 -10.719 -40.156 1 97.12 475 THR B C 1
ATOM 8294 O O . THR B 1 475 ? 21.359 -11.047 -41.188 1 97.12 475 THR B O 1
ATOM 8297 N N . PHE B 1 476 ? 21.344 -10.242 -39.156 1 97.88 476 PHE B N 1
ATOM 8298 C CA . PHE B 1 476 ? 19.891 -10.18 -39.156 1 97.88 476 PHE B CA 1
ATOM 8299 C C . PHE B 1 476 ? 19.391 -8.844 -39.688 1 97.88 476 PHE B C 1
ATOM 8301 O O . PHE B 1 476 ? 18.188 -8.594 -39.75 1 97.88 476 PHE B O 1
ATOM 8308 N N . GLY B 1 477 ? 20.344 -7.941 -40.062 1 97.75 477 GLY B N 1
ATOM 8309 C CA . GLY B 1 477 ? 19.969 -6.703 -40.719 1 97.75 477 GLY B CA 1
ATOM 8310 C C . GLY B 1 477 ? 19.969 -5.5 -39.781 1 97.75 477 GLY B C 1
ATOM 8311 O O . GLY B 1 477 ? 20.469 -5.582 -38.656 1 97.75 477 GLY B O 1
ATOM 8312 N N . PRO B 1 478 ? 19.422 -4.367 -40.312 1 98.19 478 PRO B N 1
ATOM 8313 C CA . PRO B 1 478 ? 19.375 -3.145 -39.5 1 98.19 478 PRO B CA 1
ATOM 8314 C C . PRO B 1 478 ? 18.484 -3.279 -38.25 1 98.19 478 PRO B C 1
ATOM 8316 O O . PRO B 1 478 ? 17.5 -4.02 -38.281 1 98.19 478 PRO B O 1
ATOM 8319 N N . THR B 1 479 ? 18.875 -2.557 -37.25 1 98.56 479 THR B N 1
ATOM 8320 C CA . THR B 1 479 ? 18.156 -2.668 -35.969 1 98.56 479 THR B CA 1
ATOM 8321 C C . THR B 1 479 ? 17.609 -1.312 -35.562 1 98.56 479 THR B C 1
ATOM 8323 O O . THR B 1 479 ? 18.031 -0.272 -36.062 1 98.56 479 THR B O 1
ATOM 8326 N N . THR B 1 480 ? 16.641 -1.268 -34.781 1 98.5 480 THR B N 1
ATOM 8327 C CA . THR B 1 480 ? 16.094 -0.135 -34.031 1 98.5 480 THR B CA 1
ATOM 8328 C C . THR B 1 480 ? 16 -0.449 -32.562 1 98.5 480 THR B C 1
ATOM 8330 O O . THR B 1 480 ? 15.625 -1.559 -32.156 1 98.5 480 THR B O 1
ATOM 8333 N N . LYS B 1 481 ? 16.406 0.511 -31.75 1 98.25 481 LYS B N 1
ATOM 8334 C CA . LYS B 1 481 ? 16.25 0.346 -30.312 1 98.25 481 LYS B CA 1
ATOM 8335 C C . LYS B 1 481 ? 14.773 0.345 -29.922 1 98.25 481 LYS B C 1
ATOM 8337 O O . LYS B 1 481 ? 14.047 1.306 -30.203 1 98.25 481 LYS B O 1
ATOM 8342 N N . ALA B 1 482 ? 14.258 -0.741 -29.328 1 98.62 482 ALA B N 1
ATOM 8343 C CA . ALA B 1 482 ? 12.852 -0.919 -28.984 1 98.62 482 ALA B CA 1
ATOM 8344 C C . ALA B 1 482 ? 12.703 -1.854 -27.781 1 98.62 482 ALA B C 1
ATOM 8346 O O . ALA B 1 482 ? 13.672 -2.475 -27.344 1 98.62 482 ALA B O 1
ATOM 8347 N N . HIS B 1 483 ? 11.562 -1.818 -27.234 1 98.69 483 HIS B N 1
ATOM 8348 C CA . HIS B 1 483 ? 11.289 -2.723 -26.125 1 98.69 483 HIS B CA 1
ATOM 8349 C C . HIS B 1 483 ? 11.422 -4.18 -26.562 1 98.69 483 HIS B C 1
ATOM 8351 O O . HIS B 1 483 ? 10.836 -4.59 -27.562 1 98.69 483 HIS B O 1
ATOM 8357 N N . LEU B 1 484 ? 12.117 -4.949 -25.781 1 98.88 484 LEU B N 1
ATOM 8358 C CA . LEU B 1 484 ? 12.32 -6.367 -26.078 1 98.88 484 LEU B CA 1
ATOM 8359 C C . LEU B 1 484 ? 10.984 -7.09 -26.203 1 98.88 484 LEU B C 1
ATOM 8361 O O . LEU B 1 484 ? 10.844 -8.008 -27.016 1 98.88 484 LEU B O 1
ATOM 8365 N N . GLY B 1 485 ? 9.992 -6.66 -25.453 1 98.62 485 GLY B N 1
ATOM 8366 C CA . GLY B 1 485 ? 8.703 -7.316 -25.328 1 98.62 485 GLY B CA 1
ATOM 8367 C C . GLY B 1 485 ? 7.844 -7.168 -26.562 1 98.62 485 GLY B C 1
ATOM 8368 O O . GLY B 1 485 ? 6.781 -7.789 -26.672 1 98.62 485 GLY B O 1
ATOM 8369 N N . LYS B 1 486 ? 8.289 -6.371 -27.484 1 98.12 486 LYS B N 1
ATOM 8370 C CA . LYS B 1 486 ? 7.559 -6.293 -28.75 1 98.12 486 LYS B CA 1
ATOM 8371 C C . LYS B 1 486 ? 7.66 -7.605 -29.531 1 98.12 486 LYS B C 1
ATOM 8373 O O . LYS B 1 486 ? 6.734 -7.977 -30.25 1 98.12 486 LYS B O 1
ATOM 8378 N N . VAL B 1 487 ? 8.773 -8.312 -29.281 1 98.31 487 VAL B N 1
ATOM 8379 C CA . VAL B 1 487 ? 9.047 -9.5 -30.094 1 98.31 487 VAL B CA 1
ATOM 8380 C C . VAL B 1 487 ? 9.148 -10.727 -29.172 1 98.31 487 VAL B C 1
ATOM 8382 O O . VAL B 1 487 ? 8.766 -11.828 -29.562 1 98.31 487 VAL B O 1
ATOM 8385 N N . VAL B 1 488 ? 9.617 -10.578 -27.969 1 98.81 488 VAL B N 1
ATOM 8386 C CA . VAL B 1 488 ? 9.969 -11.688 -27.094 1 98.81 488 VAL B CA 1
ATOM 8387 C C . VAL B 1 488 ? 8.914 -11.82 -26 1 98.81 488 VAL B C 1
ATOM 8389 O O . VAL B 1 488 ? 8.547 -10.844 -25.344 1 98.81 488 VAL B O 1
ATOM 8392 N N . LEU B 1 489 ? 8.375 -13 -25.797 1 98.69 489 LEU B N 1
ATOM 8393 C CA . LEU B 1 489 ? 7.457 -13.32 -24.703 1 98.69 489 LEU B CA 1
ATOM 8394 C C . LEU B 1 489 ? 8.219 -13.82 -23.484 1 98.69 489 LEU B C 1
ATOM 8396 O O . LEU B 1 489 ? 9.391 -14.188 -23.594 1 98.69 489 LEU B O 1
ATOM 8400 N N . ALA B 1 490 ? 7.559 -13.797 -22.328 1 98.75 490 ALA B N 1
ATOM 8401 C CA . ALA B 1 490 ? 8.227 -14.242 -21.109 1 98.75 490 ALA B CA 1
ATOM 8402 C C . ALA B 1 490 ? 7.211 -14.742 -20.094 1 98.75 490 ALA B C 1
ATOM 8404 O O . ALA B 1 490 ? 6.055 -14.312 -20.078 1 98.75 490 ALA B O 1
ATOM 8405 N N . ARG B 1 491 ? 7.613 -15.664 -19.281 1 98.69 491 ARG B N 1
ATOM 8406 C CA . ARG B 1 491 ? 6.988 -16.047 -18.016 1 98.69 491 ARG B CA 1
ATOM 8407 C C . ARG B 1 491 ? 8.039 -16.281 -16.938 1 98.69 491 ARG B C 1
ATOM 8409 O O . ARG B 1 491 ? 9.094 -16.844 -17.203 1 98.69 491 ARG B O 1
ATOM 8416 N N . SER B 1 492 ? 7.758 -15.695 -15.75 1 98.75 492 SER B N 1
ATOM 8417 C CA . SER B 1 492 ? 8.703 -15.828 -14.648 1 98.75 492 SER B CA 1
ATOM 8418 C C . SER B 1 492 ? 7.996 -16.219 -13.352 1 98.75 492 SER B C 1
ATOM 8420 O O . SER B 1 492 ? 6.781 -16.047 -13.234 1 98.75 492 SER B O 1
ATOM 8422 N N . GLY B 1 493 ? 8.727 -16.781 -12.438 1 98.12 493 GLY B N 1
ATOM 8423 C CA . GLY B 1 493 ? 8.211 -17.172 -11.141 1 98.12 493 GLY B CA 1
ATOM 8424 C C . GLY B 1 493 ? 9.297 -17.391 -10.102 1 98.12 493 GLY B C 1
ATOM 8425 O O . GLY B 1 493 ? 10.469 -17.094 -10.359 1 98.12 493 GLY B O 1
ATOM 8426 N N . ASP B 1 494 ? 8.852 -17.797 -8.938 1 97.5 494 ASP B N 1
ATOM 8427 C CA . ASP B 1 494 ? 9.766 -17.969 -7.816 1 97.5 494 ASP B CA 1
ATOM 8428 C C . ASP B 1 494 ? 9.914 -19.438 -7.449 1 97.5 494 ASP B C 1
ATOM 8430 O O . ASP B 1 494 ? 9.008 -20.25 -7.688 1 97.5 494 ASP B O 1
ATOM 8434 N N . LYS B 1 495 ? 11.016 -19.844 -6.926 1 96.19 495 LYS B N 1
ATOM 8435 C CA . LYS B 1 495 ? 11.32 -21.047 -6.176 1 96.19 495 LYS B CA 1
ATOM 8436 C C . LYS B 1 495 ? 12.281 -20.75 -5.023 1 96.19 495 LYS B C 1
ATOM 8438 O O . LYS B 1 495 ? 13.492 -20.625 -5.227 1 96.19 495 LYS B O 1
ATOM 8443 N N . GLY B 1 496 ? 11.711 -20.75 -3.812 1 94.44 496 GLY B N 1
ATOM 8444 C CA . GLY B 1 496 ? 12.523 -20.281 -2.709 1 94.44 496 GLY B CA 1
ATOM 8445 C C . GLY B 1 496 ? 13.023 -18.859 -2.9 1 94.44 496 GLY B C 1
ATOM 8446 O O . GLY B 1 496 ? 12.242 -17.953 -3.191 1 94.44 496 GLY B O 1
ATOM 8447 N N . GLY B 1 497 ? 14.32 -18.719 -2.773 1 95.69 497 GLY B N 1
ATOM 8448 C CA . GLY B 1 497 ? 14.93 -17.406 -2.918 1 95.69 497 GLY B CA 1
ATOM 8449 C C . GLY B 1 497 ? 15.32 -17.078 -4.348 1 95.69 497 GLY B C 1
ATOM 8450 O O . GLY B 1 497 ? 15.906 -16.031 -4.613 1 95.69 497 GLY B O 1
ATOM 8451 N N . ASN B 1 498 ? 14.93 -17.922 -5.34 1 97.44 498 ASN B N 1
ATOM 8452 C CA . ASN B 1 498 ? 15.359 -17.781 -6.723 1 97.44 498 ASN B CA 1
ATOM 8453 C C . ASN B 1 498 ? 14.242 -17.219 -7.605 1 97.44 498 ASN B C 1
ATOM 8455 O O . ASN B 1 498 ? 13.062 -17.406 -7.305 1 97.44 498 ASN B O 1
ATOM 8459 N N . ALA B 1 499 ? 14.633 -16.516 -8.633 1 98.5 499 ALA B N 1
ATOM 8460 C CA . ALA B 1 499 ? 13.727 -16.141 -9.719 1 98.5 499 ALA B CA 1
ATOM 8461 C C . ALA B 1 499 ? 14.109 -16.844 -11.016 1 98.5 499 ALA B C 1
ATOM 8463 O O . ALA B 1 499 ? 15.297 -16.969 -11.328 1 98.5 499 ALA B O 1
ATOM 8464 N N . ASN B 1 500 ? 13.18 -17.312 -11.75 1 98.62 500 ASN B N 1
ATOM 8465 C CA . ASN B 1 500 ? 13.398 -17.906 -13.062 1 98.62 500 ASN B CA 1
ATOM 8466 C C . ASN B 1 500 ? 12.547 -17.234 -14.141 1 98.62 500 ASN B C 1
ATOM 8468 O O . ASN B 1 500 ? 11.492 -16.672 -13.836 1 98.62 500 ASN B O 1
ATOM 8472 N N . VAL B 1 501 ? 13.023 -17.266 -15.352 1 98.88 501 VAL B N 1
ATOM 8473 C CA . VAL B 1 501 ? 12.273 -16.656 -16.438 1 98.88 501 VAL B CA 1
ATOM 8474 C C . VAL B 1 501 ? 12.57 -17.375 -17.75 1 98.88 501 VAL B C 1
ATOM 8476 O O . VAL B 1 501 ? 13.727 -17.672 -18.062 1 98.88 501 VAL B O 1
ATOM 8479 N N . GLY B 1 502 ? 11.539 -17.812 -18.406 1 98.88 502 GLY B N 1
ATOM 8480 C CA . GLY B 1 502 ? 11.633 -18.281 -19.781 1 98.88 502 GLY B CA 1
ATOM 8481 C C . GLY B 1 502 ? 11.281 -17.203 -20.797 1 98.88 502 GLY B C 1
ATOM 8482 O O . GLY B 1 502 ? 10.281 -16.5 -20.656 1 98.88 502 GLY B O 1
ATOM 8483 N N . LEU B 1 503 ? 12.102 -17.031 -21.797 1 98.94 503 LEU B N 1
ATOM 8484 C CA . LEU B 1 503 ? 11.922 -16.078 -22.891 1 98.94 503 LEU B CA 1
ATOM 8485 C C . LEU B 1 503 ? 11.852 -16.797 -24.234 1 98.94 503 LEU B C 1
ATOM 8487 O O . LEU B 1 503 ? 12.68 -17.672 -24.516 1 98.94 503 LEU B O 1
ATOM 8491 N N . TRP B 1 504 ? 10.844 -16.453 -25.062 1 98.81 504 TRP B N 1
ATOM 8492 C CA . TRP B 1 504 ? 10.734 -17.188 -26.312 1 98.81 504 TRP B CA 1
ATOM 8493 C C . TRP B 1 504 ? 10.195 -16.281 -27.422 1 98.81 504 TRP B C 1
ATOM 8495 O O . TRP B 1 504 ? 9.734 -15.164 -27.156 1 98.81 504 TRP B O 1
ATOM 8505 N N . VAL B 1 505 ? 10.297 -16.719 -28.672 1 98.56 505 VAL B N 1
ATOM 8506 C CA . VAL B 1 505 ? 9.812 -16 -29.844 1 98.56 505 VAL B CA 1
ATOM 8507 C C . VAL B 1 505 ? 8.789 -16.859 -30.594 1 98.56 505 VAL B C 1
ATOM 8509 O O . VAL B 1 505 ? 8.664 -18.047 -30.328 1 98.56 505 VAL B O 1
ATOM 8512 N N . ARG B 1 506 ? 8.094 -16.25 -31.484 1 96.81 506 ARG B N 1
ATOM 8513 C CA . ARG B 1 506 ? 6.93 -16.891 -32.094 1 96.81 506 ARG B CA 1
ATOM 8514 C C . ARG B 1 506 ? 7.273 -17.484 -33.469 1 96.81 506 ARG B C 1
ATOM 8516 O O . ARG B 1 506 ? 6.629 -18.422 -33.906 1 96.81 506 ARG B O 1
ATOM 8523 N N . ASN B 1 507 ? 8.336 -17 -34.062 1 96.62 507 ASN B N 1
ATOM 8524 C CA . ASN B 1 507 ? 8.641 -17.391 -35.438 1 96.62 507 ASN B CA 1
ATOM 8525 C C . ASN B 1 507 ? 10.008 -18.062 -35.531 1 96.62 507 ASN B C 1
ATOM 8527 O O . ASN B 1 507 ? 10.938 -17.703 -34.812 1 96.62 507 ASN B O 1
ATOM 8531 N N . ASP B 1 508 ? 10.141 -18.969 -36.531 1 97.06 508 ASP B N 1
ATOM 8532 C CA . ASP B 1 508 ? 11.336 -19.797 -36.688 1 97.06 508 ASP B CA 1
ATOM 8533 C C . ASP B 1 508 ? 12.562 -18.922 -37 1 97.06 508 ASP B C 1
ATOM 8535 O O . ASP B 1 508 ? 13.656 -19.203 -36.5 1 97.06 508 ASP B O 1
ATOM 8539 N N . ASP B 1 509 ? 12.383 -17.938 -37.75 1 97.38 509 ASP B N 1
ATOM 8540 C CA . ASP B 1 509 ? 13.539 -17.156 -38.188 1 97.38 509 ASP B CA 1
ATOM 8541 C C . ASP B 1 509 ? 13.992 -16.203 -37.062 1 97.38 509 ASP B C 1
ATOM 8543 O O . ASP B 1 509 ? 15.055 -15.594 -37.156 1 97.38 509 ASP B O 1
ATOM 8547 N N . GLU B 1 510 ? 13.227 -16.078 -36.031 1 98.12 510 GLU B N 1
ATOM 8548 C CA . GLU B 1 510 ? 13.602 -15.258 -34.875 1 98.12 510 GLU B CA 1
ATOM 8549 C C . GLU B 1 510 ? 14.477 -16.047 -33.906 1 98.12 510 GLU B C 1
ATOM 8551 O O . GLU B 1 510 ? 15.195 -15.461 -33.094 1 98.12 510 GLU B O 1
ATOM 8556 N N . TRP B 1 511 ? 14.445 -17.344 -33.969 1 98.19 511 TRP B N 1
ATOM 8557 C CA . TRP B 1 511 ? 15.062 -18.203 -32.969 1 98.19 511 TRP B CA 1
ATOM 8558 C C . TRP B 1 511 ? 16.578 -18.062 -32.969 1 98.19 511 TRP B C 1
ATOM 8560 O O . TRP B 1 511 ? 17.203 -17.844 -31.938 1 98.19 511 TRP B O 1
ATOM 8570 N N . PRO B 1 512 ? 17.219 -18.109 -34.156 1 98.31 512 PRO B N 1
ATOM 8571 C CA . PRO B 1 512 ? 18.672 -17.969 -34.125 1 98.31 512 PRO B CA 1
ATOM 8572 C C . PRO B 1 512 ? 19.125 -16.641 -33.531 1 98.31 512 PRO B C 1
ATOM 8574 O O . PRO B 1 512 ? 20.172 -16.562 -32.875 1 98.31 512 PRO B O 1
ATOM 8577 N N . TRP B 1 513 ? 18.344 -15.656 -33.75 1 98.62 513 TRP B N 1
ATOM 8578 C CA . TRP B 1 513 ? 18.641 -14.352 -33.156 1 98.62 513 TRP B CA 1
ATOM 8579 C C . TRP B 1 513 ? 18.516 -14.398 -31.656 1 98.62 513 TRP B C 1
ATOM 8581 O O . TRP B 1 513 ? 19.438 -14.008 -30.938 1 98.62 513 TRP B O 1
ATOM 8591 N N . LEU B 1 514 ? 17.391 -14.844 -31.141 1 98.75 514 LEU B N 1
ATOM 8592 C CA . LEU B 1 514 ? 17.172 -14.898 -29.703 1 98.75 514 LEU B CA 1
ATOM 8593 C C . LEU B 1 514 ? 18.25 -15.727 -29.016 1 98.75 514 LEU B C 1
ATOM 8595 O O . LEU B 1 514 ? 18.766 -15.336 -27.969 1 98.75 514 LEU B O 1
ATOM 8599 N N . GLN B 1 515 ? 18.469 -16.891 -29.641 1 98.38 515 GLN B N 1
ATOM 8600 C CA . GLN B 1 515 ? 19.453 -17.828 -29.141 1 98.38 515 GLN B CA 1
ATOM 8601 C C . GLN B 1 515 ? 20.828 -17.172 -28.984 1 98.38 515 GLN B C 1
ATOM 8603 O O . GLN B 1 515 ? 21.484 -17.328 -27.953 1 98.38 515 GLN B O 1
ATOM 8608 N N . SER B 1 516 ? 21.219 -16.422 -29.922 1 98.5 516 SER B N 1
ATOM 8609 C CA . SER B 1 516 ? 22.516 -15.766 -29.938 1 98.5 516 SER B CA 1
ATOM 8610 C C . SER B 1 516 ? 22.531 -14.508 -29.062 1 98.5 516 SER B C 1
ATOM 8612 O O . SER B 1 516 ? 23.547 -14.148 -28.5 1 98.5 516 SER B O 1
ATOM 8614 N N . PHE B 1 517 ? 21.469 -13.875 -29.016 1 98.56 517 PHE B N 1
ATOM 8615 C CA . PHE B 1 517 ? 21.312 -12.602 -28.328 1 98.56 517 PHE B CA 1
ATOM 8616 C C . PHE B 1 517 ? 21.312 -12.789 -26.812 1 98.56 517 PHE B C 1
ATOM 8618 O O . PHE B 1 517 ? 21.969 -12.039 -26.078 1 98.56 517 PHE B O 1
ATOM 8625 N N . LEU B 1 518 ? 20.609 -13.797 -26.281 1 98.81 518 LEU B N 1
ATOM 8626 C CA . LEU B 1 518 ? 20.375 -13.977 -24.844 1 98.81 518 LEU B CA 1
ATOM 8627 C C . LEU B 1 518 ? 21.484 -14.82 -24.234 1 98.81 518 LEU B C 1
ATOM 8629 O O . LEU B 1 518 ? 21.234 -15.953 -23.797 1 98.81 518 LEU B O 1
ATOM 8633 N N . THR B 1 519 ? 22.578 -14.234 -24.062 1 98.69 519 THR B N 1
ATOM 8634 C CA . THR B 1 519 ? 23.672 -14.781 -23.266 1 98.69 519 THR B CA 1
ATOM 8635 C C . THR B 1 519 ? 23.5 -14.406 -21.797 1 98.69 519 THR B C 1
ATOM 8637 O O . THR B 1 519 ? 22.641 -13.578 -21.453 1 98.69 519 THR B O 1
ATOM 8640 N N . ILE B 1 520 ? 24.266 -14.992 -20.938 1 98.5 520 ILE B N 1
ATOM 8641 C CA . ILE B 1 520 ? 24.25 -14.617 -19.531 1 98.5 520 ILE B CA 1
ATOM 8642 C C . ILE B 1 520 ? 24.641 -13.148 -19.375 1 98.5 520 ILE B C 1
ATOM 8644 O O . ILE B 1 520 ? 24.031 -12.406 -18.609 1 98.5 520 ILE B O 1
ATOM 8648 N N . ASP B 1 521 ? 25.672 -12.656 -20.125 1 98.25 521 ASP B N 1
ATOM 8649 C CA . ASP B 1 521 ? 26.109 -11.266 -20.078 1 98.25 521 ASP B CA 1
ATOM 8650 C C . ASP B 1 521 ? 24.984 -10.32 -20.469 1 98.25 521 ASP B C 1
ATOM 8652 O O . ASP B 1 521 ? 24.797 -9.273 -19.844 1 98.25 521 ASP B O 1
ATOM 8656 N N . MET B 1 522 ? 24.359 -10.656 -21.578 1 98.56 522 MET B N 1
ATOM 8657 C CA . MET B 1 522 ? 23.219 -9.836 -22 1 98.56 522 MET B CA 1
ATOM 8658 C C . MET B 1 522 ? 22.141 -9.82 -20.922 1 98.56 522 MET B C 1
ATOM 8660 O O . MET B 1 522 ? 21.531 -8.773 -20.672 1 98.56 522 MET B O 1
ATOM 8664 N N . PHE B 1 523 ? 21.859 -10.961 -20.344 1 98.81 523 PHE B N 1
ATOM 8665 C CA . PHE B 1 523 ? 20.844 -11.047 -19.312 1 98.81 523 PHE B CA 1
ATOM 8666 C C . PHE B 1 523 ? 21.219 -10.172 -18.125 1 98.81 523 PHE B C 1
ATOM 8668 O O . PHE B 1 523 ? 20.359 -9.5 -17.547 1 98.81 523 PHE B O 1
ATOM 8675 N N . ILE B 1 524 ? 22.453 -10.188 -17.703 1 98.69 524 ILE B N 1
ATOM 8676 C CA . ILE B 1 524 ? 22.953 -9.312 -16.641 1 98.69 524 ILE B CA 1
ATOM 8677 C C . ILE B 1 524 ? 22.719 -7.855 -17.016 1 98.69 524 ILE B C 1
ATOM 8679 O O . ILE B 1 524 ? 22.266 -7.066 -16.172 1 98.69 524 ILE B O 1
ATOM 8683 N N . TYR B 1 525 ? 22.984 -7.508 -18.25 1 98.5 525 TYR B N 1
ATOM 8684 C CA . TYR B 1 525 ? 22.703 -6.164 -18.75 1 98.5 525 TYR B CA 1
ATOM 8685 C C . TYR B 1 525 ? 21.219 -5.832 -18.609 1 98.5 525 TYR B C 1
ATOM 8687 O O . TYR B 1 525 ? 20.875 -4.727 -18.188 1 98.5 525 TYR B O 1
ATOM 8695 N N . LEU B 1 526 ? 20.375 -6.738 -18.922 1 98.75 526 LEU B N 1
ATOM 8696 C CA . LEU B 1 526 ? 18.938 -6.527 -18.875 1 98.75 526 LEU B CA 1
ATOM 8697 C C . LEU B 1 526 ? 18.453 -6.379 -17.438 1 98.75 526 LEU B C 1
ATOM 8699 O O . LEU B 1 526 ? 17.5 -5.66 -17.172 1 98.75 526 LEU B O 1
ATOM 8703 N N . LEU B 1 527 ? 19.109 -7.059 -16.469 1 98.69 527 LEU B N 1
ATOM 8704 C CA . LEU B 1 527 ? 18.75 -6.945 -15.062 1 98.69 527 LEU B CA 1
ATOM 8705 C C . LEU B 1 527 ? 19.031 -5.539 -14.539 1 98.69 527 LEU B C 1
ATOM 8707 O O . LEU B 1 527 ? 18.438 -5.105 -13.555 1 98.69 527 LEU B O 1
ATOM 8711 N N . GLY B 1 528 ? 20 -4.879 -15.188 1 98.25 528 GLY B N 1
ATOM 8712 C CA . GLY B 1 528 ? 20.328 -3.51 -14.82 1 98.25 528 GLY B CA 1
ATOM 8713 C C . GLY B 1 528 ? 20.734 -3.367 -13.367 1 98.25 528 GLY B C 1
ATOM 8714 O O . GLY B 1 528 ? 21.625 -4.078 -12.898 1 98.25 528 GLY B O 1
ATOM 8715 N N . ASP B 1 529 ? 20.062 -2.5 -12.602 1 97.81 529 ASP B N 1
ATOM 8716 C CA . ASP B 1 529 ? 20.438 -2.156 -11.234 1 97.81 529 ASP B CA 1
ATOM 8717 C C . ASP B 1 529 ? 20.031 -3.27 -10.266 1 97.81 529 ASP B C 1
ATOM 8719 O O . ASP B 1 529 ? 20.453 -3.268 -9.109 1 97.81 529 ASP B O 1
ATOM 8723 N N . ASP B 1 530 ? 19.312 -4.25 -10.727 1 98.06 530 ASP B N 1
ATOM 8724 C CA . ASP B 1 530 ? 18.875 -5.332 -9.852 1 98.06 530 ASP B CA 1
ATOM 8725 C C . ASP B 1 530 ? 19.938 -6.414 -9.734 1 98.06 530 ASP B C 1
ATOM 8727 O O . ASP B 1 530 ? 19.859 -7.281 -8.859 1 98.06 530 ASP B O 1
ATOM 8731 N N . TYR B 1 531 ? 20.906 -6.391 -10.602 1 98.19 531 TYR B N 1
ATOM 8732 C CA . TYR B 1 531 ? 21.938 -7.414 -10.586 1 98.19 531 TYR B CA 1
ATOM 8733 C C . TYR B 1 531 ? 22.969 -7.137 -9.492 1 98.19 531 TYR B C 1
ATOM 8735 O O . TYR B 1 531 ? 23.297 -5.98 -9.219 1 98.19 531 TYR B O 1
ATOM 8743 N N . LYS B 1 532 ? 23.406 -8.18 -8.883 1 97.5 532 LYS B N 1
ATOM 8744 C CA . LYS B 1 532 ? 24.562 -8.172 -7.988 1 97.5 532 LYS B CA 1
ATOM 8745 C C . LYS B 1 532 ? 25.547 -9.273 -8.367 1 97.5 532 LYS B C 1
ATOM 8747 O O . LYS B 1 532 ? 25.156 -10.367 -8.773 1 97.5 532 LYS B O 1
ATOM 8752 N N . PRO B 1 533 ? 26.797 -9.078 -8.109 1 96.62 533 PRO B N 1
ATOM 8753 C CA . PRO B 1 533 ? 27.828 -10.047 -8.508 1 96.62 533 PRO B CA 1
ATOM 8754 C C . PRO B 1 533 ? 2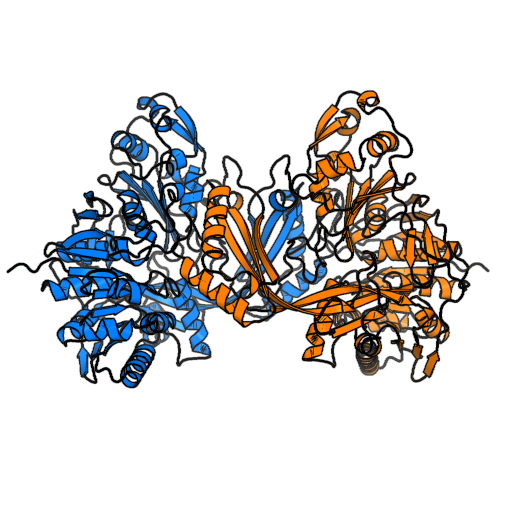7.703 -11.375 -7.766 1 96.62 533 PRO B C 1
ATOM 8756 O O . PRO B 1 533 ? 28.109 -12.422 -8.281 1 96.62 533 PRO B O 1
ATOM 8759 N N . GLU B 1 534 ? 27.078 -11.359 -6.695 1 95.31 534 GLU B N 1
ATOM 8760 C CA . GLU B 1 534 ? 26.969 -12.57 -5.891 1 95.31 534 GLU B CA 1
ATOM 8761 C C . GLU B 1 534 ? 25.891 -13.5 -6.445 1 95.31 534 GLU B C 1
ATOM 8763 O O . GLU B 1 534 ? 25.797 -14.664 -6.051 1 95.31 534 GLU B O 1
ATOM 8768 N N . TYR B 1 535 ? 25.125 -13.008 -7.379 1 96.88 535 TYR B N 1
ATOM 8769 C CA . TYR B 1 535 ? 24.078 -13.844 -7.945 1 96.88 535 TYR B CA 1
ATOM 8770 C C . TYR B 1 535 ? 24.656 -14.828 -8.961 1 96.88 535 TYR B C 1
ATOM 8772 O O . TYR B 1 535 ? 25.297 -14.414 -9.93 1 96.88 535 TYR B O 1
ATOM 8780 N N . ARG B 1 536 ? 24.422 -16.047 -8.703 1 96.25 536 ARG B N 1
ATOM 8781 C CA . ARG B 1 536 ? 24.656 -17.047 -9.734 1 96.25 536 ARG B CA 1
ATOM 8782 C C . ARG B 1 536 ? 23.516 -17.062 -10.75 1 96.25 536 ARG B C 1
ATOM 8784 O O . ARG B 1 536 ? 22.344 -17.047 -10.383 1 96.25 536 ARG B O 1
ATOM 8791 N N . ILE B 1 537 ? 23.844 -17.078 -12.023 1 98.19 537 ILE B N 1
ATOM 8792 C CA . ILE B 1 537 ? 22.859 -17.125 -13.094 1 98.19 537 ILE B CA 1
ATOM 8793 C C . ILE B 1 537 ? 23.109 -18.359 -13.969 1 98.19 537 ILE B C 1
ATOM 8795 O O . ILE B 1 537 ? 24.219 -18.562 -14.445 1 98.19 537 ILE B O 1
ATOM 8799 N N . ASP B 1 538 ? 22.109 -19.172 -14.102 1 98.31 538 ASP B N 1
ATOM 8800 C CA . ASP B 1 538 ? 22.141 -20.328 -14.992 1 98.31 538 ASP B CA 1
ATOM 8801 C C . ASP B 1 538 ? 21.328 -20.078 -16.25 1 98.31 538 ASP B C 1
ATOM 8803 O O . ASP B 1 538 ? 20.391 -19.266 -16.234 1 98.31 538 ASP B O 1
ATOM 8807 N N . ARG B 1 539 ? 21.688 -20.719 -17.359 1 98.75 539 ARG B N 1
ATOM 8808 C CA . ARG B 1 539 ? 21.062 -20.547 -18.672 1 98.75 539 ARG B CA 1
ATOM 8809 C C . ARG B 1 539 ? 20.922 -21.891 -19.391 1 98.75 539 ARG B C 1
ATOM 8811 O O . ARG B 1 539 ? 21.828 -22.719 -19.359 1 98.75 539 ARG B O 1
ATOM 8818 N N . PHE B 1 540 ? 19.828 -22.141 -20.062 1 98.69 540 PHE B N 1
ATOM 8819 C CA . PHE B 1 540 ? 19.703 -23.266 -20.969 1 98.69 540 PHE B CA 1
ATOM 8820 C C . PHE B 1 540 ? 18.672 -22.984 -22.062 1 98.69 540 PHE B C 1
ATOM 8822 O O . PHE B 1 540 ? 18.078 -21.906 -22.094 1 98.69 540 PHE B O 1
ATOM 8829 N N . GLU B 1 541 ? 18.516 -23.953 -23.047 1 98.69 541 GLU B N 1
ATOM 8830 C CA . GLU B 1 541 ? 17.688 -23.703 -24.219 1 98.69 541 GLU B CA 1
ATOM 8831 C C . GLU B 1 541 ? 16.656 -24.812 -24.406 1 98.69 541 GLU B C 1
ATOM 8833 O O . GLU B 1 541 ? 16.875 -25.953 -23.984 1 98.69 541 GLU B O 1
ATOM 8838 N N . MET B 1 542 ? 15.578 -24.453 -24.922 1 98.56 542 MET B N 1
ATOM 8839 C CA . MET B 1 542 ? 14.562 -25.359 -25.453 1 98.56 542 MET B CA 1
ATOM 8840 C C . MET B 1 542 ? 14.258 -25.047 -26.906 1 98.56 542 MET B C 1
ATOM 8842 O O . MET B 1 542 ? 13.242 -24.406 -27.219 1 98.56 542 MET B O 1
ATOM 8846 N N . PRO B 1 543 ? 14.953 -25.609 -27.812 1 97.88 543 PRO B N 1
ATOM 8847 C CA . PRO B 1 543 ? 14.953 -25.172 -29.203 1 97.88 543 PRO B CA 1
ATOM 8848 C C . PRO B 1 543 ? 13.633 -25.469 -29.906 1 97.88 543 PRO B C 1
ATOM 8850 O O . PRO B 1 543 ? 13.234 -24.719 -30.812 1 97.88 543 PRO B O 1
ATOM 8853 N N . TYR B 1 544 ? 12.93 -26.516 -29.562 1 97.88 544 TYR B N 1
ATOM 8854 C CA . TYR B 1 544 ? 11.727 -26.922 -30.281 1 97.88 544 TYR B CA 1
ATOM 8855 C C . TYR B 1 544 ? 10.547 -26.016 -29.938 1 97.88 544 TYR B C 1
ATOM 8857 O O . TYR B 1 544 ? 9.523 -26.031 -30.625 1 97.88 544 TYR B O 1
ATOM 8865 N N . ILE B 1 545 ? 10.727 -25.219 -28.875 1 98.19 545 ILE B N 1
ATOM 8866 C CA . ILE B 1 545 ? 9.711 -24.219 -28.562 1 98.19 545 ILE B CA 1
ATOM 8867 C C . ILE B 1 545 ? 10.328 -22.828 -28.609 1 98.19 545 ILE B C 1
ATOM 8869 O O . ILE B 1 545 ? 9.734 -21.859 -28.109 1 98.19 545 ILE B O 1
ATOM 8873 N N . ARG B 1 546 ? 11.562 -22.688 -29.094 1 98.44 546 ARG B N 1
ATOM 8874 C CA . ARG B 1 546 ? 12.289 -21.453 -29.344 1 98.44 546 ARG B CA 1
ATOM 8875 C C . ARG B 1 546 ? 12.43 -20.625 -28.078 1 98.44 546 ARG B C 1
ATOM 8877 O O . ARG B 1 546 ? 12.125 -19.438 -28.062 1 98.44 546 ARG B O 1
ATOM 8884 N N . ALA B 1 547 ? 12.922 -21.25 -26.984 1 98.81 547 ALA B N 1
ATOM 8885 C CA . ALA B 1 547 ? 12.984 -20.562 -25.703 1 98.81 547 ALA B CA 1
ATOM 8886 C C . ALA B 1 547 ? 14.391 -20.625 -25.109 1 98.81 547 ALA B C 1
ATOM 8888 O O . ALA B 1 547 ? 15.102 -21.625 -25.281 1 98.81 547 ALA B O 1
ATOM 8889 N N . VAL B 1 548 ? 14.781 -19.562 -24.469 1 98.88 548 VAL B N 1
ATOM 8890 C CA . VAL B 1 548 ? 15.938 -19.5 -23.578 1 98.88 548 VAL B CA 1
ATOM 8891 C C . VAL B 1 548 ? 15.469 -19.25 -22.156 1 98.88 548 VAL B C 1
ATOM 8893 O O . VAL B 1 548 ? 14.539 -18.469 -21.922 1 98.88 548 VAL B O 1
ATOM 8896 N N . HIS B 1 549 ? 16.078 -19.953 -21.219 1 98.88 549 HIS B N 1
ATOM 8897 C CA . HIS B 1 549 ? 15.648 -19.906 -19.828 1 98.88 549 HIS B CA 1
ATOM 8898 C C . HIS B 1 549 ? 16.797 -19.5 -18.922 1 98.88 549 HIS B C 1
ATOM 8900 O O . HIS B 1 549 ? 17.938 -19.906 -19.125 1 98.88 549 HIS B O 1
ATOM 8906 N N . PHE B 1 550 ? 16.469 -18.672 -17.906 1 98.88 550 PHE B N 1
ATOM 8907 C CA . PHE B 1 550 ? 17.453 -18.234 -16.922 1 98.88 550 PHE B CA 1
ATOM 8908 C C . PHE B 1 550 ? 16.953 -18.469 -15.5 1 98.88 550 PHE B C 1
ATOM 8910 O O . PHE B 1 550 ? 15.758 -18.375 -15.234 1 98.88 550 PHE B O 1
ATOM 8917 N N . VAL B 1 551 ? 17.844 -18.797 -14.57 1 98.62 551 VAL B N 1
ATOM 8918 C CA . VAL B 1 551 ? 17.594 -18.828 -13.133 1 98.62 551 VAL B CA 1
ATOM 8919 C C . VAL B 1 551 ? 18.578 -17.906 -12.422 1 98.62 551 VAL B C 1
ATOM 8921 O O . VAL B 1 551 ? 19.797 -18 -12.625 1 98.62 551 VAL B O 1
ATOM 8924 N N . THR B 1 552 ? 18.062 -16.969 -11.695 1 98.56 552 THR B N 1
ATOM 8925 C CA . THR B 1 552 ? 18.875 -16.109 -10.828 1 98.56 552 THR B CA 1
ATOM 8926 C C . THR B 1 552 ? 18.734 -16.531 -9.367 1 98.56 552 THR B C 1
ATOM 8928 O O . THR B 1 552 ? 17.688 -16.328 -8.758 1 98.56 552 THR B O 1
ATOM 8931 N N . TYR B 1 553 ? 19.812 -17.078 -8.797 1 96.88 553 TYR B N 1
ATOM 8932 C CA . TYR B 1 553 ? 19.766 -17.625 -7.445 1 96.88 553 TYR B CA 1
ATOM 8933 C C . TYR B 1 553 ? 19.938 -16.531 -6.406 1 96.88 553 TYR B C 1
ATOM 8935 O O . TYR B 1 553 ? 20.859 -15.695 -6.516 1 96.88 553 TYR B O 1
ATOM 8943 N N . GLY B 1 554 ? 19.016 -16.438 -5.469 1 96 554 GLY B N 1
ATOM 8944 C CA . GLY B 1 554 ? 19.172 -15.602 -4.289 1 96 554 GLY B CA 1
ATOM 8945 C C . GLY B 1 554 ? 18.531 -14.234 -4.434 1 96 554 GLY B C 1
ATOM 8946 O O . GLY B 1 554 ? 18.469 -13.469 -3.469 1 96 554 GLY B O 1
ATOM 8947 N N . ILE B 1 555 ? 18.016 -13.883 -5.594 1 97.88 555 ILE B N 1
ATOM 8948 C CA . ILE B 1 555 ? 17.562 -12.523 -5.875 1 97.88 555 ILE B CA 1
ATOM 8949 C C . ILE B 1 555 ? 16.312 -12.211 -5.047 1 97.88 555 ILE B C 1
ATOM 8951 O O . ILE B 1 555 ? 16.016 -11.039 -4.789 1 97.88 555 ILE B O 1
ATOM 8955 N N . LEU B 1 556 ? 15.625 -13.219 -4.594 1 97.62 556 LEU B N 1
ATOM 8956 C CA . LEU B 1 556 ? 14.414 -13.047 -3.797 1 97.62 556 LEU B CA 1
ATOM 8957 C C . LEU B 1 556 ? 14.703 -13.289 -2.318 1 97.62 556 LEU B C 1
ATOM 8959 O O . LEU B 1 556 ? 13.781 -13.539 -1.537 1 97.62 556 LEU B O 1
ATOM 8963 N N . GLU B 1 557 ? 15.93 -13.273 -1.96 1 95.38 557 GLU B N 1
ATOM 8964 C CA . GLU B 1 557 ? 16.359 -13.477 -0.579 1 95.38 557 GLU B CA 1
ATOM 8965 C C . GLU B 1 557 ? 15.945 -14.852 -0.072 1 95.38 557 GLU B C 1
ATOM 8967 O O . GLU B 1 557 ? 16.281 -15.875 -0.68 1 95.38 557 GLU B O 1
ATOM 8972 N N . ASP B 1 558 ? 15.062 -14.953 0.947 1 91.88 558 ASP B N 1
ATOM 8973 C CA . ASP B 1 558 ? 14.727 -16.266 1.505 1 91.88 558 ASP B CA 1
ATOM 8974 C C . ASP B 1 558 ? 13.367 -16.734 0.998 1 91.88 558 ASP B C 1
ATOM 8976 O O . ASP B 1 558 ? 12.812 -17.719 1.52 1 91.88 558 ASP B O 1
ATOM 8980 N N . GLY B 1 559 ? 12.797 -15.969 0.076 1 95.44 559 GLY B N 1
ATOM 8981 C CA . GLY B 1 559 ? 11.562 -16.453 -0.523 1 95.44 559 GLY B CA 1
ATOM 8982 C C . GLY B 1 559 ? 10.344 -15.641 -0.119 1 95.44 559 GLY B C 1
ATOM 8983 O O . GLY B 1 559 ? 10.43 -14.773 0.752 1 95.44 559 GLY B O 1
ATOM 8984 N N . ILE B 1 560 ? 9.195 -15.93 -0.659 1 96.62 560 ILE B N 1
ATOM 8985 C CA . ILE B 1 560 ? 7.977 -15.133 -0.68 1 96.62 560 ILE B CA 1
ATOM 8986 C C . ILE B 1 560 ? 7.465 -14.93 0.746 1 96.62 560 ILE B C 1
ATOM 8988 O O . ILE B 1 560 ? 6.863 -13.898 1.056 1 96.62 560 ILE B O 1
ATOM 8992 N N . SER B 1 561 ? 7.719 -15.812 1.652 1 95.75 561 SER B N 1
ATOM 8993 C CA . SER B 1 561 ? 7.152 -15.719 2.994 1 95.75 561 SER B CA 1
ATOM 8994 C C . SER B 1 561 ? 7.984 -14.805 3.887 1 95.75 561 SER B C 1
ATOM 8996 O O . SER B 1 561 ? 7.59 -14.5 5.016 1 95.75 561 SER B O 1
ATOM 8998 N N . SER B 1 562 ? 9.18 -14.328 3.365 1 95.06 562 SER B N 1
ATOM 8999 C CA . SER B 1 562 ? 10.023 -13.531 4.25 1 95.06 562 SER B CA 1
ATOM 9000 C C . SER B 1 562 ? 10.727 -12.414 3.486 1 95.06 562 SER B C 1
ATOM 9002 O O . SER B 1 562 ? 11.266 -11.484 4.094 1 95.06 562 SER B O 1
ATOM 9004 N N . THR B 1 563 ? 10.719 -12.422 2.197 1 97.19 563 THR B N 1
ATOM 9005 C CA . THR B 1 563 ? 11.523 -11.516 1.393 1 97.19 563 THR B CA 1
ATOM 9006 C C . THR B 1 563 ? 11.047 -10.078 1.56 1 97.19 563 THR B C 1
ATOM 9008 O O . THR B 1 563 ? 9.852 -9.828 1.741 1 97.19 563 THR B O 1
ATOM 9011 N N . SER B 1 564 ? 11.969 -9.133 1.52 1 97.25 564 SER B N 1
ATOM 9012 C CA . SER B 1 564 ? 11.656 -7.711 1.503 1 97.25 564 SER B CA 1
ATOM 9013 C C . SER B 1 564 ? 11.336 -7.23 0.091 1 97.25 564 SER B C 1
ATOM 9015 O O . SER B 1 564 ? 10.891 -6.098 -0.1 1 97.25 564 SER B O 1
ATOM 9017 N N . VAL B 1 565 ? 11.555 -8.078 -0.931 1 97.5 565 VAL B N 1
ATOM 9018 C CA . VAL B 1 565 ? 11.266 -7.734 -2.318 1 97.5 565 VAL B CA 1
ATOM 9019 C C . VAL B 1 565 ? 9.758 -7.703 -2.545 1 97.5 565 VAL B C 1
ATOM 9021 O O . VAL B 1 565 ? 9.055 -8.648 -2.191 1 97.5 565 VAL B O 1
ATOM 9024 N N . LEU B 1 566 ? 9.281 -6.625 -3.096 1 97.5 566 LEU B N 1
ATOM 9025 C CA . LEU B 1 566 ? 7.848 -6.449 -3.266 1 97.5 566 LEU B CA 1
ATOM 9026 C C . LEU B 1 566 ? 7.27 -7.543 -4.16 1 97.5 566 LEU B C 1
ATOM 9028 O O . LEU B 1 566 ? 6.23 -8.125 -3.846 1 97.5 566 LEU B O 1
ATOM 9032 N N . ASP B 1 567 ? 7.914 -7.816 -5.289 1 97.81 567 ASP B N 1
ATOM 9033 C CA . ASP B 1 567 ? 7.551 -8.945 -6.137 1 97.81 567 ASP B CA 1
ATOM 9034 C C . ASP B 1 567 ? 8.211 -10.234 -5.652 1 97.81 567 ASP B C 1
ATOM 9036 O O . ASP B 1 567 ? 9.039 -10.82 -6.355 1 97.81 567 ASP B O 1
ATOM 9040 N N . GLY B 1 568 ? 7.793 -10.719 -4.574 1 97 568 GLY B N 1
ATOM 9041 C CA . GLY B 1 568 ? 8.391 -11.898 -3.986 1 97 568 GLY B CA 1
ATOM 9042 C C . GLY B 1 568 ? 8.07 -13.172 -4.742 1 97 568 GLY B C 1
ATOM 9043 O O . GLY B 1 568 ? 8.719 -14.203 -4.551 1 97 568 GLY B O 1
ATOM 9044 N N . LEU B 1 569 ? 7.102 -13.109 -5.652 1 97.44 569 LEU B N 1
ATOM 9045 C CA . LEU B 1 569 ? 6.691 -14.258 -6.449 1 97.44 569 LEU B CA 1
ATOM 9046 C C . LEU B 1 569 ? 7.387 -14.258 -7.805 1 97.44 569 LEU B C 1
ATOM 9048 O O . LEU B 1 569 ? 7.199 -15.18 -8.602 1 97.44 569 LEU B O 1
ATOM 9052 N N . ALA B 1 570 ? 8.094 -13.203 -8.078 1 98.31 570 ALA B N 1
ATOM 9053 C CA . ALA B 1 570 ? 8.789 -13 -9.344 1 98.31 570 ALA B CA 1
ATOM 9054 C C . ALA B 1 570 ? 7.824 -13.078 -10.516 1 98.31 570 ALA B C 1
ATOM 9056 O O . ALA B 1 570 ? 8.188 -13.562 -11.594 1 98.31 570 ALA B O 1
ATOM 9057 N N . LYS B 1 571 ? 6.625 -12.68 -10.281 1 98.06 571 LYS B N 1
ATOM 9058 C CA . LYS B 1 571 ? 5.621 -12.711 -11.344 1 98.06 571 LYS B CA 1
ATOM 9059 C C . LYS B 1 571 ? 5.938 -11.695 -12.438 1 98.06 571 LYS B C 1
ATOM 9061 O O . LYS B 1 571 ? 5.602 -11.906 -13.602 1 98.06 571 LYS B O 1
ATOM 9066 N N . SER B 1 572 ? 6.582 -10.641 -12.047 1 98.44 572 SER B N 1
ATOM 9067 C CA . SER B 1 572 ? 6.809 -9.547 -12.992 1 98.44 572 SER B CA 1
ATOM 9068 C C . SER B 1 572 ? 8.281 -9.438 -13.375 1 98.44 572 SER B C 1
ATOM 9070 O O . SER B 1 572 ? 8.695 -8.461 -14.008 1 98.44 572 SER B O 1
ATOM 9072 N N . PHE B 1 573 ? 9.062 -10.375 -12.938 1 98.69 573 PHE B N 1
ATOM 9073 C CA . PHE B 1 573 ? 10.469 -10.422 -13.297 1 98.69 573 PHE B CA 1
ATOM 9074 C C . PHE B 1 573 ? 10.648 -10.422 -14.805 1 98.69 573 PHE B C 1
ATOM 9076 O O . PHE B 1 573 ? 11.438 -9.648 -15.352 1 98.69 573 PHE B O 1
ATOM 9083 N N . GLY B 1 574 ? 9.867 -11.234 -15.469 1 98.75 574 GLY B N 1
ATOM 9084 C CA . GLY B 1 574 ? 9.875 -11.289 -16.922 1 98.75 574 GLY B CA 1
ATOM 9085 C C . GLY B 1 574 ? 9.328 -10.031 -17.562 1 98.75 574 GLY B C 1
ATOM 9086 O O . GLY B 1 574 ? 9.82 -9.602 -18.609 1 98.75 574 GLY B O 1
ATOM 9087 N N . GLU B 1 575 ? 8.289 -9.422 -16.984 1 98.69 575 GLU B N 1
ATOM 9088 C CA . GLU B 1 575 ? 7.711 -8.188 -17.5 1 98.69 575 GLU B CA 1
ATOM 9089 C C . GLU B 1 575 ? 8.727 -7.051 -17.484 1 98.69 575 GLU B C 1
ATOM 9091 O O . GLU B 1 575 ? 8.75 -6.215 -18.375 1 98.69 575 GLU B O 1
ATOM 9096 N N . PHE B 1 576 ? 9.602 -6.988 -16.453 1 98.81 576 PHE B N 1
ATOM 9097 C CA . PHE B 1 576 ? 10.656 -5.984 -16.375 1 98.81 576 PHE B CA 1
ATOM 9098 C C . PHE B 1 576 ? 11.672 -6.168 -17.5 1 98.81 576 PHE B C 1
ATOM 9100 O O . PHE B 1 576 ? 12.008 -5.211 -18.188 1 98.81 576 PHE B O 1
ATOM 9107 N N . ILE B 1 577 ? 12.016 -7.426 -17.719 1 98.88 577 ILE B N 1
ATOM 9108 C CA . ILE B 1 577 ? 12.977 -7.727 -18.781 1 98.88 577 ILE B CA 1
ATOM 9109 C C . ILE B 1 577 ? 12.398 -7.305 -20.125 1 98.88 577 ILE B C 1
ATOM 9111 O O . ILE B 1 577 ? 13.102 -6.707 -20.953 1 98.88 577 ILE B O 1
ATOM 9115 N N . ARG B 1 578 ? 11.188 -7.578 -20.359 1 98.81 578 ARG B N 1
ATOM 9116 C CA . ARG B 1 578 ? 10.508 -7.25 -21.609 1 98.81 578 ARG B CA 1
ATOM 9117 C C . ARG B 1 578 ? 10.422 -5.738 -21.797 1 98.81 578 ARG B C 1
ATOM 9119 O O . ARG B 1 578 ? 10.336 -5.254 -22.938 1 98.81 578 ARG B O 1
ATOM 9126 N N . ALA B 1 579 ? 10.43 -5.004 -20.719 1 98.75 579 ALA B N 1
ATOM 9127 C CA . ALA B 1 579 ? 10.273 -3.553 -20.766 1 98.75 579 ALA B CA 1
ATOM 9128 C C . ALA B 1 579 ? 11.602 -2.871 -21.109 1 98.75 579 ALA B C 1
ATOM 9130 O O . ALA B 1 579 ? 11.625 -1.68 -21.422 1 98.75 579 ALA B O 1
ATOM 9131 N N . ARG B 1 580 ? 12.727 -3.582 -21.047 1 98.75 580 ARG B N 1
ATOM 9132 C CA . ARG B 1 580 ? 14.031 -3.037 -21.406 1 98.75 580 ARG B CA 1
ATOM 9133 C C . ARG B 1 580 ? 14.109 -2.746 -22.906 1 98.75 580 ARG B C 1
ATOM 9135 O O . ARG B 1 580 ? 13.477 -3.434 -23.703 1 98.75 580 ARG B O 1
ATOM 9142 N N . LYS B 1 581 ? 14.883 -1.748 -23.328 1 98.56 581 LYS B N 1
ATOM 9143 C CA . LYS B 1 581 ? 15.102 -1.44 -24.734 1 98.56 581 LYS B CA 1
ATOM 9144 C C . LYS B 1 581 ? 16.438 -1.992 -25.219 1 98.56 581 LYS B C 1
ATOM 9146 O O . LYS B 1 581 ? 17.469 -1.848 -24.531 1 98.56 581 LYS B O 1
ATOM 9151 N N . VAL B 1 582 ? 16.375 -2.611 -26.281 1 98.62 582 VAL B N 1
ATOM 9152 C CA . VAL B 1 582 ? 17.547 -3.184 -26.922 1 98.62 582 VAL B CA 1
ATOM 9153 C C . VAL B 1 582 ? 17.469 -2.984 -28.438 1 98.62 582 VAL B C 1
ATOM 9155 O O . VAL B 1 582 ? 16.453 -2.531 -28.953 1 98.62 582 VAL B O 1
ATOM 9158 N N . ASP B 1 583 ? 18.578 -3.281 -29.141 1 98.38 583 ASP B N 1
ATOM 9159 C CA . ASP B 1 583 ? 18.594 -3.252 -30.594 1 98.38 583 ASP B CA 1
ATOM 9160 C C . ASP B 1 583 ? 17.906 -4.492 -31.172 1 98.38 583 ASP B C 1
ATOM 9162 O O . ASP B 1 583 ? 18.391 -5.613 -31 1 98.38 583 ASP B O 1
ATOM 9166 N N . ILE B 1 584 ? 16.844 -4.336 -31.906 1 98.69 584 ILE B N 1
ATOM 9167 C CA . ILE B 1 584 ? 16.078 -5.438 -32.469 1 98.69 584 ILE B CA 1
ATOM 9168 C C . ILE B 1 584 ? 16.094 -5.328 -34 1 98.69 584 ILE B C 1
ATOM 9170 O O . ILE B 1 584 ? 15.891 -4.242 -34.562 1 98.69 584 ILE B O 1
ATOM 9174 N N . PRO B 1 585 ? 16.312 -6.395 -34.688 1 98.62 585 PRO B N 1
ATOM 9175 C CA . PRO B 1 585 ? 16.234 -6.34 -36.156 1 98.62 585 PRO B CA 1
ATOM 9176 C C . PRO B 1 585 ? 14.898 -5.789 -36.656 1 98.62 585 PRO B C 1
ATOM 9178 O O . PRO B 1 585 ? 13.836 -6.234 -36.219 1 98.62 585 PRO B O 1
ATOM 9181 N N . ASN B 1 586 ? 14.914 -4.902 -37.656 1 98.62 586 ASN B N 1
ATOM 9182 C CA . ASN B 1 586 ? 13.727 -4.223 -38.156 1 98.62 586 ASN B CA 1
ATOM 9183 C C . ASN B 1 586 ? 12.719 -5.215 -38.719 1 98.62 586 ASN B C 1
ATOM 9185 O O . ASN B 1 586 ? 11.508 -5.016 -38.625 1 98.62 586 ASN B O 1
ATOM 9189 N N . LYS B 1 587 ? 13.18 -6.234 -39.344 1 98 587 LYS B N 1
ATOM 9190 C CA . LYS B 1 587 ? 12.297 -7.207 -40 1 98 587 LYS B CA 1
ATOM 9191 C C . LYS B 1 587 ? 11.391 -7.879 -38.969 1 98 587 LYS B C 1
ATOM 9193 O O . LYS B 1 587 ? 10.281 -8.305 -39.281 1 98 587 LYS B O 1
ATOM 9198 N N . PHE B 1 588 ? 11.867 -8.023 -37.781 1 98.38 588 PHE B N 1
ATOM 9199 C CA . PHE B 1 588 ? 11.031 -8.602 -36.719 1 98.38 588 PHE B CA 1
ATOM 9200 C C . PHE B 1 588 ? 10.031 -7.578 -36.188 1 98.38 588 PHE B C 1
ATOM 9202 O O . PHE B 1 588 ? 8.898 -7.926 -35.875 1 98.38 588 PHE B O 1
ATOM 9209 N N . LEU B 1 589 ? 10.414 -6.332 -36.125 1 98 589 LEU B N 1
ATOM 9210 C CA . LEU B 1 589 ? 9.578 -5.254 -35.625 1 98 589 LEU B CA 1
ATOM 9211 C C . LEU B 1 589 ? 8.445 -4.941 -36.594 1 98 589 LEU B C 1
ATOM 9213 O O . LEU B 1 589 ? 7.445 -4.324 -36.219 1 98 589 LEU B O 1
ATOM 9217 N N . GLU B 1 590 ? 8.57 -5.316 -37.812 1 97.31 590 GLU B N 1
ATOM 9218 C CA . GLU B 1 590 ? 7.559 -5.066 -38.812 1 97.31 590 GLU B CA 1
ATOM 9219 C C . GLU B 1 590 ? 6.359 -5.992 -38.656 1 97.31 590 GLU B C 1
ATOM 9221 O O . GLU B 1 590 ? 5.289 -5.742 -39.219 1 97.31 590 GLU B O 1
ATOM 9226 N N . ARG B 1 591 ? 6.512 -7.039 -37.875 1 96.31 591 ARG B N 1
ATOM 9227 C CA . ARG B 1 591 ? 5.422 -7.961 -37.562 1 96.31 591 ARG B CA 1
ATOM 9228 C C . ARG B 1 591 ? 4.559 -7.438 -36.438 1 96.31 591 ARG B C 1
ATOM 9230 O O . ARG B 1 591 ? 4.984 -6.562 -35.688 1 96.31 591 ARG B O 1
ATOM 9237 N N . PRO B 1 592 ? 3.332 -7.961 -36.344 1 96.19 592 PRO B N 1
ATOM 9238 C CA . PRO B 1 592 ? 2.541 -7.586 -35.156 1 96.19 592 PRO B CA 1
ATOM 9239 C C . PRO B 1 592 ? 3.248 -7.902 -33.844 1 96.19 592 PRO B C 1
ATOM 9241 O O . PRO B 1 592 ? 3.812 -8.992 -33.688 1 96.19 592 PRO B O 1
ATOM 9244 N N . ALA B 1 593 ? 3.256 -6.977 -32.969 1 96.56 593 ALA B N 1
ATOM 9245 C CA . ALA B 1 593 ? 3.924 -7.133 -31.688 1 96.56 593 ALA B CA 1
ATOM 9246 C C . ALA B 1 593 ? 3.201 -8.156 -30.812 1 96.56 593 ALA B C 1
ATOM 9248 O O . ALA B 1 593 ? 2.049 -8.5 -31.078 1 96.56 593 ALA B O 1
ATOM 9249 N N . VAL B 1 594 ? 3.867 -8.648 -29.812 1 96.12 594 VAL B N 1
ATOM 9250 C CA . VAL B 1 594 ? 3.252 -9.508 -28.812 1 96.12 594 VAL B CA 1
ATOM 9251 C C . VAL B 1 594 ? 2.021 -8.828 -28.219 1 96.12 594 VAL B C 1
ATOM 9253 O O . VAL B 1 594 ? 2.08 -7.656 -27.828 1 96.12 594 VAL B O 1
ATOM 9256 N N . GLY B 1 595 ? 0.871 -9.57 -28.188 1 93.75 595 GLY B N 1
ATOM 9257 C CA . GLY B 1 595 ? -0.364 -9.016 -27.656 1 93.75 595 GLY B CA 1
ATOM 9258 C C . GLY B 1 595 ? -1.282 -8.469 -28.734 1 93.75 595 GLY B C 1
ATOM 9259 O O . GLY B 1 595 ? -2.449 -8.172 -28.469 1 93.75 595 GLY B O 1
ATOM 9260 N N . GLU B 1 596 ? -0.79 -8.375 -29.922 1 93.94 596 GLU B N 1
ATOM 9261 C CA . GLU B 1 596 ? -1.616 -7.852 -31.016 1 93.94 596 GLU B CA 1
ATOM 9262 C C . GLU B 1 596 ? -2.363 -8.977 -31.719 1 93.94 596 GLU B C 1
ATOM 9264 O O . GLU B 1 596 ? -3.332 -8.727 -32.438 1 93.94 596 GLU B O 1
ATOM 9269 N N . TYR B 1 597 ? -1.876 -10.227 -31.516 1 86.56 597 TYR B N 1
ATOM 9270 C CA . TYR B 1 597 ? -2.562 -11.406 -32.031 1 86.56 597 TYR B CA 1
ATOM 9271 C C . TYR B 1 597 ? -2.189 -12.648 -31.234 1 86.56 597 TYR B C 1
ATOM 9273 O O . TYR B 1 597 ? -1.237 -12.625 -30.453 1 86.56 597 TYR B O 1
ATOM 9281 N N . LEU B 1 598 ? -3.029 -13.664 -31.406 1 83 598 LEU B N 1
ATOM 9282 C CA . LEU B 1 598 ? -2.748 -14.938 -30.734 1 83 598 LEU B CA 1
ATOM 9283 C C . LEU B 1 598 ? -2.072 -15.914 -31.688 1 83 598 LEU B C 1
ATOM 9285 O O . LEU B 1 598 ? -2.506 -16.062 -32.844 1 83 598 LEU B O 1
ATOM 9289 N N . HIS B 1 599 ? -0.98 -16.391 -31.25 1 76.56 599 HIS B N 1
ATOM 9290 C CA . HIS B 1 599 ? -0.303 -17.406 -32.062 1 76.56 599 HIS B CA 1
ATOM 9291 C C . HIS B 1 599 ? -0.835 -18.797 -31.734 1 76.56 599 HIS B C 1
ATOM 9293 O O . HIS B 1 599 ? -1.064 -19.125 -30.562 1 76.56 599 HIS B O 1
#

pLDDT: mean 96.69, std 4.04, range [40.84, 98.94]

Radius of gyration: 33.91 Å; Cα contacts (8 Å, |Δi|>4): 3148; chains: 2; bounding box: 60×102×85 Å

Sequence (1198 aa):
MTRRPIRIGNCSGATGDGPDQMYRLATEGPIDAIYGDYLAEMNIAWRALEMIDHPELGYEVPALTQLKWKTAAQEIASKGIRVVHDGGALNPRGLYLEIKKYFAELDLNVKVAWVEGDNITDRVKADTTLFPHLDIPDKRLGDVKNEILTANAYIGMKGIIAALNDDAQIVVCGRCCDASPVMALAAWWHGWSDTDYDKLAGALMAGHVTECGPYTTGGNFCGFKAIPSLINVGYPICEISDDGSSIITKHDGTTGAVTVDTVTAQLVYEIQGPKYLNPDVVAHLEDIKIEKAGDNRINLSGMKGSPPPPTTKLAVCRLGGYQAELYFLAVGLDIKEKLNLLRAQLMDGIDESRYLKLSLEAYGTCPDDPKSQREATVHMRQFIQAPTKEAIEDFTQHFWGLVMTGYGGFHVNMDFRTLAPKPFVSYFPALVPQSTLNVKAHVEGKVISVEPVTSTAPFDGQDSYDPKTVADLSTFGPTTKAHLGKVVLARSGDKGGNANVGLWVRNDDEWPWLQSFLTIDMFIYLLGDDYKPEYRIDRFEMPYIRAVHFVTYGILEDGISSTSVLDGLAKSFGEFIRARKVDIPNKFLERPAVGEYLHMTRRPIRIGNCSGATGDGPDQMYRLATEGPIDAIYGDYLAEMNIAWRALEMIDHPELGYEVPALTQLKWKTAAQEIASKGIRVVHDGGALNPRGLYLEIKKYFAELDLNVKVAWVEGDNITDRVKADTTLFPHLDIPDKRLGDVKNEILTANAYIGMKGIIAALNDDAQIVVCGRCCDASPVMALAAWWHGWSDTDYDKLAGALMAGHVTECGPYTTGGNFCGFKAIPSLINVGYPICEISDDGSSIITKHDGTTGAVTVDTVTAQLVYEIQGPKYLNPDVVAHLEDIKIEKAGDNRINLSGMKGSPPPPTTKLAVCRLGGYQAELYFLAVGLDIKEKLNLLRAQLMDGIDESRYLKLSLEAYGTCPDDPKSQREATVHMRQFIQAPTKEAIEDFTQHFWGLVMTGYGGFHVNMDFRTLAPKPFVSYFPALVPQSTLNVKAHVEGKVISVEPVTSTAPFDGQDSYDPKTVADLSTFGPTTKAHLGKVVLARSGDKGGNANVGLWVRNDDEWPWLQSFLTIDMFIYLLGDDYKPEYRIDRFEMPYIRAVHFVTYGILEDGISSTSVLDGLAKSFGEFIRARKVDIPNKFLERPAVGEYLH

Foldseek 3Di:
DFDFFAKEFEQAQEQPPNLQQLVCQLPQDDHQAYEAEHDDLAVLQVLLVVCVVPVLDSFRCSVVSSCPPDCSVVSLQVVLYAYEYQRCAQHQVSVQVVVVVVCVVVVGDAWEKEKDFFWDQVVCVVPFQVWAFPPDPPHTRVVDDFAWRTKTFAAAQQLVLVQVVVPHRYYHYHRHDLLRVQLSVRCNSRVDDLFLQQLSLLSSLLSQLQHNWCLQQQPLWLLNLAFPDPPQAFTWMWGAGNSSKTKIAGRPPGGGFHALRSSVQSSQEPADFQWDAHQRKIKGFQQWAWADPDGRIIITDDIDIDFHAQKTKMKIKGWQAWKFKWKKKDFDPDVVVLQVQVVCQLPPPQPCVQWPDWDWDKDDAADPDDPDRVSRIIIIMTMTGGNYQVSLVVSVVSVVVCQVVGDPPIDTDPPCPRSGIDIFIQIGIIMDGQQVTFMWMGIPNDIHTGGRDDDHDHDPDHDFDAQPDADDLCVLDFWDWDQQQQFKTKFWWDDFQKIKMKIFGDDLVCLNNVSNQDGPVNVQVLCPPLDDPVWDKGWDHRPNSSIIMIMTPRSQPGADRDGPDPPRTCSCVRVSSRRHIDIDRVVSSVDGTRNPHGD/DFDFFAKEFEQAQEQPPNLQQLVCQLPQDDHQAYEAEHDDLACLQVLLVVCVVPVLDSFRCSVVSSCPPDCSVVSLQVVLYAYEYQRCAQHQVSVQVVVVVVCVVVVGDAWEKEKDFFWPQVVCVVPFQVWAFPPDPPDTRVVDDFAWRTKTFAAAQQLVLVQVVVPHRYYYYHRHDLLRVQLSVRCNSRVDDLFLQQLSLLSSLLSQLQHNWCLQQQPLWPLNLAFPDPPQAFTWMWGAGNSSKIKIAGRPPGGGFHALRSSVQSSQEPADFQWDAHQRKIKGFQQWAWADPDGRIIIIDDIDIDFHAQKTKMKIKGWQAWKFKWKKKDFDPDPVVLQVQVVCQLPPPQDCVQWPDWDWDKDDAADPDDPDRVSRIIIIMTMTGGNYQVSLVVSVVSVVVCQVVGDPPIDTDPPCPRSHIDIFIQIGIIMDGQQVTFMWMGIPNDIHTGGRDDDHDHDPDHDFDAQPDADDLCVLDFWDWDQQQQFKTKFWWDDFQKIKMKIFGDDLVCLNNVSNQDGPVNVQVLCPPLDDPVWDKGWDHRPNSSMIMIMTPRSQPGADRDGPDPPRTCSCVRVSSRRHIDIDRVVSSVDGTRNPHGD

Secondary structure (DSSP, 8-state):
--PPPEEEEE--SSTT--TTHHHHHHHSS--SEEEE----HHHHHHHHHHHHH-TT--S-HHHHHHHHSTTHHHHHHHHT-EEEE-TTTT-HHHHHHHHHHHHHHTT----EEEEE--B-HHHHHH-GGG-BBSSSTT-BGGG--SPEEEEEE-B-SHHHHHHHHTT-SEEE-SSB-TTHHHHHHHHHHHT--TT-HHHHHHHHHHHHHHTTGGGGGTTTBTTGGGSS--SSBPPPEEEE-TTS-EEEE--TT-BS---HHHHHHHHTTT--SSEEE-SS-EEE-TT-EEEEEETTEEEEE--EEEPPPSEEEEEEEEEEEEEEEEEEEEESS-HHHHHHHHHHHHHTT--GGG-SEEEEEEESB--SS-SSHHHHEEEEEEEEEESSHHHHHHHHHHHHHHTTTSBTT-EE-S-GGGGS-EEEEEEEEEEEEGGG---EEEETTEEEE-PPP--------------SS---GGGG--EEEEEGGGT-EEEEEEETTEEEEEEE-SSGGGHHHHHHH--HHHHHHHHGGG--TT--EEEEEEGGGTEEEEEETTTTTT-TTT---S-TT-SSHHHHHHHSEEEEEHHHHTSPPTTSS--/--PPPEEEEE--SSTT--TTHHHHHHHSS--SEEEE----HHHHHHHHHHHHH-TT--S-HHHHHHHHSTTHHHHHHHHT-EEEE-TTTT-HHHHHHHHHHHHHHTT----EEEEE--B-HHHHHH-GGG-BBSSSTT-BGGG--SPEEEEEE-B-SHHHHHHHHTT-SEEE-SSB-TTHHHHHHHHHHHT--TT-HHHHHHHHHHHHHHTTGGGGGTTTBTTGGGSS--SSBPPPEEEE-TTS-EEEE--TT-BS---HHHHHHHHTTT--SSEEE-SS-EEE-TT-EEEEEETTEEEEE--EEEPPPSEEEEEEEEEEEEEEEEEEEEESS-HHHHHHHHHHHHHTT--GGG-SEEEEEEESB--SS-SSHHHHEEEEEEEEEESSHHHHHHHHHHHHHHTTTSBTT-EE-S-GGGGS-EEEEEEEEEEEEGGG---EEEETTEEEE-PPP--------------SS---GGGG--EEEEEGGGT-EEEEEEETTEEEEEEE-SSGGGHHHHHHH--HHHHHHHHGGG--TT--EEEEEEGGGTEEEEEETTTTTT-TTT---S-TT-SSHHHHHHHSEEEEEHHHHTSPPTTSS--

Organism: Armillaria gallica (NCBI:txid47427)

Nearest PDB structures (foldseek):
  3bn7-assembly1_A-2  TM=5.170E-01  e=1.137E-01  Caulobacter vibrioides CB15
  6v3b-assembly1_f  TM=5.336E-01  e=1.728E-01  Acinetobacter baumannii AB0057
  5zeb-assembly1_f  TM=4.500E-01  e=4.235E-01  Mycolicibacterium smegmatis MC2 155
  8fmw-assembly1_F  TM=4.671E-01  e=3.989E-01  Borreliella burgdorferi B31
  3bn7-assembly1_A-2  TM=5.169E-01  e=1.192E-01  Caulobacter vibrioides CB15

InterPro domains:
  IPR010839 Acyclic terpene utilisation, N-terminal [PF07287] (6-443)
  IPR056362 AtuA-like, ferredoxin-fold domain [PF23544] (483-582)

Solvent-accessible surface area (backbone atoms only — not comparable to full-atom values): 58709 Å² total; per-residue (Å²): 130,87,66,75,54,49,33,38,31,29,31,18,38,37,68,45,25,37,48,55,31,48,29,45,52,64,68,62,44,92,60,50,28,38,32,35,25,40,70,45,78,50,57,52,40,50,29,48,58,48,28,75,84,37,66,78,46,28,39,46,64,48,55,54,49,17,42,60,28,85,60,20,50,59,46,33,61,76,69,63,36,31,37,33,29,30,34,6,38,80,20,15,63,51,45,42,52,53,52,51,51,51,34,52,74,68,72,46,92,71,49,52,20,29,31,50,42,25,70,43,37,69,60,43,72,73,47,37,71,78,27,40,36,67,86,45,83,93,40,41,53,54,78,52,86,54,55,76,65,43,27,35,28,43,35,51,31,60,36,54,35,56,32,47,74,70,61,35,36,32,40,28,25,18,46,45,42,74,24,24,52,46,32,22,52,49,32,60,74,65,65,59,60,89,74,43,24,35,32,50,18,21,27,37,50,51,17,52,33,29,34,47,11,27,31,23,17,39,9,47,25,68,40,39,76,34,44,85,33,67,58,78,54,31,39,26,28,36,34,40,36,78,74,14,36,30,38,40,30,53,52,78,90,47,36,31,43,36,33,50,57,27,39,48,36,32,57,40,37,59,48,81,45,49,60,46,79,41,55,65,25,22,26,44,49,43,58,32,35,64,40,80,72,52,90,39,25,30,36,40,39,60,47,38,35,41,58,7,39,56,47,28,54,23,46,30,33,19,52,56,30,22,32,31,40,51,47,37,41,44,36,34,64,60,53,71,59,44,50,52,49,51,51,53,51,69,52,58,91,56,68,66,85,62,40,79,42,81,45,78,47,66,32,21,34,48,58,84,59,41,51,30,57,46,36,15,26,24,44,29,40,38,38,40,29,16,74,43,58,63,55,44,51,50,50,51,52,54,50,37,35,41,65,50,42,35,43,43,23,54,47,51,62,86,73,62,71,46,50,50,64,37,76,38,29,38,54,46,57,20,38,41,57,44,76,75,44,68,32,27,16,38,45,84,88,42,77,44,78,46,80,54,85,80,74,55,35,87,76,90,72,67,70,59,56,73,59,91,56,75,55,68,72,69,77,63,48,64,60,45,79,37,47,43,32,43,62,38,47,47,23,21,14,42,60,60,18,22,34,20,32,23,36,30,45,88,50,77,85,47,32,57,53,51,44,37,57,65,37,72,68,48,47,49,58,60,37,37,73,68,56,56,87,84,46,50,72,42,31,46,65,23,69,66,57,33,30,42,34,39,30,37,46,50,78,30,51,53,6,57,46,58,30,88,52,74,67,29,51,20,32,33,55,26,34,33,47,25,24,26,62,40,78,39,39,45,78,63,67,74,42,83,38,63,23,70,56,76,98,130,87,66,74,54,50,34,38,31,28,31,18,36,36,68,46,25,38,48,56,32,49,29,44,52,65,68,62,44,92,58,50,27,38,33,36,25,41,71,49,77,49,55,52,40,50,30,49,59,48,27,74,85,37,67,78,45,30,39,44,65,47,54,54,51,17,44,60,29,86,60,21,50,60,47,33,61,74,69,63,37,34,36,33,29,31,36,6,38,80,20,16,65,53,44,42,53,52,52,52,51,51,33,53,74,67,73,47,94,71,48,53,20,30,32,53,41,24,72,43,38,69,59,43,71,72,47,37,72,77,27,41,37,66,86,45,83,92,42,42,50,55,79,52,85,54,55,76,67,41,27,35,29,43,36,51,29,61,35,54,34,56,30,45,74,68,62,35,36,32,39,28,25,19,46,46,43,73,23,23,52,46,31,21,52,50,34,61,75,66,65,59,60,88,73,44,25,35,31,49,18,20,28,38,51,51,18,53,34,28,37,49,12,26,32,23,18,39,9,48,25,69,40,40,77,34,44,85,34,69,58,78,54,33,39,26,29,39,34,39,35,77,74,15,37,31,37,40,30,52,53,78,90,45,36,30,43,37,34,50,57,26,39,46,37,32,57,40,36,58,50,82,46,47,60,46,80,40,55,65,24,23,25,43,50,43,59,32,37,65,40,82,72,52,91,39,26,30,36,42,40,59,48,40,35,41,58,8,39,56,46,30,52,24,46,30,33,20,52,56,30,21,31,31,40,50,45,38,43,42,38,34,64,61,54,69,59,44,50,52,49,50,51,53,50,69,53,57,90,56,67,64,86,62,42,79,42,82,45,77,47,65,29,20,34,46,57,83,59,40,50,30,58,45,37,16,25,24,45,31,41,37,40,40,28,15,73,41,57,63,54,44,52,51,52,50,53,54,48,38,35,41,65,49,42,35,44,44,24,53,47,50,64,86,73,64,71,46,51,48,62,38,76,37,30,38,54,45,57,18,39,41,58,45,77,76,44,68,33,27,14,38,44,85,88,43,78,44,78,45,81,55,82,79,73,56,36,87,76,90,71,66,71,59,55,75,60,90,56,77,55,66,72,68,79,64,49,65,61,44,78,38,47,42,32,44,63,38,47,45,22,22,15,42,60,60,18,22,34,21,31,21,35,30,46,90,47,79,85,47,33,57,52,52,43,38,57,65,35,70,68,49,47,49,59,60,39,38,74,69,56,54,89,85,46,52,73,42,32,44,65,23,68,66,58,32,28,43,36,39,32,37,46,49,78,31,50,53,5,57,44,57,32,88,51,75,66,31,52,19,33,33,54,27,34,34,47,25,24,25,60,40,78,38,39,45,78,63,66,73,44,85,39,63,24,71,55,77,98